Protein AF-A0A9D0KIG9-F1 (afdb_monomer)

pLDDT: mean 79.08, std 17.0, range [27.86, 98.88]

Sequence (753 aa):
MIDRHQTMDEKLYFNGIQGTTGTYAVPPLTAETLAEQILVGKSRAMQDLRTLQRELAYRTSNAEKIVRITRFLTRDIAQAIAARVPLNDTWFTHAAHQILNIVFAGSLATQPGDVRLLAERLSQDAVGTITRIVELLGAGEGTRLGRWLLNHEDVDIPTLRSVLELRADQALASIRQEYVDVDGRPVLDEGGKIATAWIDDFTWALHQVPIDSLKGMPGRDAIRGPLRVLVQVLKGLVDVDSPVADQTTRDVRQHIAELEQLTGQGASVSWHHVVSSLHSALTALRYVAPSVGGFELRGALTVWLDELRRGVLGHLGTVPWVDSTDLRETGWGLIFPATLPEGQLQAILRALSPLLALRRGQSGDLFRIYARGEGYRPGDTAQSFLSRPPRHAVPSNPVDPRATGVPYYLLLIGDPVAIPFEFQYQLDVQYGVGRLDFGTDYQAYANYAHNVVVSEKAGDWSRAPVIFWGADNPGDEATHLTAHHLVRPLVEHFRDRDQGTTSDWEILHVAPEHATKVNLLQLLKLKRAPALLFAAGHGLEFPAEDPRQPLYQGALLCQDWNGERGEVPREYFVSAADITSGVNLQGSVLFLFNCFSAGTPQYDAFSQVWYRGQARNLAHEPFVSALPKAVLGLKDRGALAVIGHVDRAWGLSFLSDLTYRPEGLESRRREHVEVFASTLDRLLNGCPVGASLDFFNMRYAAIATELAYLYDHLADPPARDEVYRLAELWTAHNDARNVIVLGDPAVRLRARS

Solvent-accessible surface area (backbone atoms only — not comparable to full-atom values): 38908 Å² total; per-residue (Å²): 136,82,80,92,75,83,79,77,88,64,62,51,44,47,25,28,32,21,42,71,44,37,40,56,65,58,71,66,40,35,43,60,60,50,22,54,52,53,48,58,18,46,58,54,53,51,53,53,51,52,48,52,50,52,55,53,57,40,54,55,58,28,54,56,37,48,52,51,50,51,54,48,51,55,52,53,52,52,50,30,58,75,70,69,52,78,91,45,72,71,50,30,39,51,50,26,46,53,47,51,45,51,75,50,70,67,63,48,85,82,46,76,65,40,28,49,57,43,11,54,47,37,71,77,37,46,66,64,48,52,49,50,53,46,45,34,36,71,73,60,36,63,70,60,51,40,66,73,54,68,85,80,80,88,96,84,66,76,62,58,55,57,56,51,51,52,50,33,50,54,44,53,52,50,48,41,50,46,58,43,40,89,91,24,54,70,48,44,39,100,85,59,30,55,24,66,71,47,52,52,52,51,41,56,54,58,66,70,42,55,54,60,65,56,51,70,40,94,88,63,72,41,51,48,65,23,44,49,45,42,40,53,37,58,51,71,66,44,83,81,78,59,91,84,64,58,70,44,51,48,52,26,52,49,33,42,49,53,46,50,58,50,43,81,54,40,85,77,57,54,58,62,56,55,44,54,42,48,44,52,27,55,62,31,47,42,64,29,84,78,62,58,50,63,66,61,54,26,52,36,50,48,59,25,51,53,39,33,50,35,40,64,75,49,53,72,23,50,36,100,90,39,55,84,76,37,40,69,51,24,14,34,28,39,37,26,33,31,81,56,54,67,73,56,52,55,44,47,53,58,27,29,38,62,36,55,53,50,49,36,73,49,8,50,94,38,43,48,76,27,48,43,94,65,17,49,49,92,88,53,44,38,52,64,57,35,46,40,80,92,28,64,36,54,64,92,46,49,41,48,24,84,85,16,67,50,37,35,26,35,27,37,50,52,43,36,76,63,51,41,62,69,42,50,50,48,37,35,48,27,29,18,43,11,33,44,54,59,86,87,44,46,63,31,44,28,15,31,20,47,32,47,52,49,42,80,64,62,78,89,50,78,59,26,36,31,36,41,38,20,19,51,30,55,94,39,67,44,21,38,50,43,28,65,51,43,50,46,56,48,53,49,57,57,50,63,54,45,77,79,44,93,61,47,54,37,86,42,75,46,54,36,97,58,26,28,39,70,49,52,60,48,57,38,43,32,94,64,27,35,43,32,38,41,39,37,27,37,5,27,37,48,58,48,89,40,89,55,27,81,55,39,31,20,18,40,46,24,32,67,39,70,64,62,74,35,61,57,59,76,79,25,37,49,35,26,91,72,66,49,93,72,43,27,27,43,49,10,36,36,37,34,55,20,8,16,27,40,12,40,49,30,50,34,78,74,39,53,50,59,44,103,83,68,40,49,63,45,24,89,60,34,41,66,20,33,41,50,43,36,45,32,29,25,74,64,38,9,29,44,33,34,38,15,20,39,36,75,36,53,55,64,58,30,46,40,73,67,101,80,72,68,95,91,62,86,88,61,78,49,67,47,42,61,49,56,49,54,23,52,47,32,29,63,72,36,28,21,49,22,64,19,44,47,47,35,31,48,50,19,55,52,32,49,51,52,44,51,52,46,69,77,65,59,51,90,76,61,48,74,68,55,32,43,50,46,30,52,36,55,49,34,26,53,40,34,51,26,55,44,44,34,28,56,19,74,47,51,40,65,48,82,131

Secondary structure (DSSP, 8-state):
---S-------B-BSEEETTTSSBSS--B-HHHHHHHHHHHHHHHHHHHHHHHHHHHHHHHHHHHHHHHHHHHHHHHHHHHHTTPPP-HHHHHHHHHHHHHHHSTTSS---HHHHHHHHHHHHH-HHHHHHHHHHHHHTT-HHHHHHTT-------SHHHHHHHHHHHHHHHHHHIIIIISTTSS-SB-TTSSB-HHHHHHHHHHHHTS-HHHHHTSTT---SHHHHHHHHHHHHHTS-SS-S---HHHHHHHHHHHHHHHHHTTGGGS-HHHHHHHHHHHHHHHTT-SSPPPHHHHHHHHHHHHHHHHHHHH--SSB-TTS-TT-HHHH-EEEE-BTT--HHHHHHHHHHTHHHHHHHHHHHGGG-EEE-GGGSBPTT--HHHHHTSTT----TTS-B-HHHHS--SEEEEES-TTTS-HHHHHHHHTTSEEEEE--TT-HHHHHHHHHHHHHHTT----TTEEEEEEE---TT-HHHHHHIIIIIHHHHHHHHHHHTTS--SEEEEEE-GGG--HHHHHHHTT-SSPPSEEEEES-EEE--TT-TTHHHHTT-EE-TT--S-SSSPPGGGEE-GGG--TT---TT-EEEEESTTSSEE-SB-TTGGGG-TTTPPBS-SS-EE-HHHHHHHS-SSS--SEEEEEBS--BGGGT----S---TT-TT-----THHHHHHHHHHHTT-BHHHHTHHHHHHHHHHHHHHHHHHHH--SSPPHHHHHHHHHHHHHHHHHHHEEEEE-TT-B-----

Radius of gyration: 31.19 Å; Cα contacts (8 Å, |Δi|>4): 1351; chains: 1; bounding box: 74×93×69 Å

Mean predicted aligned error: 16.86 Å

Foldseek 3Di:
DDDPDDDDPFWFDFQAAALFWLHRPDHTDDLLRLLVLVCVLQVVVCVVVVVVCLVVVLQVLLVVLLVVLCVVCVVVVVVCVVVVNDCDLVNLLVSLVVSVCSLCVPFADQDSVLSNVRSVVCVVPVPVSSVVLSCCSNVPVNVVSCVVGGDDGDDDDVVVLVVLLVQLLVLLVCLLQAQQDPPHDDLADPVQFRDLVSLVVSLVSLVPRCQLVLLPDPDAQLDLQLLVLLLVLLCVQDVLPDPDDDPLSVQLNVLSVVSVVVSVVTSVDDSNVNSVSVSSNSVSQRPDPPRRGSNSVSVSVVRSSVSSSCSRNHAQAADPVADLQALCFQPAEEAEQLPPDPVLVVLLCVLLVLVLVVRCVRNPQLYYYQYHVLHDYVPDALQNNQVPPVFNDGLVHADGCVVGVHGQFYEYEEWCVRPNLNNQLSSLLRGLYAYDYPDSPSLLSNLLSVLLNVLVVDPDPAAAEAEQAAADAAPRVFSVLCVPQARVVLLVVVVVVVVPDVASYHYHYQDNVRFFPVNVLVQQLDPGAHLEYEYAGHFHAHAQPDPCCQWRGRWAFGNPHRSDTRNNDPRGTHTLVSLDLSGAQRNHEYEYHYFQNFWEAQFQPSQPSNDPPDTRGSHPHIGTHNRQSNQSSRNYNGHQKYWYFYGIATSLLQFDDDPDDDPPPPPDGDGNNVLVNQLVVCQSVWRFNSVSLSSLSVQLVVLVVVLVVLVVVADVPGDPVSSSSNSSSVNNNNGSSGGHMYHRRSRGRDTPD

Structure (mmCIF, N/CA/C/O backbone):
data_AF-A0A9D0KIG9-F1
#
_entry.id   AF-A0A9D0KIG9-F1
#
loop_
_atom_site.group_PDB
_atom_site.id
_atom_site.type_symbol
_atom_site.label_atom_id
_atom_site.label_alt_id
_atom_site.label_comp_id
_atom_site.label_asym_id
_atom_site.label_entity_id
_atom_site.label_seq_id
_atom_site.pdbx_PDB_ins_code
_atom_site.Cartn_x
_atom_site.Cartn_y
_atom_site.Cartn_z
_atom_site.occupancy
_atom_site.B_iso_or_equiv
_atom_site.auth_seq_id
_atom_site.auth_comp_id
_atom_site.auth_asym_id
_atom_site.auth_atom_id
_atom_site.pdbx_PDB_model_num
ATOM 1 N N . MET A 1 1 ? 31.460 15.968 -33.341 1.00 27.89 1 MET A N 1
ATOM 2 C CA . MET A 1 1 ? 32.063 15.107 -32.302 1.00 27.89 1 MET A CA 1
ATOM 3 C C . MET A 1 1 ? 31.237 15.320 -31.055 1.00 27.89 1 MET A C 1
ATOM 5 O O . MET A 1 1 ? 31.188 16.453 -30.606 1.00 27.89 1 MET A O 1
ATOM 9 N N . ILE A 1 2 ? 30.527 14.296 -30.582 1.00 27.86 2 ILE A N 1
ATOM 10 C CA . ILE A 1 2 ? 29.768 14.381 -29.327 1.00 27.86 2 ILE A CA 1
ATOM 11 C C . ILE A 1 2 ? 30.732 14.003 -28.205 1.00 27.86 2 ILE A C 1
ATOM 13 O O . ILE A 1 2 ? 31.418 12.982 -28.308 1.00 27.86 2 ILE A O 1
ATOM 17 N N . ASP A 1 3 ? 30.826 14.861 -27.196 1.00 28.12 3 ASP A N 1
ATOM 18 C CA . ASP A 1 3 ? 31.763 14.694 -26.093 1.00 28.12 3 ASP A CA 1
ATOM 19 C C . ASP A 1 3 ? 31.323 13.528 -25.194 1.00 28.12 3 ASP A C 1
ATOM 21 O O . ASP A 1 3 ? 30.169 13.445 -24.776 1.00 28.12 3 ASP A O 1
ATOM 25 N N . ARG A 1 4 ? 32.229 12.581 -24.930 1.00 33.22 4 ARG A N 1
ATOM 26 C CA . ARG A 1 4 ? 31.921 11.336 -24.200 1.00 33.22 4 ARG A CA 1
ATOM 27 C C . ARG A 1 4 ? 32.145 11.455 -22.687 1.00 33.22 4 ARG A C 1
ATOM 29 O O . ARG A 1 4 ? 32.149 10.426 -22.014 1.00 33.22 4 ARG A O 1
ATOM 36 N N . HIS A 1 5 ? 32.405 12.652 -22.153 1.00 35.50 5 HIS A N 1
ATOM 37 C CA . HIS A 1 5 ? 32.934 12.840 -20.790 1.00 35.50 5 HIS A CA 1
ATOM 38 C C . HIS A 1 5 ? 32.167 13.841 -19.898 1.00 35.50 5 HIS A C 1
ATOM 40 O O . HIS A 1 5 ? 32.701 14.283 -18.885 1.00 35.50 5 HIS A O 1
ATOM 46 N N . GLN A 1 6 ? 30.900 14.156 -20.193 1.00 42.94 6 GLN A N 1
ATOM 47 C CA . GLN A 1 6 ? 30.036 14.821 -19.205 1.00 42.94 6 GLN A CA 1
ATOM 48 C C . GLN A 1 6 ? 29.531 13.819 -18.156 1.00 42.94 6 GLN A C 1
ATOM 50 O O . GLN A 1 6 ? 28.561 13.093 -18.393 1.00 42.94 6 GLN A O 1
ATOM 55 N N . THR A 1 7 ? 30.198 13.800 -17.000 1.00 41.72 7 THR A N 1
ATOM 56 C CA . THR A 1 7 ? 29.697 13.192 -15.760 1.00 41.72 7 THR A CA 1
ATOM 57 C C . THR A 1 7 ? 28.414 13.885 -15.307 1.00 41.72 7 THR A C 1
ATOM 59 O O . THR A 1 7 ? 28.263 15.095 -15.474 1.00 41.72 7 THR A O 1
ATOM 62 N N . MET A 1 8 ? 27.480 13.115 -14.752 1.00 51.44 8 MET A N 1
ATOM 63 C CA . MET A 1 8 ? 26.194 13.616 -14.268 1.00 51.44 8 MET A CA 1
ATOM 64 C C . MET A 1 8 ? 26.259 13.798 -12.758 1.00 51.44 8 MET A C 1
ATOM 66 O O . MET A 1 8 ? 26.392 12.826 -12.020 1.00 51.44 8 MET A O 1
ATOM 70 N N . ASP A 1 9 ? 26.165 15.048 -12.311 1.00 53.19 9 ASP A N 1
ATOM 71 C CA . ASP A 1 9 ? 26.277 15.409 -10.893 1.00 53.19 9 ASP A CA 1
ATOM 72 C C . ASP A 1 9 ? 24.916 15.448 -10.163 1.00 53.19 9 ASP A C 1
ATOM 74 O O . ASP A 1 9 ? 24.867 15.752 -8.969 1.00 53.19 9 ASP A O 1
ATOM 78 N N . GLU A 1 10 ? 23.810 15.152 -10.858 1.00 60.84 10 GLU A N 1
ATOM 79 C CA . GLU A 1 10 ? 22.449 15.192 -10.307 1.00 60.84 10 GLU A CA 1
ATOM 80 C C . GLU A 1 10 ? 22.179 13.987 -9.388 1.00 60.84 10 GLU A C 1
ATOM 82 O O . GLU A 1 10 ? 22.485 12.836 -9.717 1.00 60.84 10 GLU A O 1
ATOM 87 N N . LYS A 1 11 ? 21.640 14.261 -8.194 1.00 69.19 11 LYS A N 1
ATOM 88 C CA . LYS A 1 11 ? 21.538 13.290 -7.097 1.00 69.19 11 LYS A CA 1
ATOM 89 C C . LYS A 1 11 ? 20.093 12.944 -6.773 1.00 69.19 11 LYS A C 1
ATOM 91 O O . LYS A 1 11 ? 19.209 13.789 -6.790 1.00 69.19 11 LYS A O 1
ATOM 96 N N . LEU A 1 12 ? 19.894 11.689 -6.400 1.00 70.19 12 LEU A N 1
ATOM 97 C CA . LEU A 1 12 ? 18.666 11.138 -5.857 1.00 70.19 12 LEU A CA 1
ATOM 98 C C . LEU A 1 12 ? 18.662 11.339 -4.342 1.00 70.19 12 LEU A C 1
ATOM 100 O O . LEU A 1 12 ? 19.590 10.907 -3.653 1.00 70.19 12 LEU A O 1
ATOM 104 N N . TYR A 1 13 ? 17.619 11.993 -3.836 1.00 71.88 13 TYR A N 1
ATOM 105 C CA . TYR A 1 13 ? 17.465 12.339 -2.425 1.00 71.88 13 TYR A CA 1
ATOM 106 C C . TYR A 1 13 ? 16.510 11.378 -1.702 1.00 71.88 13 TYR A C 1
ATOM 108 O O . TYR A 1 13 ? 15.587 10.809 -2.293 1.00 71.88 13 TYR A O 1
ATOM 116 N N . PHE A 1 14 ? 16.762 11.195 -0.405 1.00 72.62 14 PHE A N 1
ATOM 117 C CA . PHE A 1 14 ? 16.126 10.192 0.448 1.00 72.62 14 PHE A CA 1
ATOM 118 C C . PHE A 1 14 ? 15.412 10.865 1.617 1.00 72.62 14 PHE A C 1
ATOM 120 O O . PHE A 1 14 ? 16.015 11.676 2.319 1.00 72.62 14 PHE A O 1
ATOM 127 N N . ASN A 1 15 ? 14.186 10.447 1.934 1.00 71.62 15 ASN A N 1
ATOM 128 C CA . ASN A 1 15 ? 13.401 11.075 3.002 1.00 71.62 15 ASN A CA 1
ATOM 129 C C . ASN A 1 15 ? 13.805 10.609 4.425 1.00 71.62 15 ASN A C 1
ATOM 131 O O . ASN A 1 15 ? 13.022 10.751 5.365 1.00 71.62 15 ASN A O 1
ATOM 135 N N . GLY A 1 16 ? 15.013 10.065 4.623 1.00 80.62 16 GLY A N 1
ATOM 136 C CA . GLY A 1 16 ? 15.481 9.517 5.905 1.00 80.62 16 GLY A CA 1
ATOM 137 C C . GLY A 1 16 ? 16.663 10.283 6.500 1.00 80.62 16 GLY A C 1
ATOM 138 O O . GLY A 1 16 ? 17.707 10.380 5.855 1.00 80.62 16 GLY A O 1
ATOM 139 N N . ILE A 1 17 ? 16.533 10.746 7.747 1.00 88.25 17 ILE A N 1
ATOM 140 C CA . ILE A 1 17 ? 17.604 11.416 8.511 1.00 88.25 17 ILE A CA 1
ATOM 141 C C . ILE A 1 17 ? 18.028 10.544 9.688 1.00 88.25 17 ILE A C 1
ATOM 143 O O . ILE A 1 17 ? 17.191 10.064 10.448 1.00 88.25 17 ILE A O 1
ATOM 147 N N . GLN A 1 18 ? 19.334 10.366 9.882 1.00 88.69 18 GLN A N 1
ATOM 148 C CA . GLN A 1 18 ? 19.863 9.680 11.055 1.00 88.69 18 GLN A CA 1
ATOM 149 C C . GLN A 1 18 ? 19.657 10.532 12.309 1.00 88.69 18 GLN A C 1
ATOM 151 O O . GLN A 1 18 ? 20.291 11.579 12.460 1.00 88.69 18 GLN A O 1
ATOM 156 N N . GLY A 1 19 ? 18.853 10.052 13.259 1.00 89.62 19 GLY A N 1
ATOM 157 C CA . GLY A 1 19 ? 18.583 10.763 14.513 1.00 89.62 19 GLY A CA 1
ATOM 158 C C . GLY A 1 19 ? 19.832 11.015 15.368 1.00 89.62 19 GLY A C 1
ATOM 159 O O . GLY A 1 19 ? 19.828 11.896 16.219 1.00 89.62 19 GLY A O 1
ATOM 160 N N . THR A 1 20 ? 20.918 10.276 15.129 1.00 90.50 20 THR A N 1
ATOM 161 C CA . THR A 1 20 ? 22.182 10.365 15.877 1.00 90.50 20 THR A CA 1
ATOM 162 C C . THR A 1 20 ? 23.204 11.339 15.285 1.00 90.50 20 THR A C 1
ATOM 164 O O . THR A 1 20 ? 24.135 11.729 15.988 1.00 90.50 20 THR A O 1
ATOM 167 N N . THR A 1 21 ? 23.070 11.711 14.005 1.00 89.94 21 THR A N 1
ATOM 168 C CA . THR A 1 21 ? 24.066 12.530 13.284 1.00 89.94 21 THR A CA 1
ATOM 169 C C . THR A 1 21 ? 23.481 13.716 12.522 1.00 89.94 21 THR A C 1
ATOM 171 O O . THR A 1 21 ? 24.253 14.578 12.096 1.00 89.94 21 THR A O 1
ATOM 174 N N . GLY A 1 22 ? 22.158 13.787 12.327 1.00 85.75 22 GLY A N 1
ATOM 175 C CA . GLY A 1 22 ? 21.523 14.870 11.571 1.00 85.75 22 GLY A CA 1
ATOM 176 C C . GLY A 1 22 ? 21.938 14.860 10.098 1.00 85.75 22 GLY A C 1
ATOM 177 O O . GLY A 1 22 ? 21.974 15.895 9.446 1.00 85.75 22 GLY A O 1
ATOM 178 N N . THR A 1 23 ? 22.334 13.695 9.580 1.00 86.75 23 THR A N 1
ATOM 179 C CA . THR A 1 23 ? 22.702 13.502 8.172 1.00 86.75 23 THR A CA 1
ATOM 180 C C . THR A 1 23 ? 21.747 12.527 7.500 1.00 86.75 23 THR A C 1
ATOM 182 O O . THR A 1 23 ? 21.130 11.700 8.174 1.00 86.75 23 THR A O 1
ATOM 185 N N . TYR A 1 24 ? 21.639 12.593 6.171 1.00 80.19 24 TYR A N 1
ATOM 186 C CA . TYR A 1 24 ? 20.897 11.597 5.402 1.00 80.19 24 TYR A CA 1
ATOM 187 C C . TYR A 1 24 ? 21.338 10.171 5.737 1.00 80.19 24 TYR A C 1
ATOM 189 O O . TYR A 1 24 ? 22.529 9.852 5.761 1.00 80.19 24 TYR A O 1
ATOM 197 N N . ALA A 1 25 ? 20.362 9.294 5.947 1.00 73.12 25 ALA A N 1
ATOM 198 C CA . ALA A 1 25 ? 20.614 7.899 6.268 1.00 73.12 25 ALA A CA 1
ATOM 199 C C . ALA A 1 25 ? 21.280 7.126 5.122 1.00 73.12 25 ALA A C 1
ATOM 201 O O . ALA A 1 25 ? 22.176 6.311 5.365 1.00 73.12 25 ALA A O 1
ATOM 202 N N . VAL A 1 26 ? 20.914 7.472 3.886 1.00 74.06 26 VAL A N 1
ATOM 203 C CA . VAL A 1 26 ? 21.682 7.181 2.675 1.00 74.06 26 VAL A CA 1
ATOM 204 C C . VAL A 1 26 ? 22.095 8.525 2.072 1.00 74.06 26 VAL A C 1
ATOM 206 O O . VAL A 1 26 ? 21.213 9.314 1.736 1.00 74.06 26 VAL A O 1
ATOM 209 N N . PRO A 1 27 ? 23.400 8.830 1.948 1.00 78.19 27 PRO A N 1
ATOM 210 C CA . PRO A 1 27 ? 23.852 10.037 1.262 1.00 78.19 27 PRO A CA 1
ATOM 211 C C . PRO A 1 27 ? 23.287 10.093 -0.167 1.00 78.19 27 PRO A C 1
ATOM 213 O O . PRO A 1 27 ? 23.284 9.050 -0.820 1.00 78.19 27 PRO A O 1
ATOM 216 N N . PRO A 1 28 ? 22.857 11.261 -0.680 1.00 77.44 28 PRO A N 1
ATOM 217 C CA . PRO A 1 28 ? 22.282 11.356 -2.020 1.00 77.44 28 PRO A CA 1
ATOM 218 C C . PRO A 1 28 ? 23.214 10.787 -3.107 1.00 77.44 28 PRO A C 1
ATOM 220 O O . PRO A 1 28 ? 24.391 11.156 -3.175 1.00 77.44 28 PRO A O 1
ATOM 223 N N . LEU A 1 29 ? 22.688 9.875 -3.932 1.00 74.31 29 LEU A N 1
ATOM 224 C CA . LEU A 1 29 ? 23.433 9.063 -4.913 1.00 74.31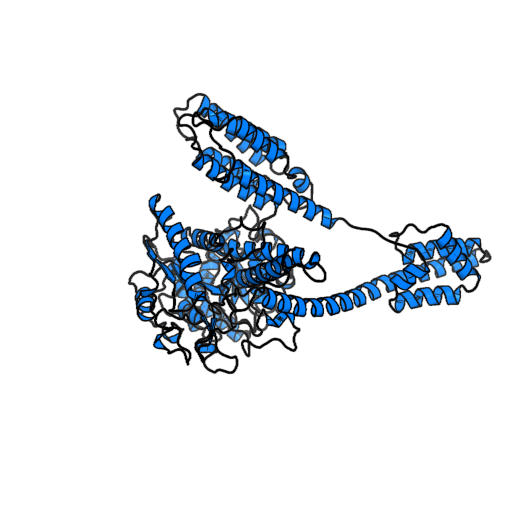 29 LEU A CA 1
ATOM 225 C C . LEU A 1 29 ? 23.096 9.484 -6.346 1.00 74.31 29 LEU A C 1
ATOM 227 O O . LEU A 1 29 ? 21.970 9.894 -6.598 1.00 74.31 29 LEU A O 1
ATOM 231 N N . THR A 1 30 ? 24.006 9.320 -7.309 1.00 77.62 30 THR A N 1
ATOM 232 C CA . THR A 1 30 ? 23.622 9.442 -8.730 1.00 77.62 30 THR A CA 1
ATOM 233 C C . THR A 1 30 ? 22.824 8.215 -9.181 1.00 77.62 30 THR A C 1
ATOM 235 O O . THR A 1 30 ? 22.955 7.127 -8.605 1.00 77.62 30 THR A O 1
ATOM 238 N N . ALA A 1 31 ? 22.014 8.367 -10.229 1.00 70.81 31 ALA A N 1
ATOM 239 C CA . ALA A 1 31 ? 21.256 7.256 -10.799 1.00 70.81 31 ALA A CA 1
ATOM 240 C C . ALA A 1 31 ? 22.175 6.147 -11.341 1.00 70.81 31 ALA A C 1
ATOM 242 O O . ALA A 1 31 ? 21.867 4.970 -11.172 1.00 70.81 31 ALA A O 1
ATOM 243 N N . GLU A 1 32 ? 23.333 6.500 -11.910 1.00 71.69 32 GLU A N 1
ATOM 244 C CA . GLU A 1 32 ? 24.350 5.535 -12.337 1.00 71.69 32 GLU A CA 1
ATOM 245 C C . GLU A 1 32 ? 24.889 4.723 -11.158 1.00 71.69 32 GLU A C 1
ATOM 247 O O . GLU A 1 32 ? 24.923 3.498 -11.231 1.00 71.69 32 GLU A O 1
ATOM 252 N N . THR A 1 33 ? 25.221 5.383 -10.042 1.00 76.12 33 THR A N 1
ATOM 253 C CA . THR A 1 33 ? 25.703 4.706 -8.825 1.00 76.12 33 THR A CA 1
ATOM 254 C C . THR A 1 33 ? 24.670 3.692 -8.322 1.00 76.12 33 THR A C 1
ATOM 256 O O . THR A 1 33 ? 25.013 2.550 -8.017 1.00 76.12 33 THR A O 1
ATOM 259 N N . LEU A 1 34 ? 23.393 4.089 -8.279 1.00 75.12 34 LEU A N 1
ATOM 260 C CA . LEU A 1 34 ? 22.284 3.228 -7.865 1.00 75.12 34 LEU A CA 1
ATOM 261 C C . LEU A 1 34 ? 22.078 2.046 -8.829 1.00 75.12 34 LEU A C 1
ATOM 263 O O . LEU A 1 34 ? 21.934 0.902 -8.397 1.00 75.12 34 LEU A O 1
ATOM 267 N N . ALA A 1 35 ? 22.096 2.294 -10.137 1.00 74.00 35 ALA A N 1
ATOM 268 C CA . ALA A 1 35 ? 21.902 1.264 -11.151 1.00 74.00 35 ALA A CA 1
ATOM 269 C C . ALA A 1 35 ? 23.069 0.265 -11.219 1.00 74.00 35 ALA A C 1
ATOM 271 O O . ALA A 1 35 ? 22.821 -0.937 -11.304 1.00 74.00 35 ALA A O 1
ATOM 272 N N . GLU A 1 36 ? 24.324 0.712 -11.097 1.00 73.06 36 GLU A N 1
ATOM 273 C CA . GLU A 1 36 ? 25.488 -0.175 -10.947 1.00 73.06 36 GLU A CA 1
ATOM 274 C C . GLU A 1 36 ? 25.305 -1.122 -9.755 1.00 73.06 36 GLU A C 1
ATOM 276 O O . GLU A 1 36 ? 25.503 -2.334 -9.871 1.00 73.06 36 GLU A O 1
ATOM 281 N N . GLN A 1 37 ? 24.856 -0.588 -8.618 1.00 71.94 37 GLN A N 1
ATOM 282 C CA . GLN A 1 37 ? 24.604 -1.360 -7.403 1.00 71.94 37 GLN A CA 1
ATOM 283 C C . GLN A 1 37 ? 23.479 -2.399 -7.608 1.00 71.94 37 GLN A C 1
ATOM 285 O O . GLN A 1 37 ? 23.654 -3.568 -7.251 1.00 71.94 37 GLN A O 1
ATOM 290 N N . ILE A 1 38 ? 22.375 -2.027 -8.270 1.00 71.69 38 ILE A N 1
ATOM 291 C CA . ILE A 1 38 ? 21.279 -2.943 -8.645 1.00 71.69 38 ILE A CA 1
ATOM 292 C C . ILE A 1 38 ? 21.775 -4.071 -9.574 1.00 71.69 38 ILE A C 1
ATOM 294 O O . ILE A 1 38 ? 21.473 -5.252 -9.352 1.00 71.69 38 ILE A O 1
ATOM 298 N N . LEU A 1 39 ? 22.557 -3.731 -10.604 1.00 68.19 39 LEU A N 1
ATOM 299 C CA . LEU A 1 39 ? 23.081 -4.677 -11.598 1.00 68.19 39 LEU A CA 1
ATOM 300 C C . LEU A 1 39 ? 24.073 -5.672 -10.985 1.00 68.19 39 LEU A C 1
ATOM 302 O O . LEU A 1 39 ? 23.988 -6.872 -11.264 1.00 68.19 39 LEU A O 1
ATOM 306 N N . VAL A 1 40 ? 24.972 -5.204 -10.113 1.00 63.44 40 VAL A N 1
ATOM 307 C CA . VAL A 1 40 ? 25.934 -6.052 -9.388 1.00 63.44 40 VAL A CA 1
ATOM 308 C C . VAL A 1 40 ? 25.214 -7.087 -8.519 1.00 63.44 40 VAL A C 1
ATOM 310 O O . VAL A 1 40 ? 25.588 -8.264 -8.542 1.00 63.44 40 VAL A O 1
ATOM 313 N N . GLY A 1 41 ? 24.147 -6.693 -7.813 1.00 55.91 41 GLY A N 1
ATOM 314 C CA . GLY A 1 41 ? 23.309 -7.630 -7.061 1.00 55.91 41 GLY A CA 1
ATOM 315 C C . GLY A 1 41 ? 22.650 -8.677 -7.968 1.00 55.91 41 GLY A C 1
ATOM 316 O O . GLY A 1 41 ? 22.789 -9.888 -7.754 1.00 55.91 41 GLY A O 1
ATOM 317 N N . LYS A 1 42 ? 21.967 -8.231 -9.033 1.00 52.97 42 LYS A N 1
ATOM 318 C CA . LYS A 1 42 ? 21.204 -9.129 -9.913 1.00 52.97 42 LYS A CA 1
ATOM 319 C C . LYS A 1 42 ? 22.084 -10.094 -10.712 1.00 52.97 42 LYS A C 1
ATOM 321 O O . LYS A 1 42 ? 21.704 -11.257 -10.866 1.00 52.97 42 LYS A O 1
ATOM 326 N N . SER A 1 43 ? 23.242 -9.653 -11.205 1.00 51.97 43 SER A N 1
ATOM 327 C CA . SER A 1 43 ? 24.133 -10.491 -12.021 1.00 51.97 43 SER A CA 1
ATOM 328 C C . SER A 1 43 ? 24.581 -11.746 -11.259 1.00 51.97 43 SER A C 1
ATOM 330 O O . SER A 1 43 ? 24.565 -12.849 -11.806 1.00 51.97 43 SER A O 1
ATOM 332 N N . ARG A 1 44 ? 24.841 -11.608 -9.952 1.00 44.31 44 ARG A N 1
ATOM 333 C CA . ARG A 1 44 ? 25.199 -12.716 -9.056 1.00 44.31 44 ARG A CA 1
ATOM 334 C C . ARG A 1 44 ? 24.023 -13.682 -8.848 1.00 44.31 44 ARG A C 1
ATOM 336 O O . ARG A 1 44 ? 24.146 -14.871 -9.127 1.00 44.31 44 ARG A O 1
ATOM 343 N N . ALA A 1 45 ? 22.849 -13.167 -8.471 1.00 41.47 45 ALA A N 1
ATOM 344 C CA . ALA A 1 45 ? 21.664 -13.994 -8.214 1.00 41.47 45 ALA A CA 1
ATOM 345 C C . ALA A 1 45 ? 21.141 -14.724 -9.470 1.00 41.47 45 ALA A C 1
ATOM 347 O O . ALA A 1 45 ? 20.708 -15.876 -9.385 1.00 41.47 45 ALA A O 1
ATOM 348 N N . MET A 1 46 ? 21.210 -14.097 -10.653 1.00 42.25 46 MET A N 1
ATOM 349 C CA . MET A 1 46 ? 20.864 -14.763 -11.913 1.00 42.25 46 MET A CA 1
ATOM 350 C C . MET A 1 46 ? 21.852 -15.867 -12.287 1.00 42.25 46 MET A C 1
ATOM 352 O O . MET A 1 46 ? 21.427 -16.858 -12.881 1.00 42.25 46 MET A O 1
ATOM 356 N N . GLN A 1 47 ? 23.142 -15.721 -11.971 1.00 42.59 47 GLN A N 1
ATOM 357 C CA . GLN A 1 47 ? 24.135 -16.764 -12.234 1.00 42.59 47 GLN A CA 1
ATOM 358 C C . GLN A 1 47 ? 23.823 -18.029 -11.424 1.00 42.59 47 GLN A C 1
ATOM 360 O O . GLN A 1 47 ? 23.732 -19.106 -12.018 1.00 42.59 47 GLN A O 1
ATOM 365 N N . ASP A 1 48 ? 23.531 -17.918 -10.126 1.00 40.03 48 ASP A N 1
ATOM 366 C CA . ASP A 1 48 ? 23.213 -19.100 -9.312 1.00 40.03 48 ASP A CA 1
ATOM 367 C C . ASP A 1 48 ? 21.823 -19.671 -9.596 1.00 40.03 48 ASP A C 1
ATOM 369 O O . ASP A 1 48 ? 21.681 -20.892 -9.671 1.00 40.03 48 ASP A O 1
ATOM 373 N N . LEU A 1 49 ? 20.797 -18.836 -9.819 1.00 39.00 49 LEU A N 1
ATOM 374 C CA . LEU A 1 49 ? 19.460 -19.347 -10.138 1.00 39.00 49 LEU A CA 1
ATOM 375 C C . LEU A 1 49 ? 19.452 -20.065 -11.495 1.00 39.00 49 LEU A C 1
ATOM 377 O O . LEU A 1 49 ? 18.893 -21.155 -11.602 1.00 39.00 49 LEU A O 1
ATOM 381 N N . ARG A 1 50 ? 20.131 -19.514 -12.515 1.00 38.81 50 ARG A N 1
ATOM 382 C CA . ARG A 1 50 ? 20.303 -20.192 -13.812 1.00 38.81 50 ARG A CA 1
ATOM 383 C C . ARG A 1 50 ? 21.152 -21.454 -13.668 1.00 38.81 50 ARG A C 1
ATOM 385 O O . ARG A 1 50 ? 20.864 -22.427 -14.356 1.00 38.81 50 ARG A O 1
ATOM 392 N N . THR A 1 51 ? 22.145 -21.480 -12.778 1.00 37.75 51 THR A N 1
ATOM 393 C CA . THR A 1 51 ? 22.937 -22.689 -12.496 1.00 37.75 51 THR A CA 1
ATOM 394 C C . THR A 1 51 ? 22.071 -23.774 -11.852 1.00 37.75 51 THR A C 1
ATOM 396 O O . THR A 1 51 ? 21.995 -24.876 -12.385 1.00 37.75 51 THR A O 1
ATOM 399 N N . LEU A 1 52 ? 21.319 -23.457 -10.794 1.00 39.59 52 LEU A N 1
ATOM 400 C CA . LEU A 1 52 ? 20.434 -24.400 -10.099 1.00 39.59 52 LEU A CA 1
ATOM 401 C C . LEU A 1 52 ? 19.248 -24.868 -10.956 1.00 39.59 52 LEU A C 1
ATOM 403 O O . LEU A 1 52 ? 18.915 -26.051 -10.940 1.00 39.59 52 LEU A O 1
ATOM 407 N N . GLN A 1 53 ? 18.619 -23.981 -11.735 1.00 34.91 53 GLN A N 1
ATOM 408 C CA . GLN A 1 53 ? 17.528 -24.359 -12.642 1.00 34.91 53 GLN A CA 1
ATOM 409 C C . GLN A 1 53 ? 18.022 -25.232 -13.799 1.00 34.91 53 GLN A C 1
ATOM 411 O O . GLN A 1 53 ? 17.351 -26.208 -14.138 1.00 34.91 53 GLN A O 1
ATOM 416 N N . ARG A 1 54 ? 19.202 -24.937 -14.370 1.00 36.47 54 ARG A N 1
ATOM 417 C CA . ARG A 1 54 ? 19.846 -25.826 -15.351 1.00 36.47 54 ARG A CA 1
ATOM 418 C C . ARG A 1 54 ? 20.142 -27.181 -14.718 1.00 36.47 54 ARG A C 1
ATOM 420 O O . ARG A 1 54 ? 19.749 -28.188 -15.287 1.00 36.47 54 ARG A O 1
ATOM 427 N N . GLU A 1 55 ? 20.725 -27.218 -13.524 1.00 37.78 55 GLU A N 1
ATOM 428 C CA . GLU A 1 55 ? 21.041 -28.465 -12.820 1.00 37.78 55 GLU A CA 1
ATOM 429 C C . GLU A 1 55 ? 19.788 -29.332 -12.565 1.00 37.78 55 GLU A C 1
ATOM 431 O O . GLU A 1 55 ? 19.801 -30.544 -12.792 1.00 37.78 55 GLU A O 1
ATOM 436 N N . LEU A 1 56 ? 18.673 -28.721 -12.143 1.00 38.50 56 LEU A N 1
ATOM 437 C CA . LEU A 1 56 ? 17.455 -29.439 -11.749 1.00 38.50 56 LEU A CA 1
ATOM 438 C C . LEU A 1 56 ? 16.589 -29.888 -12.941 1.00 38.50 56 LEU A C 1
ATOM 440 O O . LEU A 1 56 ? 16.160 -31.047 -13.003 1.00 38.50 56 LEU A O 1
ATOM 444 N N . ALA A 1 57 ? 16.342 -28.994 -13.906 1.00 36.53 57 ALA A N 1
ATOM 445 C CA . ALA A 1 57 ? 15.564 -29.318 -15.104 1.00 36.53 57 ALA A CA 1
ATOM 446 C C . ALA A 1 57 ? 16.258 -30.412 -15.925 1.00 36.53 57 ALA A C 1
ATOM 448 O O . ALA A 1 57 ? 15.616 -31.306 -16.489 1.00 36.53 57 ALA A O 1
ATOM 449 N N . TYR A 1 58 ? 17.589 -30.370 -15.944 1.00 38.69 58 TYR A N 1
ATOM 450 C CA . TYR A 1 58 ? 18.372 -31.208 -16.823 1.00 38.69 58 TYR A CA 1
ATOM 451 C C . TYR A 1 58 ? 18.575 -32.630 -16.278 1.00 38.69 58 TYR A C 1
ATOM 453 O O . TYR A 1 58 ? 18.419 -33.598 -17.027 1.00 38.69 58 TYR A O 1
ATOM 461 N N . ARG A 1 59 ? 18.746 -32.786 -14.956 1.00 40.12 59 ARG A N 1
ATOM 462 C CA . ARG A 1 59 ? 18.696 -34.101 -14.285 1.00 40.12 59 ARG A CA 1
ATOM 463 C C . ARG A 1 59 ? 17.332 -34.793 -14.437 1.00 40.12 59 ARG A C 1
ATOM 465 O O . ARG A 1 59 ? 17.280 -36.014 -14.565 1.00 40.12 59 ARG A O 1
ATOM 472 N N . THR A 1 60 ? 16.236 -34.029 -14.477 1.00 42.62 60 THR A N 1
ATOM 473 C CA . THR A 1 60 ? 14.868 -34.582 -14.538 1.00 42.62 60 THR A CA 1
ATOM 474 C C . THR A 1 60 ? 14.483 -35.060 -15.946 1.00 42.62 60 THR A C 1
ATOM 476 O O . THR A 1 60 ? 14.023 -36.190 -16.103 1.00 42.62 60 THR A O 1
ATOM 479 N N . SER A 1 61 ? 14.723 -34.255 -16.993 1.00 45.56 61 SER A N 1
ATOM 480 C CA . SER A 1 61 ? 14.379 -34.634 -18.380 1.00 45.56 61 SER A CA 1
ATOM 481 C C . SER A 1 61 ? 15.213 -35.814 -18.900 1.00 45.56 61 SER A C 1
ATOM 483 O O . SER A 1 61 ? 14.710 -36.696 -19.601 1.00 45.56 61 SER A O 1
ATOM 485 N N . ASN A 1 62 ? 16.493 -35.870 -18.531 1.00 54.19 62 ASN A N 1
ATOM 486 C CA . ASN A 1 62 ? 17.399 -36.906 -19.016 1.00 54.19 62 ASN A CA 1
ATOM 487 C C . ASN A 1 62 ? 17.114 -38.285 -18.424 1.00 54.19 62 ASN A C 1
ATOM 489 O O . ASN A 1 62 ? 17.227 -39.280 -19.141 1.00 54.19 62 ASN A O 1
ATOM 493 N N . ALA A 1 63 ? 16.690 -38.355 -17.159 1.00 54.69 63 ALA A N 1
ATOM 494 C CA . ALA A 1 63 ? 16.291 -39.609 -16.529 1.00 54.69 63 ALA A CA 1
ATOM 495 C C . ALA A 1 63 ? 15.152 -40.297 -17.307 1.00 54.69 63 ALA A C 1
ATOM 497 O O . ALA A 1 63 ? 15.222 -41.496 -17.586 1.00 54.69 63 ALA A O 1
ATOM 498 N N . GLU A 1 64 ? 14.141 -39.540 -17.747 1.00 62.47 64 GLU A N 1
ATOM 499 C CA . GLU A 1 64 ? 13.033 -40.091 -18.535 1.00 62.47 64 GLU A CA 1
ATOM 500 C C . GLU A 1 64 ? 13.480 -40.540 -19.940 1.00 62.47 64 GLU A C 1
ATOM 502 O O . GLU A 1 64 ? 13.086 -41.614 -20.410 1.00 62.47 64 GLU A O 1
ATOM 507 N N . LYS A 1 65 ? 14.363 -39.773 -20.596 1.00 63.59 65 LYS A N 1
ATOM 508 C CA . LYS A 1 65 ? 14.949 -40.136 -21.900 1.00 63.59 65 LYS A CA 1
ATOM 509 C C . LYS A 1 65 ? 15.762 -41.430 -21.822 1.00 63.59 65 LYS A C 1
ATOM 511 O O . LYS A 1 65 ? 15.567 -42.310 -22.660 1.00 63.59 65 LYS A O 1
ATOM 516 N N . ILE A 1 66 ? 16.598 -41.595 -20.792 1.00 69.00 66 ILE A N 1
ATOM 517 C CA . ILE A 1 66 ? 17.363 -42.829 -20.537 1.00 69.00 66 ILE A CA 1
ATOM 518 C C . ILE A 1 66 ? 16.411 -44.023 -20.367 1.00 69.00 66 ILE A C 1
ATOM 520 O O . ILE A 1 66 ? 16.590 -45.058 -21.017 1.00 69.00 66 ILE A O 1
ATOM 524 N N . VAL A 1 67 ? 15.356 -43.876 -19.556 1.00 70.88 67 VAL A N 1
ATOM 525 C CA . VAL A 1 67 ? 14.345 -44.929 -19.344 1.00 70.88 67 VAL A CA 1
ATOM 526 C C . VAL A 1 67 ? 13.620 -45.290 -20.646 1.00 70.88 67 VAL A C 1
ATOM 528 O O . VAL A 1 67 ? 13.393 -46.474 -20.909 1.00 70.88 67 VAL A O 1
ATOM 531 N N . ARG A 1 68 ? 13.288 -44.310 -21.497 1.00 73.81 68 ARG A N 1
ATOM 532 C CA . ARG A 1 68 ? 12.652 -44.543 -22.807 1.00 73.81 68 ARG A CA 1
ATOM 533 C C . ARG A 1 68 ? 13.584 -45.237 -23.806 1.00 73.81 68 ARG A C 1
ATOM 535 O O . ARG A 1 68 ? 13.137 -46.192 -24.439 1.00 73.81 68 ARG A O 1
ATOM 542 N N . ILE A 1 69 ? 14.852 -44.826 -23.909 1.00 75.12 69 ILE A N 1
ATOM 543 C CA . ILE A 1 69 ? 15.863 -45.481 -24.766 1.00 75.12 69 ILE A CA 1
ATOM 544 C C . ILE A 1 69 ? 16.054 -46.938 -24.331 1.00 75.12 69 ILE A C 1
ATOM 546 O O . ILE A 1 69 ? 15.954 -47.850 -25.149 1.00 75.12 69 ILE A O 1
ATOM 550 N N . THR A 1 70 ? 16.236 -47.167 -23.028 1.00 73.88 70 THR A N 1
ATOM 551 C CA . THR A 1 70 ? 16.436 -48.506 -22.455 1.00 73.88 70 THR A CA 1
ATOM 552 C C . THR A 1 70 ? 15.227 -49.405 -22.706 1.00 73.88 70 THR A C 1
ATOM 554 O O . THR A 1 70 ? 15.375 -50.538 -23.164 1.00 73.88 70 THR A O 1
ATOM 557 N N . ARG A 1 71 ? 14.011 -48.898 -22.465 1.00 76.06 71 ARG A N 1
ATOM 558 C CA . ARG A 1 71 ? 12.762 -49.633 -22.708 1.00 76.06 71 ARG A CA 1
ATOM 559 C C . ARG A 1 71 ? 12.561 -49.963 -24.190 1.00 76.06 71 ARG A C 1
ATOM 561 O O . ARG A 1 71 ? 12.115 -51.068 -24.488 1.00 76.06 71 ARG A O 1
ATOM 568 N N . PHE A 1 72 ? 12.894 -49.041 -25.098 1.00 83.44 72 PHE A N 1
ATOM 569 C CA . PHE A 1 72 ? 12.863 -49.291 -26.541 1.00 83.44 72 PHE A CA 1
ATOM 570 C C . PHE A 1 72 ? 13.836 -50.414 -26.916 1.00 83.44 72 PHE A C 1
ATOM 572 O O . PHE A 1 72 ? 13.385 -51.459 -27.379 1.00 83.44 72 PHE A O 1
ATOM 579 N N . LEU A 1 73 ? 15.132 -50.246 -26.631 1.00 79.06 73 LEU A N 1
ATOM 580 C CA . LEU A 1 73 ? 16.173 -51.211 -27.002 1.00 79.06 73 LEU A CA 1
ATOM 581 C C . LEU A 1 73 ? 15.906 -52.602 -26.417 1.00 79.06 73 LEU A C 1
ATOM 583 O O . LEU A 1 73 ? 16.012 -53.596 -27.127 1.00 79.06 73 LEU A O 1
ATOM 587 N N . THR A 1 74 ? 15.484 -52.681 -25.152 1.00 75.75 74 THR A N 1
ATOM 588 C CA . THR A 1 74 ? 15.170 -53.963 -24.501 1.00 75.75 74 THR A CA 1
ATOM 589 C C . THR A 1 74 ? 13.999 -54.673 -25.185 1.00 75.75 74 THR A C 1
ATOM 591 O O . THR A 1 74 ? 14.060 -55.882 -25.397 1.00 75.75 74 THR A O 1
ATOM 594 N N . ARG A 1 75 ? 12.938 -53.941 -25.566 1.00 79.50 75 ARG A N 1
ATOM 595 C CA . ARG A 1 75 ? 11.785 -54.517 -26.276 1.00 79.50 75 ARG A CA 1
ATOM 596 C C . ARG A 1 75 ? 12.165 -54.975 -27.683 1.00 79.50 75 ARG A C 1
ATOM 598 O O . ARG A 1 75 ? 11.792 -56.074 -28.079 1.00 79.50 75 ARG A O 1
ATOM 605 N N . ASP A 1 76 ? 12.884 -54.134 -28.418 1.00 77.56 76 ASP A N 1
ATOM 606 C CA . ASP A 1 76 ? 13.195 -54.342 -29.833 1.00 77.56 76 ASP A CA 1
ATOM 607 C C . ASP A 1 76 ? 14.191 -55.499 -30.027 1.00 77.56 76 ASP A C 1
ATOM 609 O O . ASP A 1 76 ? 13.954 -56.404 -30.826 1.00 77.56 76 ASP A O 1
ATOM 613 N N . ILE A 1 77 ? 15.238 -55.558 -29.194 1.00 76.50 77 ILE A N 1
ATOM 614 C CA . ILE A 1 77 ? 16.199 -56.671 -29.172 1.00 76.50 77 ILE A CA 1
ATOM 615 C C . ILE A 1 77 ? 15.510 -57.975 -28.741 1.00 76.50 77 ILE A C 1
ATOM 617 O O . ILE A 1 77 ? 15.732 -59.015 -29.361 1.00 76.50 77 ILE A O 1
ATOM 621 N N . ALA A 1 78 ? 14.627 -57.947 -27.734 1.00 73.31 78 ALA A N 1
ATOM 622 C CA . ALA A 1 78 ? 13.871 -59.136 -27.331 1.00 73.31 78 ALA A CA 1
ATOM 623 C C . ALA A 1 78 ? 12.942 -59.650 -28.449 1.00 73.31 78 ALA A C 1
ATOM 625 O O . ALA A 1 78 ? 12.830 -60.862 -28.643 1.00 73.31 78 ALA A O 1
ATOM 626 N N . GLN A 1 79 ? 12.317 -58.750 -29.218 1.00 75.06 79 GLN A N 1
ATOM 627 C CA . GLN A 1 79 ? 11.505 -59.108 -30.385 1.00 75.06 79 GLN A CA 1
ATOM 628 C C . GLN A 1 79 ? 12.357 -59.689 -31.524 1.00 75.06 79 GLN A C 1
ATOM 630 O O . GLN A 1 79 ? 11.982 -60.722 -32.080 1.00 75.06 79 GLN A O 1
ATOM 635 N N . ALA A 1 80 ? 13.522 -59.105 -31.823 1.00 69.94 80 ALA A N 1
ATOM 636 C CA . ALA A 1 80 ? 14.455 -59.634 -32.822 1.00 69.94 80 ALA A CA 1
ATOM 637 C C . ALA A 1 80 ? 14.960 -61.045 -32.461 1.00 69.94 80 ALA A C 1
ATOM 639 O O . ALA A 1 80 ? 14.944 -61.942 -33.307 1.00 69.94 80 ALA A O 1
ATOM 640 N N . ILE A 1 81 ? 15.316 -61.276 -31.190 1.00 72.00 81 ILE A N 1
ATOM 641 C CA . ILE A 1 81 ? 15.725 -62.593 -30.672 1.00 72.00 81 ILE A CA 1
ATOM 642 C C . ILE A 1 81 ? 14.580 -63.609 -30.787 1.00 72.00 81 ILE A C 1
ATOM 644 O O . ILE A 1 81 ? 14.793 -64.714 -31.289 1.00 72.00 81 ILE A O 1
ATOM 648 N N . ALA A 1 82 ? 13.359 -63.244 -30.380 1.00 71.06 82 ALA A N 1
ATOM 649 C CA . ALA A 1 82 ? 12.190 -64.121 -30.477 1.00 71.06 82 ALA A CA 1
ATOM 650 C C . ALA A 1 82 ? 11.848 -64.491 -31.934 1.00 71.06 82 ALA A C 1
ATOM 652 O O . ALA A 1 82 ? 11.483 -65.634 -32.212 1.00 71.06 82 ALA A O 1
ATOM 653 N N . ALA A 1 83 ? 12.022 -63.552 -32.869 1.00 73.44 83 ALA A N 1
ATOM 654 C CA . ALA A 1 83 ? 11.832 -63.757 -34.304 1.00 73.44 83 ALA A CA 1
ATOM 655 C C . ALA A 1 83 ? 13.041 -64.403 -35.018 1.00 73.44 83 ALA A C 1
ATOM 657 O O . ALA A 1 83 ? 12.952 -64.700 -36.209 1.00 73.44 83 ALA A O 1
ATOM 658 N N . ARG A 1 84 ? 14.162 -64.634 -34.314 1.00 74.38 84 ARG A N 1
ATOM 659 C CA . ARG A 1 84 ? 15.451 -65.117 -34.858 1.00 74.38 84 ARG A CA 1
ATOM 660 C C . ARG A 1 84 ? 16.022 -64.254 -35.996 1.00 74.38 84 ARG A C 1
ATOM 662 O O . ARG A 1 84 ? 16.712 -64.767 -36.876 1.00 74.38 84 ARG A O 1
ATOM 669 N N . VAL A 1 85 ? 15.757 -62.949 -35.975 1.00 72.19 85 VAL A N 1
ATOM 670 C CA . VAL A 1 85 ? 16.287 -61.996 -36.961 1.00 72.19 85 VAL A CA 1
ATOM 671 C C . VAL A 1 85 ? 17.655 -61.485 -36.482 1.00 72.19 85 VAL A C 1
ATOM 673 O O . VAL A 1 85 ? 17.745 -61.004 -35.351 1.00 72.19 85 VAL A O 1
ATOM 676 N N . PRO A 1 86 ? 18.728 -61.575 -37.292 1.00 70.69 86 PRO A N 1
ATOM 677 C CA . PRO A 1 86 ? 20.033 -61.040 -36.913 1.00 70.69 86 PRO A CA 1
ATOM 678 C C . PRO A 1 86 ? 20.019 -59.505 -36.895 1.00 70.69 86 PRO A C 1
ATOM 680 O O . PRO A 1 86 ? 19.469 -58.872 -37.797 1.00 70.69 86 PRO A O 1
ATOM 683 N N . LEU A 1 87 ? 20.672 -58.909 -35.893 1.00 74.00 87 LEU A N 1
ATOM 684 C CA . LEU A 1 87 ? 20.895 -57.463 -35.837 1.00 74.00 87 LEU A CA 1
ATOM 685 C C . LEU A 1 87 ? 21.871 -57.069 -36.956 1.00 74.00 87 LEU A C 1
ATOM 687 O O . LEU A 1 87 ? 23.005 -57.542 -36.994 1.00 74.00 87 LEU A O 1
ATOM 691 N N . ASN A 1 88 ? 21.402 -56.244 -37.886 1.00 77.75 88 ASN A N 1
ATOM 692 C CA . ASN A 1 88 ? 22.099 -55.856 -39.112 1.00 77.75 88 ASN A CA 1
ATOM 693 C C . ASN A 1 88 ? 21.981 -54.338 -39.351 1.00 77.75 88 ASN A C 1
ATOM 695 O O . ASN A 1 88 ? 21.324 -53.631 -38.585 1.00 77.75 88 ASN A O 1
ATOM 699 N N . ASP A 1 89 ? 22.569 -53.826 -40.433 1.00 76.69 89 ASP A N 1
ATOM 700 C CA . ASP A 1 89 ? 22.608 -52.386 -40.744 1.00 76.69 89 ASP A CA 1
ATOM 701 C C . ASP A 1 89 ? 21.217 -51.727 -40.789 1.00 76.69 89 ASP A C 1
ATOM 703 O O . ASP A 1 89 ? 21.043 -50.587 -40.348 1.00 76.69 89 ASP A O 1
ATOM 707 N N . THR A 1 90 ? 20.192 -52.454 -41.252 1.00 81.44 90 THR A N 1
ATOM 708 C CA . THR A 1 90 ? 18.798 -51.984 -41.212 1.00 81.44 90 THR A CA 1
ATOM 709 C C . THR A 1 90 ? 18.264 -51.837 -39.786 1.00 81.44 90 THR A C 1
ATOM 711 O O . THR A 1 90 ? 17.549 -50.872 -39.511 1.00 81.44 90 THR A O 1
ATOM 714 N N . TRP A 1 91 ? 18.646 -52.723 -38.859 1.00 84.44 91 TRP A N 1
ATOM 715 C CA . TRP A 1 91 ? 18.310 -52.569 -37.443 1.00 84.44 91 TRP A CA 1
ATOM 716 C C . TRP A 1 91 ? 19.050 -51.384 -36.810 1.00 84.44 91 TRP A C 1
ATOM 718 O O . TRP A 1 91 ? 18.416 -50.555 -36.160 1.00 84.44 91 TRP A O 1
ATOM 728 N N . PHE A 1 92 ? 20.357 -51.232 -37.056 1.00 83.38 92 PHE A N 1
ATOM 729 C CA . PHE A 1 92 ? 21.126 -50.093 -36.532 1.00 83.38 92 PHE A CA 1
ATOM 730 C C . PHE A 1 92 ? 20.601 -48.744 -37.043 1.00 83.38 92 PHE A C 1
ATOM 732 O O . PHE A 1 92 ? 20.522 -47.785 -36.276 1.00 83.38 92 PHE A O 1
ATOM 739 N N . THR A 1 93 ? 20.158 -48.685 -38.302 1.00 83.94 93 THR A N 1
ATOM 740 C CA . THR A 1 93 ? 19.504 -47.501 -38.886 1.00 83.94 93 THR A CA 1
ATOM 741 C C . THR A 1 93 ? 18.176 -47.184 -38.192 1.00 83.94 93 THR A C 1
ATOM 743 O O . THR A 1 93 ? 17.911 -46.028 -37.855 1.00 83.94 93 THR A O 1
ATOM 746 N N . HIS A 1 94 ? 17.354 -48.202 -37.916 1.00 82.94 94 HIS A N 1
ATOM 747 C CA . HIS A 1 94 ? 16.102 -48.027 -37.178 1.00 82.94 94 HIS A CA 1
ATOM 748 C C . HIS A 1 94 ? 16.345 -47.565 -35.733 1.00 82.94 94 HIS A C 1
ATOM 750 O O . HIS A 1 94 ? 15.724 -46.604 -35.274 1.00 82.94 94 HIS A O 1
ATOM 756 N N . ALA A 1 95 ? 17.288 -48.204 -35.034 1.00 82.06 95 ALA A N 1
ATOM 757 C CA . ALA A 1 95 ? 17.661 -47.859 -33.669 1.00 82.06 95 ALA A CA 1
ATOM 758 C C . ALA A 1 95 ? 18.190 -46.420 -33.572 1.00 82.06 95 ALA A C 1
ATOM 760 O O . ALA A 1 95 ? 17.729 -45.666 -32.717 1.00 82.06 95 ALA A O 1
ATOM 761 N N . ALA A 1 96 ? 19.079 -46.005 -34.482 1.00 82.69 96 ALA A N 1
ATOM 762 C CA . ALA A 1 96 ? 19.585 -44.635 -34.556 1.00 82.69 96 ALA A CA 1
ATOM 763 C C . ALA A 1 96 ? 18.455 -43.601 -34.683 1.00 82.69 96 ALA A C 1
ATOM 765 O O . ALA A 1 96 ? 18.398 -42.648 -33.907 1.00 82.69 96 ALA A O 1
ATOM 766 N N . HIS A 1 97 ? 17.514 -43.824 -35.605 1.00 82.19 97 HIS A N 1
ATOM 767 C CA . HIS A 1 97 ? 16.365 -42.941 -35.812 1.00 82.19 97 HIS A CA 1
ATOM 768 C C . HIS A 1 97 ? 15.483 -42.824 -34.553 1.00 82.19 97 HIS A C 1
ATOM 770 O O . HIS A 1 97 ? 15.103 -41.724 -34.153 1.00 82.19 97 HIS A O 1
ATOM 776 N N . GLN A 1 98 ? 15.184 -43.945 -33.884 1.00 82.38 98 GLN A N 1
ATOM 777 C CA . GLN A 1 98 ? 14.393 -43.934 -32.646 1.00 82.38 98 GLN A CA 1
ATOM 778 C C . GLN A 1 98 ? 15.130 -43.259 -31.481 1.00 82.38 98 GLN A C 1
ATOM 780 O O . GLN A 1 98 ? 14.520 -42.499 -30.729 1.00 82.38 98 GLN A O 1
ATOM 785 N N . ILE A 1 99 ? 16.439 -43.488 -31.339 1.00 80.88 99 ILE A N 1
ATOM 786 C CA . ILE A 1 99 ? 17.253 -42.871 -30.285 1.00 80.88 99 ILE A CA 1
ATOM 787 C C . ILE A 1 99 ? 17.310 -41.355 -30.468 1.00 80.88 99 ILE A C 1
ATOM 789 O O . ILE A 1 99 ? 17.050 -40.637 -29.504 1.00 80.88 99 ILE A O 1
ATOM 793 N N . LEU A 1 100 ? 17.566 -40.861 -31.685 1.00 75.75 100 LEU A N 1
ATOM 794 C CA . LEU A 1 100 ? 17.525 -39.426 -31.982 1.00 75.75 100 LEU A CA 1
ATOM 795 C C . LEU A 1 100 ? 16.154 -38.832 -31.613 1.00 75.75 100 LEU A C 1
ATOM 797 O O . LEU A 1 100 ? 16.085 -37.879 -30.837 1.00 75.75 100 LEU A O 1
ATOM 801 N N . ASN A 1 101 ? 15.055 -39.454 -32.046 1.00 73.44 101 ASN A N 1
ATOM 802 C CA . ASN A 1 101 ? 13.707 -38.975 -31.721 1.00 73.44 101 ASN A CA 1
ATOM 803 C C . ASN A 1 101 ? 13.417 -38.934 -30.205 1.00 73.44 101 ASN A C 1
ATOM 805 O O . ASN A 1 101 ? 12.693 -38.050 -29.748 1.00 73.44 101 ASN A O 1
ATOM 809 N N . ILE A 1 102 ? 13.984 -39.846 -29.404 1.00 73.81 102 ILE A N 1
ATOM 810 C CA . ILE A 1 102 ? 13.850 -39.812 -27.937 1.00 73.81 102 ILE A CA 1
ATOM 811 C C . ILE A 1 102 ? 14.750 -38.732 -27.314 1.00 73.81 102 ILE A C 1
ATOM 813 O O . ILE A 1 102 ? 14.291 -37.996 -26.439 1.00 73.81 102 ILE A O 1
ATOM 817 N N . VAL A 1 103 ? 16.008 -38.611 -27.753 1.00 67.19 103 VAL A N 1
ATOM 818 C CA . VAL A 1 103 ? 16.969 -37.626 -27.219 1.00 67.19 103 VAL A CA 1
ATOM 819 C C . VAL A 1 103 ? 16.482 -36.194 -27.457 1.00 67.19 103 VAL A C 1
ATOM 821 O O . VAL A 1 103 ? 16.550 -35.367 -26.543 1.00 67.19 103 VAL A O 1
ATOM 824 N N . PHE A 1 104 ? 15.928 -35.922 -28.638 1.00 62.66 104 PHE A N 1
ATOM 825 C CA . PHE A 1 104 ? 15.478 -34.589 -29.053 1.00 62.66 104 PHE A CA 1
ATOM 826 C C . PHE A 1 104 ? 13.981 -34.341 -28.895 1.00 62.66 104 PHE A C 1
ATOM 828 O O . PHE A 1 104 ? 13.522 -33.244 -29.180 1.00 62.66 104 PHE A O 1
ATOM 835 N N . ALA A 1 105 ? 13.209 -35.332 -28.439 1.00 59.81 105 ALA A N 1
ATOM 836 C CA . ALA A 1 105 ? 11.769 -35.214 -28.186 1.00 59.81 105 ALA A CA 1
ATOM 837 C C . ALA A 1 105 ? 10.931 -34.648 -29.362 1.00 59.81 105 ALA A C 1
ATOM 839 O O . ALA A 1 105 ? 9.814 -34.187 -29.149 1.00 59.81 105 ALA A O 1
ATOM 840 N N . GLY A 1 106 ? 11.450 -34.707 -30.595 1.00 50.00 106 GLY A N 1
ATOM 841 C CA . GLY A 1 106 ? 10.826 -34.146 -31.797 1.00 50.00 106 GLY A CA 1
ATOM 842 C C . GLY A 1 106 ? 11.069 -32.650 -32.051 1.00 50.00 106 GLY A C 1
ATOM 843 O O . GLY A 1 106 ? 10.546 -32.143 -33.036 1.00 50.00 106 GLY A O 1
ATOM 844 N N . SER A 1 107 ? 11.857 -31.943 -31.229 1.00 39.59 107 SER A N 1
ATOM 845 C CA . SER A 1 107 ? 12.075 -30.488 -31.368 1.00 39.59 107 SER A CA 1
ATOM 846 C C . SER A 1 107 ? 13.157 -30.085 -32.382 1.00 39.59 107 SER A C 1
ATOM 848 O O . SER A 1 107 ? 13.442 -28.901 -32.531 1.00 39.59 107 SER A O 1
ATOM 850 N N . LEU A 1 108 ? 13.792 -31.051 -33.053 1.00 47.72 108 LEU A N 1
ATOM 851 C CA . LEU A 1 108 ? 14.677 -30.833 -34.199 1.00 47.72 108 LEU A CA 1
ATOM 852 C C . LEU A 1 108 ? 14.348 -31.854 -35.291 1.00 47.72 108 LEU A C 1
ATOM 854 O O . LEU A 1 108 ? 14.137 -33.035 -35.002 1.00 47.72 108 LEU A O 1
ATOM 858 N N . ALA A 1 109 ? 14.363 -31.409 -36.547 1.00 51.59 109 ALA A N 1
ATOM 859 C CA . ALA A 1 109 ? 14.199 -32.276 -37.708 1.00 51.59 109 ALA A CA 1
ATOM 860 C C . ALA A 1 109 ? 15.477 -33.099 -37.944 1.00 51.59 109 ALA A C 1
ATOM 862 O O . ALA A 1 109 ? 16.439 -32.614 -38.541 1.00 51.59 109 ALA A O 1
ATOM 863 N N . THR A 1 110 ? 15.468 -34.348 -37.475 1.00 55.69 110 THR A N 1
ATOM 864 C CA . THR A 1 110 ? 16.553 -35.324 -37.642 1.00 55.69 110 THR A CA 1
ATOM 865 C C . THR A 1 110 ? 16.846 -35.550 -39.130 1.00 55.69 110 THR A C 1
ATOM 867 O O . THR A 1 110 ? 16.007 -36.069 -39.868 1.00 55.69 110 THR A O 1
ATOM 870 N N . GLN A 1 111 ? 18.028 -35.153 -39.615 1.00 62.72 111 GLN A N 1
ATOM 871 C CA . GLN A 1 111 ? 18.354 -35.310 -41.033 1.00 62.72 111 GLN A CA 1
ATOM 872 C C . GLN A 1 111 ? 18.737 -36.766 -41.339 1.00 62.72 111 GLN A C 1
ATOM 874 O O . GLN A 1 111 ? 19.303 -37.461 -40.486 1.00 62.72 111 GLN A O 1
ATOM 879 N N . PRO A 1 112 ? 18.544 -37.246 -42.584 1.00 67.00 112 PRO A N 1
ATOM 880 C CA . PRO A 1 112 ? 19.016 -38.571 -42.995 1.00 67.00 112 PRO A CA 1
ATOM 881 C C . PRO A 1 112 ? 20.524 -38.787 -42.766 1.00 67.00 112 PRO A C 1
ATOM 883 O O . PRO A 1 112 ? 20.960 -39.915 -42.534 1.00 67.00 112 PRO A O 1
ATOM 886 N N . GLY A 1 113 ? 21.320 -37.709 -42.801 1.00 63.97 113 GLY A N 1
ATOM 887 C CA . GLY A 1 113 ? 22.748 -37.732 -42.471 1.00 63.97 113 GLY A CA 1
ATOM 888 C C . GLY A 1 113 ? 23.033 -38.046 -40.999 1.00 63.97 113 GLY A C 1
ATOM 889 O O . GLY A 1 113 ? 23.921 -38.847 -40.715 1.00 63.97 113 GLY A O 1
ATOM 890 N N . ASP A 1 114 ? 22.242 -37.497 -40.077 1.00 63.50 114 ASP A N 1
ATOM 891 C CA . ASP A 1 114 ? 22.416 -37.679 -38.630 1.00 63.50 114 ASP A CA 1
ATOM 892 C C . ASP A 1 114 ? 22.061 -39.108 -38.204 1.00 63.50 114 ASP A C 1
ATOM 894 O O . ASP A 1 114 ? 22.785 -39.757 -37.444 1.00 63.50 114 ASP A O 1
ATOM 898 N N . VAL A 1 115 ? 20.970 -39.635 -38.773 1.00 76.50 115 VAL A N 1
ATOM 899 C CA . VAL A 1 115 ? 20.547 -41.031 -38.595 1.00 76.50 115 VAL A CA 1
ATOM 900 C C . VAL A 1 115 ? 21.636 -41.980 -39.092 1.00 76.50 115 VAL A C 1
ATOM 902 O O . VAL A 1 115 ? 21.991 -42.921 -38.385 1.00 76.50 115 VAL A O 1
ATOM 905 N N . ARG A 1 116 ? 22.208 -41.719 -40.276 1.00 77.81 116 ARG A N 1
ATOM 906 C CA . ARG A 1 116 ? 23.290 -42.535 -40.848 1.00 77.81 116 ARG A CA 1
ATOM 907 C C . ARG A 1 116 ? 24.550 -42.503 -39.979 1.00 77.81 116 ARG A C 1
ATOM 909 O O . ARG A 1 116 ? 25.119 -43.556 -39.709 1.00 77.81 116 ARG A O 1
ATOM 916 N N . LEU A 1 117 ? 24.940 -41.319 -39.505 1.00 77.56 117 LEU A N 1
ATOM 917 C CA . LEU A 1 117 ? 26.108 -41.114 -38.646 1.00 77.56 117 LEU A CA 1
ATOM 918 C C . LEU A 1 117 ? 25.985 -41.856 -37.305 1.00 77.56 117 LEU A C 1
ATOM 920 O O . LEU A 1 117 ? 26.958 -42.439 -36.826 1.00 77.56 117 LEU A O 1
ATOM 924 N N . LEU A 1 118 ? 24.798 -41.853 -36.690 1.00 80.19 118 LEU A N 1
ATOM 925 C CA . LEU A 1 118 ? 24.565 -42.605 -35.456 1.00 80.19 118 LEU A CA 1
ATOM 926 C C . LEU A 1 118 ? 24.438 -44.118 -35.714 1.00 80.19 118 LEU A C 1
ATOM 928 O O . LEU A 1 118 ? 24.944 -44.905 -34.916 1.00 80.19 118 LEU A O 1
ATOM 932 N N . ALA A 1 119 ? 23.826 -44.534 -36.826 1.00 83.31 119 ALA A N 1
ATOM 933 C CA . ALA A 1 119 ? 23.712 -45.945 -37.203 1.00 83.31 119 ALA A CA 1
ATOM 934 C C . ALA A 1 119 ? 25.087 -46.595 -37.422 1.00 83.31 119 ALA A C 1
ATOM 936 O O . ALA A 1 119 ? 25.339 -47.686 -36.915 1.00 83.31 119 ALA A O 1
ATOM 937 N N . GLU A 1 120 ? 25.998 -45.893 -38.101 1.00 82.56 120 GLU A N 1
ATOM 938 C CA . GLU A 1 120 ? 27.377 -46.337 -38.318 1.00 82.56 120 GLU A CA 1
ATOM 939 C C . GLU A 1 120 ? 28.110 -46.563 -36.983 1.00 82.56 120 GLU A C 1
ATOM 941 O O . GLU A 1 120 ? 28.675 -47.634 -36.756 1.00 82.56 120 GLU A O 1
ATOM 946 N N . ARG A 1 121 ? 28.006 -45.614 -36.041 1.00 82.38 121 ARG A N 1
ATOM 947 C CA . ARG A 1 121 ? 28.584 -45.737 -34.687 1.00 82.38 121 ARG A CA 1
ATOM 948 C C . ARG A 1 121 ? 28.008 -46.926 -33.911 1.00 82.38 121 ARG A C 1
ATOM 950 O O . ARG A 1 121 ? 28.765 -47.677 -33.301 1.00 82.38 121 ARG A O 1
ATOM 957 N N . LEU A 1 122 ? 26.689 -47.131 -33.969 1.00 81.88 122 LEU A N 1
ATOM 958 C CA . LEU A 1 122 ? 26.034 -48.274 -33.323 1.00 81.88 122 LEU A CA 1
ATOM 959 C C . LEU A 1 122 ? 26.461 -49.615 -33.937 1.00 81.88 122 LEU A C 1
ATOM 961 O O . LEU A 1 122 ? 26.577 -50.591 -33.204 1.00 81.88 122 LEU A O 1
ATOM 965 N N . SER A 1 123 ? 26.722 -49.667 -35.247 1.00 83.50 123 SER A N 1
ATOM 966 C CA . SER A 1 123 ? 27.199 -50.890 -35.909 1.00 83.50 123 SER A CA 1
ATOM 967 C C . SER A 1 123 ? 28.640 -51.261 -35.524 1.00 83.50 123 SER A C 1
ATOM 969 O O . SER A 1 123 ? 28.983 -52.441 -35.492 1.00 83.50 123 SER A O 1
ATOM 971 N N . GLN A 1 124 ? 29.472 -50.262 -35.200 1.00 83.88 124 GLN A N 1
ATOM 972 C CA . GLN A 1 124 ? 30.876 -50.435 -34.808 1.00 83.88 124 GLN A CA 1
ATOM 973 C C . GLN A 1 124 ? 31.035 -50.774 -33.317 1.00 83.88 124 GLN A C 1
ATOM 975 O O . GLN A 1 124 ? 31.784 -51.685 -32.972 1.00 83.88 124 GLN A O 1
ATOM 980 N N . ASP A 1 125 ? 30.330 -50.059 -32.436 1.00 82.94 125 ASP A N 1
ATOM 981 C CA . ASP A 1 125 ? 30.311 -50.314 -30.991 1.00 82.94 125 ASP A CA 1
ATOM 982 C C . ASP A 1 125 ? 28.965 -49.885 -30.392 1.00 82.94 125 ASP A C 1
ATOM 984 O O . ASP A 1 125 ? 28.796 -48.766 -29.897 1.00 82.94 125 ASP A O 1
ATOM 988 N N . ALA A 1 126 ? 27.984 -50.788 -30.433 1.00 78.81 126 ALA A N 1
ATOM 989 C CA . ALA A 1 126 ? 26.658 -50.541 -29.879 1.00 78.81 126 ALA A CA 1
ATOM 990 C C . ALA A 1 126 ? 26.701 -50.249 -28.369 1.00 78.81 126 ALA A C 1
ATOM 992 O O . ALA A 1 126 ? 26.024 -49.336 -27.898 1.00 78.81 126 ALA A O 1
ATOM 993 N N . VAL A 1 127 ? 27.491 -51.009 -27.602 1.00 76.19 127 VAL A N 1
ATOM 994 C CA . VAL A 1 127 ? 27.482 -50.927 -26.134 1.00 76.19 127 VAL A CA 1
ATOM 995 C C . VAL A 1 127 ? 28.148 -49.639 -25.670 1.00 76.19 127 VAL A C 1
ATOM 997 O O . VAL A 1 127 ? 27.542 -48.913 -24.881 1.00 76.19 127 VAL A O 1
ATOM 1000 N N . GLY A 1 128 ? 29.332 -49.298 -26.182 1.00 75.62 128 GLY A N 1
ATOM 1001 C CA . GLY A 1 128 ? 29.995 -48.036 -25.861 1.00 75.62 128 GLY A CA 1
ATOM 1002 C C . GLY A 1 128 ? 29.229 -46.823 -26.387 1.00 75.62 128 GLY A C 1
ATOM 1003 O O . GLY A 1 128 ? 29.101 -45.833 -25.669 1.00 75.62 128 GLY A O 1
ATOM 1004 N N . THR A 1 129 ? 28.621 -46.902 -27.578 1.00 81.81 129 THR A N 1
ATOM 1005 C CA . THR A 1 129 ? 27.797 -45.807 -28.128 1.00 81.81 129 THR A CA 1
ATOM 1006 C C . THR A 1 129 ? 26.567 -45.524 -27.260 1.00 81.81 129 THR A C 1
ATOM 1008 O O . THR A 1 129 ? 26.316 -44.365 -26.925 1.00 81.81 129 THR A O 1
ATOM 1011 N N . ILE A 1 130 ? 25.817 -46.553 -26.844 1.00 79.50 130 ILE A N 1
ATOM 1012 C CA . ILE A 1 130 ? 24.658 -46.378 -25.952 1.00 79.50 130 ILE A CA 1
ATOM 1013 C C . ILE A 1 130 ? 25.094 -45.946 -24.552 1.00 79.50 130 ILE A C 1
ATOM 1015 O O . ILE A 1 130 ? 24.497 -45.021 -24.002 1.00 79.50 130 ILE A O 1
ATOM 1019 N N . THR A 1 131 ? 26.149 -46.553 -23.999 1.00 77.62 131 THR A N 1
ATOM 1020 C CA . THR A 1 131 ? 26.702 -46.176 -22.687 1.00 77.62 131 THR A CA 1
ATOM 1021 C C . THR A 1 131 ? 27.062 -44.696 -22.678 1.00 77.62 131 THR A C 1
ATOM 1023 O O . THR A 1 131 ? 26.570 -43.964 -21.830 1.00 77.62 131 THR A O 1
ATOM 1026 N N . ARG A 1 132 ? 27.776 -44.211 -23.698 1.00 78.38 132 ARG A N 1
ATOM 1027 C CA . ARG A 1 132 ? 28.161 -42.801 -23.833 1.00 78.38 132 ARG A CA 1
ATOM 1028 C C . ARG A 1 132 ? 26.970 -41.847 -23.978 1.00 78.38 132 ARG A C 1
ATOM 1030 O O . ARG A 1 132 ? 27.017 -40.735 -23.459 1.00 78.38 132 ARG A O 1
ATOM 1037 N N . ILE A 1 133 ? 25.898 -42.252 -24.666 1.00 75.50 133 ILE A N 1
ATOM 1038 C CA . ILE A 1 133 ? 24.651 -41.466 -24.737 1.00 75.50 133 ILE A CA 1
ATOM 1039 C C . ILE A 1 133 ? 23.998 -41.381 -23.353 1.00 75.50 133 ILE A C 1
ATOM 1041 O O . ILE A 1 133 ? 23.599 -40.298 -22.929 1.00 75.50 133 ILE A O 1
ATOM 1045 N N . VAL A 1 134 ? 23.917 -42.504 -22.635 1.00 72.19 134 VAL A N 1
ATOM 1046 C CA . VAL A 1 134 ? 23.346 -42.576 -21.282 1.00 72.19 134 VAL A CA 1
ATOM 1047 C C . VAL A 1 134 ? 24.204 -41.817 -20.266 1.00 72.19 134 VAL A C 1
ATOM 1049 O O . VAL A 1 134 ? 23.643 -41.140 -19.413 1.00 72.19 134 VAL A O 1
ATOM 1052 N N . GLU A 1 135 ? 25.530 -41.852 -20.383 1.00 72.62 135 GLU A N 1
ATOM 1053 C CA . GLU A 1 135 ? 26.472 -41.077 -19.567 1.00 72.62 135 GLU A CA 1
ATOM 1054 C C . GLU A 1 135 ? 26.327 -39.574 -19.814 1.00 72.62 135 GLU A C 1
ATOM 1056 O O . GLU A 1 135 ? 26.155 -38.826 -18.860 1.00 72.62 135 GLU A O 1
ATOM 1061 N N . LEU A 1 136 ? 26.325 -39.112 -21.071 1.00 65.69 136 LEU A N 1
ATOM 1062 C CA . LEU A 1 136 ? 26.170 -37.683 -21.389 1.00 65.69 136 LEU A CA 1
ATOM 1063 C C . LEU A 1 136 ? 24.778 -37.141 -21.012 1.00 65.69 136 LEU A C 1
ATOM 1065 O O . LEU A 1 136 ? 24.651 -35.967 -20.660 1.00 65.69 136 LEU A O 1
ATOM 1069 N N . LEU A 1 137 ? 23.737 -37.981 -21.041 1.00 60.38 137 LEU A N 1
ATOM 1070 C CA . LEU A 1 137 ? 22.435 -37.662 -20.451 1.00 60.38 137 LEU A CA 1
ATOM 1071 C C . LEU A 1 137 ? 22.521 -37.644 -18.909 1.00 60.38 137 LEU A C 1
ATOM 1073 O O . LEU A 1 137 ? 22.143 -36.662 -18.276 1.00 60.38 137 LEU A O 1
ATOM 1077 N N . GLY A 1 138 ? 23.038 -38.692 -18.273 1.00 54.56 138 GLY A N 1
ATOM 1078 C CA . GLY A 1 138 ? 23.050 -38.835 -16.812 1.00 54.56 138 GLY A CA 1
ATOM 1079 C C . GLY A 1 138 ? 23.935 -37.814 -16.090 1.00 54.56 138 GLY A C 1
ATOM 1080 O O . GLY A 1 138 ? 23.543 -37.293 -15.049 1.00 54.56 138 GLY A O 1
ATOM 1081 N N . ALA A 1 139 ? 25.094 -37.488 -16.665 1.00 56.88 139 ALA A N 1
ATOM 1082 C CA . ALA A 1 139 ? 26.035 -36.485 -16.168 1.00 56.88 139 ALA A CA 1
ATOM 1083 C C . ALA A 1 139 ? 25.597 -35.043 -16.456 1.00 56.88 139 ALA A C 1
ATOM 1085 O O . ALA A 1 139 ? 26.191 -34.106 -15.933 1.00 56.88 139 ALA A O 1
ATOM 1086 N N . GLY A 1 140 ? 24.583 -34.855 -17.302 1.00 46.91 140 GLY A N 1
ATOM 1087 C CA . GLY A 1 140 ? 24.146 -33.532 -17.700 1.00 46.91 140 GLY A CA 1
ATOM 1088 C C . GLY A 1 140 ? 25.125 -32.824 -18.648 1.00 46.91 140 GLY A C 1
ATOM 1089 O O . GLY A 1 140 ? 25.602 -31.737 -18.344 1.00 46.91 140 GLY A O 1
ATOM 1090 N N . GLU A 1 141 ? 25.274 -33.313 -19.890 1.00 54.50 141 GLU A N 1
ATOM 1091 C CA . GLU A 1 141 ? 25.995 -32.606 -20.974 1.00 54.50 141 GLU A CA 1
ATOM 1092 C C . GLU A 1 141 ? 25.196 -32.460 -22.300 1.00 54.50 141 GLU A C 1
ATOM 1094 O O . GLU A 1 141 ? 25.549 -32.996 -23.350 1.00 54.50 141 GLU A O 1
ATOM 1099 N N . GLY A 1 142 ? 24.082 -31.722 -22.277 1.00 51.50 142 GLY A N 1
ATOM 1100 C CA . GLY A 1 142 ? 22.973 -31.924 -23.233 1.00 51.50 142 GLY A CA 1
ATOM 1101 C C . GLY A 1 142 ? 23.159 -31.220 -24.556 1.00 51.50 142 GLY A C 1
ATOM 1102 O O . GLY A 1 142 ? 22.862 -31.772 -25.607 1.00 51.50 142 GLY A O 1
ATOM 1103 N N . THR A 1 143 ? 23.756 -30.036 -24.514 1.00 49.34 143 THR A N 1
ATOM 1104 C CA . THR A 1 143 ? 24.221 -29.318 -25.700 1.00 49.34 143 THR A CA 1
ATOM 1105 C C . THR A 1 143 ? 25.431 -30.017 -26.332 1.00 49.34 143 THR A C 1
ATOM 1107 O O . THR A 1 143 ? 25.616 -29.941 -27.543 1.00 49.34 143 THR A O 1
ATOM 1110 N N . ARG A 1 144 ? 26.248 -30.742 -25.550 1.00 56.44 144 ARG A N 1
ATOM 1111 C CA . ARG A 1 144 ? 27.382 -31.529 -26.071 1.00 56.44 144 ARG A CA 1
ATOM 1112 C C . ARG A 1 144 ? 26.891 -32.793 -26.769 1.00 56.44 144 ARG A C 1
ATOM 1114 O O . ARG A 1 144 ? 27.317 -33.054 -27.888 1.00 56.44 144 ARG A O 1
ATOM 1121 N N . LEU A 1 145 ? 25.949 -33.509 -26.156 1.00 60.50 145 LEU A N 1
ATOM 1122 C CA . LEU A 1 145 ? 25.199 -34.597 -26.784 1.00 60.50 145 LEU A CA 1
ATOM 1123 C C . LEU A 1 145 ? 24.443 -34.101 -28.028 1.00 60.50 145 LEU A C 1
ATOM 1125 O O . LEU A 1 145 ? 24.531 -34.714 -29.084 1.00 60.50 145 LEU A O 1
ATOM 1129 N N . GLY A 1 146 ? 23.783 -32.946 -27.922 1.00 54.03 146 GLY A N 1
ATOM 1130 C CA . GLY A 1 146 ? 23.040 -32.281 -28.990 1.00 54.03 146 GLY A CA 1
ATOM 1131 C C . GLY A 1 146 ? 23.893 -31.975 -30.219 1.00 54.03 146 GLY A C 1
ATOM 1132 O O . GLY A 1 146 ? 23.541 -32.348 -31.332 1.00 54.03 146 GLY A O 1
ATOM 1133 N N . ARG A 1 147 ? 25.070 -31.373 -30.018 1.00 61.62 147 ARG A N 1
ATOM 1134 C CA . ARG A 1 147 ? 26.055 -31.095 -31.082 1.00 61.62 147 ARG A CA 1
ATOM 1135 C C . ARG A 1 147 ? 26.776 -32.346 -31.588 1.00 61.62 147 ARG A C 1
ATOM 1137 O O . ARG A 1 147 ? 27.219 -32.373 -32.727 1.00 61.62 147 ARG A O 1
ATOM 1144 N N . TRP A 1 148 ? 26.889 -33.388 -30.765 1.00 64.94 148 TRP A N 1
ATOM 1145 C CA . TRP A 1 148 ? 27.402 -34.698 -31.179 1.00 64.94 148 TRP A CA 1
ATOM 1146 C C . TRP A 1 148 ? 26.394 -35.482 -32.050 1.00 64.94 148 TRP A C 1
ATOM 1148 O O . TRP A 1 148 ? 26.771 -36.517 -32.617 1.00 64.94 148 TRP A O 1
ATOM 1158 N N . LEU A 1 149 ? 25.151 -34.977 -32.171 1.00 62.50 149 LEU A N 1
ATOM 1159 C CA . LEU A 1 149 ? 24.023 -35.629 -32.840 1.00 62.50 149 LEU A CA 1
ATOM 1160 C C . LEU A 1 149 ? 23.218 -34.805 -33.893 1.00 62.50 149 LEU A C 1
ATOM 1162 O O . LEU A 1 149 ? 22.730 -35.499 -34.773 1.00 62.50 149 LEU A O 1
ATOM 1166 N N . LEU A 1 150 ? 22.998 -33.459 -33.842 1.00 60.69 150 LEU A N 1
ATOM 1167 C CA . LEU A 1 150 ? 21.903 -32.813 -34.652 1.00 60.69 150 LEU A CA 1
ATOM 1168 C C . LEU A 1 150 ? 21.865 -31.344 -35.215 1.00 60.69 150 LEU A C 1
ATOM 1170 O O . LEU A 1 150 ? 21.034 -31.139 -36.092 1.00 60.69 150 LEU A O 1
ATOM 1174 N N . ASN A 1 151 ? 22.608 -30.300 -34.800 1.00 58.31 151 ASN A N 1
ATOM 1175 C CA . ASN A 1 151 ? 22.569 -28.950 -35.476 1.00 58.31 151 ASN A CA 1
ATOM 1176 C C . ASN A 1 151 ? 21.285 -27.960 -35.404 1.00 58.31 151 ASN A C 1
ATOM 1178 O O . ASN A 1 151 ? 21.127 -27.209 -36.364 1.00 58.31 151 ASN A O 1
ATOM 1182 N N . HIS A 1 152 ? 20.473 -27.808 -34.299 1.00 47.94 152 HIS A N 1
ATOM 1183 C CA . HIS A 1 152 ? 19.517 -26.665 -33.844 1.00 47.94 152 HIS A CA 1
ATOM 1184 C C . HIS A 1 152 ? 17.975 -26.522 -34.279 1.00 47.94 152 HIS A C 1
ATOM 1186 O O . HIS A 1 152 ? 17.621 -27.161 -35.263 1.00 47.94 152 HIS A O 1
ATOM 1192 N N . GLU A 1 153 ? 17.014 -25.662 -33.752 1.00 44.59 153 GLU A N 1
ATOM 1193 C CA . GLU A 1 153 ? 16.269 -25.403 -32.420 1.00 44.59 153 GLU A CA 1
ATOM 1194 C C . GLU A 1 153 ? 14.998 -24.381 -32.509 1.00 44.59 153 GLU A C 1
ATOM 1196 O O . GLU A 1 153 ? 14.998 -23.629 -33.478 1.00 44.59 153 GLU A O 1
ATOM 1201 N N . ASP A 1 154 ? 13.921 -24.312 -31.619 1.00 43.66 154 ASP A N 1
ATOM 1202 C CA . ASP A 1 154 ? 12.566 -23.550 -31.806 1.00 43.66 154 ASP A CA 1
ATOM 1203 C C . ASP A 1 154 ? 11.612 -23.113 -30.545 1.00 43.66 154 ASP A C 1
ATOM 1205 O O . ASP A 1 154 ? 12.059 -23.315 -29.414 1.00 43.66 154 ASP A O 1
ATOM 1209 N N . VAL A 1 155 ? 10.353 -22.508 -30.668 1.00 45.69 155 VAL A N 1
ATOM 1210 C CA . VAL A 1 155 ? 9.507 -21.681 -29.640 1.00 45.69 155 VAL A CA 1
ATOM 1211 C C . VAL A 1 155 ? 7.906 -21.908 -29.421 1.00 45.69 155 VAL A C 1
ATOM 1213 O O . VAL A 1 155 ? 7.295 -22.655 -30.178 1.00 45.69 155 VAL A O 1
ATOM 1216 N N . ASP A 1 156 ? 7.203 -21.289 -28.392 1.00 48.50 156 ASP A N 1
ATOM 1217 C CA . ASP A 1 156 ? 5.876 -21.614 -27.668 1.00 48.50 156 ASP A CA 1
ATOM 1218 C C . ASP A 1 156 ? 4.696 -20.523 -27.487 1.00 48.50 156 ASP A C 1
ATOM 1220 O O . ASP A 1 156 ? 4.853 -19.354 -27.845 1.00 48.50 156 ASP A O 1
ATOM 1224 N N . ILE A 1 157 ? 3.507 -20.888 -26.906 1.00 45.00 157 ILE A N 1
ATOM 1225 C CA . ILE A 1 157 ? 2.158 -20.212 -26.817 1.00 45.00 157 ILE A CA 1
ATOM 1226 C C . ILE A 1 157 ? 1.878 -19.084 -25.783 1.00 45.00 157 ILE A C 1
ATOM 1228 O O . ILE A 1 157 ? 1.196 -18.139 -26.186 1.00 45.00 157 ILE A O 1
ATOM 1232 N N . PRO A 1 158 ? 2.227 -19.123 -24.474 1.00 52.03 158 PRO A N 1
ATOM 1233 C CA . PRO A 1 158 ? 1.766 -18.112 -23.496 1.00 52.03 158 PRO A CA 1
ATOM 1234 C C . PRO A 1 158 ? 2.139 -16.675 -23.888 1.00 52.03 158 PRO A C 1
ATOM 1236 O O . PRO A 1 158 ? 1.351 -15.744 -23.717 1.00 52.03 158 PRO A O 1
ATOM 1239 N N . THR A 1 159 ? 3.288 -16.552 -24.551 1.00 51.75 159 THR A N 1
ATOM 1240 C CA . THR A 1 159 ? 3.783 -15.402 -25.312 1.00 51.75 159 THR A CA 1
ATOM 1241 C C . THR A 1 159 ? 2.708 -14.728 -26.177 1.00 51.75 159 THR A C 1
ATOM 1243 O O . THR A 1 159 ? 2.631 -13.503 -26.225 1.00 51.75 159 THR A O 1
ATOM 1246 N N . LEU A 1 160 ? 1.831 -15.498 -26.833 1.00 49.09 160 LEU A N 1
ATOM 1247 C CA . LEU A 1 160 ? 0.774 -14.980 -27.706 1.00 49.09 160 LEU A CA 1
ATOM 1248 C C . LEU A 1 160 ? -0.303 -14.201 -26.936 1.00 49.09 160 LEU A C 1
ATOM 1250 O O . LEU A 1 160 ? -0.812 -13.212 -27.460 1.00 49.09 160 LEU A O 1
ATOM 1254 N N . ARG A 1 161 ? -0.641 -14.603 -25.701 1.00 62.25 161 ARG A N 1
ATOM 1255 C CA . ARG A 1 161 ? -1.603 -13.862 -24.864 1.00 62.25 161 ARG A CA 1
ATOM 1256 C C . ARG A 1 161 ? -1.024 -12.508 -24.468 1.00 62.25 161 ARG A C 1
ATOM 1258 O O . ARG A 1 161 ? -1.650 -11.488 -24.742 1.00 62.25 161 ARG A O 1
ATOM 1265 N N . SER A 1 162 ? 0.192 -12.498 -23.922 1.00 55.12 162 SER A N 1
ATOM 1266 C CA . SER A 1 162 ? 0.876 -11.267 -23.508 1.00 55.12 162 SER A CA 1
ATOM 1267 C C . SER A 1 162 ? 1.063 -10.288 -24.674 1.00 55.12 162 SER A C 1
ATOM 1269 O O . SER A 1 162 ? 0.898 -9.085 -24.499 1.00 55.12 162 SER A O 1
ATOM 1271 N N . VAL A 1 163 ? 1.318 -10.791 -25.890 1.00 50.78 163 VAL A N 1
ATOM 1272 C CA . VAL A 1 163 ? 1.381 -9.968 -27.112 1.00 50.78 163 VAL A CA 1
ATOM 1273 C C . VAL A 1 163 ? 0.032 -9.324 -27.463 1.00 50.78 163 VAL A C 1
ATOM 1275 O O . VAL A 1 163 ? 0.019 -8.187 -27.933 1.00 50.78 163 VAL A O 1
ATOM 1278 N N . LEU A 1 164 ? -1.103 -10.002 -27.258 1.00 53.62 164 LEU A N 1
ATOM 1279 C CA . LEU A 1 164 ? -2.423 -9.410 -27.516 1.00 53.62 164 LEU A CA 1
ATOM 1280 C C . LEU A 1 164 ? -2.851 -8.423 -26.423 1.00 53.62 164 LEU A C 1
ATOM 1282 O O . LEU A 1 164 ? -3.411 -7.379 -26.752 1.00 53.62 164 LEU A O 1
ATOM 1286 N N . GLU A 1 165 ? -2.564 -8.722 -25.155 1.00 64.25 165 GLU A N 1
ATOM 1287 C CA . GLU A 1 165 ? -2.845 -7.832 -24.019 1.00 64.25 165 GLU A CA 1
ATOM 1288 C C . GLU A 1 165 ? -2.042 -6.525 -24.150 1.00 64.25 165 GLU A C 1
ATOM 1290 O O . GLU A 1 165 ? -2.626 -5.443 -24.108 1.00 64.25 165 GLU A O 1
ATOM 1295 N N . LEU A 1 166 ? -0.741 -6.611 -24.461 1.00 56.00 166 LEU A N 1
ATOM 1296 C CA . LEU A 1 166 ? 0.118 -5.448 -24.728 1.00 56.00 166 LEU A CA 1
ATOM 1297 C C . LEU A 1 166 ? -0.383 -4.596 -25.908 1.00 56.00 166 LEU A C 1
ATOM 1299 O O . LEU A 1 166 ? -0.377 -3.369 -25.835 1.00 56.00 166 LEU A O 1
ATOM 1303 N N . ARG A 1 167 ? -0.846 -5.228 -26.995 1.00 54.62 167 ARG A N 1
ATOM 1304 C CA . ARG A 1 167 ? -1.405 -4.511 -28.157 1.00 54.62 167 ARG A CA 1
ATOM 1305 C C . ARG A 1 167 ? -2.718 -3.804 -27.833 1.00 54.62 167 ARG A C 1
ATOM 1307 O O . ARG A 1 167 ? -2.947 -2.709 -28.340 1.00 54.62 167 ARG A O 1
ATOM 1314 N N . ALA A 1 168 ? -3.575 -4.408 -27.009 1.00 63.69 168 ALA A N 1
ATOM 1315 C CA . ALA A 1 168 ? -4.802 -3.762 -26.556 1.00 63.69 168 ALA A CA 1
ATOM 1316 C C . ALA A 1 168 ? -4.507 -2.568 -25.638 1.00 63.69 168 ALA A C 1
ATOM 1318 O O . ALA A 1 168 ? -5.119 -1.517 -25.812 1.00 63.69 168 ALA A O 1
ATOM 1319 N N . ASP A 1 169 ? -3.539 -2.701 -24.726 1.00 71.88 169 ASP A N 1
ATOM 1320 C CA . ASP A 1 169 ? -3.101 -1.610 -23.852 1.00 71.88 169 ASP A CA 1
ATOM 1321 C C . ASP A 1 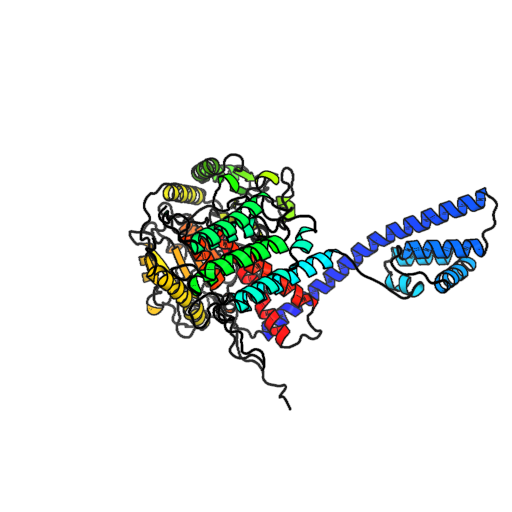169 ? -2.574 -0.407 -24.649 1.00 71.88 169 ASP A C 1
ATOM 1323 O O . ASP A 1 169 ? -3.063 0.712 -24.494 1.00 71.88 169 ASP A O 1
ATOM 1327 N N . GLN A 1 170 ? -1.640 -0.654 -25.573 1.00 62.72 170 GLN A N 1
ATOM 1328 C CA . GLN A 1 170 ? -1.056 0.376 -26.437 1.00 62.72 170 GLN A CA 1
ATOM 1329 C C . GLN A 1 170 ? -2.111 1.083 -27.297 1.00 62.72 170 GLN A C 1
ATOM 1331 O O . GLN A 1 170 ? -2.095 2.309 -27.405 1.00 62.72 170 GLN A O 1
ATOM 1336 N N . ALA A 1 171 ? -3.051 0.331 -27.881 1.00 66.25 171 ALA A N 1
ATOM 1337 C CA . ALA A 1 171 ? -4.120 0.907 -28.691 1.00 66.25 171 ALA A CA 1
ATOM 1338 C C . ALA A 1 171 ? -5.068 1.781 -27.851 1.00 66.25 171 ALA A C 1
ATOM 1340 O O . ALA A 1 171 ? -5.355 2.911 -28.239 1.00 66.25 171 ALA A O 1
ATOM 1341 N N . LEU A 1 172 ? -5.506 1.310 -26.678 1.00 80.38 172 LEU A N 1
ATOM 1342 C CA . LEU A 1 172 ? -6.392 2.077 -25.791 1.00 80.38 172 LEU A CA 1
ATOM 1343 C C . LEU A 1 172 ? -5.709 3.330 -25.221 1.00 80.38 172 LEU A C 1
ATOM 1345 O O . LEU A 1 172 ? -6.338 4.386 -25.158 1.00 80.38 172 LEU A O 1
ATOM 1349 N N . ALA A 1 173 ? -4.422 3.246 -24.872 1.00 70.88 173 ALA A N 1
ATOM 1350 C CA . ALA A 1 173 ? -3.633 4.401 -24.447 1.00 70.88 173 ALA A CA 1
ATOM 1351 C C . ALA A 1 173 ? -3.497 5.447 -25.569 1.00 70.88 173 ALA A C 1
ATOM 1353 O O . ALA A 1 173 ? -3.724 6.633 -25.329 1.00 70.88 173 ALA A O 1
ATOM 1354 N N . SER A 1 174 ? -3.210 5.012 -26.803 1.00 77.31 174 SER A N 1
ATOM 1355 C CA . SER A 1 174 ? -3.135 5.899 -27.973 1.00 77.31 174 SER A CA 1
ATOM 1356 C C . SER A 1 174 ? -4.481 6.562 -28.281 1.00 77.31 174 SER A C 1
ATOM 1358 O O . SER A 1 174 ? -4.519 7.752 -28.580 1.00 77.31 174 SER A O 1
ATOM 1360 N N . ILE A 1 175 ? -5.591 5.822 -28.177 1.00 84.19 175 ILE A N 1
ATOM 1361 C CA . ILE A 1 175 ? -6.947 6.350 -28.397 1.00 84.19 175 ILE A CA 1
ATOM 1362 C C . ILE A 1 175 ? -7.297 7.411 -27.349 1.00 84.19 175 ILE A C 1
ATOM 1364 O O . ILE A 1 175 ? -7.820 8.472 -27.695 1.00 84.19 175 ILE A O 1
ATOM 1368 N N . ARG A 1 176 ? -6.986 7.157 -26.072 1.00 84.62 176 ARG A N 1
ATOM 1369 C CA . ARG A 1 176 ? -7.189 8.139 -25.003 1.00 84.62 176 ARG A CA 1
ATOM 1370 C C . ARG A 1 176 ? -6.391 9.418 -25.276 1.00 84.62 176 ARG A C 1
ATOM 1372 O O . ARG A 1 176 ? -6.982 10.495 -25.287 1.00 84.62 176 ARG A O 1
ATOM 1379 N N . GLN A 1 177 ? -5.096 9.291 -25.563 1.00 81.31 177 GLN A N 1
ATOM 1380 C CA . GLN A 1 177 ? -4.214 10.432 -25.812 1.00 81.31 177 GLN A CA 1
ATOM 1381 C C . GLN A 1 177 ? -4.631 11.249 -27.048 1.00 81.31 177 GLN A C 1
ATOM 1383 O O . GLN A 1 177 ? -4.631 12.476 -27.004 1.00 81.31 177 GLN A O 1
ATOM 1388 N N . GLU A 1 178 ? -4.977 10.593 -28.159 1.00 86.25 178 GLU A N 1
ATOM 1389 C CA . GLU A 1 178 ? -5.261 11.289 -29.418 1.00 86.25 178 GLU A CA 1
ATOM 1390 C C . GLU A 1 178 ? -6.670 11.902 -29.464 1.00 86.25 178 GLU A C 1
ATOM 1392 O O . GLU A 1 178 ? -6.838 12.979 -30.036 1.00 86.25 178 GLU A O 1
ATOM 1397 N N . TYR A 1 179 ? -7.681 11.260 -28.869 1.00 87.31 179 TYR A N 1
ATOM 1398 C CA . TYR A 1 179 ? -9.082 11.672 -29.038 1.00 87.31 179 TYR A CA 1
ATOM 1399 C C . TYR A 1 179 ? -9.723 12.250 -27.775 1.00 87.31 179 TYR A C 1
ATOM 1401 O O . TYR A 1 179 ? -10.639 13.062 -27.906 1.00 87.31 179 TYR A O 1
ATOM 1409 N N . VAL A 1 180 ? -9.268 11.872 -26.575 1.00 85.44 180 VAL A N 1
ATOM 1410 C CA . VAL A 1 180 ? -9.960 12.183 -25.311 1.00 85.44 180 VAL A CA 1
ATOM 1411 C C . VAL A 1 180 ? -9.191 13.172 -24.434 1.00 85.44 180 VAL A C 1
ATOM 1413 O O . VAL A 1 180 ? -9.815 14.109 -23.935 1.00 85.44 180 VAL A O 1
ATOM 1416 N N . ASP A 1 181 ? -7.871 13.055 -24.303 1.00 79.06 181 ASP A N 1
ATOM 1417 C CA . ASP A 1 181 ? -7.054 14.001 -23.528 1.00 79.06 181 ASP A CA 1
ATOM 1418 C C . ASP A 1 181 ? -7.136 15.440 -24.097 1.00 79.06 181 ASP A C 1
ATOM 1420 O O . ASP A 1 181 ? -7.414 15.654 -25.281 1.00 79.06 181 ASP A O 1
ATOM 1424 N N . VAL A 1 182 ? -6.917 16.450 -23.243 1.00 70.62 182 VAL A N 1
ATOM 1425 C CA . VAL A 1 182 ? -7.136 17.879 -23.565 1.00 70.62 182 VAL A CA 1
ATOM 1426 C C . VAL A 1 182 ? -6.262 18.365 -24.728 1.00 70.62 182 VAL A C 1
ATOM 1428 O O . VAL A 1 182 ? -6.751 19.116 -25.571 1.00 70.62 182 VAL A O 1
ATOM 1431 N N . ASP A 1 183 ? -5.021 17.877 -24.807 1.00 71.81 183 ASP A N 1
ATOM 1432 C CA . ASP A 1 183 ? -4.050 18.183 -25.871 1.00 71.81 183 ASP A CA 1
ATOM 1433 C C . ASP A 1 183 ? -4.267 17.364 -27.162 1.00 71.81 183 ASP A C 1
ATOM 1435 O O . ASP A 1 183 ? -3.517 17.502 -28.130 1.00 71.81 183 ASP A O 1
ATOM 1439 N N . GLY A 1 184 ? -5.268 16.478 -27.174 1.00 76.19 184 GLY A N 1
ATOM 1440 C CA . GLY A 1 184 ? -5.636 15.669 -28.330 1.00 76.19 184 GLY A CA 1
ATOM 1441 C C . GLY A 1 184 ? -6.379 16.461 -29.411 1.00 76.19 184 GLY A C 1
ATOM 1442 O O . GLY A 1 184 ? -6.549 17.681 -29.356 1.00 76.19 184 GLY A O 1
ATOM 1443 N N . ARG A 1 185 ? -6.891 15.744 -30.414 1.00 84.19 185 ARG A N 1
ATOM 1444 C CA . ARG A 1 185 ? -7.684 16.320 -31.506 1.00 84.19 185 ARG A CA 1
ATOM 1445 C C . ARG A 1 185 ? -8.887 17.113 -30.963 1.00 84.19 185 ARG A C 1
ATOM 1447 O O . ARG A 1 185 ? -9.487 16.708 -29.958 1.00 84.19 185 ARG A O 1
ATOM 1454 N N . PRO A 1 186 ? -9.283 18.223 -31.616 1.00 84.88 186 PRO A N 1
ATOM 1455 C CA . PRO A 1 186 ? -10.447 18.997 -31.203 1.00 84.88 186 PRO A CA 1
ATOM 1456 C C . PRO A 1 186 ? -11.725 18.163 -31.359 1.00 84.88 186 PRO A C 1
ATOM 1458 O O . PRO A 1 186 ? -12.097 17.762 -32.459 1.00 84.88 186 PRO A O 1
ATOM 1461 N N . VAL A 1 187 ? -12.393 17.906 -30.232 1.00 89.25 187 VAL A N 1
ATOM 1462 C CA . VAL A 1 187 ? -13.668 17.169 -30.163 1.00 89.25 187 VAL A CA 1
ATOM 1463 C C . VAL A 1 187 ? -14.813 17.958 -30.800 1.00 89.25 187 VAL A C 1
ATOM 1465 O O . VAL A 1 187 ? -15.729 17.360 -31.357 1.00 89.25 187 VAL A O 1
ATOM 1468 N N . LEU A 1 188 ? -14.775 19.291 -30.724 1.00 91.94 188 LEU A N 1
ATOM 1469 C CA . LEU A 1 188 ? -15.787 20.181 -31.294 1.00 91.94 188 LEU A CA 1
ATOM 1470 C C . LEU A 1 188 ? -15.286 20.830 -32.591 1.00 91.94 188 LEU A C 1
ATOM 1472 O O . LEU A 1 188 ? -14.101 21.134 -32.723 1.00 91.94 188 LEU A O 1
ATOM 1476 N N . ASP A 1 189 ? -16.204 21.072 -33.523 1.00 90.69 189 ASP A N 1
ATOM 1477 C CA . ASP A 1 189 ? -15.981 21.903 -34.704 1.00 90.69 189 ASP A CA 1
ATOM 1478 C C . ASP A 1 189 ? -16.081 23.409 -34.389 1.00 90.69 189 ASP A C 1
ATOM 1480 O O . ASP A 1 189 ? -16.420 23.819 -33.278 1.00 90.69 189 ASP A O 1
ATOM 1484 N N . GLU A 1 190 ? -15.821 24.251 -35.394 1.00 86.94 190 GLU A N 1
ATOM 1485 C CA . GLU A 1 190 ? -15.932 25.718 -35.300 1.00 86.94 190 GLU A CA 1
ATOM 1486 C C . GLU A 1 190 ? -17.343 26.208 -34.902 1.00 86.94 190 GLU A C 1
ATOM 1488 O O . GLU A 1 190 ? -17.504 27.346 -34.465 1.00 86.94 190 GLU A O 1
ATOM 1493 N N . GLY A 1 191 ? -18.368 25.358 -35.037 1.00 84.25 191 GLY A N 1
ATOM 1494 C CA . GLY A 1 191 ? -19.745 25.616 -34.616 1.00 84.25 191 GLY A CA 1
ATOM 1495 C C . GLY A 1 191 ? -20.074 25.133 -33.199 1.00 84.25 191 GLY A C 1
ATOM 1496 O O . GLY A 1 191 ? -21.242 25.182 -32.812 1.00 84.25 191 GLY A O 1
ATOM 1497 N N . GLY A 1 192 ? -19.087 24.647 -32.437 1.00 84.88 192 GLY A N 1
ATOM 1498 C CA . GLY A 1 192 ? -19.262 24.155 -31.069 1.00 84.88 192 GLY A CA 1
ATOM 1499 C C . GLY A 1 192 ? -19.947 22.788 -30.967 1.00 84.88 192 GLY A C 1
ATOM 1500 O O . GLY A 1 192 ? -20.452 22.445 -29.901 1.00 84.88 192 GLY A O 1
ATOM 1501 N N . LYS A 1 193 ? -19.994 22.004 -32.053 1.00 90.44 193 LYS A N 1
ATOM 1502 C CA . LYS A 1 193 ? -20.638 20.678 -32.095 1.00 90.44 193 LYS A CA 1
ATOM 1503 C C . LYS A 1 193 ? -19.614 19.564 -32.269 1.00 90.44 193 LYS A C 1
ATOM 1505 O O . LYS A 1 193 ? -18.628 19.758 -32.967 1.00 90.44 193 LYS A O 1
ATOM 1510 N N . ILE A 1 194 ? -19.884 18.373 -31.724 1.00 92.06 194 ILE A N 1
ATOM 1511 C CA . ILE A 1 194 ? -18.991 17.198 -31.816 1.00 92.06 194 ILE A CA 1
ATOM 1512 C C . ILE A 1 194 ? -18.615 16.930 -33.281 1.00 92.06 194 ILE A C 1
ATOM 1514 O O . ILE A 1 194 ? -19.495 16.614 -34.082 1.00 92.06 194 ILE A O 1
ATOM 1518 N N . ALA A 1 195 ? -17.351 17.109 -33.662 1.00 92.31 195 ALA A N 1
ATOM 1519 C CA . ALA A 1 195 ? -16.921 17.114 -35.057 1.00 92.31 195 ALA A CA 1
ATOM 1520 C C . ALA A 1 195 ? -17.112 15.733 -35.710 1.00 92.31 195 ALA A C 1
ATOM 1522 O O . ALA A 1 195 ? -16.650 14.728 -35.178 1.00 92.31 195 ALA A O 1
ATOM 1523 N N . THR A 1 196 ? -17.744 15.671 -36.890 1.00 87.56 196 THR A N 1
ATOM 1524 C CA . THR A 1 196 ? -18.027 14.391 -37.574 1.00 87.56 196 THR A CA 1
ATOM 1525 C C . THR A 1 196 ? -16.753 13.583 -37.827 1.00 87.56 196 THR A C 1
ATOM 1527 O O . THR A 1 196 ? -16.689 12.424 -37.441 1.00 87.56 196 THR A O 1
ATOM 1530 N N . ALA A 1 197 ? -15.696 14.227 -38.336 1.00 82.88 197 ALA A N 1
ATOM 1531 C CA . ALA A 1 197 ? -14.399 13.581 -38.552 1.00 82.88 197 ALA A CA 1
ATOM 1532 C C . ALA A 1 197 ? -13.765 13.041 -37.254 1.00 82.88 197 ALA A C 1
ATOM 1534 O O . ALA A 1 197 ? -13.084 12.023 -37.281 1.00 82.88 197 ALA A O 1
ATOM 1535 N N . TRP A 1 198 ? -14.011 13.687 -36.106 1.00 93.19 198 TRP A N 1
ATOM 1536 C CA . TRP A 1 198 ? -13.553 13.178 -34.812 1.00 93.19 198 TRP A CA 1
ATOM 1537 C C . TRP A 1 198 ? -14.331 11.914 -34.407 1.00 93.19 198 TRP A C 1
ATOM 1539 O O . TRP A 1 198 ? -13.718 10.967 -33.925 1.00 93.19 198 TRP A O 1
ATOM 1549 N N . ILE A 1 199 ? -15.648 11.857 -34.652 1.00 90.81 199 ILE A N 1
ATOM 1550 C CA . ILE A 1 199 ? -16.480 10.665 -34.392 1.00 90.81 199 ILE A CA 1
ATOM 1551 C C . ILE A 1 199 ? -16.028 9.496 -35.278 1.00 90.81 199 ILE A C 1
ATOM 1553 O O . ILE A 1 199 ? -15.840 8.382 -34.780 1.00 90.81 199 ILE A O 1
ATOM 1557 N N . ASP A 1 200 ? -15.828 9.757 -36.572 1.00 83.94 200 ASP A N 1
ATOM 1558 C CA . ASP A 1 200 ? -15.372 8.776 -37.559 1.00 83.94 200 ASP A CA 1
ATOM 1559 C C . ASP A 1 200 ? -14.010 8.187 -37.156 1.00 83.94 200 ASP A C 1
ATOM 1561 O O . ASP A 1 200 ? -13.889 6.973 -36.979 1.00 83.94 200 ASP A O 1
ATOM 1565 N N . ASP A 1 201 ? -13.008 9.039 -36.918 1.00 82.81 201 ASP A N 1
ATOM 1566 C CA . ASP A 1 201 ? -11.644 8.611 -36.588 1.00 82.81 201 ASP A CA 1
ATOM 1567 C C . ASP A 1 201 ? -11.561 7.917 -35.214 1.00 82.81 201 ASP A C 1
ATOM 1569 O O . ASP A 1 201 ? -10.902 6.882 -35.083 1.00 82.81 201 ASP A O 1
ATOM 1573 N N . PHE A 1 202 ? -12.274 8.418 -34.196 1.00 91.50 202 PHE A N 1
ATOM 1574 C CA . PHE A 1 202 ? -12.325 7.808 -32.860 1.00 91.50 202 PHE A CA 1
ATOM 1575 C C . PHE A 1 202 ? -12.925 6.397 -32.902 1.00 91.50 202 PHE A C 1
ATOM 1577 O O . PHE A 1 202 ? -12.374 5.451 -32.330 1.00 91.50 202 PHE A O 1
ATOM 1584 N N . THR A 1 203 ? -14.046 6.231 -33.608 1.00 88.12 203 THR A N 1
ATOM 1585 C CA . THR A 1 203 ? -14.722 4.929 -33.725 1.00 88.12 203 THR A CA 1
ATOM 1586 C C . THR A 1 203 ? -13.951 3.969 -34.634 1.00 88.12 203 THR A C 1
ATOM 1588 O O . THR A 1 203 ? -13.845 2.781 -34.321 1.00 88.12 203 THR A O 1
ATOM 1591 N N . TRP A 1 204 ? -13.290 4.469 -35.681 1.00 81.06 204 TRP A N 1
ATOM 1592 C CA . TRP A 1 204 ? -12.350 3.685 -36.482 1.00 81.06 204 TRP A CA 1
ATOM 1593 C C . TRP A 1 204 ? -11.154 3.176 -35.664 1.00 81.06 204 TRP A C 1
ATOM 1595 O O . TRP A 1 204 ? -10.798 1.998 -35.777 1.00 81.06 204 TRP A O 1
ATOM 1605 N N . ALA A 1 205 ? -10.565 4.022 -34.813 1.00 75.38 205 ALA A N 1
ATOM 1606 C CA . ALA A 1 205 ? -9.449 3.643 -33.951 1.00 75.38 205 ALA A CA 1
ATOM 1607 C C . ALA A 1 205 ? -9.874 2.589 -32.911 1.00 75.38 205 ALA A C 1
ATOM 1609 O O . ALA A 1 205 ? -9.187 1.581 -32.735 1.00 75.38 205 ALA A O 1
ATOM 1610 N N . LEU A 1 206 ? -11.056 2.746 -32.301 1.00 80.69 206 LEU A N 1
ATOM 1611 C CA . LEU A 1 206 ? -11.644 1.746 -31.400 1.00 80.69 206 LEU A CA 1
ATOM 1612 C C . LEU A 1 206 ? -11.831 0.377 -32.070 1.00 80.69 206 LEU A C 1
ATOM 1614 O O . LEU A 1 206 ? -11.557 -0.646 -31.440 1.00 80.69 206 LEU A O 1
ATOM 1618 N N . HIS A 1 207 ? -12.224 0.323 -33.347 1.00 77.25 207 HIS A N 1
ATOM 1619 C CA . HIS A 1 207 ? -12.319 -0.942 -34.086 1.00 77.25 207 HIS A CA 1
ATOM 1620 C C . HIS A 1 207 ? -10.973 -1.681 -34.247 1.00 77.25 207 HIS A C 1
ATOM 1622 O O . HIS A 1 207 ? -10.995 -2.891 -34.474 1.00 77.25 207 HIS A O 1
ATOM 1628 N N . GLN A 1 208 ? -9.819 -1.012 -34.106 1.00 72.88 208 GLN A N 1
ATOM 1629 C CA . GLN A 1 208 ? -8.495 -1.652 -34.217 1.00 72.88 208 GLN A CA 1
ATOM 1630 C C . GLN A 1 208 ? -8.055 -2.390 -32.940 1.00 72.88 208 GLN A C 1
ATOM 1632 O O . GLN A 1 208 ? -7.094 -3.162 -32.971 1.00 72.88 208 GLN A O 1
ATOM 1637 N N . VAL A 1 209 ? -8.731 -2.173 -31.807 1.00 76.69 209 VAL A N 1
ATOM 1638 C CA . VAL A 1 209 ? -8.369 -2.807 -30.532 1.00 76.69 209 VAL A CA 1
ATOM 1639 C C . VAL A 1 209 ? -8.759 -4.301 -30.568 1.00 76.69 209 VAL A C 1
ATOM 1641 O O . VAL A 1 209 ? -9.917 -4.614 -30.854 1.00 76.69 209 VAL A O 1
ATOM 1644 N N . PRO A 1 210 ? -7.853 -5.258 -30.258 1.00 70.31 210 PRO A N 1
ATOM 1645 C CA . PRO A 1 210 ? -8.073 -6.701 -30.459 1.00 70.31 210 PRO A CA 1
ATOM 1646 C C . PRO A 1 210 ? -8.972 -7.365 -29.389 1.00 70.31 210 PRO A C 1
ATOM 1648 O O . PRO A 1 210 ? -8.695 -8.470 -28.917 1.00 70.31 210 PRO A O 1
ATOM 1651 N N . ILE A 1 211 ? -10.070 -6.708 -29.008 1.00 71.50 211 ILE A N 1
ATOM 1652 C CA . ILE A 1 211 ? -10.981 -7.118 -27.928 1.00 71.50 211 ILE A CA 1
ATOM 1653 C C . ILE A 1 211 ? -11.643 -8.468 -28.210 1.00 71.50 211 ILE A C 1
ATOM 1655 O O . ILE A 1 211 ? -11.646 -9.340 -27.342 1.00 71.50 211 ILE A O 1
ATOM 1659 N N . ASP A 1 212 ? -12.152 -8.687 -29.426 1.00 66.19 212 ASP A N 1
ATOM 1660 C CA . ASP A 1 212 ? -12.767 -9.970 -29.796 1.00 66.19 212 ASP A CA 1
ATOM 1661 C C . ASP A 1 212 ? -11.743 -11.127 -29.802 1.00 66.19 212 ASP A C 1
ATOM 1663 O O . ASP A 1 212 ? -12.088 -12.253 -29.440 1.00 66.19 212 ASP A O 1
ATOM 1667 N N . SER A 1 213 ? -10.470 -10.852 -30.114 1.00 63.91 213 SER A N 1
ATOM 1668 C CA . SER A 1 213 ? -9.380 -11.840 -30.048 1.00 63.91 213 SER A CA 1
ATOM 1669 C C . SER A 1 213 ? -9.034 -12.226 -28.608 1.00 63.91 213 SER A C 1
ATOM 1671 O O . SER A 1 213 ? -8.808 -13.402 -28.325 1.00 63.91 213 SER A O 1
ATOM 1673 N N . LEU A 1 214 ? -9.035 -11.257 -27.685 1.00 60.66 214 LEU A N 1
ATOM 1674 C CA . LEU A 1 214 ? -8.842 -11.502 -26.252 1.00 60.66 214 LEU A CA 1
ATOM 1675 C C . LEU A 1 214 ? -10.051 -12.220 -25.629 1.00 60.66 214 LEU A C 1
ATOM 1677 O O . LEU A 1 214 ? -9.868 -13.143 -24.838 1.00 60.66 214 LEU A O 1
ATOM 1681 N N . LYS A 1 215 ? -11.276 -11.882 -26.052 1.00 63.38 215 LYS A N 1
ATOM 1682 C CA . LYS A 1 215 ? -12.525 -12.568 -25.665 1.00 63.38 215 LYS A CA 1
ATOM 1683 C C . LYS A 1 215 ? -12.558 -14.039 -26.101 1.00 63.38 215 LYS A C 1
ATOM 1685 O O . LYS A 1 215 ? -13.173 -14.866 -25.434 1.00 63.38 215 LYS A O 1
ATOM 1690 N N . GLY A 1 216 ? -11.900 -14.373 -27.215 1.00 55.66 216 GLY A N 1
ATOM 1691 C CA . GLY A 1 216 ? -11.745 -15.749 -27.696 1.00 55.66 216 GLY A CA 1
ATOM 1692 C C . GLY A 1 216 ? -10.772 -16.607 -26.876 1.00 55.66 216 GLY A C 1
ATOM 1693 O O . GLY A 1 216 ? -10.767 -17.829 -27.024 1.00 55.66 216 GLY A O 1
ATOM 1694 N N . MET A 1 217 ? -9.956 -16.003 -26.005 1.00 56.88 217 MET A N 1
ATOM 1695 C CA . MET A 1 217 ? -9.068 -16.733 -25.101 1.00 56.88 217 MET A CA 1
ATOM 1696 C C . MET A 1 217 ? -9.797 -17.125 -23.804 1.00 56.88 217 MET A C 1
ATOM 1698 O O . MET A 1 217 ? -10.594 -16.343 -23.286 1.00 56.88 217 MET A O 1
ATOM 1702 N N . PRO A 1 218 ? -9.508 -18.296 -23.200 1.00 48.78 218 PRO A N 1
ATOM 1703 C CA . PRO A 1 218 ? -10.151 -18.688 -21.948 1.00 48.78 218 PRO A CA 1
ATOM 1704 C C . PRO A 1 218 ? -9.909 -17.670 -20.820 1.00 48.78 218 PRO A C 1
ATOM 1706 O O . PRO A 1 218 ? -8.755 -17.313 -20.560 1.00 48.78 218 PRO A O 1
ATOM 1709 N N . GLY A 1 219 ? -10.973 -17.261 -20.116 1.00 53.88 219 GLY A N 1
ATOM 1710 C CA . GLY A 1 219 ? -10.878 -16.742 -18.743 1.00 53.88 219 GLY A CA 1
ATOM 1711 C C . GLY A 1 219 ? -11.536 -15.399 -18.384 1.00 53.88 219 GLY A C 1
ATOM 1712 O O . GLY A 1 219 ? -11.560 -15.106 -17.192 1.00 53.88 219 GLY A O 1
ATOM 1713 N N . ARG A 1 220 ? -12.054 -14.574 -19.314 1.00 60.78 220 ARG A N 1
ATOM 1714 C CA . ARG A 1 220 ? -12.629 -13.240 -18.979 1.00 60.78 220 ARG A CA 1
ATOM 1715 C C . ARG A 1 220 ? -13.815 -12.817 -19.869 1.00 60.78 220 ARG A C 1
ATOM 1717 O O . ARG A 1 220 ? -13.853 -13.156 -21.046 1.00 60.78 220 ARG A O 1
ATOM 1724 N N . ASP A 1 221 ? -14.741 -12.024 -19.315 1.00 63.88 221 ASP A N 1
ATOM 1725 C CA . ASP A 1 221 ? -15.740 -11.219 -20.052 1.00 63.88 221 ASP A CA 1
ATOM 1726 C C . ASP A 1 221 ? -15.306 -9.747 -19.989 1.00 63.88 221 ASP A C 1
ATOM 1728 O O . ASP A 1 221 ? -15.490 -9.078 -18.973 1.00 63.88 221 ASP A O 1
ATOM 1732 N N . ALA A 1 222 ? -14.678 -9.270 -21.064 1.00 65.12 222 ALA A N 1
ATOM 1733 C CA . ALA A 1 222 ? -14.048 -7.951 -21.124 1.00 65.12 222 ALA A CA 1
ATOM 1734 C C . ALA A 1 222 ? -14.989 -6.814 -21.576 1.00 65.12 222 ALA A C 1
ATOM 1736 O O . ALA A 1 222 ? -14.535 -5.684 -21.724 1.00 65.12 222 ALA A O 1
ATOM 1737 N N . ILE A 1 223 ? -16.278 -7.090 -21.833 1.00 71.94 223 ILE A N 1
ATOM 1738 C CA . ILE A 1 223 ? -17.201 -6.126 -22.469 1.00 71.94 223 ILE A CA 1
ATOM 1739 C C . ILE A 1 223 ? -18.333 -5.699 -21.523 1.00 71.94 223 ILE A C 1
ATOM 1741 O O . ILE A 1 223 ? -18.700 -4.524 -21.502 1.00 71.94 223 ILE A O 1
ATOM 1745 N N . ARG A 1 224 ? -18.885 -6.606 -20.702 1.00 78.38 224 ARG A N 1
ATOM 1746 C CA . ARG A 1 224 ? -20.102 -6.324 -19.907 1.00 78.38 224 ARG A CA 1
ATOM 1747 C C . ARG A 1 224 ? -19.950 -5.209 -18.856 1.00 78.38 224 ARG A C 1
ATOM 1749 O O . ARG A 1 224 ? -20.918 -4.500 -18.579 1.00 78.38 224 ARG A O 1
ATOM 1756 N N . GLY A 1 225 ? -18.787 -5.077 -18.217 1.00 77.19 225 GLY A N 1
ATOM 1757 C CA . GLY A 1 225 ? -18.490 -3.963 -17.298 1.00 77.19 225 GLY A CA 1
ATOM 1758 C C . GLY A 1 225 ? -18.405 -2.624 -18.044 1.00 77.19 225 GLY A C 1
ATOM 1759 O O . GLY A 1 225 ? -19.274 -1.772 -17.842 1.00 77.19 225 GLY A O 1
ATOM 1760 N N . PRO A 1 226 ? -17.464 -2.491 -18.996 1.00 84.94 226 PRO A N 1
ATOM 1761 C CA . PRO A 1 226 ? -17.281 -1.280 -19.798 1.00 84.94 226 PRO A CA 1
ATOM 1762 C C . PRO A 1 226 ? -18.547 -0.799 -20.508 1.00 84.94 226 PRO A C 1
ATOM 1764 O O . PRO A 1 226 ? -18.817 0.396 -20.543 1.00 84.94 226 PRO A O 1
ATOM 1767 N N . LEU A 1 227 ? -19.367 -1.710 -21.036 1.00 85.56 227 LEU A N 1
ATOM 1768 C CA . LEU A 1 227 ? -20.605 -1.350 -21.729 1.00 85.56 227 LEU A CA 1
ATOM 1769 C C . LEU A 1 227 ? -21.672 -0.755 -20.790 1.00 85.56 227 LEU A C 1
ATOM 1771 O O . LEU A 1 227 ? -22.405 0.141 -21.200 1.00 85.56 227 LEU A O 1
ATOM 1775 N N . ARG A 1 228 ? -21.738 -1.191 -19.521 1.00 84.56 228 ARG A N 1
ATOM 1776 C CA . ARG A 1 228 ? -22.614 -0.562 -18.512 1.00 84.56 228 ARG A CA 1
ATOM 1777 C C . ARG A 1 228 ? -22.152 0.857 -18.189 1.00 84.56 228 ARG A C 1
ATOM 1779 O O . ARG A 1 228 ? -22.981 1.764 -18.154 1.00 84.56 228 ARG A O 1
ATOM 1786 N N . VAL A 1 229 ? -20.843 1.055 -18.021 1.00 82.81 229 VAL A N 1
ATOM 1787 C CA . VAL A 1 229 ? -20.265 2.390 -17.804 1.00 82.81 229 VAL A CA 1
ATOM 1788 C C . VAL A 1 229 ? -20.509 3.291 -19.015 1.00 82.81 229 VAL A C 1
ATOM 1790 O O . VAL A 1 229 ? -20.928 4.426 -18.822 1.00 82.81 229 VAL A O 1
ATOM 1793 N N . LEU A 1 230 ? -20.370 2.788 -20.249 1.00 90.56 230 LEU A N 1
ATOM 1794 C CA . LEU A 1 230 ? -20.675 3.554 -21.464 1.00 90.56 230 LEU A CA 1
ATOM 1795 C C . LEU A 1 230 ? -22.113 4.088 -21.470 1.00 90.56 230 LEU A C 1
ATOM 1797 O O . LEU A 1 230 ? -22.340 5.275 -21.691 1.00 90.56 230 LEU A O 1
ATOM 1801 N N . VAL A 1 231 ? -23.088 3.220 -21.191 1.00 89.38 231 VAL A N 1
ATOM 1802 C CA . VAL A 1 231 ? -24.505 3.607 -21.109 1.00 89.38 231 VAL A CA 1
ATOM 1803 C C . VAL A 1 231 ? -24.716 4.659 -20.018 1.00 89.38 231 VAL A C 1
ATOM 1805 O O . VAL A 1 231 ? -25.408 5.646 -20.254 1.00 89.38 231 VAL A O 1
ATOM 1808 N N . GLN A 1 232 ? -24.098 4.489 -18.846 1.00 87.31 232 GLN A N 1
ATOM 1809 C CA . GLN A 1 232 ? -24.211 5.437 -17.736 1.00 87.31 232 GLN A CA 1
ATOM 1810 C C . GLN A 1 232 ? -23.617 6.812 -18.073 1.00 87.31 232 GLN A C 1
ATOM 1812 O O . GLN A 1 232 ? -24.273 7.825 -17.833 1.00 87.31 232 GLN A O 1
ATOM 1817 N N . VAL A 1 233 ? -22.409 6.874 -18.644 1.00 86.81 233 VAL A N 1
ATOM 1818 C CA . VAL A 1 233 ? -21.769 8.160 -18.961 1.00 86.81 233 VAL A CA 1
ATOM 1819 C C . VAL A 1 233 ? -22.486 8.883 -20.102 1.00 86.81 233 VAL A C 1
ATOM 1821 O O . VAL A 1 233 ? -22.658 10.093 -20.018 1.00 86.81 233 VAL A O 1
ATOM 1824 N N . LEU A 1 234 ? -23.001 8.166 -21.111 1.00 90.25 234 LEU A N 1
ATOM 1825 C CA . LEU A 1 234 ? -23.813 8.767 -22.177 1.00 90.25 234 LEU A CA 1
ATOM 1826 C C . LEU A 1 234 ? -25.163 9.287 -21.651 1.00 90.25 234 LEU A C 1
ATOM 1828 O O . LEU A 1 234 ? -25.590 10.365 -22.061 1.00 90.25 234 LEU A O 1
ATOM 1832 N N . LYS A 1 235 ? -25.804 8.581 -20.704 1.00 87.56 235 LYS A N 1
ATOM 1833 C CA . LYS A 1 235 ? -26.988 9.087 -19.979 1.00 87.56 235 LYS A CA 1
ATOM 1834 C C . LYS A 1 235 ? -26.678 10.340 -19.151 1.00 87.56 235 LYS A C 1
ATOM 1836 O O . LYS A 1 235 ? -27.565 11.156 -18.964 1.00 87.56 235 LYS A O 1
ATOM 1841 N N . GLY A 1 236 ? -25.440 10.517 -18.686 1.00 83.88 236 GLY A N 1
ATOM 1842 C CA . GLY A 1 236 ? -25.009 11.716 -17.958 1.00 83.88 236 GLY A CA 1
ATOM 1843 C C . GLY A 1 236 ? -24.815 12.969 -18.825 1.00 83.88 236 GLY A C 1
ATOM 1844 O O . GLY A 1 236 ? -24.774 14.068 -18.281 1.00 83.88 236 GLY A O 1
ATOM 1845 N N . LEU A 1 237 ? -24.707 12.831 -20.153 1.00 85.56 237 LEU A N 1
ATOM 1846 C CA . LEU A 1 237 ? -24.483 13.956 -21.078 1.00 85.56 237 LEU A CA 1
ATOM 1847 C C . LEU A 1 237 ? -25.773 14.645 -21.551 1.00 85.56 237 LEU A C 1
ATOM 1849 O O . LEU A 1 237 ? -25.705 15.713 -22.158 1.00 85.56 237 LEU A O 1
ATOM 1853 N N . VAL A 1 238 ? -26.939 14.035 -21.325 1.00 81.50 238 VAL A N 1
ATOM 1854 C CA . VAL A 1 238 ? -28.246 14.524 -21.791 1.00 81.50 238 VAL A CA 1
ATOM 1855 C C . VAL A 1 238 ? -29.286 14.255 -20.713 1.00 81.50 238 VAL A C 1
ATOM 1857 O O . VAL A 1 238 ? -29.306 13.170 -20.145 1.00 81.50 238 VAL A O 1
ATOM 1860 N N . ASP A 1 239 ? -30.202 15.194 -20.473 1.00 70.31 239 ASP A N 1
ATOM 1861 C CA . ASP A 1 239 ? -31.361 14.956 -19.607 1.00 70.31 239 ASP A CA 1
ATOM 1862 C C . ASP A 1 239 ? -32.303 13.920 -20.258 1.00 70.31 239 ASP A C 1
ATOM 1864 O O . ASP A 1 239 ? -33.198 14.230 -21.056 1.00 70.31 239 ASP A O 1
ATOM 1868 N N . VAL A 1 240 ? -32.043 12.647 -19.961 1.00 62.78 240 VAL A N 1
ATOM 1869 C CA . VAL A 1 240 ? -32.787 11.490 -20.472 1.00 62.78 240 VAL A CA 1
ATOM 1870 C C . VAL A 1 240 ? -34.148 11.299 -19.795 1.00 62.78 240 VAL A C 1
ATOM 1872 O O . VAL A 1 240 ? -34.992 10.601 -20.358 1.00 62.78 240 VAL A O 1
ATOM 1875 N N . ASP A 1 241 ? -34.402 11.978 -18.673 1.00 60.53 241 ASP A N 1
ATOM 1876 C CA . ASP A 1 241 ? -35.635 11.856 -17.886 1.00 60.53 241 ASP A CA 1
ATOM 1877 C C . ASP A 1 241 ? -36.644 12.990 -18.155 1.00 60.53 241 ASP A C 1
ATOM 1879 O O . ASP A 1 241 ? -37.834 12.843 -17.863 1.00 60.53 241 ASP A O 1
ATOM 1883 N N . SER A 1 242 ? -36.227 14.094 -18.790 1.00 64.56 242 SER A N 1
ATOM 1884 C CA . SER A 1 242 ? -37.138 15.1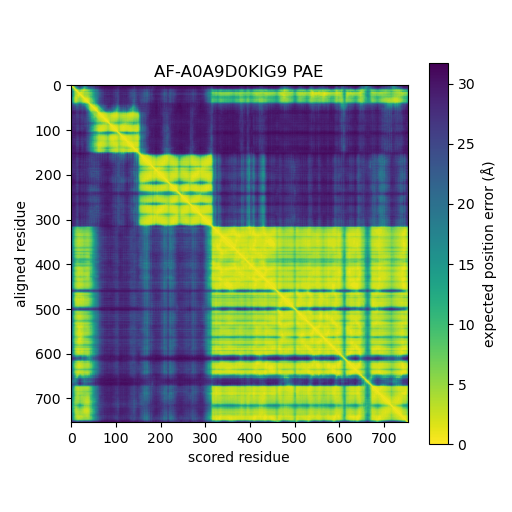76 -19.187 1.00 64.56 242 SER A CA 1
ATOM 1885 C C . SER A 1 242 ? -38.299 14.673 -20.072 1.00 64.56 242 SER A C 1
ATOM 1887 O O . SER A 1 242 ? -38.059 14.015 -21.098 1.00 64.56 242 SER A O 1
ATOM 1889 N N . PRO A 1 243 ? -39.566 15.005 -19.742 1.00 58.56 243 PRO A N 1
ATOM 1890 C CA . PRO A 1 243 ? -40.740 14.592 -20.514 1.00 58.56 243 PRO A CA 1
ATOM 1891 C C . PRO A 1 243 ? -40.980 15.438 -21.777 1.00 58.56 243 PRO A C 1
ATOM 1893 O O . PRO A 1 243 ? -41.817 15.071 -22.602 1.00 58.56 243 PRO A O 1
ATOM 1896 N N . VAL A 1 244 ? -40.266 16.558 -21.952 1.00 59.94 244 VAL A N 1
ATOM 1897 C CA . VAL A 1 244 ? -40.365 17.431 -23.136 1.00 59.94 244 VAL A CA 1
ATOM 1898 C C . VAL A 1 244 ? -39.076 17.312 -23.946 1.00 59.94 244 VAL A C 1
ATOM 1900 O O . VAL A 1 244 ? -38.188 18.154 -23.869 1.00 59.94 244 VAL A O 1
ATOM 1903 N N . ALA A 1 245 ? -38.977 16.227 -24.712 1.00 67.50 245 ALA A N 1
ATOM 1904 C CA . ALA A 1 245 ? -37.861 15.956 -25.614 1.00 67.50 245 ALA A CA 1
ATOM 1905 C C . ALA A 1 245 ? -38.180 16.407 -27.051 1.00 67.50 245 ALA A C 1
ATOM 1907 O O . ALA A 1 245 ? -39.267 16.134 -27.575 1.00 67.50 245 ALA A O 1
ATOM 1908 N N . ASP A 1 246 ? -37.216 17.038 -27.722 1.00 76.75 246 ASP A N 1
ATOM 1909 C CA . ASP A 1 246 ? -37.243 17.204 -29.178 1.00 76.75 246 ASP A CA 1
ATOM 1910 C C . ASP A 1 246 ? -36.937 15.872 -29.902 1.00 76.75 246 ASP A C 1
ATOM 1912 O O . ASP A 1 246 ? -36.791 14.820 -29.272 1.00 76.75 246 ASP A O 1
ATOM 1916 N N . GLN A 1 247 ? -36.927 15.874 -31.240 1.00 79.38 247 GLN A N 1
ATOM 1917 C CA . GLN A 1 247 ? -36.680 14.642 -32.001 1.00 79.38 247 GLN A CA 1
ATOM 1918 C C . GLN A 1 247 ? -35.255 14.122 -31.787 1.00 79.38 247 GLN A C 1
ATOM 1920 O O . GLN A 1 247 ? -35.076 12.949 -31.490 1.00 79.38 247 GLN A O 1
ATOM 1925 N N . THR A 1 248 ? -34.269 15.012 -31.821 1.00 78.12 248 THR A N 1
ATOM 1926 C CA . THR A 1 248 ? -32.848 14.720 -31.598 1.00 78.12 248 THR A CA 1
ATOM 1927 C C . THR A 1 248 ? -32.575 14.082 -30.235 1.00 78.12 248 THR A C 1
ATOM 1929 O O . THR A 1 248 ? -31.814 13.123 -30.132 1.00 78.12 248 THR A O 1
ATOM 1932 N N . THR A 1 249 ? -33.263 14.536 -29.187 1.00 81.19 249 THR A N 1
ATOM 1933 C CA . THR A 1 249 ? -33.186 13.949 -27.843 1.00 81.19 249 THR A CA 1
ATOM 1934 C C . THR A 1 249 ? -33.829 12.558 -27.793 1.00 81.19 249 THR A C 1
ATOM 1936 O O . THR A 1 249 ? -33.338 11.683 -27.079 1.00 81.19 249 THR A O 1
ATOM 1939 N N . ARG A 1 250 ? -34.898 12.303 -28.567 1.00 82.06 250 ARG A N 1
ATOM 1940 C CA . ARG A 1 250 ? -35.462 10.946 -28.718 1.00 82.06 250 ARG A CA 1
ATOM 1941 C C . ARG A 1 250 ? -34.506 10.006 -29.451 1.00 82.06 250 ARG A C 1
ATOM 1943 O O . ARG A 1 250 ? -34.348 8.873 -29.006 1.00 82.06 250 ARG A O 1
ATOM 1950 N N . ASP A 1 251 ? -33.853 10.480 -30.508 1.00 83.00 251 ASP A N 1
ATOM 1951 C CA . ASP A 1 251 ? -32.914 9.681 -31.304 1.00 83.00 251 ASP A CA 1
ATOM 1952 C C . ASP A 1 251 ? -31.693 9.260 -30.456 1.00 83.00 251 ASP A C 1
ATOM 1954 O O . ASP A 1 251 ? -31.310 8.089 -30.443 1.00 83.00 251 ASP A O 1
ATOM 1958 N N . VAL A 1 252 ? -31.150 10.168 -29.630 1.00 84.19 252 VAL A N 1
ATOM 1959 C CA . VAL A 1 252 ? -30.105 9.830 -28.640 1.00 84.19 252 VAL A CA 1
ATOM 1960 C C . VAL A 1 252 ? -30.597 8.808 -27.610 1.00 84.19 252 VAL A C 1
ATOM 1962 O O . VAL A 1 252 ? -29.899 7.827 -27.345 1.00 84.19 252 VAL A O 1
ATOM 1965 N N . ARG A 1 253 ? -31.800 8.990 -27.043 1.00 86.00 253 ARG A N 1
ATOM 1966 C CA . ARG A 1 253 ? -32.384 8.024 -26.090 1.00 86.00 253 ARG A CA 1
ATOM 1967 C C . ARG A 1 253 ? -32.540 6.635 -26.717 1.00 86.00 253 ARG A C 1
ATOM 1969 O O . ARG A 1 253 ? -32.299 5.647 -26.028 1.00 86.00 253 ARG A O 1
ATOM 1976 N N . GLN A 1 254 ? -32.887 6.548 -28.004 1.00 88.56 254 GLN A N 1
ATOM 1977 C CA . GLN A 1 254 ? -32.968 5.276 -28.722 1.00 88.56 254 GLN A CA 1
ATOM 1978 C C . GLN A 1 254 ? -31.594 4.593 -28.819 1.00 88.56 254 GLN A C 1
ATOM 1980 O O . GLN A 1 254 ? -31.471 3.443 -28.404 1.00 88.56 254 GLN A O 1
ATOM 1985 N N . HIS A 1 255 ? -30.552 5.286 -29.286 1.00 88.50 255 HIS A N 1
ATOM 1986 C CA . HIS A 1 255 ? -29.217 4.684 -29.421 1.00 88.50 255 HIS A CA 1
ATOM 1987 C C . HIS A 1 255 ? -28.575 4.314 -28.071 1.00 88.50 255 HIS A C 1
ATOM 1989 O O . HIS A 1 255 ? -27.879 3.303 -27.963 1.00 88.50 255 HIS A O 1
ATOM 1995 N N . ILE A 1 256 ? -28.861 5.069 -27.005 1.00 88.25 256 ILE A N 1
ATOM 1996 C CA . ILE A 1 256 ? -28.478 4.691 -25.636 1.00 88.25 256 ILE A CA 1
ATOM 1997 C C . ILE A 1 256 ? -29.230 3.427 -25.180 1.00 88.25 256 ILE A C 1
ATOM 1999 O O . ILE A 1 256 ? -28.623 2.548 -24.569 1.00 88.25 256 ILE A O 1
ATOM 2003 N N . ALA A 1 257 ? -30.522 3.291 -25.497 1.00 87.31 257 ALA A N 1
ATOM 2004 C CA . ALA A 1 257 ? -31.296 2.089 -25.180 1.00 87.31 257 ALA A CA 1
ATOM 2005 C C . ALA A 1 257 ? -30.838 0.856 -25.988 1.00 87.31 257 ALA A C 1
ATOM 2007 O O . ALA A 1 257 ? -30.862 -0.259 -25.471 1.00 87.31 257 ALA A O 1
ATOM 2008 N N . GLU A 1 258 ? -30.374 1.040 -27.227 1.00 88.06 258 GLU A N 1
ATOM 2009 C CA . GLU A 1 258 ? -29.740 -0.012 -28.038 1.00 88.06 258 GLU A CA 1
ATOM 2010 C C . GLU A 1 258 ? -28.434 -0.503 -27.379 1.00 88.06 258 GLU A C 1
ATOM 2012 O O . GLU A 1 258 ? -28.263 -1.708 -27.176 1.00 88.06 258 GLU A O 1
ATOM 2017 N N . LEU A 1 259 ? -27.560 0.412 -26.933 1.00 87.81 259 LEU A N 1
ATOM 2018 C CA . LEU A 1 259 ? -26.366 0.080 -26.136 1.00 87.81 259 LEU A CA 1
ATOM 2019 C C . LEU A 1 259 ? -26.717 -0.624 -24.810 1.00 87.81 259 LEU A C 1
ATOM 2021 O O . LEU A 1 259 ? -26.033 -1.564 -24.400 1.00 87.81 259 LEU A O 1
ATOM 2025 N N . GLU A 1 260 ? -27.803 -0.216 -24.151 1.00 88.06 260 GLU A N 1
ATOM 2026 C CA . GLU A 1 260 ? -28.283 -0.830 -22.909 1.00 88.06 260 GLU A CA 1
ATOM 2027 C C . GLU A 1 260 ? -28.780 -2.267 -23.127 1.00 88.06 260 GLU A C 1
ATOM 2029 O O . GLU A 1 260 ? -28.435 -3.156 -22.345 1.00 88.06 260 GLU A O 1
ATOM 2034 N N . GLN A 1 261 ? -29.484 -2.548 -24.229 1.00 87.12 261 GLN A N 1
ATOM 2035 C CA . GLN A 1 261 ? -29.897 -3.910 -24.597 1.00 87.12 261 GLN A CA 1
ATOM 2036 C C . GLN A 1 261 ? -28.708 -4.851 -24.843 1.00 87.12 261 GLN A C 1
ATOM 2038 O O . GLN A 1 261 ? -28.787 -6.040 -24.512 1.00 87.12 261 GLN A O 1
ATOM 2043 N N . LEU A 1 262 ? -27.588 -4.340 -25.366 1.00 84.06 262 LEU A N 1
ATOM 2044 C CA . LEU A 1 262 ? -26.365 -5.127 -25.545 1.00 84.06 262 LEU A CA 1
ATOM 2045 C C . LEU A 1 262 ? -25.755 -5.574 -24.198 1.00 84.06 262 LEU A C 1
ATOM 2047 O O . LEU A 1 262 ? -25.180 -6.662 -24.128 1.00 84.06 262 LEU A O 1
ATOM 2051 N N . THR A 1 263 ? -25.939 -4.831 -23.093 1.00 76.50 263 THR A N 1
ATOM 2052 C CA . THR A 1 263 ? -25.414 -5.241 -21.766 1.00 76.50 263 THR A CA 1
ATOM 2053 C C . THR A 1 263 ? -25.961 -6.598 -21.302 1.00 76.50 263 THR A C 1
ATOM 2055 O O . THR A 1 263 ? -25.229 -7.398 -20.706 1.00 76.50 263 THR A O 1
ATOM 2058 N N . GLY A 1 264 ? -27.223 -6.899 -21.635 1.00 69.38 264 GLY A N 1
ATOM 2059 C CA . GLY A 1 264 ? -27.893 -8.156 -21.294 1.00 69.38 264 GLY A CA 1
ATOM 2060 C C . GLY A 1 264 ? -27.373 -9.377 -22.061 1.00 69.38 264 GLY A C 1
ATOM 2061 O O . GLY A 1 264 ? -27.564 -10.506 -21.613 1.00 69.38 264 GLY A O 1
ATOM 2062 N N . GLN A 1 265 ? -26.678 -9.174 -23.184 1.00 72.00 265 GLN A N 1
ATOM 2063 C CA . GLN A 1 265 ? -26.206 -10.246 -24.074 1.00 72.00 265 GLN A CA 1
ATOM 2064 C C . GLN A 1 265 ? -24.802 -10.776 -23.701 1.00 72.00 265 GLN A C 1
ATOM 2066 O O . GLN A 1 265 ? -24.429 -11.889 -24.089 1.00 72.00 265 GLN A O 1
ATOM 2071 N N . GLY A 1 266 ? -24.030 -10.023 -22.903 1.00 62.81 266 GLY A N 1
ATOM 2072 C CA . GLY A 1 266 ? -22.733 -10.449 -22.354 1.00 62.81 266 GLY A CA 1
ATOM 2073 C C . GLY A 1 266 ? -21.709 -10.875 -23.414 1.00 62.81 266 GLY A C 1
ATOM 2074 O O . GLY A 1 266 ? -21.569 -10.233 -24.450 1.00 62.81 266 GLY A O 1
ATOM 2075 N N . ALA A 1 267 ? -21.018 -11.995 -23.176 1.00 58.47 267 ALA A N 1
ATOM 2076 C CA . ALA A 1 267 ? -19.929 -12.496 -24.027 1.00 58.47 267 ALA A CA 1
ATOM 2077 C C . ALA A 1 267 ? -20.294 -12.776 -25.507 1.00 58.47 267 ALA A C 1
ATOM 2079 O O . ALA A 1 267 ? -19.393 -12.959 -26.328 1.00 58.47 267 ALA A O 1
ATOM 2080 N N . SER A 1 268 ? -21.585 -12.810 -25.862 1.00 66.19 268 SER A N 1
ATOM 2081 C CA . SER A 1 268 ? -22.044 -12.984 -27.251 1.00 66.19 268 SER A CA 1
ATOM 2082 C C . SER A 1 268 ? -21.990 -11.702 -28.098 1.00 66.19 268 SER A C 1
ATOM 2084 O O . SER A 1 268 ? -22.010 -11.786 -29.325 1.00 66.19 268 SER A O 1
ATOM 2086 N N . VAL A 1 269 ? -21.856 -10.526 -27.474 1.00 74.25 269 VAL A N 1
ATOM 2087 C CA . VAL A 1 269 ? -21.719 -9.239 -28.174 1.00 74.25 269 VAL A CA 1
ATOM 2088 C C . VAL A 1 269 ? -20.351 -9.158 -28.859 1.00 74.25 269 VAL A C 1
ATOM 2090 O O . VAL A 1 269 ? -19.333 -9.479 -28.241 1.00 74.25 269 VAL A O 1
ATOM 2093 N N . SER A 1 270 ? -20.298 -8.733 -30.127 1.00 79.06 270 SER A N 1
ATOM 2094 C CA . SER A 1 270 ? -19.030 -8.417 -30.804 1.00 79.06 270 SER A CA 1
ATOM 2095 C C . SER A 1 270 ? -18.573 -7.000 -30.474 1.00 79.06 270 SER A C 1
ATOM 2097 O O . SER A 1 270 ? -19.391 -6.090 -30.313 1.00 79.06 270 SER A O 1
ATOM 2099 N N . TRP A 1 271 ? -17.259 -6.792 -30.415 1.00 83.25 271 TRP A N 1
ATOM 2100 C CA . TRP A 1 271 ? -16.696 -5.465 -30.176 1.00 83.25 271 TRP A CA 1
ATOM 2101 C C . TRP A 1 271 ? -17.090 -4.476 -31.281 1.00 83.25 271 TRP A C 1
ATOM 2103 O O . TRP A 1 271 ? -17.437 -3.329 -31.004 1.00 83.25 271 TRP A O 1
ATOM 2113 N N . HIS A 1 272 ? -17.154 -4.954 -32.528 1.00 78.44 272 HIS A N 1
ATOM 2114 C CA . HIS A 1 272 ? -17.653 -4.177 -33.661 1.00 78.44 272 HIS A CA 1
ATOM 2115 C C . HIS A 1 272 ? -19.069 -3.619 -33.423 1.00 78.44 272 HIS A C 1
ATOM 2117 O O . HIS A 1 272 ? -19.285 -2.434 -33.654 1.00 78.44 272 HIS A O 1
ATOM 2123 N N . HIS A 1 273 ? -20.005 -4.418 -32.894 1.00 80.38 273 HIS A N 1
ATOM 2124 C CA . HIS A 1 273 ? -21.375 -3.956 -32.631 1.00 80.38 273 HIS A CA 1
ATOM 2125 C C . HIS A 1 273 ? -21.397 -2.823 -31.590 1.00 80.38 273 HIS A C 1
ATOM 2127 O O . HIS A 1 273 ? -22.034 -1.801 -31.822 1.00 80.38 273 HIS A O 1
ATOM 2133 N N . VAL A 1 274 ? -20.639 -2.954 -30.492 1.00 85.94 274 VAL A N 1
ATOM 2134 C CA . VAL A 1 274 ? -20.536 -1.905 -29.456 1.00 85.94 274 VAL A CA 1
ATOM 2135 C C . VAL A 1 274 ? -20.047 -0.582 -30.044 1.00 85.94 274 VAL A C 1
ATOM 2137 O O . VAL A 1 274 ? -20.640 0.465 -29.786 1.00 85.94 274 VAL A O 1
ATOM 2140 N N . VAL A 1 275 ? -18.988 -0.623 -30.855 1.00 87.62 275 VAL A N 1
ATOM 2141 C CA . VAL A 1 275 ? -18.393 0.583 -31.447 1.00 87.62 275 VAL A CA 1
ATOM 2142 C C . VAL A 1 275 ? -19.310 1.208 -32.507 1.00 87.62 275 VAL A C 1
ATOM 2144 O O . VAL A 1 275 ? -19.430 2.431 -32.549 1.00 87.62 275 VAL A O 1
ATOM 2147 N N . SER A 1 276 ? -20.033 0.412 -33.304 1.00 83.75 276 SER A N 1
ATOM 2148 C CA . SER A 1 276 ? -21.026 0.941 -34.252 1.00 83.75 276 SER A CA 1
ATOM 2149 C C . SER A 1 276 ? -22.239 1.572 -33.555 1.00 83.75 276 SER A C 1
ATOM 2151 O O . SER A 1 276 ? -22.689 2.635 -33.973 1.00 83.75 276 SER A O 1
ATOM 2153 N N . SER A 1 277 ? -22.735 0.991 -32.458 1.00 88.69 277 SER A N 1
ATOM 2154 C CA . SER A 1 277 ? -23.800 1.613 -31.656 1.00 88.69 277 SER A CA 1
ATOM 2155 C C . SER A 1 277 ? -23.324 2.902 -30.965 1.00 88.69 277 SER A C 1
ATOM 2157 O O . SER A 1 277 ? -24.069 3.881 -30.904 1.00 88.69 277 SER A O 1
ATOM 2159 N N . LEU A 1 278 ? -22.066 2.949 -30.506 1.00 93.31 278 LEU A N 1
ATOM 2160 C CA . LEU A 1 278 ? -21.448 4.171 -29.980 1.00 93.31 278 LEU A CA 1
ATOM 2161 C C . LEU A 1 278 ? -21.326 5.265 -31.051 1.00 93.31 278 LEU A C 1
ATOM 2163 O O . LEU A 1 278 ? -21.654 6.419 -30.784 1.00 93.31 278 LEU A O 1
ATOM 2167 N N . HIS A 1 279 ? -20.907 4.911 -32.267 1.00 93.12 279 HIS A N 1
ATOM 2168 C CA . HIS A 1 279 ? -20.849 5.832 -33.403 1.00 93.12 279 HIS A CA 1
ATOM 2169 C C . HIS A 1 279 ? -22.213 6.493 -33.670 1.00 93.12 279 HIS A C 1
ATOM 2171 O O . HIS A 1 279 ? -22.297 7.717 -33.809 1.00 93.12 279 HIS A O 1
ATOM 2177 N N . SER A 1 280 ? -23.294 5.704 -33.681 1.00 89.44 280 SER A N 1
ATOM 2178 C CA . SER A 1 280 ? -24.664 6.211 -33.835 1.00 89.44 280 SER A CA 1
ATOM 2179 C C . SER A 1 280 ? -25.071 7.147 -32.692 1.00 89.44 280 SER A C 1
ATOM 2181 O O . SER A 1 280 ? -25.600 8.230 -32.947 1.00 89.44 280 SER A O 1
ATOM 2183 N N . ALA A 1 281 ? -24.757 6.792 -31.441 1.00 90.62 281 ALA A N 1
ATOM 2184 C CA . ALA A 1 281 ? -25.029 7.640 -30.280 1.00 90.62 281 ALA A CA 1
ATOM 2185 C C . ALA A 1 281 ? -24.276 8.986 -30.340 1.00 90.62 281 ALA A C 1
ATOM 2187 O O . ALA A 1 281 ? -24.888 10.035 -30.147 1.00 90.62 281 ALA A O 1
ATOM 2188 N N . LEU A 1 282 ? -22.977 8.985 -30.667 1.00 92.69 282 LEU A N 1
ATOM 2189 C CA . LEU A 1 282 ? -22.168 10.206 -30.812 1.00 92.69 282 LEU A CA 1
ATOM 2190 C C . LEU A 1 282 ? -22.664 11.094 -31.962 1.00 92.69 282 LEU A C 1
ATOM 2192 O O . LEU A 1 282 ? -22.755 12.315 -31.815 1.00 92.69 282 LEU A O 1
ATOM 2196 N N . THR A 1 283 ? -23.045 10.482 -33.085 1.00 91.44 283 THR A N 1
ATOM 2197 C CA . THR A 1 283 ? -23.614 11.195 -34.237 1.00 91.44 283 THR A CA 1
ATOM 2198 C C . THR A 1 283 ? -24.944 11.857 -33.889 1.00 91.44 283 THR A C 1
ATOM 2200 O O . THR A 1 283 ? -25.180 12.987 -34.309 1.00 91.44 283 THR A O 1
ATOM 2203 N N . ALA A 1 284 ? -25.792 11.218 -33.080 1.00 88.69 284 ALA A N 1
ATOM 2204 C CA . ALA A 1 284 ? -27.031 11.823 -32.598 1.00 88.69 284 ALA A CA 1
ATOM 2205 C C . ALA A 1 284 ? -26.774 12.940 -31.559 1.00 88.69 284 ALA A C 1
ATOM 2207 O O . ALA A 1 284 ? -27.377 14.012 -31.650 1.00 88.69 284 ALA A O 1
ATOM 2208 N N . LEU A 1 285 ? -25.819 12.750 -30.634 1.00 89.25 285 LEU A N 1
ATOM 2209 C CA . LEU A 1 285 ? -25.429 13.750 -29.622 1.00 89.25 285 LEU A CA 1
ATOM 2210 C C . LEU A 1 285 ? -24.969 15.083 -30.237 1.00 89.25 285 LEU A C 1
ATOM 2212 O O . LEU A 1 285 ? -25.235 16.141 -29.668 1.00 89.25 285 LEU A O 1
ATOM 2216 N N . ARG A 1 286 ? -24.361 15.055 -31.434 1.00 91.12 286 ARG A N 1
ATOM 2217 C CA . ARG A 1 286 ? -23.967 16.249 -32.211 1.00 91.12 286 ARG A CA 1
ATOM 2218 C C . ARG A 1 286 ? -25.120 17.240 -32.456 1.00 91.12 286 ARG A C 1
ATOM 2220 O O . ARG A 1 286 ? -24.865 18.424 -32.697 1.00 91.12 286 ARG A O 1
ATOM 2227 N N . TYR A 1 287 ? -26.371 16.777 -32.436 1.00 87.06 287 TYR A N 1
ATOM 2228 C CA . TYR A 1 287 ? -27.550 17.575 -32.793 1.00 87.06 287 TYR A CA 1
ATOM 2229 C C . TYR A 1 287 ? -28.462 17.941 -31.610 1.00 87.06 287 TYR A C 1
ATOM 2231 O O . TYR A 1 287 ? -29.437 18.658 -31.827 1.00 87.06 287 TYR A O 1
ATOM 2239 N N . VAL A 1 288 ? -28.153 17.503 -30.385 1.00 85.19 288 VAL A N 1
ATOM 2240 C CA . VAL A 1 288 ? -28.941 17.815 -29.176 1.00 85.19 288 VAL A CA 1
ATOM 2241 C C . VAL A 1 288 ? -28.810 19.292 -28.775 1.00 85.19 288 VAL A C 1
ATOM 2243 O O . VAL A 1 288 ? -27.776 19.925 -29.000 1.00 85.19 288 VAL A O 1
ATOM 2246 N N . ALA A 1 289 ? -29.875 19.838 -28.178 1.00 77.44 289 ALA A N 1
ATOM 2247 C CA . ALA A 1 289 ? -29.913 21.166 -27.574 1.00 77.44 289 ALA A CA 1
ATOM 2248 C C . ALA A 1 289 ? -30.232 21.065 -26.060 1.00 77.44 289 ALA A C 1
ATOM 2250 O O . ALA A 1 289 ? -31.249 20.466 -25.711 1.00 77.44 289 ALA A O 1
ATOM 2251 N N . PRO A 1 290 ? -29.430 21.669 -25.156 1.00 80.50 290 PRO A N 1
ATOM 2252 C CA . PRO A 1 290 ? -28.164 22.356 -25.421 1.00 80.50 290 PRO A CA 1
ATOM 2253 C C . PRO A 1 290 ? -27.091 21.403 -25.971 1.00 80.50 290 PRO A C 1
ATOM 2255 O O . PRO A 1 290 ? -27.143 20.195 -25.757 1.00 80.50 290 PRO A O 1
ATOM 2258 N N . SER A 1 291 ? -26.123 21.957 -26.702 1.00 83.19 291 SER A N 1
ATOM 2259 C CA . SER A 1 291 ? -24.998 21.197 -27.249 1.00 83.19 291 SER A CA 1
ATOM 2260 C C . SER A 1 291 ? -24.115 20.650 -26.129 1.00 83.19 291 SER A C 1
ATOM 2262 O O . SER A 1 291 ? -23.712 21.409 -25.246 1.00 83.19 291 SER A O 1
ATOM 2264 N N . VAL A 1 292 ? -23.762 19.366 -26.204 1.00 86.00 292 VAL A N 1
ATOM 2265 C CA . VAL A 1 292 ? -22.808 18.741 -25.278 1.00 86.00 292 VAL A CA 1
ATOM 2266 C C . VAL A 1 292 ? -21.445 19.423 -25.406 1.00 86.00 292 VAL A C 1
ATOM 2268 O O . VAL A 1 292 ? -20.879 19.489 -26.500 1.00 86.00 292 VAL A O 1
ATOM 2271 N N . GLY A 1 293 ? -20.921 19.929 -24.290 1.00 85.50 293 GLY A N 1
ATOM 2272 C CA . GLY A 1 293 ? -19.608 20.557 -24.246 1.00 85.50 293 GLY A CA 1
ATOM 2273 C C . GLY A 1 293 ? -18.467 19.548 -24.401 1.00 85.50 293 GLY A C 1
ATOM 2274 O O . GLY A 1 293 ? -18.582 18.352 -24.114 1.00 85.50 293 GLY A O 1
ATOM 2275 N N . GLY A 1 294 ? -17.332 20.038 -24.904 1.00 82.56 294 GLY A N 1
ATOM 2276 C CA . GLY A 1 294 ? -16.166 19.198 -25.175 1.00 82.56 294 GLY A CA 1
ATOM 2277 C C . GLY A 1 294 ? -15.519 18.645 -23.903 1.00 82.56 294 GLY A C 1
ATOM 2278 O O . GLY A 1 294 ? -14.934 17.569 -23.949 1.00 82.56 294 GLY A O 1
ATOM 2279 N N . PHE A 1 295 ? -15.631 19.342 -22.770 1.00 81.50 295 PHE A N 1
ATOM 2280 C CA . PHE A 1 295 ? -15.072 18.893 -21.494 1.00 81.50 295 PHE A CA 1
ATOM 2281 C C . PHE A 1 295 ? -15.881 17.726 -20.913 1.00 81.50 295 PHE A C 1
ATOM 2283 O O . PHE A 1 295 ? -15.319 16.704 -20.526 1.00 81.50 295 PHE A O 1
ATOM 2290 N N . GLU A 1 296 ? -17.204 17.846 -20.937 1.00 84.00 296 GLU A N 1
ATOM 2291 C CA . GLU A 1 296 ? -18.164 16.863 -20.449 1.00 84.00 296 GLU A CA 1
ATOM 2292 C C . GLU A 1 296 ? -18.050 15.553 -21.238 1.00 84.00 296 GLU A C 1
ATOM 2294 O O . GLU A 1 296 ? -17.925 14.480 -20.644 1.00 84.00 296 GLU A O 1
ATOM 2299 N N . LEU A 1 297 ? -17.999 15.633 -22.575 1.00 88.44 297 LEU A N 1
ATOM 2300 C CA . LEU A 1 297 ? -17.820 14.458 -23.431 1.00 88.44 297 LEU A CA 1
ATOM 2301 C C . LEU A 1 297 ? -16.453 13.785 -23.222 1.00 88.44 297 LEU A C 1
ATOM 2303 O O . LEU A 1 297 ? -16.387 12.557 -23.143 1.00 88.44 297 LEU A O 1
ATOM 2307 N N . ARG A 1 298 ? -15.366 14.561 -23.080 1.00 84.38 298 ARG A N 1
ATOM 2308 C CA . ARG A 1 298 ? -14.038 14.012 -22.748 1.00 84.38 298 ARG A CA 1
ATOM 2309 C C . ARG A 1 298 ? -14.046 13.317 -21.383 1.00 84.38 298 ARG A C 1
ATOM 2311 O O . ARG A 1 298 ? -13.530 12.207 -21.272 1.00 84.38 298 ARG A O 1
ATOM 2318 N N . GLY A 1 299 ? -14.672 13.912 -20.365 1.00 74.25 299 GLY A N 1
ATOM 2319 C CA . GLY A 1 299 ? -14.816 13.313 -19.034 1.00 74.25 299 GLY A CA 1
ATOM 2320 C C . GLY A 1 299 ? -15.577 11.984 -19.071 1.00 74.25 299 GLY A C 1
ATOM 2321 O O . GLY A 1 299 ? -15.077 10.971 -18.580 1.00 74.25 299 GLY A O 1
ATOM 2322 N N . ALA A 1 300 ? -16.734 11.962 -19.738 1.00 84.62 300 ALA A N 1
ATOM 2323 C CA . ALA A 1 300 ? -17.537 10.759 -19.951 1.00 84.62 300 ALA A CA 1
ATOM 2324 C C . ALA A 1 300 ? -16.735 9.632 -20.628 1.00 84.62 300 ALA A C 1
ATOM 2326 O O . ALA A 1 300 ? -16.692 8.502 -20.136 1.00 84.62 300 ALA A O 1
ATOM 2327 N N . LEU A 1 301 ? -16.051 9.942 -21.733 1.00 89.25 301 LEU A N 1
ATOM 2328 C CA . LEU A 1 301 ? -15.271 8.954 -22.478 1.00 89.25 301 LEU A CA 1
ATOM 2329 C C . LEU A 1 301 ? -13.989 8.527 -21.751 1.00 89.25 301 LEU A C 1
ATOM 2331 O O . LEU A 1 301 ? -13.590 7.377 -21.902 1.00 89.25 301 LEU A O 1
ATOM 2335 N N . THR A 1 302 ? -13.383 9.381 -20.919 1.00 83.00 302 THR A N 1
ATOM 2336 C CA . THR A 1 302 ? -12.243 8.998 -20.062 1.00 83.00 302 THR A CA 1
ATOM 2337 C C . THR A 1 302 ? -12.648 7.894 -19.090 1.00 83.00 302 THR A C 1
ATOM 2339 O O . THR A 1 302 ? -12.004 6.848 -19.039 1.00 83.00 302 THR A O 1
ATOM 2342 N N . VAL A 1 303 ? -13.756 8.095 -18.365 1.00 76.19 303 VAL A N 1
ATOM 2343 C CA . VAL A 1 303 ? -14.286 7.120 -17.397 1.00 76.19 303 VAL A CA 1
ATOM 2344 C C . VAL A 1 303 ? -14.606 5.785 -18.078 1.00 76.19 303 VAL A C 1
ATOM 2346 O O . VAL A 1 303 ? -14.288 4.724 -17.541 1.00 76.19 303 VAL A O 1
ATOM 2349 N N . TRP A 1 304 ? -15.180 5.824 -19.284 1.00 90.75 304 TRP A N 1
ATOM 2350 C CA . TRP A 1 304 ? -15.456 4.614 -20.055 1.00 90.75 304 TRP A CA 1
ATOM 2351 C C . TRP A 1 304 ? -14.197 3.909 -20.585 1.00 90.75 304 TRP A C 1
ATOM 2353 O O . TRP A 1 304 ? -14.097 2.689 -20.453 1.00 90.75 304 TRP A O 1
ATOM 2363 N N . LEU A 1 305 ? -13.240 4.634 -21.174 1.00 83.94 305 LEU A N 1
ATOM 2364 C CA . LEU A 1 305 ? -12.010 4.037 -21.710 1.00 83.94 305 LEU A CA 1
ATOM 2365 C C . LEU A 1 305 ? -11.145 3.421 -20.608 1.00 83.94 305 LEU A C 1
ATOM 2367 O O . LEU A 1 305 ? -10.557 2.362 -20.827 1.00 83.94 305 LEU A O 1
ATOM 2371 N N . ASP A 1 306 ? -11.101 4.033 -19.424 1.00 77.81 306 ASP A N 1
ATOM 2372 C CA . ASP A 1 306 ? -10.379 3.473 -18.282 1.00 77.81 306 ASP A CA 1
ATOM 2373 C C . ASP A 1 306 ? -11.053 2.193 -17.766 1.00 77.81 306 ASP A C 1
ATOM 2375 O O . ASP A 1 306 ? -10.361 1.214 -17.482 1.00 77.81 306 ASP A O 1
ATOM 2379 N N . GLU A 1 307 ? -12.389 2.136 -17.731 1.00 80.25 307 GLU A N 1
ATOM 2380 C CA . GLU A 1 307 ? -13.108 0.893 -17.429 1.00 80.25 307 GLU A CA 1
ATOM 2381 C C . GLU A 1 307 ? -12.881 -0.179 -18.508 1.00 80.25 307 GLU A C 1
ATOM 2383 O O . GLU A 1 307 ? -12.623 -1.338 -18.181 1.00 80.25 307 GLU A O 1
ATOM 2388 N N . LEU A 1 308 ? -12.903 0.190 -19.794 1.00 83.12 308 LEU A N 1
ATOM 2389 C CA . LEU A 1 308 ? -12.587 -0.713 -20.907 1.00 83.12 308 LEU A CA 1
ATOM 2390 C C . LEU A 1 308 ? -11.180 -1.297 -20.768 1.00 83.12 308 LEU A C 1
ATOM 2392 O O . LEU A 1 308 ? -11.002 -2.513 -20.841 1.00 83.12 308 LEU A O 1
ATOM 2396 N N . ARG A 1 309 ? -10.191 -0.451 -20.482 1.00 78.25 309 ARG A N 1
ATOM 2397 C CA . ARG A 1 309 ? -8.804 -0.855 -20.246 1.00 78.25 309 ARG A CA 1
ATOM 2398 C C . ARG A 1 309 ? -8.691 -1.823 -19.060 1.00 78.25 309 ARG A C 1
ATOM 2400 O O . ARG A 1 309 ? -8.065 -2.873 -19.204 1.00 78.25 309 ARG A O 1
ATOM 2407 N N . ARG A 1 310 ? -9.367 -1.554 -17.935 1.00 70.62 310 ARG A N 1
ATOM 2408 C CA . ARG A 1 310 ? -9.424 -2.462 -16.766 1.00 70.62 310 ARG A CA 1
ATOM 2409 C C . ARG A 1 310 ? -10.150 -3.781 -17.052 1.00 70.62 310 ARG A C 1
ATOM 2411 O O . ARG A 1 310 ? -9.717 -4.835 -16.590 1.00 70.62 310 ARG A O 1
ATOM 2418 N N . GLY A 1 311 ? -11.241 -3.759 -17.815 1.00 70.31 311 GLY A N 1
ATOM 2419 C CA . GLY A 1 311 ? -11.985 -4.964 -18.201 1.00 70.31 311 GLY A CA 1
ATOM 2420 C C . GLY A 1 311 ? -11.173 -5.907 -19.095 1.00 70.31 311 GLY A C 1
ATOM 2421 O O . GLY A 1 311 ? -11.295 -7.129 -18.992 1.00 70.31 311 GLY A O 1
ATOM 2422 N N . VAL A 1 312 ? -10.308 -5.340 -19.938 1.00 63.84 312 VAL A N 1
ATOM 2423 C CA . VAL A 1 312 ? -9.488 -6.062 -20.920 1.00 63.84 312 VAL A CA 1
ATOM 2424 C C . VAL A 1 312 ? -8.188 -6.582 -20.303 1.00 63.84 312 VAL A C 1
ATOM 2426 O O . VAL A 1 312 ? -7.890 -7.774 -20.399 1.00 63.84 312 VAL A O 1
ATOM 2429 N N . LEU A 1 313 ? -7.439 -5.715 -19.620 1.00 61.56 313 LEU A N 1
ATOM 2430 C CA . LEU A 1 313 ? -6.144 -6.054 -19.013 1.00 61.56 313 LEU A CA 1
ATOM 2431 C C . LEU A 1 313 ? -6.299 -6.770 -17.663 1.00 61.56 313 LEU A C 1
ATOM 2433 O O . LEU A 1 313 ? -5.418 -7.525 -17.243 1.00 61.56 313 LEU A O 1
ATOM 2437 N N . GLY A 1 314 ? -7.476 -6.654 -17.051 1.00 51.03 314 GLY A N 1
ATOM 2438 C CA . GLY A 1 314 ? -7.824 -7.245 -15.768 1.00 51.03 314 GLY A CA 1
ATOM 2439 C C . GLY A 1 314 ? -7.774 -6.223 -14.642 1.00 51.03 314 GLY A C 1
ATOM 2440 O O . GLY A 1 314 ? -7.009 -5.262 -14.673 1.00 51.03 314 GLY A O 1
ATOM 2441 N N . HIS A 1 315 ? -8.595 -6.465 -13.627 1.00 47.53 315 HIS A N 1
ATOM 2442 C CA . HIS A 1 315 ? -8.510 -5.742 -12.370 1.00 47.53 315 HIS A CA 1
ATOM 2443 C C . HIS A 1 315 ? -7.430 -6.375 -11.487 1.00 47.53 315 HIS A C 1
ATOM 2445 O O . HIS A 1 315 ? -7.321 -7.603 -11.409 1.00 47.53 315 HIS A O 1
ATOM 2451 N N . LEU A 1 316 ? -6.668 -5.527 -10.802 1.00 50.06 316 LEU A N 1
ATOM 2452 C CA . LEU A 1 316 ? -6.204 -5.856 -9.462 1.00 50.06 316 LEU A CA 1
ATOM 2453 C C . LEU A 1 316 ? -7.349 -5.537 -8.494 1.00 50.06 316 LEU A C 1
ATOM 2455 O O . LEU A 1 316 ? -8.030 -4.529 -8.685 1.00 50.06 316 LEU A O 1
ATOM 2459 N N . GLY A 1 317 ? -7.585 -6.392 -7.503 1.00 67.00 317 GLY A N 1
ATOM 2460 C CA . GLY A 1 317 ? -8.708 -6.262 -6.577 1.00 67.00 317 GLY A CA 1
ATOM 2461 C C . GLY A 1 317 ? -9.786 -7.320 -6.814 1.00 67.00 317 GLY A C 1
ATOM 2462 O O . GLY A 1 317 ? -9.496 -8.494 -7.054 1.00 67.00 317 GLY A O 1
ATOM 2463 N N . THR A 1 318 ? -11.057 -6.928 -6.729 1.00 74.81 318 THR A N 1
ATOM 2464 C CA . THR A 1 318 ? -12.200 -7.846 -6.854 1.00 74.81 318 THR A CA 1
ATOM 2465 C C . THR A 1 318 ? -12.612 -8.125 -8.302 1.00 74.81 318 THR A C 1
ATOM 2467 O O . THR A 1 318 ? -12.282 -7.399 -9.241 1.00 74.81 318 THR A O 1
ATOM 2470 N N . VAL A 1 319 ? -13.371 -9.205 -8.501 1.00 67.44 319 VAL A N 1
ATOM 2471 C CA . VAL A 1 319 ? -14.084 -9.463 -9.765 1.00 67.44 319 VAL A CA 1
ATOM 2472 C C . VAL A 1 319 ? -15.194 -8.417 -10.024 1.00 67.44 319 VAL A C 1
ATOM 2474 O O . VAL A 1 319 ? -15.826 -7.978 -9.064 1.00 67.44 319 VAL A O 1
ATOM 2477 N N . PRO A 1 320 ? -15.541 -8.069 -11.288 1.00 54.31 320 PRO A N 1
ATOM 2478 C CA . PRO A 1 320 ? -16.511 -6.997 -11.620 1.00 54.31 320 PRO A CA 1
ATOM 2479 C C . PRO A 1 320 ? -17.989 -7.219 -11.221 1.00 54.31 320 PRO A C 1
ATOM 2481 O O . PRO A 1 320 ? -18.882 -6.507 -11.694 1.00 54.31 320 PRO A O 1
ATOM 2484 N N . TRP A 1 321 ? -18.267 -8.247 -10.416 1.00 66.12 321 TRP A N 1
ATOM 2485 C CA . TRP A 1 321 ? -19.570 -8.576 -9.822 1.00 66.12 321 TRP A CA 1
ATOM 2486 C C . TRP A 1 321 ? -19.515 -8.649 -8.285 1.00 66.12 321 TRP A C 1
ATOM 2488 O O . TRP A 1 321 ? -20.413 -9.217 -7.669 1.00 66.12 321 TRP A O 1
ATOM 2498 N N . VAL A 1 322 ? -18.451 -8.108 -7.684 1.00 72.38 322 VAL A N 1
ATOM 2499 C CA . VAL A 1 322 ? -18.279 -7.918 -6.240 1.00 72.38 322 VAL A CA 1
ATOM 2500 C C . VAL A 1 322 ? -17.937 -6.448 -6.007 1.00 72.38 322 VAL A C 1
ATOM 2502 O O . VAL A 1 322 ? -16.857 -5.994 -6.397 1.00 72.38 322 VAL A O 1
ATOM 2505 N N . ASP A 1 323 ? -18.842 -5.704 -5.371 1.00 75.50 323 ASP A N 1
ATOM 2506 C CA . ASP A 1 323 ? -18.593 -4.317 -4.973 1.00 75.50 323 ASP A CA 1
ATOM 2507 C C . ASP A 1 323 ? -17.549 -4.272 -3.850 1.00 75.50 323 ASP A C 1
ATOM 2509 O O . ASP A 1 323 ? -17.811 -4.677 -2.715 1.00 75.50 323 ASP A O 1
ATOM 2513 N N . SER A 1 324 ? -16.363 -3.736 -4.165 1.00 80.88 324 SER A N 1
ATOM 2514 C CA . SER A 1 324 ? -15.271 -3.550 -3.200 1.00 80.88 324 SER A CA 1
ATOM 2515 C C . SER A 1 324 ? -15.694 -2.794 -1.929 1.00 80.88 324 SER A C 1
ATOM 2517 O O . SER A 1 324 ? -15.109 -3.006 -0.875 1.00 80.88 324 SER A O 1
ATOM 2519 N N . THR A 1 325 ? -16.726 -1.946 -1.983 1.00 84.12 325 THR A N 1
ATOM 2520 C CA . THR A 1 325 ? -17.182 -1.126 -0.850 1.00 84.12 325 THR A CA 1
ATOM 2521 C C . THR A 1 325 ? -18.204 -1.817 0.067 1.00 84.12 325 THR A C 1
ATOM 2523 O O . THR A 1 325 ? -18.490 -1.304 1.160 1.00 84.12 325 THR A O 1
ATOM 2526 N N . ASP A 1 326 ? -18.718 -2.994 -0.320 1.00 85.00 326 ASP A N 1
ATOM 2527 C CA . ASP A 1 326 ? -19.697 -3.767 0.450 1.00 85.00 326 ASP A CA 1
ATOM 2528 C C . ASP A 1 326 ? -19.091 -5.038 1.066 1.00 85.00 326 ASP A C 1
ATOM 2530 O O . ASP A 1 326 ? -18.797 -6.030 0.391 1.00 85.00 326 ASP A O 1
ATOM 2534 N N . LEU A 1 327 ? -18.979 -5.052 2.400 1.00 93.50 327 LEU A N 1
ATOM 2535 C CA . LEU A 1 327 ? -18.504 -6.206 3.174 1.00 93.50 327 LEU A CA 1
ATOM 2536 C C . LEU A 1 327 ? -19.380 -7.458 3.004 1.00 93.50 327 LEU A C 1
ATOM 2538 O O . LEU A 1 327 ? -18.886 -8.566 3.212 1.00 93.50 327 LEU A O 1
ATOM 2542 N N . ARG A 1 328 ? -20.646 -7.322 2.588 1.00 92.94 328 ARG A N 1
ATOM 2543 C CA . ARG A 1 328 ? -21.545 -8.460 2.320 1.00 92.94 328 ARG A CA 1
ATOM 2544 C C . ARG A 1 328 ? -21.158 -9.233 1.057 1.00 92.94 328 ARG A C 1
ATOM 2546 O O . ARG A 1 328 ? -21.566 -10.387 0.903 1.00 92.94 328 ARG A O 1
ATOM 2553 N N . GLU A 1 329 ? -20.393 -8.613 0.160 1.00 88.81 329 GLU A N 1
ATOM 2554 C CA . GLU A 1 329 ? -19.896 -9.210 -1.085 1.00 88.81 329 GLU A CA 1
ATOM 2555 C C . GLU A 1 329 ? -18.397 -9.516 -1.017 1.00 88.81 329 GLU A C 1
ATOM 2557 O O . GLU A 1 329 ? -17.977 -10.599 -1.425 1.00 88.81 329 GLU A O 1
ATOM 2562 N N . THR A 1 330 ? -17.607 -8.605 -0.441 1.00 93.62 330 THR A N 1
ATOM 2563 C CA . THR A 1 330 ? -16.151 -8.755 -0.264 1.00 93.62 330 THR A CA 1
ATOM 2564 C C . THR A 1 330 ? -15.762 -9.693 0.875 1.00 93.62 330 THR A C 1
ATOM 2566 O O . THR A 1 330 ? -14.765 -10.412 0.779 1.00 93.62 330 THR A O 1
ATOM 2569 N N . GLY A 1 331 ? -16.533 -9.708 1.961 1.00 97.69 331 GLY A N 1
ATOM 2570 C CA . GLY A 1 331 ? -16.176 -10.399 3.192 1.00 97.69 331 GLY A CA 1
ATOM 2571 C C . GLY A 1 331 ? -15.003 -9.773 3.948 1.00 97.69 331 GLY A C 1
ATOM 2572 O O . GLY A 1 331 ? -14.346 -8.843 3.487 1.00 97.69 331 GLY A O 1
ATOM 2573 N N . TRP A 1 332 ? -14.706 -10.335 5.121 1.00 98.69 332 TRP A N 1
ATOM 2574 C CA . TRP A 1 332 ? -13.607 -9.881 5.973 1.00 98.69 332 TRP A CA 1
ATOM 2575 C C . TRP A 1 332 ? -13.025 -11.030 6.802 1.00 98.69 332 TRP A C 1
ATOM 2577 O O . TRP A 1 332 ? -13.771 -11.874 7.312 1.00 98.69 332 TRP A O 1
ATOM 2587 N N . GLY A 1 333 ? -11.707 -11.074 6.996 1.00 98.38 333 GLY A N 1
ATOM 2588 C CA . GLY A 1 333 ? -11.105 -12.072 7.877 1.00 98.38 333 GLY A CA 1
ATOM 2589 C C . GLY A 1 333 ? -9.758 -11.702 8.479 1.00 98.38 333 GLY A C 1
ATOM 2590 O O . GLY A 1 333 ? -9.062 -10.823 7.987 1.00 98.38 333 GLY A O 1
ATOM 2591 N N . LEU A 1 334 ? -9.385 -12.404 9.554 1.00 98.44 334 LEU A N 1
ATOM 2592 C CA . LEU A 1 334 ? -8.093 -12.229 10.229 1.00 98.44 334 LEU A CA 1
ATOM 2593 C C . LEU A 1 334 ? -7.130 -13.363 9.903 1.00 98.44 334 LEU A C 1
ATOM 2595 O O . LEU A 1 334 ? -7.548 -14.521 9.832 1.00 98.44 334 LEU A O 1
ATOM 2599 N N . ILE A 1 335 ? -5.840 -13.046 9.823 1.00 98.69 335 ILE A N 1
ATOM 2600 C CA . ILE A 1 335 ? -4.746 -14.007 9.696 1.00 98.69 335 ILE A CA 1
ATOM 2601 C C . ILE A 1 335 ? -3.835 -13.878 10.917 1.00 98.69 335 ILE A C 1
ATOM 2603 O O . ILE A 1 335 ? -3.200 -12.849 11.130 1.00 98.69 335 ILE A O 1
ATOM 2607 N N . PHE A 1 336 ? -3.766 -14.947 11.706 1.00 98.69 336 PHE A N 1
ATOM 2608 C CA . PHE A 1 336 ? -2.833 -15.106 12.819 1.00 98.69 336 PHE A CA 1
ATOM 2609 C C . PHE A 1 336 ? -1.654 -16.007 12.402 1.00 98.69 336 PHE A C 1
ATOM 2611 O O . PHE A 1 336 ? -1.815 -16.845 11.504 1.00 98.69 336 PHE A O 1
ATOM 2618 N N . PRO A 1 337 ? -0.498 -15.932 13.087 1.00 98.19 337 PRO A N 1
ATOM 2619 C CA . PRO A 1 337 ? 0.560 -16.921 12.953 1.00 98.19 337 PRO A CA 1
ATOM 2620 C C . PRO A 1 337 ? 0.041 -18.291 13.398 1.00 98.19 337 PRO A C 1
ATOM 2622 O O . PRO A 1 337 ? -0.588 -18.430 14.449 1.00 98.19 337 PRO A O 1
ATOM 2625 N N . ALA A 1 338 ? 0.334 -19.331 12.624 1.00 96.69 338 ALA A N 1
ATOM 2626 C CA . ALA A 1 338 ? -0.047 -20.705 12.937 1.00 96.69 338 ALA A CA 1
ATOM 2627 C C . ALA A 1 338 ? 0.624 -21.232 14.218 1.00 96.69 338 ALA A C 1
ATOM 2629 O O . ALA A 1 338 ? 0.106 -22.143 14.863 1.00 96.69 338 ALA A O 1
ATOM 2630 N N . THR A 1 339 ? 1.764 -20.639 14.574 1.00 95.50 339 THR A N 1
ATOM 2631 C CA . THR A 1 339 ? 2.583 -20.914 15.759 1.00 95.50 339 THR A CA 1
ATOM 2632 C C . THR A 1 339 ? 2.215 -20.060 16.978 1.00 95.50 339 THR A C 1
ATOM 2634 O O . THR A 1 339 ? 2.819 -20.245 18.034 1.00 95.50 339 THR A O 1
ATOM 2637 N N . LEU A 1 340 ? 1.246 -19.137 16.870 1.00 96.69 340 LEU A N 1
ATOM 2638 C CA . LEU A 1 340 ? 0.873 -18.250 17.974 1.00 96.69 340 LEU A CA 1
ATOM 2639 C C . LEU A 1 340 ? 0.348 -19.067 19.176 1.00 96.69 340 LEU A C 1
ATOM 2641 O O . LEU A 1 340 ? -0.586 -19.858 19.001 1.00 96.69 340 LEU A O 1
ATOM 2645 N N . PRO A 1 341 ? 0.883 -18.882 20.401 1.00 96.75 341 PRO A N 1
ATOM 2646 C CA . PRO A 1 341 ? 0.435 -19.640 21.564 1.00 96.75 341 PRO A CA 1
ATOM 2647 C C . PRO A 1 341 ? -1.054 -19.427 21.855 1.00 96.75 341 PRO A C 1
ATOM 2649 O O . PRO A 1 341 ? -1.534 -18.294 21.895 1.00 96.75 341 PRO A O 1
ATOM 2652 N N . GLU A 1 342 ? -1.780 -20.511 22.143 1.00 96.69 342 GLU A N 1
ATOM 2653 C CA . GLU A 1 342 ? -3.240 -20.490 22.338 1.00 96.69 342 GLU A CA 1
ATOM 2654 C C . GLU A 1 342 ? -3.691 -19.456 23.389 1.00 96.69 342 GLU A C 1
ATOM 2656 O O . GLU A 1 342 ? -4.691 -18.770 23.198 1.00 96.69 342 GLU A O 1
ATOM 2661 N N . GLY A 1 343 ? -2.926 -19.276 24.472 1.00 97.44 343 GLY A N 1
ATOM 2662 C CA . GLY A 1 343 ? -3.217 -18.260 25.489 1.00 97.44 343 GLY A CA 1
ATOM 2663 C C . GLY A 1 343 ? -3.184 -16.821 24.953 1.00 97.44 343 GLY A C 1
ATOM 2664 O O . GLY A 1 343 ? -4.041 -16.019 25.326 1.00 97.44 343 GLY A O 1
ATOM 2665 N N . GLN A 1 344 ? -2.246 -16.513 24.049 1.00 97.69 344 GLN A N 1
ATOM 2666 C CA . GLN A 1 344 ? -2.135 -15.204 23.394 1.00 97.69 344 GLN A CA 1
ATOM 2667 C C . GLN A 1 344 ? -3.234 -15.028 22.340 1.00 97.69 344 GLN A C 1
ATOM 2669 O O . GLN A 1 344 ? -3.922 -14.009 22.343 1.00 97.69 344 GLN A O 1
ATOM 2674 N N . LEU A 1 345 ? -3.479 -16.053 21.511 1.00 98.06 345 LEU A N 1
ATOM 2675 C CA . LEU A 1 345 ? -4.581 -16.076 20.541 1.00 98.06 345 LEU A CA 1
ATOM 2676 C C . LEU A 1 345 ? -5.923 -15.759 21.220 1.00 98.06 345 LEU A C 1
ATOM 2678 O O . LEU A 1 345 ? -6.651 -14.869 20.785 1.00 98.06 345 LEU A O 1
ATOM 2682 N N . GLN A 1 346 ? -6.231 -16.431 22.332 1.00 98.31 346 GLN A N 1
ATOM 2683 C CA . GLN A 1 346 ? -7.463 -16.192 23.087 1.00 98.31 346 GLN A CA 1
ATOM 2684 C C . GLN A 1 346 ? -7.496 -14.819 23.775 1.00 98.31 346 GLN A C 1
ATOM 2686 O O . GLN A 1 346 ? -8.574 -14.250 23.940 1.00 98.31 346 GLN A O 1
ATOM 2691 N N . ALA A 1 347 ? -6.350 -14.263 24.181 1.00 98.44 347 ALA A N 1
ATOM 2692 C CA . ALA A 1 347 ? -6.285 -12.908 24.728 1.00 98.44 347 ALA A CA 1
ATOM 2693 C C . ALA A 1 347 ? -6.601 -11.849 23.658 1.00 98.44 347 ALA A C 1
ATOM 2695 O O . ALA A 1 347 ? -7.463 -11.000 23.888 1.00 98.44 347 ALA A O 1
ATOM 2696 N N . ILE A 1 348 ? -5.995 -11.957 22.471 1.00 98.62 348 ILE A N 1
ATOM 2697 C CA . ILE A 1 348 ? -6.235 -11.032 21.356 1.00 98.62 348 ILE A CA 1
ATOM 2698 C C . ILE A 1 348 ? -7.670 -11.168 20.825 1.00 98.62 348 ILE A C 1
ATOM 2700 O O . ILE A 1 348 ? -8.338 -10.158 20.623 1.00 98.62 348 ILE A O 1
ATOM 2704 N N . LEU A 1 349 ? -8.202 -12.389 20.676 1.00 98.62 349 LEU A N 1
ATOM 2705 C CA . LEU A 1 349 ? -9.597 -12.599 20.259 1.00 98.62 349 LEU A CA 1
ATOM 2706 C C . LEU A 1 349 ? -10.612 -12.011 21.256 1.00 98.62 349 LEU A C 1
ATOM 2708 O O . LEU A 1 349 ? -11.641 -11.483 20.834 1.00 98.62 349 LEU A O 1
ATOM 2712 N N . ARG A 1 350 ? -10.333 -12.059 22.569 1.00 98.75 350 ARG A N 1
ATOM 2713 C CA . ARG A 1 350 ? -11.160 -11.374 23.580 1.00 98.75 350 ARG A CA 1
ATOM 2714 C C . ARG A 1 350 ? -11.060 -9.855 23.456 1.00 98.75 350 ARG A C 1
ATOM 2716 O O . ARG A 1 350 ? -12.098 -9.196 23.459 1.00 98.75 350 ARG A O 1
ATOM 2723 N N . ALA A 1 351 ? -9.852 -9.312 23.313 1.00 98.75 351 ALA A N 1
ATOM 2724 C CA . ALA A 1 351 ? -9.626 -7.875 23.155 1.00 98.75 351 ALA A CA 1
ATOM 2725 C C . ALA A 1 351 ? -10.323 -7.315 21.900 1.00 98.75 351 ALA A C 1
ATOM 2727 O O . ALA A 1 351 ? -11.061 -6.338 21.981 1.00 98.75 351 ALA A O 1
ATOM 2728 N N . LEU A 1 352 ? -10.181 -7.996 20.759 1.00 98.69 352 LEU A N 1
ATOM 2729 C CA . LEU A 1 352 ? -10.809 -7.620 19.490 1.00 98.69 352 LEU A CA 1
ATOM 2730 C C . LEU A 1 352 ? -12.312 -7.935 19.412 1.00 98.69 352 LEU A C 1
ATOM 2732 O O . LEU A 1 352 ? -12.945 -7.591 18.414 1.00 98.69 352 LEU A O 1
ATOM 2736 N N . SER A 1 353 ? -12.917 -8.568 20.425 1.00 98.56 353 SER A N 1
ATOM 2737 C CA . SER A 1 353 ? -14.305 -9.054 20.353 1.00 98.56 353 SER A CA 1
ATOM 2738 C C . SER A 1 353 ? -15.364 -8.026 19.897 1.00 98.56 353 SER A C 1
ATOM 2740 O O . SER A 1 353 ? -16.253 -8.442 19.145 1.00 98.56 353 SER A O 1
ATOM 2742 N N . PRO A 1 354 ? -15.282 -6.708 20.206 1.00 98.38 354 PRO A N 1
ATOM 2743 C CA . PRO A 1 354 ? -16.209 -5.717 19.649 1.00 98.38 354 PRO A CA 1
ATOM 2744 C C . PRO A 1 354 ? -16.097 -5.584 18.121 1.00 98.38 354 PRO A C 1
ATOM 2746 O O . PRO A 1 354 ? -17.116 -5.529 17.429 1.00 98.38 354 PRO A O 1
ATOM 2749 N N . LEU A 1 355 ? -14.868 -5.584 17.592 1.00 98.50 355 LEU A N 1
ATOM 2750 C CA . LEU A 1 355 ? -14.586 -5.497 16.158 1.00 98.50 355 LEU A CA 1
ATOM 2751 C C . LEU A 1 355 ? -14.988 -6.788 15.435 1.00 98.50 355 LEU A C 1
ATOM 2753 O O . LEU A 1 355 ? -15.627 -6.737 14.385 1.00 98.50 355 LEU A O 1
ATOM 2757 N N . LEU A 1 356 ? -14.692 -7.948 16.031 1.00 98.62 356 LEU A N 1
ATOM 2758 C CA . LEU A 1 356 ? -15.096 -9.252 15.494 1.00 98.62 356 LEU A CA 1
ATOM 2759 C C . LEU A 1 356 ? -16.623 -9.360 15.356 1.00 98.62 356 LEU A C 1
ATOM 2761 O O . LEU A 1 356 ? -17.112 -9.900 14.365 1.00 98.62 356 LEU A O 1
ATOM 2765 N N . ALA A 1 357 ? -17.377 -8.836 16.328 1.00 98.38 357 ALA A N 1
ATOM 2766 C CA . ALA A 1 357 ? -18.836 -8.799 16.275 1.00 98.38 357 ALA A CA 1
ATOM 2767 C C . ALA A 1 357 ? -19.353 -7.858 15.171 1.00 98.38 357 ALA A C 1
ATOM 2769 O O . ALA A 1 357 ? -20.248 -8.245 14.418 1.00 98.38 357 ALA A O 1
ATOM 2770 N N . LEU A 1 358 ? -18.764 -6.662 15.037 1.00 98.06 358 LEU A N 1
ATOM 2771 C CA . LEU A 1 358 ? -19.096 -5.696 13.982 1.00 98.06 358 LEU A CA 1
ATOM 2772 C C . LEU A 1 358 ? -18.870 -6.289 12.582 1.00 98.06 358 LEU A C 1
ATOM 2774 O O . LEU A 1 358 ? -19.807 -6.368 11.786 1.00 98.06 358 LEU A O 1
ATOM 2778 N N . ARG A 1 359 ? -17.653 -6.774 12.308 1.00 98.19 359 ARG A N 1
ATOM 2779 C CA . ARG A 1 359 ? -17.275 -7.299 10.988 1.00 98.19 359 ARG A CA 1
ATOM 2780 C C . ARG A 1 359 ? -18.019 -8.578 10.630 1.00 98.19 359 ARG A C 1
ATOM 2782 O O . ARG A 1 359 ? -18.369 -8.754 9.467 1.00 98.19 359 ARG A O 1
ATOM 2789 N N . ARG A 1 360 ? -18.348 -9.437 11.604 1.00 98.12 360 ARG A N 1
ATOM 2790 C CA . ARG A 1 360 ? -19.232 -10.594 11.372 1.00 98.12 360 ARG A CA 1
ATOM 2791 C C . ARG A 1 360 ? -20.645 -10.163 10.980 1.00 98.12 360 ARG A C 1
ATOM 2793 O O . ARG A 1 360 ? -21.206 -10.744 10.059 1.00 98.12 360 ARG A O 1
ATOM 2800 N N . GLY A 1 361 ? -21.198 -9.142 11.637 1.00 97.69 361 GLY A N 1
ATOM 2801 C CA . GLY A 1 361 ? -22.511 -8.590 11.292 1.00 97.69 361 GLY A CA 1
ATOM 2802 C C . GLY A 1 361 ? -22.563 -7.971 9.891 1.00 97.69 361 GLY A C 1
ATOM 2803 O O . GLY A 1 361 ? -23.584 -8.075 9.222 1.00 97.69 361 GLY A O 1
ATOM 2804 N N . GLN A 1 362 ? -21.460 -7.371 9.434 1.00 96.75 362 GLN A N 1
ATOM 2805 C CA . GLN A 1 362 ? -21.347 -6.773 8.098 1.00 96.75 362 GLN A CA 1
ATOM 2806 C C . GLN A 1 362 ? -21.022 -7.793 6.993 1.00 96.75 362 GLN A C 1
ATOM 2808 O O . GLN A 1 362 ? -21.503 -7.640 5.877 1.00 96.75 362 GLN A O 1
ATOM 2813 N N . SER A 1 363 ? -20.229 -8.829 7.292 1.00 96.75 363 SER A N 1
ATOM 2814 C CA . SER A 1 363 ? -19.698 -9.772 6.286 1.00 96.75 363 SER A CA 1
ATOM 2815 C C . SER A 1 363 ? -20.497 -11.070 6.140 1.00 96.75 363 SER A C 1
ATOM 2817 O O . SER A 1 363 ? -20.292 -11.816 5.182 1.00 96.75 363 SER A O 1
ATOM 2819 N N . GLY A 1 364 ? -21.358 -11.391 7.112 1.00 95.31 364 GLY A N 1
ATOM 2820 C CA . GLY A 1 364 ? -22.138 -12.630 7.130 1.00 95.31 364 GLY A CA 1
ATOM 2821 C C . GLY A 1 364 ? -21.273 -13.883 6.940 1.00 95.31 364 GLY A C 1
ATOM 2822 O O . GLY A 1 364 ? -20.238 -14.052 7.591 1.00 95.31 364 GLY A O 1
ATOM 2823 N N . ASP A 1 365 ? -21.681 -14.742 6.006 1.00 94.06 365 ASP A N 1
ATOM 2824 C CA . ASP A 1 365 ? -21.038 -16.030 5.713 1.00 94.06 365 ASP A CA 1
ATOM 2825 C C . ASP A 1 365 ? -19.633 -15.923 5.099 1.00 94.06 365 ASP A C 1
ATOM 2827 O O . ASP A 1 365 ? -18.951 -16.943 4.964 1.00 94.06 365 ASP A O 1
ATOM 2831 N N . LEU A 1 366 ? -19.163 -14.719 4.750 1.00 96.62 366 LEU A N 1
ATOM 2832 C CA . LEU A 1 366 ? -17.797 -14.469 4.274 1.00 96.62 366 LEU A CA 1
ATOM 2833 C C . LEU A 1 366 ? -16.827 -14.057 5.400 1.00 96.62 366 LEU A C 1
ATOM 2835 O O . LEU A 1 366 ? -15.645 -13.839 5.146 1.00 96.62 366 LEU A O 1
ATOM 2839 N N . PHE A 1 367 ? -17.285 -14.000 6.657 1.00 98.31 367 PHE A N 1
ATOM 2840 C CA . PHE A 1 367 ? -16.419 -13.768 7.817 1.00 98.31 367 PHE A CA 1
ATOM 2841 C C . PHE A 1 367 ? -15.457 -14.951 8.064 1.00 98.31 367 PHE A C 1
ATOM 2843 O O . PHE A 1 367 ? -15.902 -16.098 8.184 1.00 98.31 367 PHE A O 1
ATOM 2850 N N . ARG A 1 368 ? -14.143 -14.710 8.192 1.00 98.00 368 ARG A N 1
ATOM 2851 C CA . ARG A 1 368 ? -13.130 -15.772 8.418 1.00 98.00 368 ARG A CA 1
ATOM 2852 C C . ARG A 1 368 ? -12.150 -15.459 9.553 1.00 98.00 368 ARG A C 1
ATOM 2854 O O . ARG A 1 368 ? -11.809 -14.311 9.810 1.00 98.00 368 ARG A O 1
ATOM 2861 N N . ILE A 1 369 ? -11.650 -16.507 10.211 1.00 98.25 369 ILE A N 1
ATOM 2862 C CA . ILE A 1 369 ? -10.520 -16.425 11.149 1.00 98.25 369 ILE A CA 1
ATOM 2863 C C . ILE A 1 369 ? -9.536 -17.542 10.799 1.00 98.25 369 ILE A C 1
ATOM 2865 O O . ILE A 1 369 ? -9.817 -18.717 11.031 1.00 98.25 369 ILE A O 1
ATOM 2869 N N . TYR A 1 370 ? -8.383 -17.171 10.253 1.00 98.12 370 TYR A N 1
ATOM 2870 C CA . TYR A 1 370 ? -7.287 -18.074 9.922 1.00 98.12 370 TYR A CA 1
ATOM 2871 C C . TYR A 1 370 ? -6.298 -18.103 11.090 1.00 98.12 370 TYR A C 1
ATOM 2873 O O . TYR A 1 370 ? -5.448 -17.227 11.229 1.00 98.12 370 TYR A O 1
ATOM 2881 N N . ALA A 1 371 ? -6.430 -19.104 11.959 1.00 97.19 371 ALA A N 1
ATOM 2882 C CA . ALA A 1 371 ? -5.579 -19.297 13.133 1.00 97.19 371 ALA A CA 1
ATOM 2883 C C . ALA A 1 371 ? -5.193 -20.774 13.296 1.00 97.19 371 ALA A C 1
ATOM 2885 O O . ALA A 1 371 ? -5.789 -21.654 12.665 1.00 97.19 371 ALA A O 1
ATOM 2886 N N . ARG A 1 372 ? -4.206 -21.059 14.160 1.00 94.81 372 ARG A N 1
ATOM 2887 C CA . ARG A 1 372 ? -3.639 -22.411 14.343 1.00 94.81 372 ARG A CA 1
ATOM 2888 C C . ARG A 1 372 ? -3.227 -22.987 12.975 1.00 94.81 372 ARG A C 1
ATOM 2890 O O . ARG A 1 372 ? -2.671 -22.261 12.160 1.00 94.81 372 ARG A O 1
ATOM 2897 N N . GLY A 1 373 ? -3.547 -24.247 12.667 1.00 91.94 373 GLY A N 1
ATOM 2898 C CA . GLY A 1 373 ? -3.214 -24.879 11.380 1.00 91.94 373 GLY A CA 1
ATOM 2899 C C . GLY A 1 373 ? -3.660 -24.110 10.123 1.00 91.94 373 GLY A C 1
ATOM 2900 O O . GLY A 1 373 ? -2.999 -24.230 9.089 1.00 91.94 373 GLY A O 1
ATOM 2901 N N . GLU A 1 374 ? -4.709 -23.285 10.208 1.00 94.94 374 GLU A N 1
ATOM 2902 C CA . GLU A 1 374 ? -5.199 -22.478 9.082 1.00 94.94 374 GLU A CA 1
ATOM 2903 C C . GLU A 1 374 ? -4.508 -21.118 8.927 1.00 94.94 374 GLU A C 1
ATOM 2905 O O . GLU A 1 374 ? -4.601 -20.522 7.851 1.00 94.94 374 GLU A O 1
ATOM 2910 N N . GLY A 1 375 ? -3.794 -20.653 9.954 1.00 96.38 375 GLY A N 1
ATOM 2911 C CA . GLY A 1 375 ? -3.052 -19.391 9.952 1.00 96.38 375 GLY A CA 1
ATOM 2912 C C . GLY A 1 375 ? -1.820 -19.381 9.039 1.00 96.38 375 GLY A C 1
ATOM 2913 O O . GLY A 1 375 ? -1.516 -20.361 8.347 1.00 96.38 375 GLY A O 1
ATOM 2914 N N . TYR A 1 376 ? -1.105 -18.256 9.047 1.00 97.62 376 TYR A N 1
ATOM 2915 C CA . TYR A 1 376 ? 0.163 -18.096 8.331 1.00 97.62 376 TYR A CA 1
ATOM 2916 C C . TYR A 1 376 ? 1.229 -19.022 8.932 1.00 97.62 376 TYR A C 1
ATOM 2918 O O . TYR A 1 376 ? 1.487 -18.985 10.136 1.00 97.62 376 TYR A O 1
ATOM 2926 N N . ARG A 1 377 ? 1.848 -19.870 8.113 1.00 94.62 377 ARG A N 1
ATOM 2927 C CA . ARG A 1 377 ? 2.941 -20.763 8.514 1.00 94.62 377 ARG A CA 1
ATOM 2928 C C . ARG A 1 377 ? 4.270 -20.134 8.076 1.00 94.62 377 ARG A C 1
ATOM 2930 O O . ARG A 1 377 ? 4.322 -19.595 6.975 1.00 94.62 377 ARG A O 1
ATOM 2937 N N . PRO A 1 378 ? 5.354 -20.218 8.869 1.00 89.50 378 PRO A N 1
ATOM 2938 C CA . PRO A 1 378 ? 6.656 -19.693 8.458 1.00 89.50 378 PRO A CA 1
ATOM 2939 C C . PRO A 1 378 ? 7.083 -20.217 7.079 1.00 89.50 378 PRO A C 1
ATOM 2941 O O . PRO A 1 378 ? 7.150 -21.429 6.868 1.00 89.50 378 PRO A O 1
ATOM 2944 N N . GLY A 1 379 ? 7.355 -19.300 6.147 1.00 82.12 379 GLY A N 1
ATOM 2945 C CA . GLY A 1 379 ? 7.690 -19.620 4.756 1.00 82.12 379 GLY A CA 1
ATOM 2946 C C . GLY A 1 379 ? 6.491 -19.732 3.805 1.00 82.12 379 GLY A C 1
ATOM 2947 O O . GLY A 1 379 ? 6.698 -20.058 2.637 1.00 82.12 379 GLY A O 1
ATOM 2948 N N . ASP A 1 380 ? 5.262 -19.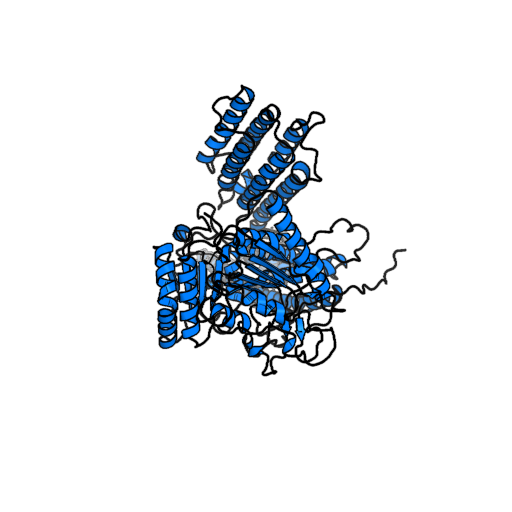460 4.259 1.00 84.62 380 ASP A N 1
ATOM 2949 C CA . ASP A 1 380 ? 4.129 -19.279 3.351 1.00 84.62 380 ASP A CA 1
ATOM 2950 C C . ASP A 1 380 ? 4.367 -18.093 2.403 1.00 84.62 380 ASP A C 1
ATOM 2952 O O . ASP A 1 380 ? 4.823 -17.019 2.790 1.00 84.62 380 ASP A O 1
ATOM 2956 N N . THR A 1 381 ? 3.966 -18.285 1.153 1.00 82.94 381 THR A N 1
ATOM 2957 C CA . THR A 1 381 ? 3.730 -17.213 0.180 1.00 82.94 381 THR A CA 1
ATOM 2958 C C . THR A 1 381 ? 2.234 -16.917 0.130 1.00 82.94 381 THR A C 1
ATOM 2960 O O . THR A 1 381 ? 1.423 -17.742 0.570 1.00 82.94 381 THR A O 1
ATOM 2963 N N . ALA A 1 382 ? 1.828 -15.803 -0.485 1.00 79.50 382 ALA A N 1
ATOM 2964 C CA . ALA A 1 382 ? 0.412 -15.584 -0.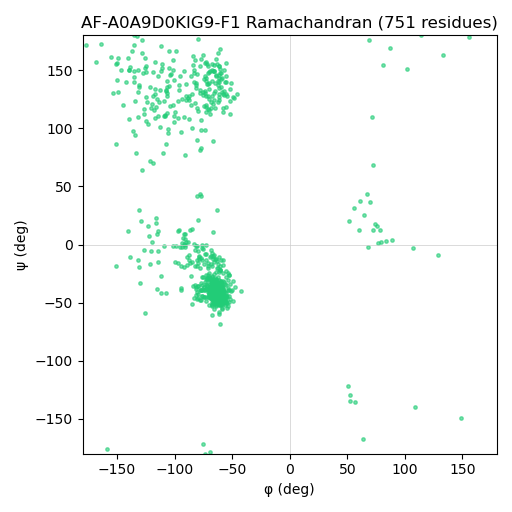792 1.00 79.50 382 ALA A CA 1
ATOM 2965 C C . ALA A 1 382 ? -0.186 -16.781 -1.559 1.00 79.50 382 ALA A C 1
ATOM 2967 O O . ALA A 1 382 ? -1.276 -17.242 -1.231 1.00 79.50 382 ALA A O 1
ATOM 2968 N N . GLN A 1 383 ? 0.564 -17.377 -2.496 1.00 78.12 383 GLN A N 1
ATOM 2969 C CA . GLN A 1 383 ? 0.140 -18.567 -3.244 1.00 78.12 383 GLN A CA 1
ATOM 2970 C C . GLN A 1 383 ? -0.123 -19.775 -2.331 1.00 78.12 383 GLN A C 1
ATOM 2972 O O . GLN A 1 383 ? -1.196 -20.376 -2.415 1.00 78.12 383 GLN A O 1
ATOM 2977 N N . SER A 1 384 ? 0.822 -20.153 -1.460 1.00 81.12 384 SER A N 1
ATOM 2978 C CA . SER A 1 384 ? 0.670 -21.340 -0.596 1.00 81.12 384 SER A CA 1
ATOM 2979 C C . SER A 1 384 ? -0.365 -21.150 0.514 1.00 81.12 384 SER A C 1
ATOM 2981 O O . SER A 1 384 ? -0.968 -22.125 0.966 1.00 81.12 384 SER A O 1
ATOM 2983 N N . PHE A 1 385 ? -0.609 -19.906 0.932 1.00 90.44 385 PHE A N 1
ATOM 2984 C CA . PHE A 1 385 ? -1.668 -19.576 1.877 1.00 90.44 385 PHE A CA 1
ATOM 2985 C C . PHE A 1 385 ? -3.057 -19.578 1.217 1.00 90.44 385 PHE A C 1
ATOM 2987 O O . PHE A 1 385 ? -3.987 -20.185 1.749 1.00 90.44 385 PHE A O 1
ATOM 2994 N N . LEU A 1 386 ? -3.219 -18.924 0.063 1.00 85.62 386 LEU A N 1
ATOM 2995 C CA . LEU A 1 386 ? -4.515 -18.760 -0.613 1.00 85.62 386 LEU A CA 1
ATOM 2996 C C . LEU A 1 386 ? -5.038 -20.047 -1.267 1.00 85.62 386 LEU A C 1
ATOM 2998 O O . LEU A 1 386 ? -6.250 -20.251 -1.319 1.00 85.62 386 LEU A O 1
ATOM 3002 N N . SER A 1 387 ? -4.144 -20.937 -1.702 1.00 81.56 387 SER A N 1
ATOM 3003 C CA . SER A 1 387 ? -4.512 -22.224 -2.316 1.00 81.56 387 SER A CA 1
ATOM 3004 C C . SER A 1 387 ? -4.667 -23.384 -1.320 1.00 81.56 387 SER A C 1
ATOM 3006 O O . SER A 1 387 ? -4.921 -24.517 -1.730 1.00 81.56 387 SER A O 1
ATOM 3008 N N . ARG A 1 388 ? -4.512 -23.140 -0.008 1.00 86.31 388 ARG A N 1
ATOM 3009 C CA . ARG A 1 388 ? -4.621 -24.186 1.022 1.00 86.31 388 ARG A CA 1
ATOM 3010 C C . ARG A 1 388 ? -6.088 -24.588 1.246 1.00 86.31 388 ARG A C 1
ATOM 3012 O O . ARG A 1 388 ? -6.852 -23.751 1.736 1.00 86.31 388 ARG A O 1
ATOM 3019 N N . PRO A 1 389 ? -6.481 -25.859 1.016 1.00 80.88 389 PRO A N 1
ATOM 3020 C CA . PRO A 1 389 ? -7.849 -26.322 1.250 1.00 80.88 389 PRO A CA 1
ATOM 3021 C C . PRO A 1 389 ? -8.353 -25.963 2.660 1.00 80.88 389 PRO A C 1
ATOM 3023 O O . PRO A 1 389 ? -7.580 -26.089 3.610 1.00 80.88 389 PRO A O 1
ATOM 3026 N N . PRO A 1 390 ? -9.617 -25.526 2.821 1.00 84.38 390 PRO A N 1
ATOM 3027 C CA . PRO A 1 390 ? -10.699 -25.512 1.826 1.00 84.38 390 PRO A CA 1
ATOM 3028 C C . PRO A 1 390 ? -10.716 -24.276 0.903 1.00 84.38 390 PRO A C 1
ATOM 3030 O O . PRO A 1 390 ? -11.719 -24.022 0.244 1.00 84.38 390 PRO A O 1
ATOM 3033 N N . ARG A 1 391 ? -9.645 -23.474 0.877 1.00 89.00 391 ARG A N 1
ATOM 3034 C CA . ARG A 1 391 ? -9.522 -22.307 -0.003 1.00 89.00 391 ARG A CA 1
ATOM 3035 C C . ARG A 1 391 ? -9.106 -22.735 -1.406 1.00 89.00 391 ARG A C 1
ATOM 3037 O O . ARG A 1 391 ? -8.304 -23.656 -1.565 1.00 89.00 391 ARG A O 1
ATOM 3044 N N . HIS A 1 392 ? -9.595 -22.007 -2.404 1.00 79.94 392 HIS A N 1
ATOM 3045 C CA . HIS A 1 392 ? -9.268 -22.219 -3.818 1.00 79.94 392 HIS A CA 1
ATOM 3046 C C . HIS A 1 392 ? -8.868 -20.910 -4.525 1.00 79.94 392 HIS A C 1
ATOM 3048 O O . HIS A 1 392 ? -9.098 -20.742 -5.720 1.00 79.94 392 HIS A O 1
ATOM 3054 N N . ALA A 1 393 ? -8.284 -19.967 -3.778 1.00 80.50 393 ALA A N 1
ATOM 3055 C CA . ALA A 1 393 ? -7.820 -18.687 -4.303 1.00 80.50 393 ALA A CA 1
ATOM 3056 C C . ALA A 1 393 ? -6.411 -18.785 -4.917 1.00 80.50 393 ALA A C 1
ATOM 3058 O O . ALA A 1 393 ? -5.594 -19.628 -4.537 1.00 80.50 393 ALA A O 1
ATOM 3059 N N . VAL A 1 394 ? -6.123 -17.878 -5.853 1.00 73.06 394 VAL A N 1
ATOM 3060 C CA . VAL A 1 394 ? -4.824 -17.735 -6.524 1.00 73.06 394 VAL A CA 1
ATOM 3061 C C . VAL A 1 394 ? -4.468 -16.239 -6.549 1.00 73.06 394 VAL A C 1
ATOM 3063 O O . VAL A 1 394 ? -5.261 -15.472 -7.087 1.00 73.06 394 VAL A O 1
ATOM 3066 N N . PRO A 1 395 ? -3.310 -15.803 -6.013 1.00 64.75 395 PRO A N 1
ATOM 3067 C CA . PRO A 1 395 ? -2.923 -14.387 -5.896 1.00 64.75 395 PRO A CA 1
ATOM 3068 C C . PRO A 1 395 ? -2.694 -13.652 -7.226 1.00 64.75 395 PRO A C 1
ATOM 3070 O O . PRO A 1 395 ? -2.498 -12.445 -7.216 1.00 64.75 395 PRO A O 1
ATOM 3073 N N . SER A 1 396 ? -2.671 -14.346 -8.365 1.00 62.91 396 SER A N 1
ATOM 3074 C CA . SER A 1 396 ? -2.599 -13.724 -9.695 1.00 62.91 396 SER A CA 1
ATOM 3075 C C . SER A 1 396 ? -3.968 -13.536 -10.362 1.00 62.91 396 SER A C 1
ATOM 3077 O O . SER A 1 396 ? -4.034 -12.983 -11.458 1.00 62.91 396 SER A O 1
ATOM 3079 N N . ASN A 1 397 ? -5.054 -13.983 -9.721 1.00 63.22 397 ASN A N 1
ATOM 3080 C CA . ASN A 1 397 ? -6.424 -13.793 -10.191 1.00 63.22 397 ASN A CA 1
ATOM 3081 C C . ASN A 1 397 ? -7.137 -12.713 -9.354 1.00 63.22 397 ASN A C 1
ATOM 3083 O O . ASN A 1 397 ? -6.840 -12.597 -8.163 1.00 63.22 397 ASN A O 1
ATOM 3087 N N . PRO A 1 398 ? -8.123 -11.992 -9.926 1.00 68.62 398 PRO A N 1
ATOM 3088 C CA . PRO A 1 398 ? -9.001 -11.119 -9.153 1.00 68.62 398 PRO A CA 1
ATOM 3089 C C . PRO A 1 398 ? -9.784 -11.904 -8.095 1.00 68.62 398 PRO A C 1
ATOM 3091 O O . PRO A 1 398 ? -10.108 -13.084 -8.277 1.00 68.62 398 PRO A O 1
ATOM 3094 N N . VAL A 1 399 ? -10.123 -11.241 -6.995 1.00 81.75 399 VAL A N 1
ATOM 3095 C CA . VAL A 1 399 ? -10.738 -11.875 -5.829 1.00 81.75 399 VAL A CA 1
ATOM 3096 C C . VAL A 1 399 ? -12.239 -12.082 -6.031 1.00 81.75 399 VAL A C 1
ATOM 3098 O O . VAL A 1 399 ? -13.005 -11.123 -6.120 1.00 81.75 399 VAL A O 1
ATOM 3101 N N . ASP A 1 400 ? -12.664 -13.349 -6.024 1.00 85.50 400 ASP A N 1
ATOM 3102 C CA . ASP A 1 400 ? -14.060 -13.769 -5.843 1.00 85.50 400 ASP A CA 1
ATOM 3103 C C . ASP A 1 400 ? -14.204 -14.502 -4.492 1.00 85.50 400 ASP A C 1
ATOM 3105 O O . ASP A 1 400 ? -13.835 -15.681 -4.377 1.00 85.50 400 ASP A O 1
ATOM 3109 N N . PRO A 1 401 ? -14.725 -13.839 -3.444 1.00 92.25 401 PRO A N 1
ATOM 3110 C CA . PRO A 1 401 ? -14.847 -14.438 -2.117 1.00 92.25 401 PRO A CA 1
ATOM 3111 C C . PRO A 1 401 ? -15.823 -15.610 -2.035 1.00 92.25 401 PRO A C 1
ATOM 3113 O O . PRO A 1 401 ? -15.621 -16.525 -1.230 1.00 92.25 401 PRO A O 1
ATOM 3116 N N . ARG A 1 402 ? -16.878 -15.602 -2.860 1.00 88.06 402 ARG A N 1
ATOM 3117 C CA . ARG A 1 402 ? -17.921 -16.638 -2.849 1.00 88.06 402 ARG A CA 1
ATOM 3118 C C . ARG A 1 402 ? -17.439 -17.906 -3.546 1.00 88.06 402 ARG A C 1
ATOM 3120 O O . ARG A 1 402 ? -17.712 -18.995 -3.048 1.00 88.06 402 ARG A O 1
ATOM 3127 N N . ALA A 1 403 ? -16.697 -17.772 -4.644 1.00 78.31 403 ALA A N 1
ATOM 3128 C CA . ALA A 1 403 ? -16.129 -18.901 -5.376 1.00 78.31 403 ALA A CA 1
ATOM 3129 C C . ALA A 1 403 ? -14.888 -19.499 -4.687 1.00 78.31 403 ALA A C 1
ATOM 3131 O O . ALA A 1 403 ? -14.720 -20.717 -4.673 1.00 78.31 403 ALA A O 1
ATOM 3132 N N . THR A 1 404 ? -14.012 -18.664 -4.113 1.00 87.56 404 THR A N 1
ATOM 3133 C CA . THR A 1 404 ? -12.717 -19.123 -3.566 1.00 87.56 404 THR A CA 1
ATOM 3134 C C . THR A 1 404 ? -12.727 -19.438 -2.069 1.00 87.56 404 THR A C 1
ATOM 3136 O O . THR A 1 404 ? -11.816 -20.114 -1.579 1.00 87.56 404 THR A O 1
ATOM 3139 N N . GLY A 1 405 ? -13.725 -18.937 -1.332 1.00 89.25 405 GLY A N 1
ATOM 3140 C CA . GLY A 1 405 ? -13.840 -19.065 0.122 1.00 89.25 405 GLY A CA 1
ATOM 3141 C C . GLY A 1 405 ? -12.965 -18.099 0.936 1.00 89.25 405 GLY A C 1
ATOM 3142 O O . GLY A 1 405 ? -12.995 -18.179 2.170 1.00 89.25 405 GLY A O 1
ATOM 3143 N N . VAL A 1 406 ? -12.216 -17.199 0.279 1.00 96.38 406 VAL A N 1
ATOM 3144 C CA . VAL A 1 406 ? -11.319 -16.217 0.914 1.00 96.38 406 VAL A CA 1
ATOM 3145 C C . VAL A 1 406 ? -11.883 -14.795 0.774 1.00 96.38 406 VAL A C 1
ATOM 3147 O O . VAL A 1 406 ? -12.086 -14.354 -0.353 1.00 96.38 406 VAL A O 1
ATOM 3150 N N . PRO A 1 407 ? -12.106 -14.050 1.874 1.00 97.44 407 PRO A N 1
ATOM 3151 C CA . PRO A 1 407 ? -12.560 -12.664 1.805 1.00 97.44 407 PRO A CA 1
ATOM 3152 C C . PRO A 1 407 ? -11.495 -11.739 1.209 1.00 97.44 407 PRO A C 1
ATOM 3154 O O . PRO A 1 407 ? -10.302 -11.975 1.388 1.00 97.44 407 PRO A O 1
ATOM 3157 N N . TYR A 1 408 ? -11.938 -10.668 0.551 1.00 96.69 408 TYR A N 1
ATOM 3158 C CA . TYR A 1 408 ? -11.073 -9.632 -0.022 1.00 96.69 408 TYR A CA 1
ATOM 3159 C C . TYR A 1 408 ? -10.377 -8.789 1.057 1.00 96.69 408 TYR A C 1
ATOM 3161 O O . TYR A 1 408 ? -9.195 -8.491 0.912 1.00 96.69 408 TYR A O 1
ATOM 3169 N N . TYR A 1 409 ? -11.053 -8.472 2.168 1.00 98.44 409 TYR A N 1
ATOM 3170 C CA . TYR A 1 409 ? -10.416 -7.776 3.289 1.00 98.44 409 TYR A CA 1
ATOM 3171 C C . TYR A 1 409 ? -9.726 -8.744 4.253 1.00 98.44 409 TYR A C 1
ATOM 3173 O O . TYR A 1 409 ? -10.378 -9.602 4.861 1.00 98.44 409 TYR A O 1
ATOM 3181 N N . LEU A 1 410 ? -8.411 -8.582 4.425 1.00 98.62 410 LEU A N 1
ATOM 3182 C CA . LEU A 1 410 ? -7.565 -9.455 5.242 1.00 98.62 410 LEU A CA 1
ATOM 3183 C C . LEU A 1 410 ? -6.762 -8.653 6.276 1.00 98.62 410 LEU A C 1
ATOM 3185 O O . LEU A 1 410 ? -5.898 -7.852 5.936 1.00 98.62 410 LEU A O 1
ATOM 3189 N N . LEU A 1 411 ? -7.015 -8.905 7.559 1.00 98.88 411 LEU A N 1
ATOM 3190 C CA . LEU A 1 411 ? -6.301 -8.281 8.670 1.00 98.88 411 LEU A CA 1
ATOM 3191 C C . LEU A 1 411 ? -5.237 -9.228 9.245 1.00 98.88 411 LEU A C 1
ATOM 3193 O O . LEU A 1 411 ? -5.558 -10.222 9.899 1.00 98.88 411 LEU A O 1
ATOM 3197 N N . LEU A 1 412 ? -3.964 -8.904 9.039 1.00 98.88 412 LEU A N 1
ATOM 3198 C CA . LEU A 1 412 ? -2.830 -9.585 9.657 1.00 98.88 412 LEU A CA 1
ATOM 3199 C C . LEU A 1 412 ? -2.722 -9.192 11.136 1.00 98.88 412 LEU A C 1
ATOM 3201 O O . LEU A 1 412 ? -2.730 -8.007 11.469 1.00 98.88 412 LEU A O 1
ATOM 3205 N N . ILE A 1 413 ? -2.595 -10.175 12.026 1.00 98.56 413 ILE A N 1
ATOM 3206 C CA . ILE A 1 413 ? -2.400 -9.954 13.462 1.00 98.56 413 ILE A CA 1
ATOM 3207 C C . ILE A 1 413 ? -1.022 -10.467 13.869 1.00 98.56 413 ILE A C 1
ATOM 3209 O O . ILE A 1 413 ? -0.805 -11.676 13.908 1.00 98.56 413 ILE A O 1
ATOM 3213 N N . GLY A 1 414 ? -0.117 -9.554 14.211 1.00 95.50 414 GLY A N 1
ATOM 3214 C CA . GLY A 1 414 ? 1.229 -9.871 14.679 1.00 95.50 414 GLY A CA 1
ATOM 3215 C C . GLY A 1 414 ? 2.331 -9.052 14.009 1.00 95.50 414 GLY A C 1
ATOM 3216 O O . GLY A 1 414 ? 2.154 -8.434 12.952 1.00 95.50 414 GLY A O 1
ATOM 3217 N N . ASP A 1 415 ? 3.487 -9.073 14.660 1.00 95.62 415 ASP A N 1
ATOM 3218 C CA . ASP A 1 415 ? 4.729 -8.472 14.191 1.00 95.62 415 ASP A CA 1
ATOM 3219 C C . ASP A 1 415 ? 5.233 -9.099 12.863 1.00 95.62 415 ASP A C 1
ATOM 3221 O O . ASP A 1 415 ? 4.767 -10.163 12.426 1.00 95.62 415 ASP A O 1
ATOM 3225 N N . PRO A 1 416 ? 6.178 -8.437 12.173 1.00 96.06 416 PRO A N 1
ATOM 3226 C CA . PRO A 1 416 ? 6.777 -8.950 10.946 1.00 96.06 416 PRO A CA 1
ATOM 3227 C C . PRO A 1 416 ? 7.824 -10.064 11.144 1.00 96.06 416 PRO A C 1
ATOM 3229 O O . PRO A 1 416 ? 8.317 -10.582 10.145 1.00 96.06 416 PRO A O 1
ATOM 3232 N N . VAL A 1 417 ? 8.141 -10.497 12.373 1.00 94.69 417 VAL A N 1
ATOM 3233 C CA . VAL A 1 417 ? 8.874 -11.761 12.601 1.00 94.69 417 VAL A CA 1
ATOM 3234 C C . VAL A 1 417 ? 7.914 -12.940 12.413 1.00 94.69 417 VAL A C 1
ATOM 3236 O O . VAL A 1 417 ? 8.235 -13.927 11.750 1.00 94.69 417 VAL A O 1
ATOM 3239 N N . ALA A 1 418 ? 6.705 -12.825 12.965 1.00 95.19 418 ALA A N 1
ATOM 3240 C CA . ALA A 1 418 ? 5.682 -13.860 12.943 1.00 95.19 418 ALA A CA 1
ATOM 3241 C C . ALA A 1 418 ? 4.910 -13.927 11.612 1.00 95.19 418 ALA A C 1
ATOM 3243 O O . ALA A 1 418 ? 4.556 -15.026 11.179 1.00 95.19 418 ALA A O 1
ATOM 3244 N N . ILE A 1 419 ? 4.658 -12.784 10.957 1.00 97.19 419 ILE A N 1
ATOM 3245 C CA . ILE A 1 419 ? 4.073 -12.687 9.605 1.00 97.19 419 ILE A CA 1
ATOM 3246 C C . ILE A 1 419 ? 4.850 -11.625 8.801 1.00 97.19 419 ILE A C 1
ATOM 3248 O O . ILE A 1 419 ? 4.536 -10.444 8.946 1.00 97.19 419 ILE A O 1
ATOM 3252 N N . PRO A 1 420 ? 5.826 -11.983 7.948 1.00 94.81 420 PRO A N 1
ATOM 3253 C CA . PRO A 1 420 ? 6.707 -11.029 7.263 1.00 94.81 420 PRO A CA 1
ATOM 3254 C C . PRO A 1 420 ? 5.989 -9.952 6.440 1.00 94.81 420 PRO A C 1
ATOM 3256 O O . PRO A 1 420 ? 4.852 -10.141 5.995 1.00 94.81 420 PRO A O 1
ATOM 3259 N N . PHE A 1 421 ? 6.653 -8.815 6.215 1.00 93.50 421 PHE A N 1
ATOM 3260 C CA . PHE A 1 421 ? 6.113 -7.749 5.361 1.00 93.50 421 PHE A CA 1
ATOM 3261 C C . PHE A 1 421 ? 5.948 -8.220 3.910 1.00 93.50 421 PHE A C 1
ATOM 3263 O O . PHE A 1 421 ? 4.962 -7.886 3.265 1.00 93.50 421 PHE A O 1
ATOM 3270 N N . GLU A 1 422 ? 6.826 -9.100 3.433 1.00 87.75 422 GLU A N 1
ATOM 3271 C CA . GLU A 1 422 ? 6.773 -9.701 2.100 1.00 87.75 422 GLU A CA 1
ATOM 3272 C C . GLU A 1 422 ? 5.476 -10.486 1.864 1.00 87.75 422 GLU A C 1
ATOM 3274 O O . GLU A 1 422 ? 4.956 -10.499 0.750 1.00 87.75 422 GLU A O 1
ATOM 3279 N N . PHE A 1 423 ? 4.920 -11.108 2.909 1.00 90.31 423 PHE A N 1
ATOM 3280 C CA . PHE A 1 423 ? 3.622 -11.780 2.832 1.00 90.31 423 PHE A CA 1
ATOM 3281 C C . PHE A 1 423 ? 2.463 -10.776 2.729 1.00 90.31 423 PHE A C 1
ATOM 3283 O O . PHE A 1 423 ? 1.506 -11.030 2.000 1.00 90.31 423 PHE A O 1
ATOM 3290 N N . GLN A 1 424 ? 2.568 -9.625 3.405 1.00 94.06 424 GLN A N 1
ATOM 3291 C CA . GLN A 1 424 ? 1.608 -8.526 3.264 1.00 94.06 424 GLN A CA 1
ATOM 3292 C C . GLN A 1 424 ? 1.636 -7.969 1.837 1.00 94.06 424 GLN A C 1
ATOM 3294 O O . GLN A 1 424 ? 0.602 -7.990 1.177 1.00 94.06 424 GLN A O 1
ATOM 3299 N N . TYR A 1 425 ? 2.816 -7.595 1.326 1.00 86.62 425 TYR A N 1
ATOM 3300 C CA . TYR A 1 425 ? 2.981 -7.065 -0.033 1.00 86.62 425 TYR A CA 1
ATOM 3301 C C . TYR A 1 425 ? 2.431 -8.013 -1.107 1.00 86.62 425 TYR A C 1
ATOM 3303 O O . TYR A 1 425 ? 1.802 -7.568 -2.058 1.00 86.62 425 TYR A O 1
ATOM 3311 N N . GLN A 1 426 ? 2.661 -9.327 -0.974 1.00 82.88 426 GLN A N 1
ATOM 3312 C CA . GLN A 1 426 ? 2.171 -10.320 -1.938 1.00 82.88 426 GLN A CA 1
ATOM 3313 C C . GLN A 1 426 ? 0.645 -10.479 -1.934 1.00 82.88 426 GLN A C 1
ATOM 3315 O O . GLN A 1 426 ? 0.082 -10.847 -2.964 1.00 82.88 426 GLN A O 1
ATOM 3320 N N . LEU A 1 427 ? -0.016 -10.268 -0.792 1.00 86.88 427 LEU A N 1
ATOM 3321 C CA . LEU A 1 427 ? -1.476 -10.303 -0.708 1.00 86.88 427 LEU A CA 1
ATOM 3322 C C . LEU A 1 427 ? -2.095 -8.991 -1.213 1.00 86.88 427 LEU A C 1
ATOM 3324 O O . LEU A 1 427 ? -3.067 -9.053 -1.965 1.00 86.88 427 LEU A O 1
ATOM 3328 N N . ASP A 1 428 ? -1.521 -7.835 -0.857 1.00 85.69 428 ASP A N 1
ATOM 3329 C CA . ASP A 1 428 ? -2.069 -6.502 -1.182 1.00 85.69 428 ASP A CA 1
ATOM 3330 C C . ASP A 1 428 ? -2.189 -6.251 -2.698 1.00 85.69 428 ASP A C 1
ATOM 3332 O O . ASP A 1 428 ? -3.034 -5.483 -3.137 1.00 85.69 428 ASP A O 1
ATOM 3336 N N . VAL A 1 429 ? -1.434 -6.973 -3.541 1.00 76.00 429 VAL A N 1
ATOM 3337 C CA . VAL A 1 429 ? -1.580 -6.915 -5.014 1.00 76.00 429 VAL A CA 1
ATOM 3338 C C . VAL A 1 429 ? -3.020 -7.179 -5.486 1.00 76.00 429 VAL A C 1
ATOM 3340 O O . VAL A 1 429 ? -3.413 -6.667 -6.529 1.00 76.00 429 VAL A O 1
ATOM 3343 N N . GLN A 1 430 ? -3.797 -7.995 -4.765 1.00 79.88 430 GLN A N 1
ATOM 3344 C CA . GLN A 1 430 ? -5.180 -8.355 -5.127 1.00 79.88 430 GLN A CA 1
ATOM 3345 C C . GLN A 1 430 ? -6.191 -8.205 -3.981 1.00 79.88 430 GLN A C 1
ATOM 3347 O O . GLN A 1 430 ? -7.392 -8.171 -4.231 1.00 79.88 430 GLN A O 1
ATOM 3352 N N . TYR A 1 431 ? -5.741 -8.170 -2.729 1.00 92.50 431 TYR A N 1
ATOM 3353 C CA . TYR A 1 431 ? -6.585 -8.131 -1.533 1.00 92.50 431 TYR A CA 1
ATOM 3354 C C . TYR A 1 431 ? -6.455 -6.771 -0.845 1.00 92.50 431 TYR A C 1
ATOM 3356 O O . TYR A 1 431 ? -5.424 -6.131 -0.963 1.00 92.50 43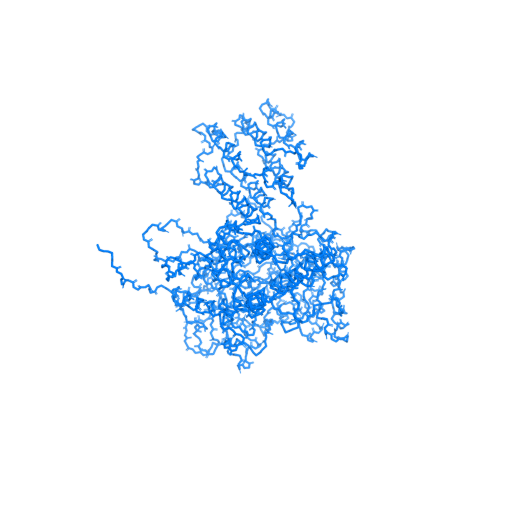1 TYR A O 1
ATOM 3364 N N . GLY A 1 432 ? -7.460 -6.345 -0.079 1.00 94.44 432 GLY A N 1
ATOM 3365 C CA . GLY A 1 432 ? -7.312 -5.188 0.805 1.00 94.44 432 GLY A CA 1
ATOM 3366 C C . GLY A 1 432 ? -6.692 -5.629 2.129 1.00 94.44 432 GLY A C 1
ATOM 3367 O O . GLY A 1 432 ? -7.411 -6.173 2.976 1.00 94.44 432 GLY A O 1
ATOM 3368 N N . VAL A 1 433 ? -5.385 -5.431 2.323 1.00 97.75 433 VAL A N 1
ATOM 3369 C CA . VAL A 1 433 ? -4.649 -5.983 3.472 1.00 97.75 433 VAL A CA 1
ATOM 3370 C C . VAL A 1 433 ? -4.276 -4.905 4.482 1.00 97.75 433 VAL A C 1
ATOM 3372 O O . VAL A 1 433 ? -3.726 -3.861 4.155 1.00 97.75 433 VAL A O 1
ATOM 3375 N N . GLY A 1 434 ? -4.537 -5.179 5.758 1.00 98.44 434 GLY A N 1
ATOM 3376 C CA . GLY A 1 434 ? -4.081 -4.342 6.868 1.00 98.44 434 GLY A CA 1
ATOM 3377 C C . GLY A 1 434 ? -3.356 -5.160 7.927 1.00 98.44 434 GLY A C 1
ATOM 3378 O O . GLY A 1 434 ? -3.457 -6.388 7.948 1.00 98.44 434 GLY A O 1
ATOM 3379 N N . ARG A 1 435 ? -2.628 -4.495 8.827 1.00 98.75 435 ARG A N 1
ATOM 3380 C CA . ARG A 1 435 ? -1.911 -5.143 9.937 1.00 98.75 435 ARG A CA 1
ATOM 3381 C C . ARG A 1 435 ? -2.189 -4.477 11.281 1.00 98.75 435 ARG A C 1
ATOM 3383 O O . ARG A 1 435 ? -2.117 -3.258 11.397 1.00 98.75 435 ARG A O 1
ATOM 3390 N N . LEU A 1 436 ? -2.397 -5.281 12.323 1.00 98.38 436 LEU A N 1
ATOM 3391 C CA . LEU A 1 436 ? -2.288 -4.853 13.719 1.00 98.38 436 LEU A CA 1
ATOM 3392 C C . LEU A 1 436 ? -1.173 -5.618 14.427 1.00 98.38 436 LEU A C 1
ATOM 3394 O O . LEU A 1 436 ? -1.151 -6.848 14.436 1.00 98.38 436 LEU A O 1
ATOM 3398 N N . ASP A 1 437 ? -0.296 -4.868 15.083 1.00 97.62 437 ASP A N 1
ATOM 3399 C CA . ASP A 1 437 ? 0.734 -5.383 15.976 1.00 97.62 437 ASP A CA 1
ATOM 3400 C C . ASP A 1 437 ? 0.842 -4.465 17.198 1.00 97.62 437 ASP A C 1
ATOM 3402 O O . ASP A 1 437 ? 1.371 -3.358 17.114 1.00 97.62 437 ASP A O 1
ATOM 3406 N N . PHE A 1 438 ? 0.366 -4.940 18.347 1.00 98.00 438 PHE A N 1
ATOM 3407 C CA . PHE A 1 438 ? 0.656 -4.343 19.655 1.00 98.00 438 PHE A CA 1
ATOM 3408 C C . PHE A 1 438 ? 1.450 -5.306 20.558 1.00 98.00 438 PHE A C 1
ATOM 3410 O O . PHE A 1 438 ? 1.461 -5.152 21.780 1.00 98.00 438 PHE A O 1
ATOM 3417 N N . GLY A 1 439 ? 2.084 -6.338 19.984 1.00 94.44 439 GLY A N 1
ATOM 3418 C CA . GLY A 1 439 ? 2.741 -7.409 20.735 1.00 94.44 439 GLY A CA 1
ATOM 3419 C C . GLY A 1 439 ? 1.820 -8.018 21.799 1.00 94.44 439 GLY A C 1
ATOM 3420 O O . GLY A 1 439 ? 0.727 -8.500 21.495 1.00 94.44 439 GLY A O 1
ATOM 3421 N N . THR A 1 440 ? 2.250 -7.964 23.062 1.00 95.12 440 THR A N 1
ATOM 3422 C CA . THR A 1 440 ? 1.490 -8.449 24.228 1.00 95.12 440 THR A CA 1
ATOM 3423 C C . THR A 1 440 ? 0.596 -7.395 24.896 1.00 95.12 440 THR A C 1
ATOM 3425 O O . THR A 1 440 ? -0.008 -7.698 25.926 1.00 95.12 440 THR A O 1
ATOM 3428 N N . ASP A 1 441 ? 0.484 -6.173 24.360 1.00 97.62 441 ASP A N 1
ATOM 3429 C CA . ASP A 1 441 ? -0.456 -5.168 24.874 1.00 97.62 441 ASP A CA 1
ATOM 3430 C C . ASP A 1 441 ? -1.887 -5.457 24.388 1.00 97.62 441 ASP A C 1
ATOM 3432 O O . ASP A 1 441 ? -2.411 -4.875 23.434 1.00 97.62 441 ASP A O 1
ATOM 3436 N N . TYR A 1 442 ? -2.550 -6.382 25.082 1.00 98.25 442 TYR A N 1
ATOM 3437 C CA . TYR A 1 442 ? -3.953 -6.720 24.836 1.00 98.25 442 TYR A CA 1
ATOM 3438 C C . TYR A 1 442 ? -4.914 -5.550 25.098 1.00 98.25 442 TYR A C 1
ATOM 3440 O O . TYR A 1 442 ? -6.031 -5.568 24.577 1.00 98.25 442 TYR A O 1
ATOM 3448 N N . GLN A 1 443 ? -4.509 -4.534 25.870 1.00 98.44 443 GLN A N 1
ATOM 3449 C CA . GLN A 1 443 ? -5.339 -3.355 26.094 1.00 98.44 443 GLN A CA 1
ATOM 3450 C C . GLN A 1 443 ? -5.339 -2.459 24.852 1.00 98.44 443 GLN A C 1
ATOM 3452 O O . GLN A 1 443 ? -6.409 -2.000 24.466 1.00 98.44 443 GLN A O 1
ATOM 3457 N N . ALA A 1 444 ? -4.207 -2.290 24.163 1.00 98.19 444 ALA A N 1
ATOM 3458 C CA . ALA A 1 444 ? -4.152 -1.575 22.886 1.00 98.19 444 ALA A CA 1
ATOM 3459 C C . ALA A 1 444 ? -5.044 -2.221 21.804 1.00 98.19 444 ALA A C 1
ATOM 3461 O O . ALA A 1 444 ? -5.796 -1.509 21.137 1.00 98.19 444 ALA A O 1
ATOM 3462 N N . TYR A 1 445 ? -5.075 -3.560 21.695 1.00 98.81 445 TYR A N 1
ATOM 3463 C CA . TYR A 1 445 ? -6.038 -4.256 20.817 1.00 98.81 445 TYR A CA 1
ATOM 3464 C C . TYR A 1 445 ? -7.502 -3.949 21.195 1.00 98.81 445 TYR A C 1
ATOM 3466 O O . TYR A 1 445 ? -8.336 -3.739 20.312 1.00 98.81 445 TYR A O 1
ATOM 3474 N N . ALA A 1 446 ? -7.827 -3.908 22.493 1.00 98.75 446 ALA A N 1
ATOM 3475 C CA . ALA A 1 446 ? -9.180 -3.606 22.967 1.00 98.75 446 ALA A CA 1
ATOM 3476 C C . ALA A 1 446 ? -9.575 -2.139 22.720 1.00 98.75 446 ALA A C 1
ATOM 3478 O O . ALA A 1 446 ? -10.697 -1.867 22.291 1.00 98.75 446 ALA A O 1
ATOM 3479 N N . ASN A 1 447 ? -8.640 -1.209 22.932 1.00 98.56 447 ASN A N 1
ATOM 3480 C CA . ASN A 1 447 ? -8.797 0.215 22.638 1.00 98.56 447 ASN A CA 1
ATOM 3481 C C . ASN A 1 447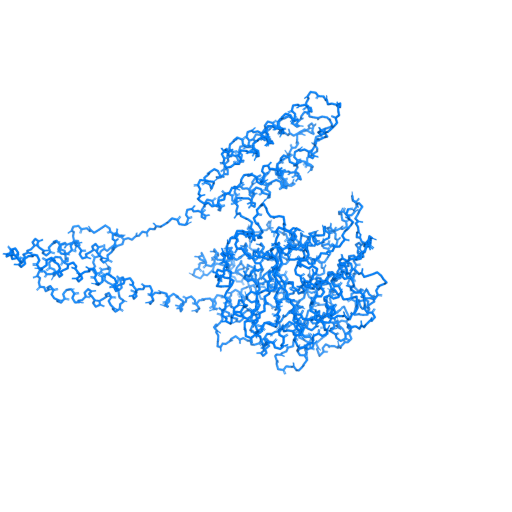 ? -9.067 0.426 21.141 1.00 98.56 447 ASN A C 1
ATOM 3483 O O . ASN A 1 447 ? -10.043 1.075 20.771 1.00 98.56 447 ASN A O 1
ATOM 3487 N N . TYR A 1 448 ? -8.257 -0.195 20.275 1.00 98.69 448 TYR A N 1
ATOM 3488 C CA . TYR A 1 448 ? -8.432 -0.128 18.827 1.00 98.69 448 TYR A CA 1
ATOM 3489 C C . TYR A 1 448 ? -9.818 -0.635 18.395 1.00 98.69 448 TYR A C 1
ATOM 3491 O O . TYR A 1 448 ? -10.570 0.078 17.727 1.00 98.69 448 TYR A O 1
ATOM 3499 N N . ALA A 1 449 ? -10.212 -1.829 18.853 1.00 98.62 449 ALA A N 1
ATOM 3500 C CA . ALA A 1 449 ? -11.527 -2.393 18.554 1.00 98.62 449 ALA A CA 1
ATOM 3501 C C . ALA A 1 449 ? -12.686 -1.514 19.061 1.00 98.62 449 ALA A C 1
ATOM 3503 O O . ALA A 1 449 ? -13.719 -1.416 18.396 1.00 98.62 449 ALA A O 1
ATOM 3504 N N . HIS A 1 450 ? -12.523 -0.850 20.209 1.00 97.94 450 HIS A N 1
ATOM 3505 C CA . HIS A 1 450 ? -13.490 0.123 20.713 1.00 97.94 450 HIS A CA 1
ATOM 3506 C C . HIS A 1 450 ? -13.592 1.354 19.795 1.00 97.94 450 HIS A C 1
ATOM 3508 O O . HIS A 1 450 ? -14.694 1.693 19.361 1.00 97.94 450 HIS A O 1
ATOM 3514 N N . ASN A 1 451 ? -12.463 1.979 19.441 1.00 97.06 451 ASN A N 1
ATOM 3515 C CA . ASN A 1 451 ? -12.416 3.179 18.597 1.00 97.06 451 ASN A CA 1
ATOM 3516 C C . ASN A 1 451 ? -13.034 2.956 17.207 1.00 97.06 451 ASN A C 1
ATOM 3518 O O . ASN A 1 451 ? -13.797 3.809 16.741 1.00 97.06 451 ASN A O 1
ATOM 3522 N N . VAL A 1 452 ? -12.779 1.803 16.573 1.00 97.31 452 VAL A N 1
ATOM 3523 C CA . VAL A 1 452 ? -13.408 1.440 15.290 1.00 97.31 452 VAL A CA 1
ATOM 3524 C C . VAL A 1 452 ? -14.926 1.331 15.442 1.00 97.31 452 VAL A C 1
ATOM 3526 O O . VAL A 1 452 ? -15.670 1.981 14.709 1.00 97.31 452 VAL A O 1
ATOM 3529 N N . VAL A 1 453 ? -15.408 0.577 16.439 1.00 96.06 453 VAL A N 1
ATOM 3530 C CA . VAL A 1 453 ? -16.851 0.370 16.660 1.00 96.06 453 VAL A CA 1
ATOM 3531 C C . VAL A 1 453 ? -17.579 1.668 17.019 1.00 96.06 453 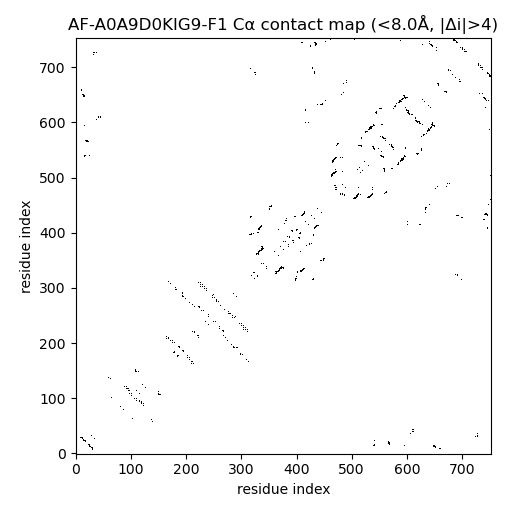VAL A C 1
ATOM 3533 O O . VAL A 1 453 ? -18.721 1.854 16.599 1.00 96.06 453 VAL A O 1
ATOM 3536 N N . VAL A 1 454 ? -16.952 2.561 17.787 1.00 93.69 454 VAL A N 1
ATOM 3537 C CA . VAL A 1 454 ? -17.521 3.875 18.120 1.00 93.69 454 VAL A CA 1
ATOM 3538 C C . VAL A 1 454 ? -17.584 4.764 16.880 1.00 93.69 454 VAL A C 1
ATOM 3540 O O . VAL A 1 454 ? -18.631 5.351 16.611 1.00 93.69 454 VAL A O 1
ATOM 3543 N N . SER A 1 455 ? -16.517 4.829 16.083 1.00 91.44 455 SER A N 1
ATOM 3544 C CA . SER A 1 455 ? -16.476 5.669 14.876 1.00 91.44 455 SER A CA 1
ATOM 3545 C C . SER A 1 455 ? -17.461 5.184 13.805 1.00 91.44 455 SER A C 1
ATOM 3547 O O . SER A 1 455 ? -18.196 5.992 13.241 1.00 91.44 455 SER A O 1
ATOM 3549 N N . GLU A 1 456 ? -17.593 3.866 13.609 1.00 90.19 456 GLU A N 1
ATOM 3550 C CA . GLU A 1 456 ? -18.613 3.272 12.730 1.00 90.19 456 GLU A CA 1
ATOM 3551 C C . GLU A 1 456 ? -20.049 3.330 13.292 1.00 90.19 456 GLU A C 1
ATOM 3553 O O . GLU A 1 456 ? -21.003 2.951 12.606 1.00 90.19 456 GLU A O 1
ATOM 3558 N N . LYS A 1 457 ? -20.256 3.878 14.493 1.00 85.69 457 LYS A N 1
ATOM 3559 C CA . LYS A 1 457 ? -21.592 4.174 15.048 1.00 85.69 457 LYS A CA 1
ATOM 3560 C C . LYS A 1 457 ? -21.867 5.667 15.238 1.00 85.69 457 LYS A C 1
ATOM 3562 O O . LYS A 1 457 ? -23.027 6.038 15.376 1.00 85.69 457 LYS A O 1
ATOM 3567 N N . ALA A 1 458 ? -20.845 6.519 15.192 1.00 79.31 458 ALA A N 1
ATOM 3568 C CA . ALA A 1 458 ? -20.989 7.968 15.278 1.00 79.31 458 ALA A CA 1
ATOM 3569 C C . ALA A 1 458 ? -21.650 8.544 14.012 1.00 79.31 458 ALA A C 1
ATOM 3571 O O . ALA A 1 458 ? -21.169 8.315 12.897 1.00 79.31 458 ALA A O 1
ATOM 3572 N N . GLY A 1 459 ? -22.744 9.286 14.198 1.00 62.44 459 GLY A N 1
ATOM 3573 C CA . GLY A 1 459 ? -23.407 10.068 13.153 1.00 62.44 459 GLY A CA 1
ATOM 3574 C C . GLY A 1 459 ? -22.936 11.524 13.154 1.00 62.44 459 GLY A C 1
ATOM 3575 O O . GLY A 1 459 ? -22.706 12.085 14.220 1.00 62.44 459 GLY A O 1
ATOM 3576 N N . ASP A 1 460 ? -22.856 12.103 11.954 1.00 63.53 460 ASP A N 1
ATOM 3577 C CA . ASP A 1 460 ? -22.322 13.432 11.606 1.00 63.53 460 ASP A CA 1
ATOM 3578 C C . ASP A 1 460 ? -20.790 13.614 11.701 1.00 63.53 460 ASP A C 1
ATOM 3580 O O . ASP A 1 460 ? -20.186 13.705 12.768 1.00 63.53 460 ASP A O 1
ATOM 3584 N N . TRP A 1 461 ? -20.179 13.747 10.521 1.00 66.38 461 TRP A N 1
ATOM 3585 C CA . TRP A 1 461 ? -18.768 14.079 10.287 1.00 66.38 461 TRP A CA 1
ATOM 3586 C C . TRP A 1 461 ? -18.601 15.350 9.437 1.00 66.38 461 TRP A C 1
ATOM 3588 O O . TRP A 1 461 ? -17.488 15.720 9.079 1.00 66.38 461 TRP A O 1
ATOM 3598 N N . SER A 1 462 ? -19.692 16.066 9.155 1.00 64.12 462 SER A N 1
ATOM 3599 C CA . SER A 1 462 ? -19.742 17.081 8.103 1.00 64.12 462 SER A CA 1
ATOM 3600 C C . SER A 1 462 ? -18.912 18.337 8.376 1.00 64.12 462 SER A C 1
ATOM 3602 O O . SER A 1 462 ? -19.139 19.040 9.363 1.00 64.12 462 SER A O 1
ATOM 3604 N N . ARG A 1 463 ? -17.975 18.648 7.475 1.00 74.31 463 ARG A N 1
ATOM 3605 C CA . ARG A 1 463 ? -16.872 19.618 7.623 1.00 74.31 463 ARG A CA 1
ATOM 3606 C C . ARG A 1 463 ? -15.831 19.200 8.666 1.00 74.31 463 ARG A C 1
ATOM 3608 O O . ARG A 1 463 ? -15.445 19.994 9.525 1.00 74.31 463 ARG A O 1
ATOM 3615 N N . ALA A 1 464 ? -15.431 17.930 8.670 1.00 86.25 464 ALA A N 1
ATOM 3616 C CA . ALA A 1 464 ? -14.217 17.521 9.374 1.00 86.25 464 ALA A CA 1
ATOM 3617 C C . ALA A 1 464 ? -12.977 17.976 8.578 1.00 86.25 464 ALA A C 1
ATOM 3619 O O . ALA A 1 464 ? -13.010 17.935 7.344 1.00 86.25 464 ALA A O 1
ATOM 3620 N N . PRO A 1 465 ? -11.898 18.423 9.247 1.00 91.94 465 PRO A N 1
ATOM 3621 C CA . PRO A 1 465 ? -10.734 18.921 8.539 1.00 91.94 465 PRO A CA 1
ATOM 3622 C C . PRO A 1 465 ? -9.955 17.792 7.864 1.00 91.94 465 PRO A C 1
ATOM 3624 O O . PRO A 1 465 ? -9.732 16.728 8.445 1.00 91.94 465 PRO A O 1
ATOM 3627 N N . VAL A 1 466 ? -9.522 18.055 6.638 1.00 94.00 466 VAL A N 1
ATOM 3628 C CA . VAL A 1 466 ? -8.556 17.263 5.879 1.00 94.00 466 VAL A CA 1
ATOM 3629 C C . VAL A 1 466 ? -7.280 18.082 5.839 1.00 94.00 466 VAL A C 1
ATOM 3631 O O . VAL A 1 466 ? -7.248 19.158 5.247 1.00 94.00 466 VAL A O 1
ATOM 3634 N N . ILE A 1 467 ? -6.259 17.612 6.547 1.00 96.19 467 ILE A N 1
ATOM 3635 C CA . ILE A 1 467 ? -5.040 18.371 6.813 1.00 96.19 467 ILE A CA 1
ATOM 3636 C C . ILE A 1 467 ? -3.923 17.851 5.918 1.00 96.19 467 ILE A C 1
ATOM 3638 O O . ILE A 1 467 ? -3.515 16.699 6.046 1.00 96.19 467 ILE A O 1
ATOM 3642 N N . PHE A 1 468 ? -3.392 18.729 5.077 1.00 97.25 468 PHE A N 1
ATOM 3643 C CA . PHE A 1 468 ? -2.128 18.547 4.377 1.00 97.25 468 PHE A CA 1
ATOM 3644 C C . PHE A 1 468 ? -1.023 19.269 5.148 1.00 97.25 468 PHE A C 1
ATOM 3646 O O . PHE A 1 468 ? -1.122 20.467 5.424 1.00 97.25 468 PHE A O 1
ATOM 3653 N N . TRP A 1 469 ? 0.012 18.525 5.516 1.00 96.75 469 TRP A N 1
ATOM 3654 C CA . TRP A 1 469 ? 1.149 18.976 6.308 1.00 96.75 469 TRP A CA 1
ATOM 3655 C C . TRP A 1 469 ? 2.433 18.519 5.612 1.00 96.75 469 TRP A C 1
ATOM 3657 O O . TRP A 1 469 ? 2.562 17.348 5.245 1.00 96.75 469 TRP A O 1
ATOM 3667 N N . GLY A 1 470 ? 3.382 19.434 5.435 1.00 93.38 470 GLY A N 1
ATOM 3668 C CA . GLY A 1 470 ? 4.692 19.146 4.861 1.00 93.38 470 GLY A CA 1
ATOM 3669 C C . GLY A 1 470 ? 5.746 20.068 5.453 1.00 93.38 470 GLY A C 1
ATOM 3670 O O . GLY A 1 470 ? 5.519 21.273 5.523 1.00 93.38 470 GLY A O 1
ATOM 3671 N N . ALA A 1 471 ? 6.871 19.505 5.888 1.00 92.44 471 ALA A N 1
ATOM 3672 C CA . ALA A 1 471 ? 8.054 20.286 6.239 1.00 92.44 471 ALA A CA 1
ATOM 3673 C C . ALA A 1 471 ? 8.876 20.608 4.976 1.00 92.44 471 ALA A C 1
ATOM 3675 O O . ALA A 1 471 ? 8.883 19.817 4.035 1.00 92.44 471 ALA A O 1
ATOM 3676 N N . ASP A 1 472 ? 9.573 21.742 4.996 1.00 94.19 472 ASP A N 1
ATOM 3677 C CA . ASP A 1 472 ? 10.564 22.203 4.010 1.00 94.19 472 ASP A CA 1
ATOM 3678 C C . ASP A 1 472 ? 11.777 22.698 4.814 1.00 94.19 472 ASP A C 1
ATOM 3680 O O . ASP A 1 472 ? 11.882 23.877 5.172 1.00 94.19 472 ASP A O 1
ATOM 3684 N N . ASN A 1 473 ? 12.609 21.762 5.282 1.00 93.38 473 ASN A N 1
ATOM 3685 C CA . ASN A 1 473 ? 13.646 22.056 6.267 1.00 93.38 473 ASN A CA 1
ATOM 3686 C C . ASN A 1 473 ? 14.776 22.895 5.624 1.00 93.38 473 ASN A C 1
ATOM 3688 O O . ASN A 1 473 ? 15.199 22.607 4.504 1.00 93.38 473 ASN A O 1
ATOM 3692 N N . PRO A 1 474 ? 15.316 23.930 6.304 1.00 90.06 474 PRO A N 1
ATOM 3693 C CA . PRO A 1 474 ? 16.266 24.852 5.680 1.00 90.06 474 PRO A CA 1
ATOM 3694 C C . PRO A 1 474 ? 17.520 24.164 5.119 1.00 90.06 474 PRO A C 1
ATOM 3696 O O . PRO A 1 474 ? 18.327 23.611 5.864 1.00 90.06 474 PRO A O 1
ATOM 3699 N N . GLY A 1 475 ? 17.710 24.258 3.799 1.00 85.44 475 GLY A N 1
ATOM 3700 C CA . GLY A 1 475 ? 18.857 23.668 3.101 1.00 85.44 475 GLY A CA 1
ATOM 3701 C C . GLY A 1 475 ? 18.754 22.159 2.848 1.00 85.44 475 GLY A C 1
ATOM 3702 O O . GLY A 1 475 ? 19.761 21.552 2.485 1.00 85.44 475 GLY A O 1
ATOM 3703 N N . ASP A 1 476 ? 17.572 21.564 3.030 1.00 89.06 476 ASP A N 1
ATOM 3704 C CA . ASP A 1 476 ? 17.300 20.155 2.763 1.00 89.06 476 ASP A CA 1
ATOM 3705 C C . ASP A 1 476 ? 16.455 19.960 1.489 1.00 89.06 476 ASP A C 1
ATOM 3707 O O . ASP A 1 476 ? 15.278 20.305 1.428 1.00 89.06 476 ASP A O 1
ATOM 3711 N N . GLU A 1 477 ? 17.055 19.358 0.463 1.00 85.75 477 GLU A N 1
ATOM 3712 C CA . GLU A 1 477 ? 16.407 19.169 -0.843 1.00 85.75 477 GLU A CA 1
ATOM 3713 C C . GLU A 1 477 ? 15.264 18.136 -0.796 1.00 85.75 477 GLU A C 1
ATOM 3715 O O . GLU A 1 477 ? 14.286 18.244 -1.529 1.00 85.75 477 GLU A O 1
ATOM 3720 N N . ALA A 1 478 ? 15.353 17.121 0.070 1.00 84.38 478 ALA A N 1
ATOM 3721 C CA . ALA A 1 478 ? 14.370 16.037 0.128 1.00 84.38 478 ALA A CA 1
ATOM 3722 C C . ALA A 1 478 ? 12.993 16.527 0.613 1.00 84.38 478 ALA A C 1
ATOM 3724 O O . ALA A 1 478 ? 11.949 16.186 0.042 1.00 84.38 478 ALA A O 1
ATOM 3725 N N . THR A 1 479 ? 12.991 17.351 1.659 1.00 89.00 479 THR A N 1
ATOM 3726 C CA . THR A 1 479 ? 11.794 18.002 2.195 1.00 89.00 479 THR A CA 1
ATOM 3727 C C . THR A 1 479 ? 11.309 19.120 1.280 1.00 89.00 479 THR A C 1
ATOM 3729 O O . THR A 1 479 ? 10.108 19.160 1.018 1.00 89.00 479 THR A O 1
ATOM 3732 N N . HIS A 1 480 ? 12.208 19.899 0.666 1.00 88.62 480 HIS A N 1
ATOM 3733 C CA . HIS A 1 480 ? 11.848 20.869 -0.374 1.00 88.62 480 HIS A CA 1
ATOM 3734 C C . HIS A 1 480 ? 11.062 20.227 -1.525 1.00 88.62 480 HIS A C 1
ATOM 3736 O O . HIS A 1 480 ? 9.921 20.608 -1.809 1.00 88.62 480 HIS A O 1
ATOM 3742 N N . LEU A 1 481 ? 11.617 19.172 -2.131 1.00 84.25 481 LEU A N 1
ATOM 3743 C CA . LEU A 1 481 ? 10.966 18.418 -3.201 1.00 84.25 481 LEU A CA 1
ATOM 3744 C C . LEU A 1 481 ? 9.607 17.858 -2.753 1.00 84.25 481 LEU A C 1
ATOM 3746 O O . LEU A 1 481 ? 8.612 17.987 -3.468 1.00 84.25 481 LEU A O 1
ATOM 3750 N N . THR A 1 482 ? 9.536 17.283 -1.550 1.00 86.31 482 THR A N 1
ATOM 3751 C CA . THR A 1 482 ? 8.296 16.715 -0.995 1.00 86.31 482 THR A CA 1
ATOM 3752 C C . THR A 1 482 ? 7.218 17.787 -0.759 1.00 86.31 482 THR A C 1
ATOM 3754 O O . THR A 1 482 ? 6.051 17.587 -1.107 1.00 86.31 482 THR A O 1
ATOM 3757 N N . ALA A 1 483 ? 7.576 18.949 -0.210 1.00 89.62 483 ALA A N 1
ATOM 3758 C CA . ALA A 1 483 ? 6.640 20.046 0.025 1.00 89.62 483 ALA A CA 1
ATOM 3759 C C . ALA A 1 483 ? 6.112 20.637 -1.294 1.00 89.62 483 ALA A C 1
ATOM 3761 O O . ALA A 1 483 ? 4.902 20.829 -1.460 1.00 89.62 483 ALA A O 1
ATOM 3762 N N . HIS A 1 484 ? 7.006 20.879 -2.256 1.00 86.06 484 HIS A N 1
ATOM 3763 C CA . HIS A 1 484 ? 6.690 21.612 -3.480 1.00 86.06 484 HIS A CA 1
ATOM 3764 C C . HIS A 1 484 ? 6.112 20.762 -4.621 1.00 86.06 484 HIS A C 1
ATOM 3766 O O . HIS A 1 484 ? 5.347 21.317 -5.415 1.00 86.06 484 HIS A O 1
ATOM 3772 N N . HIS A 1 485 ? 6.415 19.461 -4.686 1.00 83.88 485 HIS A N 1
ATOM 3773 C CA . HIS A 1 485 ? 6.003 18.560 -5.780 1.00 83.88 485 HIS A CA 1
ATOM 3774 C C . HIS A 1 485 ? 5.133 17.369 -5.342 1.00 83.88 485 HIS A C 1
ATOM 3776 O O . HIS A 1 485 ? 4.740 16.557 -6.177 1.00 83.88 485 HIS A O 1
ATOM 3782 N N . LEU A 1 486 ? 4.793 17.260 -4.052 1.00 86.19 486 LEU A N 1
ATOM 3783 C CA . LEU A 1 486 ? 3.776 16.319 -3.566 1.00 86.19 486 LEU A CA 1
ATOM 3784 C C . LEU A 1 486 ? 2.696 17.030 -2.746 1.00 86.19 486 LEU A C 1
ATOM 3786 O O . LEU A 1 486 ? 1.524 16.989 -3.113 1.00 86.19 486 LEU A O 1
ATOM 3790 N N . VAL A 1 487 ? 3.065 17.715 -1.658 1.00 91.69 487 VAL A N 1
ATOM 3791 C CA . VAL A 1 487 ? 2.073 18.310 -0.741 1.00 91.69 487 VAL A CA 1
ATOM 3792 C C . VAL A 1 487 ? 1.300 19.453 -1.405 1.00 91.69 487 VAL A C 1
ATOM 3794 O O . VAL A 1 487 ? 0.068 19.442 -1.384 1.00 91.69 487 VAL A O 1
ATOM 3797 N N . ARG A 1 488 ? 1.991 20.413 -2.034 1.00 90.00 488 ARG A N 1
ATOM 3798 C CA . ARG A 1 488 ? 1.343 21.542 -2.722 1.00 90.00 488 ARG A CA 1
ATOM 3799 C C . ARG A 1 488 ? 0.428 21.101 -3.887 1.00 90.00 488 ARG A C 1
ATOM 3801 O O . ARG A 1 488 ? -0.737 21.499 -3.844 1.00 90.00 488 ARG A O 1
ATOM 3808 N N . PRO A 1 489 ? 0.855 20.258 -4.852 1.00 87.19 489 PRO A N 1
ATOM 3809 C CA . PRO A 1 489 ? -0.031 19.807 -5.931 1.00 87.19 489 PRO A CA 1
ATOM 3810 C C . PRO A 1 489 ? -1.264 19.038 -5.434 1.00 87.19 489 PRO A C 1
ATOM 3812 O O . PRO A 1 489 ? -2.353 19.203 -5.982 1.00 87.19 489 PRO A O 1
ATOM 3815 N N . LEU A 1 490 ? -1.144 18.247 -4.356 1.00 88.88 490 LEU A N 1
ATOM 3816 C CA . LEU A 1 490 ? -2.307 17.606 -3.726 1.00 88.88 490 LEU A CA 1
ATOM 3817 C C . LEU A 1 490 ? -3.279 18.642 -3.140 1.00 88.88 490 LEU A C 1
ATOM 3819 O O . LEU A 1 490 ? -4.486 18.548 -3.360 1.00 88.88 490 LEU A O 1
ATOM 3823 N N . VAL A 1 491 ? -2.775 19.654 -2.430 1.00 91.00 491 VAL A N 1
ATOM 3824 C CA . VAL A 1 491 ? -3.602 20.746 -1.886 1.00 91.00 491 VAL A CA 1
ATOM 3825 C C . VAL A 1 491 ? -4.342 21.500 -2.991 1.00 91.00 491 VAL A C 1
ATOM 3827 O O . VAL A 1 491 ? -5.519 21.820 -2.822 1.00 91.00 491 VAL A O 1
ATOM 3830 N N . GLU A 1 492 ? -3.672 21.784 -4.106 1.00 87.56 492 GLU A N 1
ATOM 3831 C CA . GLU A 1 492 ? -4.254 22.453 -5.275 1.00 87.56 492 GLU A CA 1
ATOM 3832 C C . GLU A 1 492 ? -5.345 21.575 -5.911 1.00 87.56 492 GLU A C 1
ATOM 3834 O O . GLU A 1 492 ? -6.494 22.010 -6.007 1.00 87.56 492 GLU A O 1
ATOM 3839 N N . HIS A 1 493 ? -5.054 20.295 -6.176 1.00 84.94 493 HIS A N 1
ATOM 3840 C CA . HIS A 1 493 ? -6.019 19.316 -6.692 1.00 84.94 493 HIS A CA 1
ATOM 3841 C C . HIS A 1 493 ? -7.318 19.247 -5.867 1.00 84.94 493 HIS A C 1
ATOM 3843 O O . HIS A 1 493 ? -8.419 19.264 -6.423 1.00 84.94 493 HIS A O 1
ATOM 3849 N N . PHE A 1 494 ? -7.216 19.184 -4.534 1.00 84.38 494 PHE A N 1
ATOM 3850 C CA . PHE A 1 494 ? -8.398 19.102 -3.669 1.00 84.38 494 PHE A CA 1
ATOM 3851 C C . PHE A 1 494 ? -9.145 20.435 -3.520 1.00 84.38 494 PHE A C 1
ATOM 3853 O O . PHE A 1 494 ? -10.364 20.422 -3.345 1.00 84.38 494 PHE A O 1
ATOM 3860 N N . ARG A 1 495 ? -8.464 21.582 -3.639 1.00 85.69 495 ARG A N 1
ATOM 3861 C CA . ARG A 1 495 ? -9.104 22.912 -3.619 1.00 85.69 495 ARG A CA 1
ATOM 3862 C C . ARG A 1 495 ? -9.842 23.244 -4.908 1.00 85.69 495 ARG A C 1
ATOM 3864 O O . ARG A 1 495 ? -10.893 23.877 -4.849 1.00 85.69 495 ARG A O 1
ATOM 3871 N N . ASP A 1 496 ? -9.330 22.830 -6.060 1.00 77.56 496 ASP A N 1
ATOM 3872 C CA . ASP A 1 496 ? -9.980 23.106 -7.346 1.00 77.56 496 ASP A CA 1
ATOM 3873 C C . ASP A 1 496 ? -11.286 22.317 -7.512 1.00 77.56 496 ASP A C 1
ATOM 3875 O O . ASP A 1 496 ? -12.242 22.810 -8.111 1.00 77.56 496 ASP A O 1
ATOM 3879 N N . ARG A 1 497 ? -11.393 21.137 -6.889 1.00 66.50 497 ARG A N 1
ATOM 3880 C CA . ARG A 1 497 ? -12.638 20.345 -6.865 1.00 66.50 497 ARG A CA 1
ATOM 3881 C C . ARG A 1 497 ? -13.681 20.873 -5.872 1.00 66.50 497 ARG A C 1
ATOM 3883 O O . ARG A 1 497 ? -14.880 20.808 -6.155 1.00 66.50 497 ARG A O 1
ATOM 3890 N N . ASP A 1 498 ? -13.243 21.444 -4.749 1.00 63.91 498 ASP A N 1
ATOM 3891 C CA . ASP A 1 498 ? -14.117 22.093 -3.756 1.00 63.91 498 ASP A CA 1
ATOM 3892 C C . ASP A 1 498 ? -14.765 23.384 -4.303 1.00 63.91 498 ASP A C 1
ATOM 3894 O O . ASP A 1 498 ? -15.889 23.731 -3.954 1.00 63.91 498 ASP A O 1
ATOM 3898 N N . GLN A 1 499 ? -14.123 24.065 -5.260 1.00 55.44 499 GLN A N 1
ATOM 3899 C CA . GLN A 1 499 ? -14.672 25.277 -5.894 1.00 55.44 499 GLN A CA 1
ATOM 3900 C C . GLN A 1 499 ? -15.935 25.038 -6.752 1.00 55.44 499 GLN A C 1
ATOM 3902 O O . GLN A 1 499 ? -16.606 26.006 -7.115 1.00 55.44 499 GLN A O 1
ATOM 3907 N N . GLY A 1 500 ? -16.282 23.782 -7.065 1.00 45.59 500 GLY A N 1
ATOM 3908 C CA . GLY A 1 500 ? -17.461 23.418 -7.867 1.00 45.59 500 GLY A CA 1
ATOM 3909 C C . GLY A 1 500 ? -18.484 22.507 -7.176 1.00 45.59 500 GLY A C 1
ATOM 3910 O O . GLY A 1 500 ? -19.540 22.245 -7.750 1.00 45.59 500 GLY A O 1
ATOM 3911 N N . THR A 1 501 ? -18.205 22.009 -5.968 1.00 50.69 501 THR A N 1
ATOM 3912 C CA . THR A 1 501 ? -19.074 21.057 -5.251 1.00 50.69 501 THR A CA 1
ATOM 3913 C C . THR A 1 501 ? -19.137 21.388 -3.763 1.00 50.69 501 THR A C 1
ATOM 3915 O O . THR A 1 501 ? -18.188 21.915 -3.200 1.00 50.69 501 THR A O 1
ATOM 3918 N N . THR A 1 502 ? -20.247 21.086 -3.084 1.00 53.25 502 THR A N 1
ATOM 3919 C CA . THR A 1 502 ? -20.304 21.221 -1.620 1.00 53.25 502 THR A CA 1
ATOM 3920 C C . THR A 1 502 ? -19.567 20.054 -0.964 1.00 53.25 502 THR A C 1
ATOM 3922 O O . THR A 1 502 ? -20.207 19.071 -0.589 1.00 53.25 502 THR A O 1
ATOM 3925 N N . SER A 1 503 ? -18.240 20.144 -0.842 1.00 61.31 503 SER A N 1
ATOM 3926 C CA . SER A 1 503 ? -17.442 19.116 -0.170 1.00 61.31 503 SER A CA 1
ATOM 3927 C C . SER A 1 503 ? -17.875 18.928 1.286 1.00 61.31 503 SER A C 1
ATOM 3929 O O . SER A 1 503 ? -18.175 19.882 2.013 1.00 61.31 503 SER A O 1
ATOM 3931 N N . ASP A 1 504 ? -17.855 17.679 1.745 1.00 71.12 504 ASP A N 1
ATOM 3932 C CA . ASP A 1 504 ? -18.071 17.335 3.153 1.00 71.12 504 ASP A CA 1
ATOM 3933 C C . ASP A 1 504 ? -16.860 17.625 4.043 1.00 71.12 504 ASP A C 1
ATOM 3935 O O . ASP A 1 504 ? -16.927 17.444 5.262 1.00 71.12 504 ASP A O 1
ATOM 3939 N N . TRP A 1 505 ? -15.759 18.083 3.455 1.00 84.88 505 TRP A N 1
ATOM 3940 C CA . TRP A 1 505 ? -14.461 18.209 4.099 1.00 84.88 505 TRP A CA 1
ATOM 3941 C C . TRP A 1 505 ? -13.991 19.663 4.132 1.00 84.88 505 TRP A C 1
ATOM 3943 O O . TRP A 1 505 ? -14.285 20.451 3.241 1.00 84.88 505 TRP A O 1
ATOM 3953 N N . GLU A 1 506 ? -13.242 20.032 5.169 1.00 88.94 506 GLU A N 1
ATOM 3954 C CA . GLU A 1 506 ? -12.571 21.334 5.243 1.00 88.94 506 GLU A CA 1
ATOM 3955 C C . GLU A 1 506 ? -11.093 21.151 4.868 1.00 88.94 506 GLU A C 1
ATOM 3957 O O . GLU A 1 506 ? -10.325 20.591 5.651 1.00 88.94 506 GLU A O 1
ATOM 3962 N N . ILE A 1 507 ? -10.694 21.577 3.664 1.00 91.19 507 ILE A N 1
ATOM 3963 C CA . ILE A 1 507 ? -9.320 21.396 3.167 1.00 91.19 507 ILE A CA 1
ATOM 3964 C C . ILE A 1 507 ? -8.374 22.415 3.821 1.00 91.19 507 ILE A C 1
ATOM 3966 O O . ILE A 1 507 ? -8.364 23.601 3.479 1.00 91.19 507 ILE A O 1
ATOM 3970 N N . LEU A 1 508 ? -7.534 21.942 4.741 1.00 92.75 508 LEU A N 1
ATOM 3971 C CA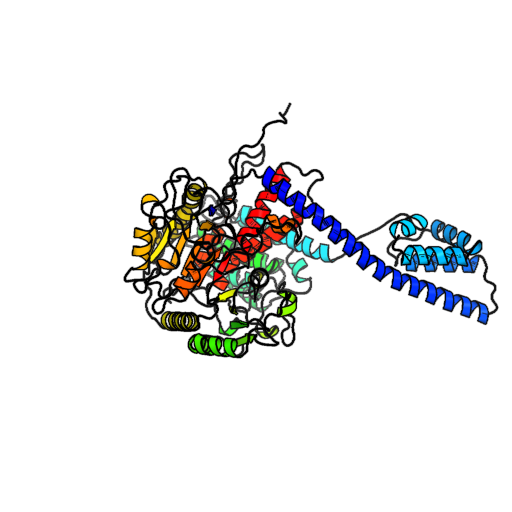 . LEU A 1 508 ? -6.526 22.734 5.441 1.00 92.75 508 LEU A CA 1
ATOM 3972 C C . LEU A 1 508 ? -5.125 22.397 4.922 1.00 92.75 508 LEU A C 1
ATOM 3974 O O . LEU A 1 508 ? -4.730 21.236 4.877 1.00 92.75 508 LEU A O 1
ATOM 3978 N N . HIS A 1 509 ? -4.349 23.427 4.589 1.00 95.00 509 HIS A N 1
ATOM 3979 C CA . HIS A 1 509 ? -2.927 23.309 4.266 1.00 95.00 509 HIS A CA 1
ATOM 3980 C C . HIS A 1 509 ? -2.116 24.013 5.350 1.00 95.00 509 HIS A C 1
ATOM 3982 O O . HIS A 1 509 ? -2.318 25.203 5.598 1.00 95.00 509 HIS A O 1
ATOM 3988 N N . VAL A 1 510 ? -1.214 23.277 5.992 1.00 95.81 510 VAL A N 1
ATOM 3989 C CA . VAL A 1 510 ? -0.219 23.825 6.914 1.00 95.81 510 VAL A CA 1
ATOM 3990 C C . VAL A 1 510 ? 0.991 24.227 6.084 1.00 95.81 510 VAL A C 1
ATOM 3992 O O . VAL A 1 510 ? 1.706 23.358 5.594 1.00 95.81 510 VAL A O 1
ATOM 3995 N N . ALA A 1 511 ? 1.198 25.534 5.913 1.00 92.38 511 ALA A N 1
ATOM 3996 C CA . ALA A 1 511 ? 2.374 26.055 5.221 1.00 92.38 511 ALA A CA 1
ATOM 3997 C C . ALA A 1 511 ? 3.671 25.613 5.938 1.00 92.38 511 ALA A C 1
ATOM 3999 O O . ALA A 1 511 ? 3.639 25.479 7.169 1.00 92.38 511 ALA A O 1
ATOM 4000 N N . PRO A 1 512 ? 4.791 25.385 5.223 1.00 90.69 512 PRO A N 1
ATOM 4001 C CA . PRO A 1 512 ? 5.966 24.727 5.797 1.00 90.69 512 PRO A CA 1
ATOM 4002 C C . PRO A 1 512 ? 6.528 25.414 7.041 1.00 90.69 512 PRO A C 1
ATOM 4004 O O . PRO A 1 512 ? 6.811 24.750 8.031 1.00 90.69 512 PRO A O 1
ATOM 4007 N N . GLU A 1 513 ? 6.569 26.748 7.081 1.00 92.38 513 GLU A N 1
ATOM 4008 C CA . GLU A 1 513 ? 7.023 27.519 8.246 1.00 92.38 513 GLU A CA 1
ATOM 4009 C C . GLU A 1 513 ? 6.158 27.312 9.509 1.00 92.38 513 GLU A C 1
ATOM 4011 O O . GLU A 1 513 ? 6.592 27.591 10.628 1.00 92.38 513 GLU A O 1
ATOM 4016 N N . HIS A 1 514 ? 4.951 26.766 9.344 1.00 95.81 514 HIS A N 1
ATOM 4017 C CA . HIS A 1 514 ? 4.038 26.372 10.412 1.00 95.81 514 HIS A CA 1
ATOM 4018 C C . HIS A 1 514 ? 4.032 24.855 10.687 1.00 95.81 514 HIS A C 1
ATOM 4020 O O . HIS A 1 514 ? 3.353 24.427 11.626 1.00 95.81 514 HIS A O 1
ATOM 4026 N N . ALA A 1 515 ? 4.793 24.040 9.949 1.00 96.06 515 ALA A N 1
ATOM 4027 C CA . ALA A 1 515 ? 4.899 22.585 10.105 1.00 96.06 515 ALA A CA 1
ATOM 4028 C C . ALA A 1 515 ? 5.789 22.165 11.301 1.00 96.06 515 ALA A C 1
ATOM 4030 O O . ALA A 1 515 ? 6.590 21.232 11.232 1.00 96.06 515 ALA A O 1
ATOM 4031 N N . THR A 1 516 ? 5.655 22.858 12.433 1.00 97.44 516 THR A N 1
ATOM 4032 C CA . THR A 1 516 ? 6.401 22.578 13.668 1.00 97.44 516 THR A CA 1
ATOM 4033 C C . THR A 1 516 ? 5.768 21.450 14.480 1.00 97.44 516 THR A C 1
ATOM 4035 O O . THR A 1 516 ? 4.560 21.189 14.398 1.00 97.44 516 THR A O 1
ATOM 4038 N N . LYS A 1 517 ? 6.563 20.822 15.352 1.00 97.25 517 LYS A N 1
ATOM 4039 C CA . LYS A 1 517 ? 6.107 19.816 16.318 1.00 97.25 517 LYS A CA 1
ATOM 4040 C C . LYS A 1 517 ? 4.974 20.356 17.188 1.00 97.25 517 LYS A C 1
ATOM 4042 O O . LYS A 1 517 ? 3.982 19.664 17.425 1.00 97.25 517 LYS A O 1
ATOM 4047 N N . VAL A 1 518 ? 5.115 21.591 17.673 1.00 97.12 518 VAL A N 1
ATOM 4048 C CA . VAL A 1 518 ? 4.120 22.235 18.543 1.00 97.12 518 VAL A CA 1
ATOM 4049 C C . VAL A 1 518 ? 2.788 22.390 17.813 1.00 97.12 518 VAL A C 1
ATOM 4051 O O . VAL A 1 518 ? 1.757 22.001 18.363 1.00 97.12 518 VAL A O 1
ATOM 4054 N N . ASN A 1 519 ? 2.807 22.888 16.576 1.00 96.75 519 ASN A N 1
ATOM 4055 C CA . ASN A 1 519 ? 1.596 23.093 15.785 1.00 96.75 519 ASN A CA 1
ATOM 4056 C C . ASN A 1 519 ? 0.940 21.759 15.410 1.00 96.75 519 ASN A C 1
ATOM 4058 O O . ASN A 1 519 ? -0.267 21.603 15.589 1.00 96.75 519 ASN A O 1
ATOM 4062 N N . LEU A 1 520 ? 1.719 20.754 14.996 1.00 96.56 520 LEU A N 1
ATOM 4063 C CA . LEU A 1 520 ? 1.185 19.420 14.711 1.00 96.56 520 LEU A CA 1
ATOM 4064 C C . LEU A 1 520 ? 0.493 18.813 15.945 1.00 96.56 520 LEU A C 1
ATOM 4066 O O . LEU A 1 520 ? -0.641 18.345 15.857 1.00 96.56 520 LEU A O 1
ATOM 4070 N N . LEU A 1 521 ? 1.106 18.906 17.129 1.00 96.56 521 LEU A N 1
ATOM 4071 C CA . LEU A 1 521 ? 0.492 18.438 18.377 1.00 96.56 521 LEU A CA 1
ATOM 4072 C C . LEU A 1 521 ? -0.717 19.275 18.835 1.00 96.56 521 LEU A C 1
ATOM 4074 O O . LEU A 1 521 ? -1.479 18.795 19.676 1.00 96.56 521 LEU A O 1
ATOM 4078 N N . GLN A 1 522 ? -0.914 20.494 18.323 1.00 95.50 522 GLN A N 1
ATOM 4079 C CA . GLN A 1 522 ? -2.150 21.265 18.507 1.00 95.50 522 GLN A CA 1
ATOM 4080 C C . GLN A 1 522 ? -3.250 20.807 17.539 1.00 95.50 522 GLN A C 1
ATOM 4082 O O . GLN A 1 522 ? -4.390 20.632 17.970 1.00 95.50 522 GLN A O 1
ATOM 4087 N N . LEU A 1 523 ? -2.914 20.523 16.274 1.00 94.75 523 LEU A N 1
ATOM 4088 C CA . LEU A 1 523 ? -3.844 19.953 15.288 1.00 94.75 523 LEU A CA 1
ATOM 4089 C C . LEU A 1 523 ? -4.392 18.594 15.757 1.00 94.75 523 LEU A C 1
ATOM 4091 O O . LEU A 1 523 ? -5.595 18.349 15.698 1.00 94.75 523 LEU A O 1
ATOM 4095 N N . LEU A 1 524 ? -3.539 17.757 16.355 1.00 94.94 524 LEU A N 1
ATOM 4096 C CA . LEU A 1 524 ? -3.941 16.489 16.979 1.00 94.94 524 LEU A CA 1
ATOM 4097 C C . LEU A 1 524 ? -4.799 16.643 18.254 1.00 94.94 524 LEU A C 1
ATOM 4099 O O . LEU A 1 524 ? -5.243 15.641 18.810 1.00 94.94 524 LEU A O 1
ATOM 4103 N N . LYS A 1 525 ? -5.036 17.869 18.740 1.00 94.50 525 LYS A N 1
ATOM 4104 C CA . LYS A 1 525 ? -5.870 18.185 19.919 1.00 94.50 525 LYS A CA 1
ATOM 4105 C C . LYS A 1 525 ? -7.115 19.003 19.563 1.00 94.50 525 LYS A C 1
ATOM 4107 O O . LYS A 1 525 ? -7.810 19.481 20.463 1.00 94.50 525 LYS A O 1
ATOM 4112 N N . LEU A 1 526 ? -7.413 19.177 18.274 1.00 90.81 526 LEU A N 1
ATOM 4113 C CA . LEU A 1 526 ? -8.619 19.871 17.833 1.00 90.81 526 LEU A CA 1
ATOM 4114 C C . LEU A 1 526 ? -9.874 19.206 18.419 1.00 90.81 526 LEU A C 1
ATOM 4116 O O . LEU A 1 526 ? -10.000 17.981 18.479 1.00 90.81 526 LEU A O 1
ATOM 4120 N N . LYS A 1 527 ? -10.849 20.030 18.831 1.00 87.75 527 LYS A N 1
ATOM 4121 C CA . LYS A 1 527 ? -12.145 19.553 19.352 1.00 87.75 527 LYS A CA 1
ATOM 4122 C C . LYS A 1 527 ? -12.850 18.634 18.347 1.00 87.75 527 LYS A C 1
ATOM 4124 O O . LYS A 1 527 ? -13.526 17.688 18.744 1.00 87.75 527 LYS A O 1
ATOM 4129 N N . ARG A 1 528 ? -12.674 18.918 17.057 1.00 87.75 528 ARG A N 1
ATOM 4130 C CA . ARG A 1 528 ? -13.036 18.040 15.951 1.00 87.75 528 ARG A CA 1
ATOM 4131 C C . ARG A 1 528 ? -11.770 17.363 15.440 1.00 87.75 528 ARG A C 1
ATOM 4133 O O . ARG A 1 528 ? -10.856 18.065 15.023 1.00 87.75 528 ARG A O 1
ATOM 4140 N N . ALA A 1 529 ? -11.727 16.036 15.487 1.00 91.19 529 ALA A N 1
ATOM 4141 C CA . ALA A 1 529 ? -10.624 15.276 14.913 1.00 91.19 529 ALA A CA 1
ATOM 4142 C C . ALA A 1 529 ? -10.535 15.531 13.396 1.00 91.19 529 ALA A C 1
ATOM 4144 O O . ALA A 1 529 ? -11.584 15.701 12.759 1.00 91.19 529 ALA A O 1
ATOM 4145 N N . PRO A 1 530 ? -9.330 15.544 12.803 1.00 93.56 530 PRO A N 1
ATOM 4146 C CA . PRO A 1 530 ? -9.197 15.510 11.354 1.00 93.56 530 PRO A CA 1
ATOM 4147 C C . PRO A 1 530 ? -9.776 14.207 10.802 1.00 93.56 530 PRO A C 1
ATOM 4149 O O . PRO A 1 530 ? -9.585 13.145 11.389 1.00 93.56 530 PRO A O 1
ATOM 4152 N N . ALA A 1 531 ? -10.467 14.267 9.667 1.00 93.25 531 ALA A N 1
ATOM 4153 C CA . ALA A 1 531 ? -10.862 13.056 8.950 1.00 93.25 531 ALA A CA 1
ATOM 4154 C C . ALA A 1 531 ? -9.629 12.390 8.328 1.00 93.25 531 ALA A C 1
ATOM 4156 O O . ALA A 1 531 ? -9.412 11.191 8.482 1.00 93.25 531 ALA A O 1
ATOM 4157 N N . LEU A 1 532 ? -8.781 13.204 7.701 1.00 95.56 532 LEU A N 1
ATOM 4158 C CA . LEU A 1 532 ? -7.515 12.795 7.116 1.00 95.56 532 LEU A CA 1
ATOM 4159 C C . LEU A 1 532 ? -6.408 13.742 7.588 1.00 95.56 532 LEU A C 1
ATOM 4161 O O . LEU A 1 532 ? -6.579 14.960 7.561 1.00 95.56 532 LEU A O 1
ATOM 4165 N N . LEU A 1 533 ? -5.267 13.182 7.980 1.00 97.50 533 LEU A N 1
ATOM 4166 C CA . LEU A 1 533 ? -4.001 13.906 8.084 1.00 97.50 533 LEU A CA 1
ATOM 4167 C C . LEU A 1 533 ? -3.018 13.283 7.093 1.00 97.50 533 LEU A C 1
ATOM 4169 O O . LEU A 1 533 ? -2.557 12.166 7.315 1.00 97.50 533 LEU A O 1
ATOM 4173 N N . PHE A 1 534 ? -2.702 14.005 6.023 1.00 97.62 534 PHE A N 1
ATOM 4174 C CA . PHE A 1 534 ? -1.590 13.703 5.132 1.00 97.62 534 PHE A CA 1
ATOM 4175 C C . PHE A 1 534 ? -0.362 14.474 5.625 1.00 97.62 534 PHE A C 1
ATOM 4177 O O . PHE A 1 534 ? -0.336 15.702 5.551 1.00 97.62 534 PHE A O 1
ATOM 4184 N N . ALA A 1 535 ? 0.628 13.764 6.162 1.00 96.44 535 ALA A N 1
ATOM 4185 C CA . ALA A 1 535 ? 1.872 14.340 6.658 1.00 96.44 535 ALA A CA 1
ATOM 4186 C C . ALA A 1 535 ? 3.057 13.759 5.883 1.00 96.44 535 ALA A C 1
ATOM 4188 O O . ALA A 1 535 ? 3.272 12.545 5.900 1.00 96.44 535 ALA A O 1
ATOM 4189 N N . ALA A 1 536 ? 3.829 14.623 5.229 1.00 92.94 536 ALA A N 1
ATOM 4190 C CA . ALA A 1 536 ? 4.992 14.236 4.439 1.00 92.94 536 ALA A CA 1
ATOM 4191 C C . ALA A 1 536 ? 6.258 14.976 4.895 1.00 92.94 536 ALA A C 1
ATOM 4193 O O . ALA A 1 536 ? 6.192 16.108 5.372 1.00 92.94 536 ALA A O 1
ATOM 4194 N N . GLY A 1 537 ? 7.413 14.324 4.773 1.00 89.44 537 GLY A N 1
ATOM 4195 C CA . GLY A 1 537 ? 8.698 14.886 5.184 1.00 89.44 537 GLY A CA 1
ATOM 4196 C C . GLY A 1 537 ? 9.665 13.807 5.657 1.00 89.44 537 GLY A C 1
ATOM 4197 O O . GLY A 1 537 ? 9.611 12.662 5.203 1.00 89.44 537 GLY A O 1
ATOM 4198 N N . HIS A 1 538 ? 10.546 14.162 6.588 1.00 92.31 538 HIS A N 1
ATOM 4199 C CA . HIS A 1 538 ? 11.579 13.254 7.067 1.00 92.31 538 HIS A CA 1
ATOM 4200 C C . HIS A 1 538 ? 11.101 12.258 8.130 1.00 92.31 538 HIS A C 1
ATOM 4202 O O . HIS A 1 538 ? 10.385 12.604 9.071 1.00 92.31 538 HIS A O 1
ATOM 4208 N N . GLY A 1 539 ? 11.547 11.010 7.981 1.00 93.25 539 GLY A N 1
ATOM 4209 C CA . GLY A 1 539 ? 11.429 9.959 8.990 1.00 93.25 539 GLY A CA 1
ATOM 4210 C C . GLY A 1 539 ? 12.791 9.694 9.627 1.00 93.25 539 GLY A C 1
ATOM 4211 O O . GLY A 1 539 ? 13.799 9.621 8.917 1.00 93.25 539 GLY A O 1
ATOM 4212 N N . LEU A 1 540 ? 12.845 9.569 10.955 1.00 94.62 540 LEU A N 1
ATOM 4213 C CA . LEU A 1 540 ? 14.106 9.287 11.643 1.00 94.62 540 LEU A CA 1
ATOM 4214 C C . LEU A 1 540 ? 14.567 7.834 11.448 1.00 94.62 540 LEU A C 1
ATOM 4216 O O . LEU A 1 540 ? 13.803 6.893 11.673 1.00 94.62 540 LEU A O 1
ATOM 4220 N N . GLU A 1 541 ? 15.844 7.671 11.101 1.00 92.75 541 GLU A N 1
ATOM 4221 C CA . GLU A 1 541 ? 16.574 6.401 11.099 1.00 92.75 541 GLU A CA 1
ATOM 4222 C C . GLU A 1 541 ? 17.558 6.349 12.281 1.00 92.75 541 GLU A C 1
ATOM 4224 O O . GLU A 1 541 ? 18.236 7.325 12.607 1.00 92.75 541 GLU A O 1
ATOM 4229 N N . PHE A 1 542 ? 17.675 5.188 12.911 1.00 91.69 542 PHE A N 1
ATOM 4230 C CA . PHE A 1 542 ? 18.668 4.868 13.930 1.00 91.69 542 PHE A CA 1
ATOM 4231 C C . PHE A 1 542 ? 19.386 3.568 13.535 1.00 91.69 542 PHE A C 1
ATOM 4233 O O . PHE A 1 542 ? 18.755 2.699 12.931 1.00 91.69 542 PHE A O 1
ATOM 4240 N N . PRO A 1 543 ? 20.680 3.391 13.863 1.00 89.62 543 PRO A N 1
ATOM 4241 C CA . PRO A 1 543 ? 21.369 2.111 13.685 1.00 89.62 543 PRO A CA 1
ATOM 4242 C C . PRO A 1 543 ? 20.677 0.966 14.441 1.00 89.62 543 PRO A C 1
ATOM 4244 O O . PRO A 1 543 ? 20.129 1.198 15.514 1.00 89.62 543 PRO A O 1
ATOM 4247 N N . ALA A 1 544 ? 20.776 -0.269 13.931 1.00 89.25 544 ALA A N 1
ATOM 4248 C CA . ALA A 1 544 ? 20.190 -1.466 14.556 1.00 89.25 544 ALA A CA 1
ATOM 4249 C C . ALA A 1 544 ? 20.562 -1.635 16.043 1.00 89.25 544 ALA A C 1
ATOM 4251 O O . ALA A 1 544 ? 19.714 -1.983 16.857 1.00 89.25 544 ALA A O 1
ATOM 4252 N N . GLU A 1 545 ? 21.817 -1.332 16.384 1.00 89.69 545 GLU A N 1
ATOM 4253 C CA . GLU A 1 545 ? 22.375 -1.444 17.739 1.00 89.69 545 GLU A CA 1
ATOM 4254 C C . GLU A 1 545 ? 22.001 -0.258 18.662 1.00 89.69 545 GLU A C 1
ATOM 4256 O O . GLU A 1 545 ? 22.371 -0.250 19.838 1.00 89.69 545 GLU A O 1
ATOM 4261 N N . ASP A 1 546 ? 21.334 0.791 18.155 1.00 92.75 546 ASP A N 1
ATOM 4262 C CA . ASP A 1 546 ? 20.976 1.965 18.959 1.00 92.75 546 ASP A CA 1
ATOM 4263 C C . ASP A 1 546 ? 19.692 1.692 19.768 1.00 92.75 546 ASP A C 1
ATOM 4265 O O . ASP A 1 546 ? 18.632 1.452 19.181 1.00 92.75 546 ASP A O 1
ATOM 4269 N N . PRO A 1 547 ? 19.719 1.788 21.112 1.00 93.94 547 PRO A N 1
ATOM 4270 C CA . PRO A 1 547 ? 18.557 1.490 21.952 1.00 93.94 547 PRO A CA 1
ATOM 4271 C C . PRO A 1 547 ? 17.364 2.435 21.725 1.00 93.94 547 PRO A C 1
ATOM 4273 O O . PRO A 1 547 ? 16.262 2.151 22.196 1.00 93.94 547 PRO A O 1
ATOM 4276 N N . ARG A 1 548 ? 17.547 3.554 21.010 1.00 94.94 548 ARG A N 1
ATOM 4277 C CA . ARG A 1 548 ? 16.463 4.455 20.591 1.00 94.94 548 ARG A CA 1
ATOM 4278 C C . ARG A 1 548 ? 15.684 3.935 19.385 1.00 94.94 548 ARG A C 1
ATOM 4280 O O . ARG A 1 548 ? 14.550 4.379 19.197 1.00 94.94 548 ARG A O 1
ATOM 4287 N N . GLN A 1 549 ? 16.239 3.012 18.591 1.00 95.19 549 GLN A N 1
ATOM 4288 C CA . GLN A 1 549 ? 15.619 2.553 17.346 1.00 95.19 549 GLN A CA 1
ATOM 4289 C C . GLN A 1 549 ? 14.167 2.069 17.555 1.00 95.19 549 GLN A C 1
ATOM 4291 O O . GLN A 1 549 ? 13.278 2.640 16.921 1.00 95.19 549 GLN A O 1
ATOM 4296 N N . PRO A 1 550 ? 13.843 1.145 18.485 1.00 94.06 550 PRO A N 1
ATOM 4297 C CA . PRO A 1 550 ? 12.462 0.668 18.644 1.00 94.06 550 PRO A CA 1
ATOM 4298 C C . PRO A 1 550 ? 11.472 1.744 19.128 1.00 94.06 550 PRO A C 1
ATOM 4300 O O . PRO A 1 550 ? 10.261 1.542 19.056 1.00 94.06 550 PRO A O 1
ATOM 4303 N N . LEU A 1 551 ? 11.969 2.873 19.647 1.00 95.06 551 LEU A N 1
ATOM 4304 C CA . LEU A 1 551 ? 11.163 3.971 20.188 1.00 95.06 551 LEU A CA 1
ATOM 4305 C C . LEU A 1 551 ? 10.897 5.073 19.154 1.00 95.06 551 LEU A C 1
ATOM 4307 O O . LEU A 1 551 ? 9.808 5.653 19.149 1.00 95.06 551 LEU A O 1
ATOM 4311 N N . TYR A 1 552 ? 11.897 5.399 18.326 1.00 96.69 552 TYR A N 1
ATOM 4312 C CA . TYR A 1 552 ? 11.921 6.617 17.504 1.00 96.69 552 TYR A CA 1
ATOM 4313 C C . TYR A 1 552 ? 12.170 6.386 16.005 1.00 96.69 552 TYR A C 1
ATOM 4315 O O . TYR A 1 552 ? 12.076 7.343 15.240 1.00 96.69 552 TYR A O 1
ATOM 4323 N N . GLN A 1 553 ? 12.442 5.158 15.556 1.00 95.69 553 GLN A N 1
ATOM 4324 C CA . GLN A 1 553 ? 12.485 4.834 14.127 1.00 95.69 553 GLN A CA 1
ATOM 4325 C C . GLN A 1 553 ? 11.135 5.163 13.463 1.00 95.69 553 GLN A C 1
ATOM 4327 O O . GLN A 1 553 ? 10.077 4.781 13.973 1.00 95.69 553 GLN A O 1
ATOM 4332 N N . GLY A 1 554 ? 11.165 5.899 12.350 1.00 95.56 554 GLY A N 1
ATOM 4333 C CA . GLY A 1 554 ? 9.958 6.377 11.664 1.00 95.56 554 GLY A CA 1
ATOM 4334 C C . GLY A 1 554 ? 9.209 7.501 12.388 1.00 95.56 554 GLY A C 1
ATOM 4335 O O . GLY A 1 554 ? 8.065 7.803 12.046 1.00 95.56 554 GLY A O 1
ATOM 4336 N N . ALA A 1 555 ? 9.815 8.125 13.404 1.00 97.19 555 ALA A N 1
ATOM 4337 C CA . ALA A 1 555 ? 9.291 9.359 13.977 1.00 97.19 555 ALA A CA 1
ATOM 4338 C C . ALA A 1 555 ? 9.349 10.493 12.940 1.00 97.19 555 ALA A C 1
ATOM 4340 O O . ALA A 1 555 ? 10.339 10.628 12.220 1.00 97.19 555 ALA A O 1
ATOM 4341 N N . LEU A 1 556 ? 8.292 11.306 12.887 1.00 96.62 556 LEU A N 1
ATOM 4342 C CA . LEU A 1 556 ? 8.153 12.394 11.921 1.00 96.62 556 LEU A CA 1
ATOM 4343 C C . LEU A 1 556 ? 8.974 13.603 12.380 1.00 96.62 556 LEU A C 1
ATOM 4345 O O . LEU A 1 556 ? 8.661 14.201 13.412 1.00 96.62 556 LEU A O 1
ATOM 4349 N N . LEU A 1 557 ? 9.999 13.957 11.611 1.00 96.38 557 LEU A N 1
ATOM 4350 C CA . LEU A 1 557 ? 10.783 15.177 11.793 1.00 96.38 557 LEU A CA 1
ATOM 4351 C C . LEU A 1 557 ? 9.962 16.396 11.350 1.00 96.38 557 LEU A C 1
ATOM 4353 O O . LEU A 1 557 ? 9.224 16.329 10.367 1.00 96.38 557 LEU A O 1
ATOM 4357 N N . CYS A 1 558 ? 10.065 17.493 12.093 1.00 97.00 558 CYS A N 1
ATOM 4358 C CA . CYS A 1 558 ? 9.284 18.711 11.896 1.00 97.00 558 CYS A CA 1
ATOM 4359 C C . CYS A 1 558 ? 10.150 19.881 11.405 1.00 97.00 558 CYS A C 1
ATOM 4361 O O . CYS A 1 558 ? 11.383 19.821 11.420 1.00 97.00 558 CYS A O 1
ATOM 4363 N N . GLN A 1 559 ? 9.490 20.977 11.021 1.00 96.44 559 GLN A N 1
ATOM 4364 C CA . GLN A 1 559 ? 10.127 22.217 10.563 1.00 96.44 559 GLN A CA 1
ATOM 4365 C C . GLN A 1 559 ? 11.132 22.807 11.568 1.00 96.44 559 GLN A C 1
ATOM 4367 O O . GLN A 1 559 ? 12.019 23.562 11.183 1.00 96.44 559 GLN A O 1
ATOM 4372 N N . ASP A 1 560 ? 11.011 22.469 12.855 1.00 95.62 560 ASP A N 1
ATOM 4373 C CA . ASP A 1 560 ? 11.907 22.938 13.916 1.00 95.62 560 ASP A CA 1
ATOM 4374 C C . ASP A 1 560 ? 13.380 22.525 13.695 1.00 95.62 560 ASP A C 1
ATOM 4376 O O . ASP A 1 560 ? 14.277 23.169 14.239 1.00 95.62 560 ASP A O 1
ATOM 4380 N N . TRP A 1 561 ? 13.648 21.479 12.896 1.00 94.69 561 TRP A N 1
ATOM 4381 C CA . TRP A 1 561 ? 15.013 21.105 12.521 1.00 94.69 561 TRP A CA 1
ATOM 4382 C C . TRP A 1 561 ? 15.599 22.062 11.474 1.00 94.69 561 TRP A C 1
ATOM 4384 O O . TRP A 1 561 ? 15.026 22.312 10.415 1.00 94.69 561 TRP A O 1
ATOM 4394 N N . ASN A 1 562 ? 16.791 22.566 11.777 1.00 87.62 562 ASN A N 1
ATOM 4395 C CA . ASN A 1 562 ? 17.495 23.631 11.065 1.00 87.62 562 ASN A CA 1
ATOM 4396 C C . ASN A 1 562 ? 18.547 23.134 10.051 1.00 87.62 562 ASN A C 1
ATOM 4398 O O . ASN A 1 562 ? 19.376 23.927 9.610 1.00 87.62 562 ASN A O 1
ATOM 4402 N N . GLY A 1 563 ? 18.566 21.836 9.729 1.00 85.62 563 GLY A N 1
ATOM 4403 C CA . GLY A 1 563 ? 19.560 21.237 8.830 1.00 85.62 563 GLY A CA 1
ATOM 4404 C C . GLY A 1 563 ? 20.947 21.002 9.454 1.00 85.62 563 GLY A C 1
ATOM 4405 O O . GLY A 1 563 ? 21.858 20.530 8.771 1.00 85.62 563 GLY A O 1
ATOM 4406 N N . GLU A 1 564 ? 21.154 21.321 10.739 1.00 85.44 564 GLU A N 1
ATOM 4407 C CA . GLU A 1 564 ? 22.464 21.161 11.380 1.00 85.44 564 GLU A CA 1
ATOM 4408 C C . GLU A 1 564 ? 22.812 19.692 11.664 1.00 85.44 564 GLU A C 1
ATOM 4410 O O . GLU A 1 564 ? 21.966 18.868 12.028 1.00 85.44 564 GLU A O 1
ATOM 4415 N N . ARG A 1 565 ? 24.110 19.379 11.535 1.00 86.81 565 ARG A N 1
ATOM 4416 C CA . ARG A 1 565 ? 24.676 18.068 11.877 1.00 86.81 565 ARG A CA 1
ATOM 4417 C C . ARG A 1 565 ? 24.850 17.937 13.387 1.00 86.81 565 ARG A C 1
ATOM 4419 O O . ARG A 1 565 ? 25.496 18.773 14.014 1.00 86.81 565 ARG A O 1
ATOM 4426 N N . GLY A 1 566 ? 24.372 16.832 13.938 1.00 89.19 566 GLY A N 1
ATOM 4427 C CA . GLY A 1 566 ? 24.394 16.518 15.364 1.00 89.19 566 GLY A CA 1
ATOM 4428 C C . GLY A 1 566 ? 23.283 15.533 15.718 1.00 89.19 566 GLY A C 1
ATOM 4429 O O . GLY A 1 566 ? 22.509 15.130 14.855 1.00 89.19 566 GLY A O 1
ATOM 4430 N N . GLU A 1 567 ? 23.185 15.131 16.982 1.00 93.31 567 GLU A N 1
ATOM 4431 C CA . GLU A 1 567 ? 22.000 14.399 17.438 1.00 93.31 567 GLU A CA 1
ATOM 4432 C C . GLU A 1 567 ? 20.755 15.280 17.270 1.00 93.31 567 GLU A C 1
ATOM 4434 O O . GLU A 1 567 ? 20.753 16.427 17.714 1.00 93.31 567 GLU A O 1
ATOM 4439 N N . VAL A 1 568 ? 19.708 14.746 16.634 1.00 94.25 568 VAL A N 1
ATOM 4440 C CA . VAL A 1 568 ? 18.458 15.470 16.381 1.00 94.25 568 VAL A CA 1
ATOM 4441 C C . VAL A 1 568 ? 17.706 15.651 17.710 1.00 94.25 568 VAL A C 1
ATOM 4443 O O . VAL A 1 568 ? 17.284 14.651 18.303 1.00 94.25 568 VAL A O 1
ATOM 4446 N N . PRO A 1 569 ? 17.495 16.894 18.188 1.00 95.25 569 PRO A N 1
ATOM 4447 C CA . PRO A 1 569 ? 16.830 17.150 19.462 1.00 95.25 569 PRO A CA 1
ATOM 4448 C C . PRO A 1 569 ? 15.391 16.618 19.523 1.00 95.25 569 PRO A C 1
ATOM 4450 O O . PRO A 1 569 ? 14.653 16.595 18.533 1.00 95.25 569 PRO A O 1
ATOM 4453 N N . ARG A 1 570 ? 14.956 16.204 20.718 1.00 94.81 570 ARG A N 1
ATOM 4454 C CA . ARG A 1 570 ? 13.659 15.534 20.942 1.00 94.81 570 ARG A CA 1
ATOM 4455 C C . ARG A 1 570 ? 12.457 16.445 20.667 1.00 94.81 570 ARG A C 1
ATOM 4457 O O . ARG A 1 570 ? 11.357 15.970 20.363 1.00 94.81 570 ARG A O 1
ATOM 4464 N N . GLU A 1 571 ? 12.665 17.745 20.792 1.00 95.38 571 GLU A N 1
ATOM 4465 C CA . GLU A 1 571 ? 11.751 18.831 20.466 1.00 95.38 571 GLU A CA 1
ATOM 4466 C C . GLU A 1 571 ? 11.478 18.982 18.962 1.00 95.38 571 GLU A C 1
ATOM 4468 O O . GLU A 1 571 ? 10.447 19.552 18.621 1.00 95.38 571 GLU A O 1
ATOM 4473 N N . TYR A 1 572 ? 12.312 18.433 18.070 1.00 95.94 572 TYR A N 1
ATOM 4474 C CA . TYR A 1 572 ? 12.160 18.622 16.619 1.00 95.94 572 TYR A CA 1
ATOM 4475 C C . TYR A 1 572 ? 11.356 17.526 15.909 1.00 95.94 572 TYR A C 1
ATOM 4477 O O . TYR A 1 572 ? 11.143 17.618 14.705 1.00 95.94 572 TYR A O 1
ATOM 4485 N N . PHE A 1 573 ? 10.895 16.486 16.612 1.00 97.00 573 PHE A N 1
ATOM 4486 C CA . PHE A 1 573 ? 10.148 15.384 15.990 1.00 97.00 573 PHE A CA 1
ATOM 4487 C C . PHE A 1 573 ? 8.967 14.880 16.827 1.00 97.00 573 PHE A C 1
ATOM 4489 O O . PHE A 1 573 ? 9.004 14.892 18.063 1.00 97.00 573 PHE A O 1
ATOM 4496 N N . VAL A 1 574 ? 7.928 14.376 16.157 1.00 98.06 574 VAL A N 1
ATOM 4497 C CA . VAL A 1 574 ? 6.790 13.676 16.773 1.00 98.06 574 VAL A CA 1
ATOM 4498 C C . VAL A 1 574 ? 7.045 12.170 16.784 1.00 98.06 574 VAL A C 1
ATOM 4500 O O . VAL A 1 574 ? 7.273 11.555 15.744 1.00 98.06 574 VAL A O 1
ATOM 4503 N N . SER A 1 575 ? 6.964 11.555 17.964 1.00 97.38 575 SER A N 1
ATOM 4504 C CA . SER A 1 575 ? 7.038 10.098 18.141 1.00 97.38 575 SER A CA 1
ATOM 4505 C C . SER A 1 575 ? 5.926 9.582 19.058 1.00 97.38 575 SER A C 1
ATOM 4507 O O . SER A 1 575 ? 5.125 10.355 19.586 1.00 97.38 575 SER A O 1
ATOM 4509 N N . ALA A 1 576 ? 5.886 8.263 19.275 1.00 97.25 576 ALA A N 1
ATOM 4510 C CA . ALA A 1 576 ? 4.914 7.594 20.142 1.00 97.25 576 ALA A CA 1
ATOM 4511 C C . ALA A 1 576 ? 4.739 8.263 21.520 1.00 97.25 576 ALA A C 1
ATOM 4513 O O . ALA A 1 576 ? 3.626 8.342 22.031 1.00 97.25 576 ALA A O 1
ATOM 4514 N N . ALA A 1 577 ? 5.821 8.793 22.100 1.00 96.25 577 ALA A N 1
ATOM 4515 C CA . ALA A 1 577 ? 5.802 9.426 23.418 1.00 96.25 577 ALA A CA 1
ATOM 4516 C C . ALA A 1 577 ? 5.072 10.787 23.461 1.00 96.25 577 ALA A C 1
ATOM 4518 O O . ALA A 1 577 ? 4.738 11.254 24.548 1.00 96.25 577 ALA A O 1
ATOM 4519 N N . ASP A 1 578 ? 4.806 11.428 22.315 1.00 97.31 578 ASP A N 1
ATOM 4520 C CA . ASP A 1 578 ? 3.999 12.658 22.253 1.00 97.31 578 ASP A CA 1
ATOM 4521 C C . ASP A 1 578 ? 2.481 12.366 22.187 1.00 97.31 578 ASP A C 1
ATOM 4523 O O . ASP A 1 578 ? 1.652 13.252 22.436 1.00 97.31 578 ASP A O 1
ATOM 4527 N N . ILE A 1 579 ? 2.100 11.119 21.878 1.00 97.00 579 ILE A N 1
ATOM 4528 C CA . ILE A 1 579 ? 0.708 10.681 21.722 1.00 97.00 579 ILE A CA 1
ATOM 4529 C C . ILE A 1 579 ? 0.096 10.416 23.101 1.00 97.00 579 ILE A C 1
ATOM 4531 O O . ILE A 1 579 ? 0.163 9.329 23.670 1.00 97.00 579 ILE A O 1
ATOM 4535 N N . THR A 1 580 ? -0.496 11.467 23.658 1.00 93.94 580 THR A N 1
ATOM 4536 C CA . THR A 1 580 ? -1.077 11.494 25.007 1.00 93.94 580 THR A CA 1
ATOM 4537 C C . THR A 1 580 ? -2.605 11.440 24.969 1.00 93.94 580 THR A C 1
ATOM 4539 O O . THR A 1 580 ? -3.225 11.694 23.941 1.00 93.94 580 THR A O 1
ATOM 4542 N N . SER A 1 581 ? -3.254 11.188 26.110 1.00 90.44 581 SER A N 1
ATOM 4543 C CA . SER A 1 581 ? -4.723 11.104 26.216 1.00 90.44 581 SER A CA 1
ATOM 4544 C C . SER A 1 581 ? -5.484 12.387 25.841 1.00 90.44 581 SER A C 1
ATOM 4546 O O . SER A 1 581 ? -6.708 12.355 25.741 1.00 90.44 581 SER A O 1
ATOM 4548 N N . GLY A 1 582 ? -4.791 13.518 25.669 1.00 91.00 582 GLY A N 1
ATOM 4549 C CA . GLY A 1 582 ? -5.369 14.758 25.144 1.00 91.00 582 GLY A CA 1
ATOM 4550 C C . GLY A 1 582 ? -5.544 14.769 23.621 1.00 91.00 582 GLY A C 1
ATOM 4551 O O . GLY A 1 582 ? -6.229 15.651 23.112 1.00 91.00 582 GLY A O 1
ATOM 4552 N N . VAL A 1 583 ? -4.945 13.813 22.904 1.00 96.00 583 VAL A N 1
ATOM 4553 C CA . VAL A 1 583 ? -5.102 13.653 21.454 1.00 96.00 583 VAL A CA 1
ATOM 4554 C C . VAL A 1 583 ? -6.546 13.266 21.102 1.00 96.00 583 VAL A C 1
ATOM 4556 O O . VAL A 1 583 ? -7.266 12.624 21.879 1.00 96.00 583 VAL A O 1
ATOM 4559 N N . ASN A 1 584 ? -6.977 13.702 19.922 1.00 94.75 584 ASN A N 1
ATOM 4560 C CA . ASN A 1 584 ? -8.268 13.410 19.326 1.00 94.75 584 ASN A CA 1
ATOM 4561 C C . ASN A 1 584 ? -8.081 13.017 17.854 1.00 94.75 584 ASN A C 1
ATOM 4563 O O . ASN A 1 584 ? -8.025 13.872 16.973 1.00 94.75 584 ASN A O 1
ATOM 4567 N N . LEU A 1 585 ? -7.988 11.711 17.618 1.00 95.50 585 LEU A N 1
ATOM 4568 C CA . LEU A 1 585 ? -7.898 11.079 16.301 1.00 95.50 585 LEU A CA 1
ATOM 4569 C C . LEU A 1 585 ? -9.116 10.186 16.024 1.00 95.50 585 LEU A C 1
ATOM 4571 O O . LEU A 1 585 ? -9.047 9.249 15.232 1.00 95.50 585 LEU A O 1
ATOM 4575 N N . GLN A 1 586 ? -10.241 10.436 16.705 1.00 92.81 586 GLN A N 1
ATOM 4576 C CA . GLN A 1 586 ? -11.451 9.646 16.509 1.00 92.81 586 GLN A CA 1
ATOM 4577 C C . GLN A 1 586 ? -11.859 9.699 15.035 1.00 92.81 586 GLN A C 1
ATOM 4579 O O . GLN A 1 586 ? -11.969 10.783 14.470 1.00 92.81 586 GLN A O 1
ATOM 4584 N N . GLY A 1 587 ? -12.092 8.537 14.423 1.00 91.25 587 GLY A N 1
ATOM 4585 C CA . GLY A 1 587 ? -12.471 8.424 13.011 1.00 91.25 587 GLY A CA 1
ATOM 4586 C C . GLY A 1 587 ? -11.387 8.803 11.994 1.00 91.25 587 GLY A C 1
ATOM 4587 O O . GLY A 1 587 ? -11.633 8.667 10.799 1.00 91.25 587 GLY A O 1
ATOM 4588 N N . SER A 1 588 ? -10.207 9.247 12.435 1.00 95.38 588 SER A N 1
ATOM 4589 C CA . SER A 1 588 ? -9.138 9.711 11.552 1.00 95.38 588 SER A CA 1
ATOM 4590 C C . SER A 1 588 ? -8.462 8.566 10.803 1.00 95.38 588 SER A C 1
ATOM 4592 O O . SER A 1 588 ? -8.174 7.515 11.383 1.00 95.38 588 SER A O 1
ATOM 4594 N N . VAL A 1 589 ? -8.095 8.817 9.548 1.00 97.81 589 VAL A N 1
ATOM 4595 C CA . VAL A 1 589 ? -7.022 8.095 8.852 1.00 97.81 589 VAL A CA 1
ATOM 4596 C C . VAL A 1 589 ? -5.801 9.012 8.780 1.00 97.81 589 VAL A C 1
ATOM 4598 O O . VAL A 1 589 ? -5.924 10.208 8.516 1.00 97.81 589 VAL A O 1
ATOM 4601 N N . LEU A 1 590 ? -4.614 8.473 9.047 1.00 98.31 590 LEU A N 1
ATOM 4602 C CA . LEU A 1 590 ? -3.351 9.192 8.866 1.00 98.31 590 LEU A CA 1
ATOM 4603 C C . LEU A 1 590 ? -2.637 8.603 7.650 1.00 98.31 590 LEU A C 1
ATOM 4605 O O . LEU A 1 590 ? -2.512 7.387 7.560 1.00 98.31 590 LEU A O 1
ATOM 4609 N N . PHE A 1 591 ? -2.143 9.444 6.750 1.00 97.94 591 PHE A N 1
ATOM 4610 C CA . PHE A 1 591 ? -1.193 9.061 5.711 1.00 97.94 591 PHE A CA 1
ATOM 4611 C C . PHE A 1 591 ? 0.147 9.698 6.075 1.00 97.94 591 PHE A C 1
ATOM 4613 O O . PHE A 1 591 ? 0.289 10.919 6.044 1.00 97.94 591 PHE A O 1
ATOM 4620 N N . LEU A 1 592 ? 1.118 8.873 6.460 1.00 96.69 592 LEU A N 1
ATOM 4621 C CA . LEU A 1 592 ? 2.456 9.300 6.854 1.00 96.69 592 LEU A CA 1
ATOM 4622 C C . LEU A 1 592 ? 3.435 8.960 5.724 1.00 96.69 592 LEU A C 1
ATOM 4624 O O . LEU A 1 592 ? 3.907 7.831 5.625 1.00 96.69 592 LEU A O 1
ATOM 4628 N N . PHE A 1 593 ? 3.732 9.924 4.854 1.00 92.25 593 PHE A N 1
ATOM 4629 C CA . PHE A 1 593 ? 4.704 9.746 3.773 1.00 92.25 593 PHE A CA 1
ATOM 4630 C C . PHE A 1 593 ? 6.105 10.171 4.239 1.00 92.25 593 PHE A C 1
ATOM 4632 O O . PHE A 1 593 ? 6.588 11.268 3.954 1.00 92.25 593 PHE A O 1
ATOM 4639 N N . ASN A 1 594 ? 6.737 9.297 5.026 1.00 90.12 594 ASN A N 1
ATOM 4640 C CA . ASN A 1 594 ? 8.123 9.436 5.475 1.00 90.12 594 ASN A CA 1
ATOM 4641 C C . ASN A 1 594 ? 8.785 8.057 5.676 1.00 90.12 594 ASN A C 1
ATOM 4643 O O . ASN A 1 594 ? 8.089 7.049 5.830 1.00 90.12 594 ASN A O 1
ATOM 4647 N N . CYS A 1 595 ? 10.122 8.006 5.685 1.00 91.44 595 CYS A N 1
ATOM 4648 C CA . CYS A 1 595 ? 10.883 6.766 5.876 1.00 91.44 595 CYS A CA 1
ATOM 4649 C C . CYS A 1 595 ? 10.524 6.049 7.185 1.00 91.44 595 CYS A C 1
ATOM 4651 O O . CYS A 1 595 ? 10.536 6.654 8.253 1.00 91.44 595 CYS A O 1
ATOM 4653 N N . PHE A 1 596 ? 10.282 4.739 7.106 1.00 94.00 596 PHE A N 1
ATOM 4654 C CA . PHE A 1 596 ? 9.947 3.866 8.239 1.00 94.00 596 PHE A CA 1
ATOM 4655 C C . PHE A 1 596 ? 8.676 4.233 9.023 1.00 94.00 596 PHE A C 1
ATOM 4657 O O . PHE A 1 596 ? 8.455 3.672 10.096 1.00 94.00 596 PHE A O 1
ATOM 4664 N N . SER A 1 597 ? 7.821 5.131 8.529 1.00 95.56 597 SER A N 1
ATOM 4665 C CA . SER A 1 597 ? 6.564 5.523 9.195 1.00 95.56 597 SER A CA 1
ATOM 4666 C C . SER A 1 597 ? 5.693 4.337 9.617 1.00 95.56 597 SER A C 1
ATOM 4668 O O . SER A 1 597 ? 5.120 4.378 10.704 1.00 95.56 597 SER A O 1
ATOM 4670 N N . ALA A 1 598 ? 5.596 3.283 8.798 1.00 96.62 598 ALA A N 1
ATOM 4671 C CA . ALA A 1 598 ? 4.841 2.071 9.125 1.00 96.62 598 ALA A CA 1
ATOM 4672 C C . ALA A 1 598 ? 5.706 0.964 9.751 1.00 96.62 598 ALA A C 1
ATOM 4674 O O . ALA A 1 598 ? 5.251 0.262 10.658 1.00 96.62 598 ALA A O 1
ATOM 4675 N N . GLY A 1 599 ? 6.951 0.793 9.306 1.00 95.50 599 GLY A N 1
ATOM 4676 C CA . GLY A 1 599 ? 7.811 -0.267 9.828 1.00 95.50 599 GLY A CA 1
ATOM 4677 C C . GLY A 1 599 ? 9.226 -0.285 9.269 1.00 95.50 599 GLY A C 1
ATOM 4678 O O . GLY A 1 599 ? 9.563 0.417 8.318 1.00 95.50 599 GLY A O 1
ATOM 4679 N N . THR A 1 600 ? 10.058 -1.135 9.864 1.00 94.38 600 THR A N 1
ATOM 4680 C CA . THR A 1 600 ? 11.447 -1.369 9.454 1.00 94.38 600 THR A CA 1
ATOM 4681 C C . THR A 1 600 ? 11.646 -2.856 9.170 1.00 94.38 600 THR A C 1
ATOM 4683 O O . THR A 1 600 ? 11.369 -3.671 10.055 1.00 94.38 600 THR A O 1
ATOM 4686 N N . PRO A 1 601 ? 12.085 -3.247 7.958 1.00 90.94 601 PRO A N 1
ATOM 4687 C CA . PRO A 1 601 ? 12.466 -4.625 7.675 1.00 90.94 601 PRO A CA 1
ATOM 4688 C C . PRO A 1 601 ? 13.831 -4.934 8.309 1.00 90.94 601 PRO A C 1
ATOM 4690 O O . PRO A 1 601 ? 14.589 -4.034 8.656 1.00 90.94 601 PRO A O 1
ATOM 4693 N N . GLN A 1 602 ? 14.175 -6.216 8.448 1.00 86.06 602 GLN A N 1
ATOM 4694 C CA . GLN A 1 602 ? 15.462 -6.615 9.035 1.00 86.06 602 GLN A CA 1
ATOM 4695 C C . GLN A 1 602 ? 16.645 -6.160 8.172 1.00 86.06 602 GLN A C 1
ATOM 4697 O O . GLN A 1 602 ? 17.643 -5.642 8.672 1.00 86.06 602 GLN A O 1
ATOM 4702 N N . TYR A 1 603 ? 16.507 -6.346 6.861 1.00 79.12 603 TYR A N 1
ATOM 4703 C CA . TYR A 1 603 ? 17.540 -6.118 5.863 1.00 79.12 603 TYR A CA 1
ATOM 4704 C C . TYR A 1 603 ? 17.111 -5.011 4.913 1.00 79.12 603 TYR A C 1
ATOM 4706 O O . TYR A 1 603 ? 15.998 -5.055 4.388 1.00 79.12 603 TYR A O 1
ATOM 4714 N N . ASP A 1 604 ? 18.027 -4.084 4.647 1.00 72.38 604 ASP A N 1
ATOM 4715 C CA . ASP A 1 604 ? 17.841 -2.990 3.694 1.00 72.38 604 ASP A CA 1
ATOM 4716 C C . ASP A 1 604 ? 17.456 -3.539 2.316 1.00 72.38 604 ASP A C 1
ATOM 4718 O O . ASP A 1 604 ? 18.244 -4.292 1.731 1.00 72.38 604 ASP A O 1
ATOM 4722 N N . ALA A 1 605 ? 16.265 -3.185 1.811 1.00 60.09 605 ALA A N 1
ATOM 4723 C CA . ALA A 1 605 ? 15.742 -3.672 0.531 1.00 60.09 605 ALA A CA 1
ATOM 4724 C C . ALA A 1 605 ? 16.665 -3.347 -0.653 1.00 60.09 605 ALA A C 1
ATOM 4726 O O . ALA A 1 605 ? 16.672 -4.082 -1.642 1.00 60.09 605 ALA A O 1
ATOM 4727 N N . PHE A 1 606 ? 17.492 -2.304 -0.522 1.00 57.09 606 PHE A N 1
ATOM 4728 C CA . PHE A 1 606 ? 18.644 -2.085 -1.385 1.00 57.09 606 PHE A CA 1
ATOM 4729 C C . PHE A 1 606 ? 19.612 -3.273 -1.260 1.00 57.09 606 PHE A C 1
ATOM 4731 O O . PHE A 1 606 ? 19.677 -4.104 -2.157 1.00 57.09 606 PHE A O 1
ATOM 4738 N N . SER A 1 607 ? 20.275 -3.467 -0.117 1.00 49.03 607 SER A N 1
ATOM 4739 C CA . SER A 1 607 ? 21.266 -4.547 0.056 1.00 49.03 607 SER A CA 1
ATOM 4740 C C . SER A 1 607 ? 20.732 -5.993 -0.058 1.00 49.03 607 SER A C 1
ATOM 4742 O O . SER A 1 607 ? 21.527 -6.919 -0.203 1.00 49.03 607 SER A O 1
ATOM 4744 N N . GLN A 1 608 ? 19.416 -6.239 -0.023 1.00 44.34 608 GLN A N 1
ATOM 4745 C CA . GLN A 1 608 ? 18.852 -7.597 -0.123 1.00 44.34 608 GLN A CA 1
ATOM 4746 C C . GLN A 1 608 ? 19.171 -8.314 -1.450 1.00 44.34 608 GLN A C 1
ATOM 4748 O O . GLN A 1 608 ? 19.224 -9.546 -1.479 1.00 44.34 608 GLN A O 1
ATOM 4753 N N . VAL A 1 609 ? 19.464 -7.582 -2.534 1.00 44.44 609 VAL A N 1
ATOM 4754 C CA . VAL A 1 609 ? 19.884 -8.177 -3.822 1.00 44.44 609 VAL A CA 1
ATOM 4755 C C . VAL A 1 609 ? 21.266 -8.879 -3.729 1.00 44.44 609 VAL A C 1
ATOM 4757 O O . VAL A 1 609 ? 21.651 -9.614 -4.634 1.00 44.44 609 VAL A O 1
ATOM 4760 N N . TRP A 1 610 ? 22.016 -8.720 -2.625 1.00 40.75 610 TRP A N 1
ATOM 4761 C CA . TRP A 1 610 ? 23.413 -9.167 -2.465 1.00 40.75 610 TRP A CA 1
ATOM 4762 C C . TRP A 1 610 ? 23.605 -10.586 -1.886 1.00 40.75 610 TRP A C 1
ATOM 4764 O O . TRP A 1 610 ? 24.746 -10.968 -1.628 1.00 40.75 610 TRP A O 1
ATOM 4774 N N . TYR A 1 611 ? 22.541 -11.389 -1.743 1.00 33.38 611 TYR A N 1
ATOM 4775 C CA . TYR A 1 611 ? 22.468 -12.670 -0.999 1.00 33.38 611 TYR A CA 1
ATOM 4776 C C . TYR A 1 611 ? 22.288 -12.516 0.517 1.00 33.38 611 TYR A C 1
ATOM 4778 O O . TYR A 1 611 ? 22.754 -11.567 1.147 1.00 33.38 611 TYR A O 1
ATOM 4786 N N . ARG A 1 612 ? 21.693 -13.562 1.116 1.00 40.28 612 ARG A N 1
ATOM 4787 C CA . ARG A 1 612 ? 21.433 -13.781 2.558 1.00 40.28 612 ARG A CA 1
ATOM 4788 C C . ARG A 1 612 ? 22.693 -13.888 3.452 1.00 40.28 612 ARG A C 1
ATOM 4790 O O . ARG A 1 612 ? 22.680 -14.616 4.439 1.00 40.28 612 ARG A O 1
ATOM 4797 N N . GLY A 1 613 ? 23.794 -13.229 3.096 1.00 34.72 613 GLY A N 1
ATOM 4798 C CA . GLY A 1 613 ? 25.060 -13.265 3.839 1.00 34.72 613 GLY A CA 1
ATOM 4799 C C . GLY A 1 613 ? 25.793 -11.926 3.967 1.00 34.72 613 GLY A C 1
ATOM 4800 O O . GLY A 1 613 ? 26.749 -11.861 4.732 1.00 34.72 613 GLY A O 1
ATOM 4801 N N . GLN A 1 614 ? 25.386 -10.876 3.239 1.00 39.19 614 GLN A N 1
ATOM 4802 C CA . GLN A 1 614 ? 26.035 -9.550 3.283 1.00 39.19 614 GLN A CA 1
ATOM 4803 C C . GLN A 1 614 ? 25.052 -8.364 3.238 1.00 39.19 614 GLN A C 1
ATOM 4805 O O . GLN A 1 614 ? 25.480 -7.223 3.071 1.00 39.19 614 GLN A O 1
ATOM 4810 N N . ALA A 1 615 ? 23.748 -8.606 3.398 1.00 52.75 615 ALA A N 1
ATOM 4811 C CA . ALA A 1 615 ? 22.777 -7.524 3.517 1.00 52.75 615 ALA A CA 1
ATOM 4812 C C . ALA A 1 615 ? 23.067 -6.674 4.769 1.00 52.75 615 ALA A C 1
ATOM 4814 O O . ALA A 1 615 ? 23.370 -7.209 5.839 1.00 52.75 615 ALA A O 1
ATOM 4815 N N . ARG A 1 616 ? 22.977 -5.347 4.645 1.00 64.88 616 ARG A N 1
ATOM 4816 C CA . ARG A 1 616 ? 23.121 -4.429 5.778 1.00 64.88 616 ARG A CA 1
ATOM 4817 C C . ARG A 1 616 ? 21.859 -4.541 6.630 1.00 64.88 616 ARG A C 1
ATOM 4819 O O . ARG A 1 616 ? 20.764 -4.237 6.156 1.00 64.88 616 ARG A O 1
ATOM 4826 N N . ASN A 1 617 ? 22.022 -4.964 7.881 1.00 75.06 617 ASN A N 1
ATOM 4827 C CA . ASN A 1 617 ? 20.930 -4.957 8.848 1.00 75.06 617 ASN A CA 1
ATOM 4828 C C . ASN A 1 617 ? 20.474 -3.510 9.069 1.00 75.06 617 ASN A C 1
ATOM 4830 O O . ASN A 1 617 ? 21.279 -2.658 9.458 1.00 75.06 617 ASN A O 1
ATOM 4834 N N . LEU A 1 618 ? 19.191 -3.245 8.831 1.00 82.31 618 LEU A N 1
ATOM 4835 C CA . LEU A 1 618 ? 18.535 -2.027 9.298 1.00 82.31 618 LEU A CA 1
ATOM 4836 C C . LEU A 1 618 ? 18.123 -2.187 10.759 1.00 82.31 618 LEU A C 1
ATOM 4838 O O . LEU A 1 618 ? 18.290 -1.255 11.536 1.00 82.31 618 LEU A O 1
ATOM 4842 N N . ALA A 1 619 ? 17.667 -3.379 11.144 1.00 87.44 619 ALA A N 1
ATOM 4843 C CA . ALA A 1 619 ? 17.282 -3.732 12.505 1.00 87.44 619 ALA A CA 1
ATOM 4844 C C . ALA A 1 619 ? 17.746 -5.158 12.851 1.00 87.44 619 ALA A C 1
ATOM 4846 O O . ALA A 1 619 ? 18.005 -5.967 11.958 1.00 87.44 619 ALA A O 1
ATOM 4847 N N . HIS A 1 620 ? 17.835 -5.487 14.145 1.00 87.38 620 HIS A N 1
ATOM 4848 C CA . HIS A 1 620 ? 18.108 -6.863 14.589 1.00 87.38 620 HIS A CA 1
ATOM 4849 C C . HIS A 1 620 ? 17.009 -7.836 14.140 1.00 87.38 620 HIS A C 1
ATOM 4851 O O . HIS A 1 620 ? 17.299 -8.919 13.633 1.00 87.38 620 HIS A O 1
ATOM 4857 N N . GLU A 1 621 ? 15.758 -7.410 14.293 1.00 91.19 621 GLU A N 1
ATOM 4858 C CA . GLU A 1 621 ? 14.533 -8.081 13.864 1.00 91.19 621 GLU A CA 1
ATOM 4859 C C . GLU A 1 621 ? 13.630 -7.029 13.196 1.00 91.19 621 GLU A C 1
ATOM 4861 O O . GLU A 1 621 ? 13.705 -5.853 13.563 1.00 91.19 621 GLU A O 1
ATOM 4866 N N . PRO A 1 622 ? 12.793 -7.394 12.210 1.00 94.38 622 PRO A N 1
ATOM 4867 C CA . PRO A 1 622 ? 11.851 -6.456 11.613 1.00 94.38 622 PRO A CA 1
ATOM 4868 C C . PRO A 1 622 ? 10.779 -6.044 12.638 1.00 94.38 622 PRO A C 1
ATOM 4870 O O . PRO A 1 622 ? 10.373 -6.850 13.476 1.00 94.38 622 PRO A O 1
ATOM 4873 N N . PHE A 1 623 ? 10.248 -4.822 12.544 1.00 97.00 623 PHE A N 1
ATOM 4874 C CA . PHE A 1 623 ? 9.181 -4.352 13.440 1.00 97.00 623 PHE A CA 1
ATOM 4875 C C . PHE A 1 623 ? 8.236 -3.324 12.798 1.00 97.00 623 PHE A C 1
ATOM 4877 O O . PHE A 1 623 ? 8.599 -2.606 11.867 1.00 97.00 623 PHE A O 1
ATOM 4884 N N . VAL A 1 624 ? 7.009 -3.234 13.327 1.00 97.94 624 VAL A N 1
ATOM 4885 C CA . VAL A 1 624 ? 6.067 -2.127 13.063 1.00 97.94 624 VAL A CA 1
ATOM 4886 C C . VAL A 1 624 ? 6.418 -0.940 13.963 1.00 97.94 624 VAL A C 1
ATOM 4888 O O . VAL A 1 624 ? 6.645 -1.119 15.163 1.00 97.94 624 VAL A O 1
ATOM 4891 N N . SER A 1 625 ? 6.438 0.265 13.397 1.00 97.69 625 SER A N 1
ATOM 4892 C CA . SER A 1 625 ? 6.942 1.474 14.057 1.00 97.69 625 SER A CA 1
ATOM 4893 C C . SER A 1 625 ? 6.061 1.951 15.217 1.00 97.69 625 SER A C 1
ATOM 4895 O O . SER A 1 625 ? 4.841 1.766 15.237 1.00 97.69 625 SER A O 1
ATOM 4897 N N . ALA A 1 626 ? 6.684 2.582 16.216 1.00 98.00 626 ALA A N 1
ATOM 4898 C CA . ALA A 1 626 ? 6.025 2.903 17.483 1.00 98.00 626 ALA A CA 1
ATOM 4899 C C . ALA A 1 626 ? 4.929 3.980 17.362 1.00 98.00 626 ALA A C 1
ATOM 4901 O O . ALA A 1 626 ? 3.926 3.918 18.076 1.00 98.00 626 ALA A O 1
ATOM 4902 N N . LEU A 1 627 ? 5.092 4.963 16.467 1.00 98.19 627 LEU A N 1
ATOM 4903 C CA . LEU A 1 627 ? 4.133 6.062 16.296 1.00 98.19 627 LEU A CA 1
ATOM 4904 C C . LEU A 1 627 ? 2.745 5.567 15.818 1.00 98.19 627 LEU A C 1
ATOM 4906 O O . LEU A 1 627 ? 1.767 5.877 16.505 1.00 98.19 627 LEU A O 1
ATOM 4910 N N . PRO A 1 628 ? 2.622 4.739 14.755 1.00 98.19 628 PRO A N 1
ATOM 4911 C CA . PRO A 1 628 ? 1.362 4.077 14.406 1.00 98.19 628 PRO A CA 1
ATOM 4912 C C . PRO A 1 628 ? 0.729 3.292 15.557 1.00 98.19 628 PRO A C 1
ATOM 4914 O O . PRO A 1 628 ? -0.470 3.423 15.807 1.00 98.19 628 PRO A O 1
ATOM 4917 N N . LYS A 1 629 ? 1.527 2.513 16.304 1.00 98.31 629 LYS A N 1
ATOM 4918 C CA . LYS A 1 629 ? 1.026 1.741 17.455 1.00 98.31 629 LYS A CA 1
ATOM 4919 C C . LYS A 1 629 ? 0.396 2.654 18.507 1.00 98.31 629 LYS A C 1
ATOM 4921 O O . LYS A 1 629 ? -0.681 2.349 19.013 1.00 98.31 629 LYS A O 1
ATOM 4926 N N . ALA A 1 630 ? 1.017 3.796 18.793 1.00 98.12 630 ALA A N 1
ATOM 4927 C CA . ALA A 1 630 ? 0.494 4.751 19.762 1.00 98.12 630 ALA A CA 1
ATOM 4928 C C . ALA A 1 630 ? -0.836 5.387 19.315 1.00 98.12 630 ALA A C 1
ATOM 4930 O O . ALA A 1 630 ? -1.770 5.444 20.112 1.00 98.12 630 ALA A O 1
ATOM 4931 N N . VAL A 1 631 ? -0.965 5.823 18.053 1.00 98.19 631 VAL A N 1
ATOM 4932 C CA . VAL A 1 631 ? -2.199 6.482 17.565 1.00 98.19 631 VAL A CA 1
ATOM 4933 C C . VAL A 1 631 ? -3.374 5.520 17.360 1.00 98.19 631 VAL A C 1
ATOM 4935 O O . VAL A 1 631 ? -4.520 5.917 17.579 1.00 98.19 631 VAL A O 1
ATOM 4938 N N . LEU A 1 632 ? -3.112 4.262 16.989 1.00 98.44 632 LEU A N 1
ATOM 4939 C CA . LEU A 1 632 ? -4.134 3.212 16.858 1.00 98.44 632 LEU A CA 1
ATOM 4940 C C . LEU A 1 632 ? -4.550 2.656 18.235 1.00 98.44 632 LEU A C 1
ATOM 4942 O O . LEU A 1 632 ? -5.730 2.410 18.482 1.00 98.44 632 LEU A O 1
ATOM 4946 N N . GLY A 1 633 ? -3.588 2.484 19.148 1.00 97.44 633 GLY A N 1
ATOM 4947 C CA . GLY A 1 633 ? -3.791 1.937 20.495 1.00 97.44 633 GLY A CA 1
ATOM 4948 C C . GLY A 1 633 ? -4.319 2.933 21.538 1.00 97.44 633 GLY A C 1
ATOM 4949 O O . GLY A 1 633 ? -4.540 2.539 22.687 1.00 97.44 633 GLY A O 1
ATOM 4950 N N . LEU A 1 634 ? -4.527 4.205 21.169 1.00 96.94 634 LEU A N 1
ATOM 4951 C CA . LEU A 1 634 ? -5.089 5.258 22.027 1.00 96.94 634 LEU A CA 1
ATOM 4952 C C . LEU A 1 634 ? -6.374 4.789 22.725 1.00 96.94 634 LEU A C 1
ATOM 4954 O O . LEU A 1 634 ? -7.319 4.367 22.066 1.00 96.94 634 LEU A O 1
ATOM 4958 N N . LYS A 1 635 ? -6.427 4.912 24.059 1.00 95.69 635 LYS A N 1
ATOM 4959 C CA . LYS A 1 635 ? -7.535 4.411 24.895 1.00 95.69 635 LYS A CA 1
ATOM 4960 C C . LYS A 1 635 ? -8.922 4.823 24.392 1.00 95.69 635 LYS A C 1
ATOM 4962 O O . LYS A 1 635 ? -9.809 3.986 24.277 1.00 95.69 635 LYS A O 1
ATOM 4967 N N . ASP A 1 636 ? -9.067 6.109 24.108 1.00 91.62 636 ASP A N 1
ATOM 4968 C CA . ASP A 1 636 ? -10.274 6.741 23.598 1.00 91.62 636 ASP A CA 1
ATOM 4969 C C . ASP A 1 636 ? -9.846 7.681 22.461 1.00 91.62 636 ASP A C 1
ATOM 4971 O O . ASP A 1 636 ? -8.799 8.325 22.573 1.00 91.62 636 ASP A O 1
ATOM 4975 N N . ARG A 1 637 ? -10.662 7.815 21.407 1.00 93.62 637 ARG A N 1
ATOM 4976 C CA . ARG A 1 637 ? -10.405 8.709 20.255 1.00 93.62 637 ARG A CA 1
ATOM 4977 C C . ARG A 1 637 ? -9.113 8.377 19.490 1.00 93.62 637 ARG A C 1
ATOM 4979 O O . ARG A 1 637 ? -8.412 9.283 19.041 1.00 93.62 637 ARG A O 1
ATOM 4986 N N . GLY A 1 638 ? -8.796 7.092 19.356 1.00 95.69 638 GLY A N 1
ATOM 4987 C CA . GLY A 1 638 ? -7.718 6.613 18.486 1.00 95.69 638 GLY A CA 1
ATOM 4988 C C . GLY A 1 638 ? -8.091 6.608 17.002 1.00 95.69 638 GLY A C 1
ATOM 4989 O O . GLY A 1 638 ? -9.275 6.591 16.653 1.00 95.69 638 GLY A O 1
ATOM 4990 N N . ALA A 1 639 ? -7.057 6.602 16.158 1.00 97.31 639 ALA A N 1
ATOM 4991 C CA . ALA A 1 639 ? -7.175 6.547 14.702 1.00 97.31 639 ALA A CA 1
ATOM 4992 C C . ALA A 1 639 ? -7.768 5.212 14.218 1.00 97.31 639 ALA A C 1
ATOM 4994 O O . ALA A 1 639 ? -7.627 4.175 14.869 1.00 97.31 639 ALA A O 1
ATOM 4995 N N . LEU A 1 640 ? -8.399 5.234 13.043 1.00 97.81 640 LEU A N 1
ATOM 4996 C CA . LEU A 1 640 ? -8.933 4.042 12.380 1.00 97.81 640 LEU A CA 1
ATOM 4997 C C . LEU A 1 640 ? -7.858 3.272 11.620 1.00 97.81 640 LEU A C 1
ATOM 4999 O O . LEU A 1 640 ? -7.810 2.047 11.708 1.00 97.81 640 LEU A O 1
ATOM 5003 N N . ALA A 1 641 ? -7.002 3.981 10.891 1.00 98.56 641 ALA A N 1
ATOM 5004 C CA . ALA A 1 641 ? -5.892 3.400 10.151 1.00 98.56 641 ALA A CA 1
ATOM 5005 C C . ALA A 1 641 ? -4.736 4.396 10.021 1.00 98.56 641 ALA A C 1
ATOM 5007 O O . ALA A 1 641 ? -4.933 5.615 10.051 1.00 98.56 641 ALA A O 1
ATOM 5008 N N . VAL A 1 642 ? -3.535 3.856 9.835 1.00 98.75 642 VAL A N 1
ATOM 5009 C CA . VAL A 1 642 ? -2.355 4.594 9.390 1.00 98.75 642 VAL A CA 1
ATOM 5010 C C . VAL A 1 642 ? -1.880 3.962 8.088 1.00 98.75 642 VAL A C 1
ATOM 5012 O O . VAL A 1 642 ? -1.508 2.792 8.072 1.00 98.75 642 VAL A O 1
ATOM 5015 N N . ILE A 1 643 ? -1.894 4.733 7.009 1.00 98.38 643 ILE A N 1
ATOM 5016 C CA . ILE A 1 643 ? -1.171 4.429 5.777 1.00 98.38 643 ILE A CA 1
ATOM 5017 C C . ILE A 1 643 ? 0.247 4.964 5.973 1.00 98.38 643 ILE A C 1
ATOM 5019 O O . ILE A 1 643 ? 0.421 6.112 6.388 1.00 98.38 643 ILE A O 1
ATOM 5023 N N . GLY A 1 644 ? 1.262 4.152 5.710 1.00 95.38 644 GLY A N 1
ATOM 5024 C CA . GLY A 1 644 ? 2.648 4.581 5.862 1.00 95.38 644 GLY A CA 1
ATOM 5025 C C . GLY A 1 644 ? 3.631 3.663 5.157 1.00 95.38 644 GLY A C 1
ATOM 5026 O O . GLY A 1 644 ? 3.267 2.602 4.655 1.00 95.38 644 GLY A O 1
ATOM 5027 N N . HIS A 1 645 ? 4.886 4.083 5.137 1.00 92.12 645 HIS A N 1
ATOM 5028 C CA . HIS A 1 645 ? 5.958 3.442 4.395 1.00 92.12 645 HIS A CA 1
ATOM 5029 C C . HIS A 1 645 ? 6.771 2.482 5.281 1.00 92.12 645 HIS A C 1
ATOM 5031 O O . HIS A 1 645 ? 7.178 2.825 6.397 1.00 92.12 645 HIS A O 1
ATOM 5037 N N . VAL A 1 646 ? 7.021 1.271 4.787 1.00 89.25 646 VAL A N 1
ATOM 5038 C CA . VAL A 1 646 ? 8.015 0.339 5.343 1.00 89.25 646 VAL A CA 1
ATOM 5039 C C . VAL A 1 646 ? 9.355 0.584 4.658 1.00 89.25 646 VAL A C 1
ATOM 5041 O O . VAL A 1 646 ? 9.392 0.735 3.446 1.00 89.25 646 VAL A O 1
ATOM 5044 N N . ASP A 1 647 ? 10.468 0.588 5.388 1.00 85.19 647 ASP A N 1
ATOM 5045 C CA . ASP A 1 647 ? 11.775 0.968 4.811 1.00 85.19 647 ASP A CA 1
ATOM 5046 C C . ASP A 1 647 ? 11.796 2.450 4.334 1.00 85.19 647 ASP A C 1
ATOM 5048 O O . ASP A 1 647 ? 10.914 3.248 4.684 1.00 85.19 647 ASP A O 1
ATOM 5052 N N . ARG A 1 648 ? 12.816 2.851 3.570 1.00 78.50 648 ARG A N 1
ATOM 5053 C CA . ARG A 1 648 ? 13.038 4.231 3.102 1.00 78.50 648 ARG A CA 1
ATOM 5054 C C . ARG A 1 648 ? 12.154 4.628 1.913 1.00 78.50 648 ARG A C 1
ATOM 5056 O O . ARG A 1 648 ? 12.108 3.898 0.927 1.00 78.50 648 ARG A O 1
ATOM 5063 N N . ALA A 1 649 ? 11.534 5.806 2.002 1.00 68.19 649 ALA A N 1
ATOM 5064 C CA . ALA A 1 649 ? 10.772 6.474 0.942 1.00 68.19 649 ALA A CA 1
ATOM 5065 C C . ALA A 1 649 ? 11.661 7.433 0.120 1.00 68.19 649 ALA A C 1
ATOM 5067 O O . ALA A 1 649 ? 12.618 8.013 0.654 1.00 68.19 649 ALA A O 1
ATOM 5068 N N . TRP A 1 650 ? 11.339 7.614 -1.163 1.00 66.25 650 TRP A N 1
ATOM 5069 C CA . TRP A 1 650 ? 12.218 8.262 -2.150 1.00 66.25 650 TRP A CA 1
ATOM 5070 C C . TRP A 1 650 ? 11.548 9.434 -2.888 1.00 66.25 650 TRP A C 1
ATOM 5072 O O . TRP A 1 650 ? 10.341 9.434 -3.116 1.00 66.25 650 TRP A O 1
ATOM 5082 N N . GLY A 1 651 ? 12.341 10.416 -3.339 1.00 54.59 651 GLY A N 1
ATOM 5083 C CA . GLY A 1 651 ? 11.832 11.539 -4.149 1.00 54.59 651 GLY A CA 1
ATOM 5084 C C . GLY A 1 651 ? 11.284 11.120 -5.525 1.00 54.59 651 GLY A C 1
ATOM 5085 O O . GLY A 1 651 ? 10.251 11.616 -5.971 1.00 54.59 651 GLY A O 1
ATOM 5086 N N . LEU A 1 652 ? 11.921 10.132 -6.171 1.00 55.22 652 LEU A N 1
ATOM 5087 C CA . LEU A 1 652 ? 11.506 9.555 -7.467 1.00 55.22 652 LEU A CA 1
ATOM 5088 C C . LEU A 1 652 ? 10.096 8.935 -7.464 1.00 55.22 652 LEU A C 1
ATOM 5090 O O . LEU A 1 652 ? 9.546 8.608 -8.513 1.00 55.22 652 LEU A O 1
ATOM 5094 N N . SER A 1 653 ? 9.503 8.733 -6.292 1.00 53.62 653 SER A N 1
ATOM 5095 C CA . SER A 1 653 ? 8.198 8.089 -6.150 1.00 53.62 653 SER A CA 1
ATOM 5096 C C . SER A 1 653 ? 7.055 8.986 -6.632 1.00 53.62 653 SER A C 1
ATOM 5098 O O . SER A 1 653 ? 6.062 8.468 -7.152 1.00 53.62 653 SER A O 1
ATOM 5100 N N . PHE A 1 654 ? 7.236 10.309 -6.524 1.00 53.91 654 PHE A N 1
ATOM 5101 C CA . PHE A 1 654 ? 6.311 11.360 -6.969 1.00 53.91 654 PHE A CA 1
ATOM 5102 C C . PHE A 1 654 ? 6.935 12.334 -7.993 1.00 53.91 654 PHE A C 1
ATOM 5104 O O . PHE A 1 654 ? 6.198 13.007 -8.709 1.00 53.91 654 PHE A O 1
ATOM 5111 N N . LEU A 1 655 ? 8.263 12.380 -8.140 1.00 53.66 655 LEU A N 1
ATOM 5112 C CA . LEU A 1 655 ? 8.938 13.149 -9.193 1.00 53.66 655 LEU A CA 1
ATOM 5113 C C . LEU A 1 655 ? 9.142 12.305 -10.461 1.00 53.66 655 LEU A C 1
ATOM 5115 O O . LEU A 1 655 ? 9.829 11.287 -10.411 1.00 53.66 655 LEU A O 1
ATOM 5119 N N . SER A 1 656 ? 8.648 12.775 -11.614 1.00 45.28 656 SER A N 1
ATOM 5120 C CA . SER A 1 656 ? 9.248 12.440 -12.918 1.00 45.28 656 SER A CA 1
ATOM 5121 C C . SER A 1 656 ? 9.689 13.708 -13.652 1.00 45.28 656 SER A C 1
ATOM 5123 O O . SER A 1 656 ? 9.086 14.169 -14.620 1.00 45.28 656 SER A O 1
ATOM 5125 N N . ASP A 1 657 ? 10.763 14.291 -13.126 1.00 49.97 657 ASP A N 1
ATOM 5126 C CA . ASP A 1 657 ? 11.681 15.152 -13.863 1.00 49.97 657 ASP A CA 1
ATOM 5127 C C . ASP A 1 657 ? 13.046 15.072 -13.158 1.00 49.97 657 ASP A C 1
ATOM 5129 O O . ASP A 1 657 ? 13.121 15.171 -11.933 1.00 49.97 657 ASP A O 1
ATOM 5133 N N . LEU A 1 658 ? 14.111 14.834 -13.919 1.00 48.88 658 LEU A N 1
ATOM 5134 C CA . LEU A 1 658 ? 15.489 15.070 -13.488 1.00 48.88 658 LEU A CA 1
ATOM 5135 C C . LEU A 1 658 ? 16.083 15.982 -14.550 1.00 48.88 658 LEU A C 1
ATOM 5137 O O . LEU A 1 658 ? 15.968 15.709 -15.749 1.00 48.88 658 LEU A O 1
ATOM 5141 N N . THR A 1 659 ? 16.647 17.090 -14.089 1.00 43.47 659 THR A N 1
ATOM 5142 C CA . THR A 1 659 ? 16.867 18.327 -14.842 1.00 43.47 659 THR A CA 1
ATOM 5143 C C . THR A 1 659 ? 17.843 18.163 -16.010 1.00 43.47 659 THR A C 1
ATOM 5145 O O . THR A 1 659 ? 17.937 19.050 -16.861 1.00 43.47 659 THR A O 1
ATOM 5148 N N . TYR A 1 660 ? 18.565 17.039 -16.078 1.00 42.41 660 TYR A N 1
ATOM 5149 C CA . TYR A 1 660 ? 19.454 16.700 -17.182 1.00 42.41 660 TYR A CA 1
ATOM 5150 C C . TYR A 1 660 ? 19.132 15.330 -17.810 1.00 42.41 660 TYR A C 1
ATOM 5152 O O . TYR A 1 660 ? 19.481 14.275 -17.281 1.00 42.41 660 TYR A O 1
ATOM 5160 N N . ARG A 1 661 ? 18.538 15.331 -19.013 1.00 49.47 661 ARG A N 1
ATOM 5161 C CA . ARG A 1 661 ? 18.379 14.136 -19.870 1.00 49.47 661 ARG A CA 1
ATOM 5162 C C . ARG A 1 661 ? 18.970 14.384 -21.274 1.00 49.47 661 ARG A C 1
ATOM 5164 O O . ARG A 1 661 ? 19.063 15.538 -21.686 1.00 49.47 661 ARG A O 1
ATOM 5171 N N . PRO A 1 662 ? 19.410 13.338 -22.006 1.00 41.31 662 PRO A N 1
ATOM 5172 C CA . PRO A 1 662 ? 19.984 13.489 -23.349 1.00 41.31 662 PRO A CA 1
ATOM 5173 C C . PRO A 1 662 ? 19.005 14.098 -24.369 1.00 41.31 662 PRO A C 1
ATOM 5175 O O . PRO A 1 662 ? 17.791 13.912 -24.246 1.00 41.31 662 PRO A O 1
ATOM 5178 N N . GLU A 1 663 ? 19.539 14.756 -25.410 1.00 37.09 663 GLU A N 1
ATOM 5179 C CA . GLU A 1 663 ? 18.755 15.300 -26.533 1.00 37.09 663 GLU A CA 1
ATOM 5180 C C . GLU A 1 663 ? 17.765 14.252 -27.082 1.00 37.09 663 GLU A C 1
ATOM 5182 O O . GLU A 1 663 ? 18.154 13.140 -27.446 1.00 37.09 663 GLU A O 1
ATOM 5187 N N . GLY A 1 664 ? 16.479 14.619 -27.149 1.00 44.19 664 GLY A N 1
ATOM 5188 C CA . GLY A 1 664 ? 15.396 13.762 -27.655 1.00 44.19 664 GLY A CA 1
ATOM 5189 C C . GLY A 1 664 ? 14.432 13.185 -26.605 1.00 44.19 664 GLY A C 1
ATOM 5190 O O . GLY A 1 664 ? 13.454 12.546 -26.989 1.00 44.19 664 GLY A O 1
ATOM 5191 N N . LEU A 1 665 ? 14.652 13.427 -25.305 1.00 40.50 665 LEU A N 1
ATOM 5192 C CA . LEU A 1 665 ? 13.792 12.947 -24.198 1.00 40.50 665 LEU A CA 1
ATOM 5193 C C . LEU A 1 665 ? 13.069 14.065 -23.410 1.00 40.50 665 LEU A C 1
ATOM 5195 O O . LEU A 1 665 ? 12.471 13.809 -22.367 1.00 40.50 665 LEU A O 1
ATOM 5199 N N . GLU A 1 666 ? 13.080 15.293 -23.929 1.00 42.50 666 GLU A N 1
ATOM 5200 C CA . GLU A 1 666 ? 12.664 16.538 -23.250 1.00 42.50 666 GLU A CA 1
ATOM 5201 C C . GLU A 1 666 ? 11.154 16.665 -22.938 1.00 42.50 666 GLU A C 1
ATOM 5203 O O . GLU A 1 666 ? 10.738 17.580 -22.230 1.00 42.50 666 GLU A O 1
ATOM 5208 N N . SER A 1 667 ? 10.306 15.772 -23.459 1.00 34.22 667 SER A N 1
ATOM 5209 C CA . SER A 1 667 ? 8.839 15.915 -23.458 1.00 34.22 667 SER A CA 1
ATOM 5210 C C . SER A 1 667 ? 8.101 15.204 -22.311 1.00 34.22 667 SER A C 1
ATOM 5212 O O . SER A 1 667 ? 6.878 15.064 -22.358 1.00 34.22 667 SER A O 1
ATOM 5214 N N . ARG A 1 668 ? 8.810 14.742 -21.272 1.00 37.50 668 ARG A N 1
ATOM 5215 C CA . ARG A 1 668 ? 8.230 13.995 -20.139 1.00 37.50 668 ARG A CA 1
ATOM 5216 C C . ARG A 1 668 ? 8.414 14.707 -18.796 1.00 37.50 668 ARG A C 1
ATOM 5218 O O . ARG A 1 668 ? 9.137 14.211 -17.944 1.00 37.50 668 ARG A O 1
ATOM 5225 N N . ARG A 1 669 ? 7.697 15.819 -18.606 1.00 37.88 669 ARG A N 1
ATOM 5226 C CA . ARG A 1 669 ? 7.433 16.392 -17.275 1.00 37.88 669 ARG A CA 1
ATOM 5227 C C . ARG A 1 669 ? 6.064 15.929 -16.788 1.00 37.88 669 ARG A C 1
ATOM 5229 O O . ARG A 1 669 ? 5.064 16.379 -17.349 1.00 37.88 669 ARG A O 1
ATOM 5236 N N . ARG A 1 670 ? 5.988 15.051 -15.784 1.00 47.03 670 ARG A N 1
ATOM 5237 C CA . ARG A 1 670 ? 4.732 14.773 -15.054 1.00 47.03 670 ARG A CA 1
ATOM 5238 C C . ARG A 1 670 ? 5.019 14.508 -13.579 1.00 47.03 670 ARG A C 1
ATOM 5240 O O . ARG A 1 670 ? 5.729 13.569 -13.233 1.00 47.03 670 ARG A O 1
ATOM 5247 N N . GLU A 1 671 ? 4.448 15.322 -12.702 1.00 49.72 671 GLU A N 1
ATOM 5248 C CA . GLU A 1 671 ? 4.420 15.030 -11.269 1.00 49.72 671 GLU A CA 1
ATOM 5249 C C . GLU A 1 671 ? 3.535 13.794 -11.056 1.00 49.72 671 GLU A C 1
ATOM 5251 O O . GLU A 1 671 ? 2.362 13.805 -11.419 1.00 49.72 671 GLU A O 1
ATOM 5256 N N . HIS A 1 672 ? 4.079 12.717 -10.486 1.00 60.03 672 HIS A N 1
ATOM 5257 C CA . HIS A 1 672 ? 3.381 11.441 -10.278 1.00 60.03 672 HIS A CA 1
ATOM 5258 C C . HIS A 1 672 ? 2.466 11.455 -9.042 1.00 60.03 672 HIS A C 1
ATOM 5260 O O . HIS A 1 672 ? 2.400 10.502 -8.259 1.00 60.03 672 HIS A O 1
ATOM 5266 N N . VAL A 1 673 ? 1.750 12.562 -8.856 1.00 74.25 673 VAL A N 1
ATOM 5267 C CA . VAL A 1 673 ? 0.827 12.764 -7.737 1.00 74.25 673 VAL A CA 1
ATOM 5268 C C . VAL A 1 673 ? -0.508 12.053 -7.945 1.00 74.25 673 VAL A C 1
ATOM 5270 O O . VAL A 1 673 ? -1.265 11.921 -6.988 1.00 74.25 673 VAL A O 1
ATOM 5273 N N . GLU A 1 674 ? -0.811 11.533 -9.141 1.00 74.25 674 GLU A N 1
ATOM 5274 C CA . GLU A 1 674 ? -2.129 10.965 -9.452 1.00 74.25 674 GLU A CA 1
ATOM 5275 C C . GLU A 1 674 ? -2.445 9.718 -8.619 1.00 74.25 674 GLU A C 1
ATOM 5277 O O . GLU A 1 674 ? -3.602 9.492 -8.271 1.00 74.25 674 GLU A O 1
ATOM 5282 N N . VAL A 1 675 ? -1.436 8.925 -8.246 1.00 76.25 675 VAL A N 1
ATOM 5283 C CA . VAL A 1 675 ? -1.619 7.737 -7.390 1.00 76.25 675 VAL A CA 1
ATOM 5284 C C . VAL A 1 675 ? -1.945 8.133 -5.949 1.00 76.25 675 VAL A C 1
ATOM 5286 O O . VAL A 1 675 ? -2.827 7.530 -5.333 1.00 76.25 675 VAL A O 1
ATOM 5289 N N . PHE A 1 676 ? -1.324 9.200 -5.440 1.00 86.81 676 PHE A N 1
ATOM 5290 C CA . PHE A 1 676 ? -1.677 9.789 -4.150 1.00 86.81 676 PHE A CA 1
ATOM 5291 C C . PHE A 1 676 ? -3.072 10.418 -4.209 1.00 86.81 676 PHE A C 1
ATOM 5293 O O . PHE A 1 676 ? -3.936 10.041 -3.421 1.00 86.81 676 PHE A O 1
ATOM 5300 N N . ALA A 1 677 ? -3.322 11.303 -5.179 1.00 83.44 677 ALA A N 1
ATOM 5301 C CA . ALA A 1 677 ? -4.598 11.988 -5.364 1.00 83.44 677 ALA A CA 1
ATOM 5302 C C . ALA A 1 677 ? -5.758 10.989 -5.470 1.00 83.44 677 ALA A C 1
ATOM 5304 O O . ALA A 1 677 ? -6.694 11.076 -4.686 1.00 83.44 677 ALA A O 1
ATOM 5305 N N . SER A 1 678 ? -5.650 9.973 -6.333 1.00 78.19 678 SER A N 1
ATOM 5306 C CA . SER A 1 678 ? -6.700 8.960 -6.533 1.00 78.19 678 SER A CA 1
ATOM 5307 C C . SER A 1 678 ? -6.938 8.082 -5.294 1.00 78.19 678 SER A C 1
ATOM 5309 O O . SER A 1 678 ? -8.074 7.689 -5.017 1.00 78.19 678 SER A O 1
ATOM 5311 N N . THR A 1 679 ? -5.886 7.795 -4.517 1.00 86.00 679 THR A N 1
ATOM 5312 C CA . THR A 1 679 ? -5.998 7.084 -3.229 1.00 86.00 679 THR A CA 1
ATOM 5313 C C . THR A 1 679 ? -6.748 7.931 -2.203 1.00 86.00 679 THR A C 1
ATOM 5315 O O . THR A 1 679 ? -7.695 7.453 -1.574 1.00 86.00 679 THR A O 1
ATOM 5318 N N . LEU A 1 680 ? -6.361 9.203 -2.054 1.00 90.12 680 LEU A N 1
ATOM 5319 C CA . LEU A 1 680 ? -7.033 10.142 -1.155 1.00 90.12 680 LEU A CA 1
ATOM 5320 C C . LEU A 1 680 ? -8.483 10.398 -1.596 1.00 90.12 680 LEU A C 1
ATOM 5322 O O . LEU A 1 680 ? -9.367 10.447 -0.746 1.00 90.12 680 LEU A O 1
ATOM 5326 N N . ASP A 1 681 ? -8.753 10.440 -2.902 1.00 82.56 681 ASP A N 1
ATOM 5327 C CA . ASP A 1 681 ? -10.099 10.545 -3.468 1.00 82.56 681 ASP A CA 1
ATOM 5328 C C . ASP A 1 681 ? -11.004 9.405 -3.013 1.00 82.56 681 ASP A C 1
ATOM 5330 O O . ASP A 1 681 ? -12.108 9.646 -2.524 1.00 82.56 681 ASP A O 1
ATOM 5334 N N . ARG A 1 682 ? -10.541 8.153 -3.121 1.00 82.00 682 ARG A N 1
ATOM 5335 C CA . ARG A 1 682 ? -11.326 6.996 -2.668 1.00 82.00 682 ARG A CA 1
ATOM 5336 C C . ARG A 1 682 ? -11.589 7.057 -1.164 1.00 82.00 682 ARG A C 1
ATOM 5338 O O . ARG A 1 682 ? -12.726 6.831 -0.751 1.00 82.00 682 ARG A O 1
ATOM 5345 N N . LEU A 1 683 ? -10.595 7.435 -0.352 1.00 88.38 683 LEU A N 1
ATOM 5346 C CA . LEU A 1 683 ? -10.774 7.619 1.097 1.00 88.38 683 LEU A CA 1
ATOM 5347 C C . LEU A 1 683 ? -11.829 8.686 1.415 1.00 88.38 683 LEU A C 1
ATOM 5349 O O . LEU A 1 683 ? -12.731 8.432 2.211 1.00 88.38 683 LEU A O 1
ATOM 5353 N N . LEU A 1 684 ? -11.731 9.862 0.792 1.00 85.56 684 LEU A N 1
ATOM 5354 C CA . LEU A 1 684 ? -12.626 10.998 1.032 1.00 85.56 684 LEU A CA 1
ATOM 5355 C C . LEU A 1 684 ? -14.049 10.760 0.505 1.00 85.56 684 LEU A C 1
ATOM 5357 O O . LEU A 1 684 ? -14.991 11.310 1.068 1.00 85.56 684 LEU A O 1
ATOM 5361 N N . ASN A 1 685 ? -14.219 9.884 -0.489 1.00 79.38 685 ASN A N 1
ATOM 5362 C CA . ASN A 1 685 ? -15.519 9.377 -0.945 1.00 79.38 685 ASN A CA 1
ATOM 5363 C C . ASN A 1 685 ? -16.014 8.146 -0.148 1.00 79.38 685 ASN A C 1
ATOM 5365 O O . ASN A 1 685 ? -16.953 7.468 -0.559 1.00 79.38 685 ASN A O 1
ATOM 5369 N N . GLY A 1 686 ? -15.397 7.824 0.995 1.00 82.44 686 GLY A N 1
ATOM 5370 C CA . GLY A 1 686 ? -15.875 6.778 1.905 1.00 82.44 686 GLY A CA 1
ATOM 5371 C C . GLY A 1 686 ? -15.608 5.335 1.460 1.00 82.44 686 GLY A C 1
ATOM 5372 O O . GLY A 1 686 ? -16.200 4.408 2.026 1.00 82.44 686 GLY A O 1
ATOM 5373 N N . CYS A 1 687 ? -14.705 5.110 0.497 1.00 87.25 687 CYS A N 1
ATOM 5374 C CA . CYS A 1 687 ? -14.187 3.767 0.230 1.00 87.25 687 CYS A CA 1
ATOM 5375 C C . CYS A 1 687 ? -13.393 3.256 1.448 1.00 87.25 687 CYS A C 1
ATOM 5377 O O . CYS A 1 687 ? -12.718 4.047 2.121 1.00 87.25 687 CYS A O 1
ATOM 5379 N N . PRO A 1 688 ? -13.420 1.943 1.739 1.00 93.81 688 PRO A N 1
ATOM 5380 C CA . PRO A 1 688 ? -12.564 1.378 2.772 1.00 93.81 688 PRO A CA 1
ATOM 5381 C C . PRO A 1 688 ? -11.079 1.497 2.425 1.00 93.81 688 PRO A C 1
ATOM 5383 O O . PRO A 1 688 ? -10.691 1.370 1.263 1.00 93.81 688 PRO A O 1
ATOM 5386 N N . VAL A 1 689 ? -10.245 1.711 3.444 1.00 96.00 689 VAL A N 1
ATOM 5387 C CA . VAL A 1 689 ? -8.829 2.074 3.290 1.00 96.00 689 VAL A CA 1
ATOM 5388 C C . VAL A 1 689 ? -8.034 1.074 2.446 1.00 96.00 689 VAL A C 1
ATOM 5390 O O . VAL A 1 689 ? -7.273 1.503 1.586 1.00 96.00 689 VAL A O 1
ATOM 5393 N N . GLY A 1 690 ? -8.263 -0.234 2.604 1.00 93.81 690 GLY A N 1
ATOM 5394 C CA . GLY A 1 690 ? -7.577 -1.261 1.813 1.00 93.81 690 GLY A CA 1
ATOM 5395 C C . GLY A 1 690 ? -7.895 -1.184 0.317 1.00 93.81 690 GLY A C 1
ATOM 5396 O O . GLY A 1 690 ? -6.993 -1.308 -0.497 1.00 93.81 690 GLY A O 1
ATOM 5397 N N . ALA A 1 691 ? -9.147 -0.888 -0.049 1.00 87.31 691 ALA A N 1
ATOM 5398 C CA . ALA A 1 691 ? -9.524 -0.711 -1.456 1.00 87.31 691 ALA A CA 1
ATOM 5399 C C . ALA A 1 691 ? -9.055 0.637 -2.018 1.00 87.31 691 ALA A C 1
ATOM 5401 O O . ALA A 1 691 ? -8.774 0.768 -3.205 1.00 87.31 691 ALA A O 1
ATOM 5402 N N . SER A 1 692 ? -8.919 1.666 -1.182 1.00 87.69 692 SER A N 1
ATOM 5403 C CA . SER A 1 692 ? -8.341 2.938 -1.626 1.00 87.69 692 SER A CA 1
ATOM 5404 C C . SER A 1 692 ? -6.875 2.791 -2.059 1.00 87.69 692 SER A C 1
ATOM 5406 O O . SER A 1 692 ? -6.450 3.497 -2.973 1.00 87.69 692 SER A O 1
ATOM 5408 N N . LEU A 1 693 ? -6.132 1.847 -1.466 1.00 87.38 693 LEU A N 1
ATOM 5409 C CA . LEU A 1 693 ? -4.736 1.534 -1.801 1.00 87.38 693 LEU A CA 1
ATOM 5410 C C . LEU A 1 693 ? -4.549 0.792 -3.141 1.00 87.38 693 LEU A C 1
ATOM 5412 O O . LEU A 1 693 ? -3.413 0.709 -3.611 1.00 87.38 693 LEU A O 1
ATOM 5416 N N . ASP A 1 694 ? -5.624 0.348 -3.815 1.00 76.19 694 ASP A N 1
ATOM 5417 C CA . ASP A 1 694 ? -5.555 -0.333 -5.124 1.00 76.19 694 ASP A CA 1
ATOM 5418 C C . ASP A 1 694 ? -4.677 0.427 -6.148 1.00 76.19 694 ASP A C 1
ATOM 5420 O O . ASP A 1 694 ? -4.038 -0.192 -6.995 1.00 76.19 694 ASP A O 1
ATOM 5424 N N . PHE A 1 695 ? -4.602 1.765 -6.086 1.00 74.06 695 PHE A N 1
ATOM 5425 C CA . PHE A 1 695 ? -3.751 2.563 -6.983 1.00 74.06 695 PHE A CA 1
ATOM 5426 C C . PHE A 1 695 ? -2.247 2.381 -6.738 1.00 74.06 695 PHE A C 1
ATOM 5428 O O . PHE A 1 695 ? -1.483 2.332 -7.704 1.00 74.06 695 PHE A O 1
ATOM 5435 N N . PHE A 1 696 ? -1.816 2.238 -5.482 1.00 78.06 696 PHE A N 1
ATOM 5436 C CA . PHE A 1 696 ? -0.432 1.884 -5.157 1.00 78.06 696 PHE A CA 1
ATOM 5437 C C . PHE A 1 696 ? -0.135 0.442 -5.579 1.00 78.06 696 PHE A C 1
ATOM 5439 O O . PHE A 1 696 ? 0.899 0.191 -6.197 1.00 78.06 696 PHE A O 1
ATOM 5446 N N . ASN A 1 697 ? -1.087 -0.472 -5.380 1.00 75.12 697 ASN A N 1
ATOM 5447 C CA . ASN A 1 697 ? -0.972 -1.874 -5.790 1.00 75.12 697 ASN A CA 1
ATOM 5448 C C . ASN A 1 697 ? -0.876 -2.022 -7.325 1.00 75.12 697 ASN A C 1
ATOM 5450 O O . ASN A 1 697 ? -0.030 -2.762 -7.833 1.00 75.12 697 ASN A O 1
ATOM 5454 N N . MET A 1 698 ? -1.662 -1.244 -8.083 1.00 66.81 698 MET A N 1
ATOM 5455 C CA . MET A 1 698 ? -1.563 -1.140 -9.546 1.00 66.81 698 MET A CA 1
ATOM 5456 C C . MET A 1 698 ? -0.245 -0.507 -10.001 1.00 66.81 698 MET A C 1
ATOM 5458 O O . MET A 1 698 ? 0.378 -1.031 -10.925 1.00 66.81 698 MET A O 1
ATOM 5462 N N . ARG A 1 699 ? 0.221 0.570 -9.348 1.00 70.94 699 ARG A N 1
ATOM 5463 C CA . ARG A 1 699 ? 1.536 1.176 -9.631 1.00 70.94 699 ARG A CA 1
ATOM 5464 C C . ARG A 1 699 ? 2.658 0.159 -9.412 1.00 70.94 699 ARG A C 1
ATOM 5466 O O . ARG A 1 699 ? 3.493 -0.016 -10.294 1.00 70.94 699 ARG A O 1
ATOM 5473 N N . TYR A 1 700 ? 2.638 -0.557 -8.291 1.00 73.50 700 TYR A N 1
ATOM 5474 C CA . TYR A 1 700 ? 3.596 -1.612 -7.972 1.00 73.50 700 TYR A CA 1
ATOM 5475 C C . TYR A 1 700 ? 3.631 -2.706 -9.053 1.00 73.50 700 TYR A C 1
ATOM 5477 O O . TYR A 1 700 ? 4.699 -2.991 -9.593 1.00 73.50 700 TYR A O 1
ATOM 5485 N N . ALA A 1 701 ? 2.480 -3.270 -9.436 1.00 64.69 701 ALA A N 1
ATOM 5486 C CA . ALA A 1 701 ? 2.412 -4.335 -10.441 1.00 64.69 701 ALA A CA 1
ATOM 5487 C C . ALA A 1 701 ? 2.799 -3.872 -11.862 1.00 64.69 701 ALA A C 1
ATOM 5489 O O . ALA A 1 701 ? 3.475 -4.604 -12.594 1.00 64.69 701 ALA A O 1
ATOM 5490 N N . ALA A 1 702 ? 2.406 -2.656 -12.255 1.00 61.75 702 ALA A N 1
ATOM 5491 C CA . ALA A 1 702 ? 2.771 -2.077 -13.547 1.00 61.75 702 ALA A CA 1
ATOM 5492 C C . ALA A 1 702 ? 4.288 -1.855 -13.645 1.00 61.75 702 ALA A C 1
ATOM 5494 O O . ALA A 1 702 ? 4.927 -2.335 -14.584 1.00 61.75 702 ALA A O 1
ATOM 5495 N N . ILE A 1 703 ? 4.890 -1.226 -12.629 1.00 63.53 703 ILE A N 1
ATOM 5496 C CA . ILE A 1 703 ? 6.337 -0.987 -12.595 1.00 63.53 703 ILE A CA 1
ATOM 5497 C C . ILE A 1 703 ? 7.103 -2.311 -12.456 1.00 63.53 703 ILE A C 1
ATOM 5499 O O . ILE A 1 703 ? 8.140 -2.465 -13.091 1.00 63.53 703 ILE A O 1
ATOM 5503 N N . ALA A 1 704 ? 6.591 -3.308 -11.723 1.00 66.06 704 ALA A N 1
ATOM 5504 C CA . ALA A 1 704 ? 7.186 -4.650 -11.687 1.00 66.06 704 ALA A CA 1
ATOM 5505 C C . ALA A 1 704 ? 7.260 -5.289 -13.087 1.00 66.06 704 ALA A C 1
ATOM 5507 O O . ALA A 1 704 ? 8.253 -5.938 -13.420 1.00 66.06 704 ALA A O 1
ATOM 5508 N N . THR A 1 705 ? 6.239 -5.063 -13.920 1.00 56.91 705 THR A N 1
ATOM 5509 C CA . THR A 1 705 ? 6.181 -5.553 -15.305 1.00 56.91 705 THR A CA 1
ATOM 5510 C C . THR A 1 705 ? 7.168 -4.807 -16.208 1.00 56.91 705 THR A C 1
ATOM 5512 O O . THR A 1 705 ? 7.919 -5.447 -16.946 1.00 56.91 705 THR A O 1
ATOM 5515 N N . GLU A 1 706 ? 7.246 -3.474 -16.116 1.00 62.25 706 GLU A N 1
ATOM 5516 C CA . GLU A 1 706 ? 8.254 -2.686 -16.847 1.00 62.25 706 GLU A CA 1
ATOM 5517 C C . GLU A 1 706 ? 9.687 -3.024 -16.424 1.00 62.25 706 GLU A C 1
ATOM 5519 O O . GLU A 1 706 ? 10.570 -3.155 -17.270 1.00 62.25 706 GLU A O 1
ATOM 5524 N N . LEU A 1 707 ? 9.922 -3.198 -15.123 1.00 62.78 707 LEU A N 1
ATOM 5525 C CA . LEU A 1 707 ? 11.221 -3.547 -14.561 1.00 62.78 707 LEU A CA 1
ATOM 5526 C C . LEU A 1 707 ? 11.651 -4.952 -15.008 1.00 62.78 707 LEU A C 1
ATOM 5528 O O . LEU A 1 707 ? 12.813 -5.148 -15.357 1.00 62.78 707 LEU A O 1
ATOM 5532 N N . ALA A 1 708 ? 10.725 -5.917 -15.056 1.00 59.94 708 ALA A N 1
ATOM 5533 C CA . ALA A 1 708 ? 10.975 -7.239 -15.627 1.00 59.94 708 ALA A CA 1
ATOM 5534 C C . ALA A 1 708 ? 11.325 -7.160 -17.123 1.00 59.94 708 ALA A C 1
ATOM 5536 O O . ALA A 1 708 ? 12.340 -7.721 -17.531 1.00 59.94 708 ALA A O 1
ATOM 5537 N N . TYR A 1 709 ? 10.554 -6.404 -17.916 1.00 61.16 709 TYR A N 1
ATOM 5538 C CA . TYR A 1 709 ? 10.843 -6.197 -19.337 1.00 61.16 709 TYR A CA 1
ATOM 5539 C C . TYR A 1 709 ? 12.221 -5.562 -19.554 1.00 61.16 709 TYR A C 1
ATOM 5541 O O . TYR A 1 709 ? 13.012 -6.090 -20.334 1.00 61.16 709 TYR A O 1
ATOM 5549 N N . LEU A 1 710 ? 12.530 -4.465 -18.849 1.00 65.62 710 LEU A N 1
ATOM 5550 C CA . LEU A 1 710 ? 13.831 -3.800 -18.928 1.00 65.62 710 LEU A CA 1
ATOM 5551 C C . LEU A 1 710 ? 14.947 -4.794 -18.607 1.00 65.62 710 LEU A C 1
ATOM 5553 O O . LEU A 1 710 ? 15.894 -4.924 -19.370 1.00 65.62 710 LEU A O 1
ATOM 5557 N N . TYR A 1 711 ? 14.803 -5.557 -17.524 1.00 64.69 711 TYR A N 1
ATOM 5558 C CA . TYR A 1 711 ? 15.797 -6.544 -17.127 1.00 64.69 711 TYR A CA 1
ATOM 5559 C C . TYR A 1 711 ? 16.076 -7.648 -18.156 1.00 64.69 711 TYR A C 1
ATOM 5561 O O . TYR A 1 711 ? 17.196 -8.160 -18.169 1.00 64.69 711 TYR A O 1
ATOM 5569 N N . ASP A 1 712 ? 15.086 -8.042 -18.955 1.00 60.41 712 ASP A N 1
ATOM 5570 C CA . ASP A 1 712 ? 15.251 -9.063 -19.995 1.00 60.41 712 ASP A CA 1
ATOM 5571 C C . ASP A 1 712 ? 15.849 -8.494 -21.296 1.00 60.41 712 ASP A C 1
ATOM 5573 O O . ASP A 1 712 ? 16.377 -9.260 -22.103 1.00 60.41 712 ASP A O 1
ATOM 5577 N N . HIS A 1 713 ? 15.801 -7.168 -21.484 1.00 67.31 713 HIS A N 1
ATOM 5578 C CA . HIS A 1 713 ? 16.236 -6.474 -22.705 1.00 67.31 713 HIS A CA 1
ATOM 5579 C C . HIS A 1 713 ? 17.456 -5.553 -22.526 1.00 67.31 713 HIS A C 1
ATOM 5581 O O . HIS A 1 713 ? 17.950 -5.051 -23.532 1.00 67.31 713 HIS A O 1
ATOM 5587 N N . LEU A 1 714 ? 17.947 -5.366 -21.291 1.00 72.19 714 LEU A N 1
ATOM 5588 C CA . LEU A 1 714 ? 19.174 -4.624 -20.972 1.00 72.19 714 LEU A CA 1
ATOM 5589 C C . LEU A 1 714 ? 20.322 -5.016 -21.910 1.00 72.19 714 LEU A C 1
ATOM 5591 O O . LEU A 1 714 ? 20.657 -6.201 -22.025 1.00 72.19 714 LEU A O 1
ATOM 5595 N N . ALA A 1 715 ? 20.976 -4.021 -22.510 1.00 68.19 715 ALA A N 1
ATOM 5596 C CA . ALA A 1 715 ? 22.217 -4.252 -23.234 1.00 68.19 715 ALA A CA 1
ATOM 5597 C C . ALA A 1 715 ? 23.340 -4.745 -22.295 1.00 68.19 715 ALA A C 1
ATOM 5599 O O . ALA A 1 715 ? 23.308 -4.547 -21.079 1.00 68.19 715 ALA A O 1
ATOM 5600 N N . ASP A 1 716 ? 24.365 -5.381 -22.870 1.00 70.00 716 ASP A N 1
ATOM 5601 C CA . ASP A 1 716 ? 25.587 -5.775 -22.161 1.00 70.00 716 ASP A CA 1
ATOM 5602 C C . ASP A 1 716 ? 26.817 -5.163 -22.869 1.00 70.00 716 ASP A C 1
ATOM 5604 O O . ASP A 1 716 ? 27.198 -5.639 -23.946 1.00 70.00 716 ASP A O 1
ATOM 5608 N N . PRO A 1 717 ? 27.425 -4.085 -22.328 1.00 70.06 717 PRO A N 1
ATOM 5609 C CA . PRO A 1 717 ? 27.003 -3.339 -21.137 1.00 70.06 717 PRO A CA 1
ATOM 5610 C C . PRO A 1 717 ? 25.738 -2.485 -21.388 1.00 70.06 717 PRO A C 1
ATOM 5612 O O . PRO A 1 717 ? 25.502 -2.093 -22.535 1.00 70.06 717 PRO A O 1
ATOM 5615 N N . PRO A 1 718 ? 24.965 -2.135 -20.339 1.00 72.88 718 PRO A N 1
ATOM 5616 C CA . PRO A 1 718 ? 23.763 -1.311 -20.472 1.00 72.88 718 PRO A CA 1
ATOM 5617 C C . PRO A 1 718 ? 24.025 0.062 -21.095 1.00 72.88 718 PRO A C 1
ATOM 5619 O O . PRO A 1 718 ? 25.037 0.713 -20.809 1.00 72.88 718 PRO A O 1
ATOM 5622 N N . ALA A 1 719 ? 23.086 0.534 -21.912 1.00 75.69 719 ALA A N 1
ATOM 5623 C CA . ALA A 1 719 ? 23.097 1.896 -22.427 1.00 75.69 719 ALA A CA 1
ATOM 5624 C C . ALA A 1 719 ? 22.744 2.909 -21.321 1.00 75.69 719 ALA A C 1
ATOM 5626 O O . ALA A 1 719 ? 22.082 2.593 -20.333 1.00 75.69 719 ALA A O 1
ATOM 5627 N N . ARG A 1 720 ? 23.198 4.159 -21.473 1.00 69.62 720 ARG A N 1
ATOM 5628 C CA . ARG A 1 720 ? 23.075 5.202 -20.435 1.00 69.62 720 ARG A CA 1
ATOM 5629 C C . ARG A 1 720 ? 21.621 5.457 -20.023 1.00 69.62 720 ARG A C 1
ATOM 5631 O O . ARG A 1 720 ? 21.341 5.631 -18.845 1.00 69.62 720 ARG A O 1
ATOM 5638 N N . ASP A 1 721 ? 20.701 5.467 -20.978 1.00 71.12 721 ASP A N 1
ATOM 5639 C CA . ASP A 1 721 ? 19.263 5.613 -20.755 1.00 71.12 721 ASP A CA 1
ATOM 5640 C C . ASP A 1 721 ? 18.645 4.400 -20.036 1.00 71.12 721 ASP A C 1
ATOM 5642 O O . ASP A 1 721 ? 17.793 4.578 -19.164 1.00 71.12 721 ASP A O 1
ATOM 5646 N N . GLU A 1 722 ? 19.123 3.183 -20.311 1.00 71.19 722 GLU A N 1
ATOM 5647 C CA . GLU A 1 722 ? 18.710 1.973 -19.587 1.00 71.19 722 GLU A CA 1
ATOM 5648 C C . GLU A 1 722 ? 19.162 1.997 -18.120 1.00 71.19 722 GLU A C 1
ATOM 5650 O O . GLU A 1 722 ? 18.407 1.584 -17.241 1.00 71.19 722 GLU A O 1
ATOM 5655 N N . VAL A 1 723 ? 20.363 2.520 -17.846 1.00 71.44 723 VAL A N 1
ATOM 5656 C CA . VAL A 1 723 ? 20.903 2.721 -16.488 1.00 71.44 723 VAL A CA 1
ATOM 5657 C C . VAL A 1 723 ? 19.995 3.661 -15.682 1.00 71.44 723 VAL A C 1
ATOM 5659 O O . VAL A 1 723 ? 19.565 3.303 -14.585 1.00 71.44 723 VAL A O 1
ATOM 5662 N N . TYR A 1 724 ? 19.616 4.817 -16.243 1.00 71.56 724 TYR A N 1
ATOM 5663 C CA . TYR A 1 724 ? 18.652 5.725 -15.604 1.00 71.56 724 TYR A CA 1
ATOM 5664 C C . TYR A 1 724 ? 17.290 5.072 -15.382 1.00 71.56 724 TYR A C 1
ATOM 5666 O O . TYR A 1 724 ? 16.756 5.122 -14.273 1.00 71.56 724 TYR A O 1
ATOM 5674 N N . ARG A 1 725 ? 16.736 4.435 -16.420 1.00 73.75 725 ARG A N 1
ATOM 5675 C CA . ARG A 1 725 ? 15.414 3.807 -16.343 1.00 73.75 725 ARG A CA 1
ATOM 5676 C C . ARG A 1 725 ? 15.391 2.653 -15.339 1.00 73.75 725 ARG A C 1
ATOM 5678 O O . ARG A 1 725 ? 14.370 2.430 -14.696 1.00 73.75 725 ARG A O 1
ATOM 5685 N N . LEU A 1 726 ? 16.510 1.951 -15.153 1.00 77.12 726 LEU A N 1
ATOM 5686 C CA . LEU A 1 726 ? 16.650 0.925 -14.125 1.00 77.12 726 LEU A CA 1
ATOM 5687 C C . LEU A 1 726 ? 16.590 1.527 -12.717 1.00 77.12 726 LEU A C 1
ATOM 5689 O O . LEU A 1 726 ? 15.834 1.024 -11.889 1.00 77.12 726 LEU A O 1
ATOM 5693 N N . ALA A 1 727 ? 17.338 2.601 -12.453 1.00 74.62 727 ALA A N 1
ATOM 5694 C CA . ALA A 1 727 ? 17.294 3.307 -11.171 1.00 74.62 727 ALA A CA 1
ATOM 5695 C C . ALA A 1 727 ? 15.887 3.856 -10.866 1.00 74.62 727 ALA A C 1
ATOM 5697 O O . ALA A 1 727 ? 15.376 3.661 -9.762 1.00 74.62 727 ALA A O 1
ATOM 5698 N N . GLU A 1 728 ? 15.241 4.475 -11.857 1.00 75.19 728 GLU A N 1
ATOM 5699 C CA . GLU A 1 728 ? 13.888 5.043 -11.782 1.00 75.19 728 GLU A CA 1
ATOM 5700 C C . GLU A 1 728 ? 12.839 3.958 -11.479 1.00 75.19 728 GLU A C 1
ATOM 5702 O O . GLU A 1 728 ? 12.182 4.005 -10.434 1.00 75.19 728 GLU A O 1
ATOM 5707 N N . LEU A 1 729 ? 12.738 2.925 -12.328 1.00 73.25 729 LEU A N 1
ATOM 5708 C CA . LEU A 1 729 ? 11.758 1.846 -12.165 1.00 73.25 729 LEU A CA 1
ATOM 5709 C C . LEU A 1 729 ? 12.004 1.025 -10.894 1.00 73.25 729 LEU A C 1
ATOM 5711 O O . LEU A 1 729 ? 11.051 0.693 -10.194 1.00 73.25 729 LEU A O 1
ATOM 5715 N N . TRP A 1 730 ? 13.256 0.697 -10.557 1.00 77.75 730 TRP A N 1
ATOM 5716 C CA . TRP A 1 730 ? 13.559 -0.061 -9.339 1.00 77.75 730 TRP A CA 1
ATOM 5717 C C . TRP A 1 730 ? 13.169 0.718 -8.079 1.00 77.75 730 TRP A C 1
ATOM 5719 O O . TRP A 1 730 ? 12.603 0.139 -7.149 1.00 77.75 730 TRP A O 1
ATOM 5729 N N . THR A 1 731 ? 13.420 2.028 -8.057 1.00 75.19 731 THR A N 1
ATOM 5730 C CA . THR A 1 731 ? 13.063 2.891 -6.924 1.00 75.19 731 THR A CA 1
ATOM 5731 C C . THR A 1 731 ? 11.550 2.986 -6.768 1.00 75.19 731 THR A C 1
ATOM 5733 O O . THR A 1 731 ? 11.014 2.601 -5.727 1.00 75.19 731 THR A O 1
ATOM 5736 N N . ALA A 1 732 ? 10.846 3.398 -7.825 1.00 76.38 732 ALA A N 1
ATOM 5737 C CA . ALA A 1 732 ? 9.398 3.581 -7.788 1.00 76.38 732 ALA A CA 1
ATOM 5738 C C . ALA A 1 732 ? 8.632 2.262 -7.540 1.00 76.38 732 ALA A C 1
ATOM 5740 O O . ALA A 1 732 ? 7.577 2.274 -6.910 1.00 76.38 732 ALA A O 1
ATOM 5741 N N . HIS A 1 733 ? 9.181 1.117 -7.966 1.00 76.94 733 HIS A N 1
ATOM 5742 C CA . HIS A 1 733 ? 8.671 -0.218 -7.634 1.00 76.94 733 HIS A CA 1
ATOM 5743 C C . HIS A 1 733 ? 8.740 -0.516 -6.132 1.00 76.94 733 HIS A C 1
ATOM 5745 O O . HIS A 1 733 ? 7.761 -0.982 -5.550 1.00 76.94 733 HIS A O 1
ATOM 5751 N N . ASN A 1 734 ? 9.899 -0.286 -5.503 1.00 78.25 734 ASN A N 1
ATOM 5752 C CA . ASN A 1 734 ? 10.078 -0.595 -4.085 1.00 78.25 734 ASN A CA 1
ATOM 5753 C C . ASN A 1 734 ? 9.261 0.347 -3.195 1.00 78.25 734 ASN A C 1
ATOM 5755 O O . ASN A 1 734 ? 8.684 -0.131 -2.225 1.00 78.25 734 ASN A O 1
ATOM 5759 N N . ASP A 1 735 ? 9.166 1.631 -3.541 1.00 80.50 735 ASP A N 1
ATOM 5760 C CA . ASP A 1 735 ? 8.360 2.605 -2.796 1.00 80.50 735 ASP A CA 1
ATOM 5761 C C . ASP A 1 735 ? 6.857 2.282 -2.887 1.00 80.50 735 ASP A C 1
ATOM 5763 O O . ASP A 1 735 ? 6.200 2.094 -1.865 1.00 80.50 735 ASP A O 1
ATOM 5767 N N . ALA A 1 736 ? 6.333 2.046 -4.100 1.00 80.12 736 ALA A N 1
ATOM 5768 C CA . ALA A 1 736 ? 4.926 1.680 -4.293 1.00 80.12 736 ALA A CA 1
ATOM 5769 C C . ALA A 1 736 ? 4.528 0.381 -3.566 1.00 80.12 736 ALA A C 1
ATOM 5771 O O . ALA A 1 736 ? 3.419 0.294 -3.046 1.00 80.12 736 ALA A O 1
ATOM 5772 N N . ARG A 1 737 ? 5.433 -0.608 -3.486 1.00 83.38 737 ARG A N 1
ATOM 5773 C CA . ARG A 1 737 ? 5.247 -1.843 -2.698 1.00 83.38 737 ARG A CA 1
ATOM 5774 C C . ARG A 1 737 ? 5.182 -1.581 -1.191 1.00 83.38 737 ARG A C 1
ATOM 5776 O O . ARG A 1 737 ? 4.546 -2.326 -0.452 1.00 83.38 737 ARG A O 1
ATOM 5783 N N . ASN A 1 738 ? 5.945 -0.599 -0.726 1.00 88.38 738 ASN A N 1
ATOM 5784 C CA . ASN A 1 738 ? 6.252 -0.408 0.683 1.00 88.38 738 ASN A CA 1
ATOM 5785 C C . ASN A 1 738 ? 5.230 0.470 1.420 1.00 88.38 738 ASN A C 1
ATOM 5787 O O . ASN A 1 738 ? 5.267 0.512 2.653 1.00 88.38 738 ASN A O 1
ATOM 5791 N N . VAL A 1 739 ? 4.315 1.132 0.707 1.00 91.56 739 VAL A N 1
ATOM 5792 C CA . VAL A 1 739 ? 3.149 1.798 1.301 1.00 91.56 739 VAL A CA 1
ATOM 5793 C C . VAL A 1 739 ? 2.140 0.737 1.753 1.00 91.56 739 VAL A C 1
ATOM 5795 O O . VAL A 1 739 ? 1.565 0.038 0.926 1.00 91.56 739 VAL A O 1
ATOM 5798 N N . ILE A 1 740 ? 1.910 0.620 3.064 1.00 96.25 740 ILE A N 1
ATOM 5799 C CA . ILE A 1 740 ? 0.995 -0.372 3.654 1.00 96.25 740 ILE A CA 1
ATOM 5800 C C . ILE A 1 740 ? -0.059 0.264 4.560 1.00 96.25 740 ILE A C 1
ATOM 5802 O O . ILE A 1 740 ? 0.137 1.350 5.111 1.00 96.25 740 ILE A O 1
ATOM 5806 N N . VAL A 1 741 ? -1.146 -0.475 4.799 1.00 98.31 741 VAL A N 1
ATOM 5807 C CA . VAL A 1 741 ? -2.142 -0.154 5.829 1.00 98.31 741 VAL A CA 1
ATOM 5808 C C . VAL A 1 741 ? -1.788 -0.815 7.167 1.00 98.31 741 VAL A C 1
ATOM 5810 O O . VAL A 1 741 ? -1.618 -2.034 7.275 1.00 98.31 741 VAL A O 1
ATOM 5813 N N . LEU A 1 742 ? -1.760 -0.005 8.223 1.00 98.75 742 LEU A N 1
ATOM 5814 C CA . LEU A 1 742 ? -1.801 -0.429 9.620 1.00 98.75 742 LEU A CA 1
ATOM 5815 C C . LEU A 1 742 ? -3.184 -0.107 10.200 1.00 98.75 742 LEU A C 1
ATOM 5817 O O . LEU A 1 742 ? -3.656 1.025 10.109 1.00 98.75 742 LEU A O 1
ATOM 5821 N N . GLY A 1 743 ? -3.833 -1.100 10.800 1.00 98.44 743 GLY A N 1
ATOM 5822 C CA . GLY A 1 743 ? -5.259 -1.080 11.121 1.00 98.44 743 GLY A CA 1
ATOM 5823 C C . GLY A 1 743 ? -6.053 -2.113 10.320 1.00 98.44 743 GLY A C 1
ATOM 5824 O O . GLY A 1 743 ? -5.511 -2.876 9.524 1.00 98.44 743 GLY A O 1
ATOM 5825 N N . ASP A 1 744 ? -7.356 -2.147 10.566 1.00 98.62 744 ASP A N 1
ATOM 5826 C CA . ASP A 1 744 ? -8.339 -2.934 9.832 1.00 98.62 744 ASP A CA 1
ATOM 5827 C C . ASP A 1 744 ? -8.576 -2.328 8.431 1.00 98.62 744 ASP A C 1
ATOM 5829 O O . ASP A 1 744 ? -9.032 -1.187 8.343 1.00 98.62 744 ASP A O 1
ATOM 5833 N N . PRO A 1 745 ? -8.329 -3.067 7.332 1.00 98.12 745 PRO A N 1
ATOM 5834 C CA . PRO A 1 745 ? -8.414 -2.525 5.975 1.00 98.12 745 PRO A CA 1
ATOM 5835 C C . PRO A 1 745 ? -9.845 -2.183 5.523 1.00 98.12 745 PRO A C 1
ATOM 5837 O O . PRO A 1 745 ? -10.017 -1.520 4.500 1.00 98.12 745 PRO A O 1
ATOM 5840 N N . ALA A 1 746 ? -10.872 -2.603 6.271 1.00 97.62 746 ALA A N 1
ATOM 5841 C CA . ALA A 1 746 ? -12.273 -2.319 5.970 1.00 97.62 746 ALA A CA 1
ATOM 5842 C C . ALA A 1 746 ? -12.822 -1.031 6.627 1.00 97.62 746 ALA A C 1
ATOM 5844 O O . ALA A 1 746 ? -13.993 -0.695 6.431 1.00 97.62 746 ALA A O 1
ATOM 5845 N N . VAL A 1 747 ? -12.014 -0.293 7.402 1.00 96.81 747 VAL A N 1
ATOM 5846 C CA . VAL A 1 747 ? -12.424 1.024 7.929 1.00 96.81 747 VAL A CA 1
ATOM 5847 C C . VAL A 1 747 ? -12.478 2.068 6.813 1.00 96.81 747 VAL A C 1
ATOM 5849 O O . VAL A 1 747 ? -11.687 2.026 5.873 1.00 96.81 747 VAL A O 1
ATOM 5852 N N . ARG A 1 748 ? -13.390 3.035 6.931 1.00 92.06 748 ARG A N 1
ATOM 5853 C CA . ARG A 1 748 ? -13.606 4.116 5.956 1.00 92.06 748 ARG A CA 1
ATOM 5854 C C . ARG A 1 748 ? -13.844 5.451 6.646 1.00 92.06 748 ARG A C 1
ATOM 5856 O O . ARG A 1 748 ? -14.391 5.482 7.751 1.00 92.06 748 ARG A O 1
ATOM 5863 N N . LEU A 1 749 ? -13.499 6.540 5.962 1.00 89.56 749 LEU A N 1
ATOM 5864 C CA . LEU A 1 749 ? -13.961 7.872 6.348 1.00 89.56 749 LEU A CA 1
ATOM 5865 C C . LEU A 1 749 ? -15.474 7.977 6.129 1.00 89.56 749 LEU A C 1
ATOM 5867 O O . LEU A 1 749 ? -16.060 7.258 5.318 1.00 89.56 749 LEU A O 1
ATOM 5871 N N . ARG A 1 750 ? -16.120 8.874 6.874 1.00 78.50 750 ARG A N 1
ATOM 5872 C CA . ARG A 1 750 ? -17.560 9.125 6.767 1.00 78.50 750 ARG A CA 1
ATOM 5873 C C . ARG A 1 750 ? -17.824 10.464 6.093 1.00 78.50 750 ARG A C 1
ATOM 5875 O O . ARG A 1 750 ? -17.992 11.466 6.779 1.00 78.50 750 ARG A O 1
ATOM 5882 N N . ALA A 1 751 ? -17.874 10.461 4.764 1.00 65.44 751 ALA A N 1
ATOM 5883 C CA . ALA A 1 751 ? -18.568 11.510 4.017 1.00 65.44 751 ALA A CA 1
ATOM 5884 C C . ALA A 1 751 ? -20.067 11.525 4.394 1.00 65.44 751 ALA A C 1
ATOM 5886 O O . ALA A 1 751 ? -20.555 10.595 5.057 1.00 65.44 751 ALA A O 1
ATOM 5887 N N . ARG A 1 752 ? -20.816 12.559 3.997 1.00 55.47 752 ARG A N 1
ATOM 5888 C CA . ARG A 1 752 ? -22.280 12.503 4.070 1.00 55.47 752 ARG A CA 1
ATOM 5889 C C . ARG A 1 752 ? -22.788 11.462 3.070 1.00 55.47 752 ARG A C 1
ATOM 5891 O O . ARG A 1 752 ? -22.253 11.311 1.977 1.00 55.47 752 ARG A O 1
ATOM 5898 N N . SER A 1 753 ? -23.806 10.725 3.502 1.00 44.50 753 SER A N 1
ATOM 5899 C CA . SER A 1 753 ? -24.563 9.750 2.707 1.00 44.50 753 SER A CA 1
ATOM 5900 C C . SER A 1 753 ? -25.648 10.421 1.879 1.00 44.50 753 SER A C 1
ATOM 5902 O O . SER A 1 753 ? -26.348 11.253 2.507 1.00 44.50 753 SER A O 1
#